Protein AF-A0A7W1VYR5-F1 (afdb_monomer)

Radius of gyration: 37.73 Å; Cα contacts (8 Å, |Δi|>4): 1889; chains: 1; bounding box: 134×68×99 Å

pLDDT: mean 78.48, std 17.94, range [24.28, 98.81]

Secondary structure (DSSP, 8-state):
------------------------PPPEEEEEEE-TTS-EEEEEEE--TTTTT-TT--EEEEEEE--GGG---SSTTGGGGGSSHHHHHHHTT---EEEETTEEEE-EEEEEPPPTT-SS--HHHHHHHHHHHHHHS-EEEEEEEEEEETHHHHHHHHHTTS--SS-S-S-SEEEEES--S----SHHHHHHT--EEEEEETT-SSS-HHHHHHHHHHHHTT--SSPPEEEEESS--TTTHHHHHT-SSSSS-SS--HHHHHHH--TTSPPPPPPB----S-EEE-SEEEEEE-TT-B-SSS-EEEEEEEEEES-TT-EETTSEESSSEEEEEEE-SSEEEEEEEEEEETTS-EEEEEEEEEE-SS-PPPPPPPTT-PPPB------EEESS-S-EEEE-TT-B-SSS-EEEEEEEEEES-S--EES-TTSSEEEEE---SEEEEEEEEEEETTS-EEEEEEEEEE-----------PPPPPPB------EEESS-S-EEEE-TT-B-SSS-EEEEEEEEEES-S--EES-TTSSEEEEESPPSEEEEEEEEEEETTS-EEEEEEEEEEPPPPP--S------B----S-EEEETTT-EEEEE-TT-B-SSS-EEEEEEEEEES-S--EES-TTSSEEEEES--SEEEEEEEEEEETTS-EEEEEEEEEEE---PPPP-PPP----------PPPEEEEESSSBSSEEEEEEE-S--EEEEEEEEETTS-EEEEEEEEE-SSEEEEEEE-TTSPSEEEEEEEEETTEEEEEEEEEE-

Mean predicted aligned error: 21.12 Å

Sequence (777 aa):
MKNLYPVVRHILLCLVVIPCFSIIYGQQVPKSIRTTAGDMVGFLEFKPPDYDKDVSTRYPLIIFLHGIGERGNGNTDLPLVTTWGIPSKIKSGYTMHFTWNGKTETFLVLSPQLPVKYGMWPSAMIDDLISYAKTNLRVDPDRIMLTGLSMGGGGVLRYISDALPDDPKTIAAAVSISSPCTFRTGQYAALAHLPIWCFHAQDDPTAPVTCTLNAINGLKQWNPAVTPLLTLWPSGGHNVWDRLYGDTSYQFQDVVNIYEWFLAQNKSLPANQLPVSNAGVDITAAPGTVQLNGSASYDPDGKIVRYVWKQISGPASATITSARSTAPVTMANGLTKKGIYVFELAVADNRASFTRDQVNITVSDTLIPAPAPTPGNSPPVANAGDDETLNGWNVCLLNATLSKDHDGWISSGGWTKISGPSACSIDLSTVLNTHVRNLVAGVYVFRATVTDNKGASAYDDKTITVLSPGPALPVSPGANIPPVAKAGEDVTLNGWNSCLLNATLSKDSDGWISSVSWTKFSGPSIYSISSPAVLNTHATNLVSGVYVFRVTVTDNKGASSYDDKTITVLSAGPSTPGTNIPPVANAGTDQKASLSWNQCMLNSSLSIDADGWLTAIKWDKISGPSTYSIQNPTSLVTNAQHLVEGIYLFQVTVTDNKGATSSDKVQLTVNKVGVSQNFELDDEVAGSHSLKEEVKAGIYPNPATGFIQLNVDYKDIGKTVVNVYDAGGRLMKAVSVPKPQRLLQTGIDISDLKNGIYAVQVVTGKLVCHIMKFIKI

Structure (mmCIF, N/CA/C/O backbone):
data_AF-A0A7W1VYR5-F1
#
_entry.id   AF-A0A7W1VYR5-F1
#
loop_
_atom_site.group_PDB
_atom_site.id
_atom_site.type_symbol
_atom_site.label_atom_id
_atom_site.label_alt_id
_atom_site.label_comp_id
_atom_site.label_asym_id
_atom_site.label_entity_id
_atom_site.label_seq_id
_atom_site.pdbx_PDB_ins_code
_atom_site.Cartn_x
_atom_site.Cartn_y
_atom_site.Cartn_z
_atom_site.occupancy
_atom_site.B_iso_or_equiv
_atom_site.auth_seq_id
_atom_site.auth_comp_id
_atom_site.auth_asym_id
_atom_site.auth_atom_id
_atom_site.pdbx_PDB_model_num
ATOM 1 N N . MET A 1 1 ? 80.549 -12.784 30.805 1.00 34.53 1 MET A N 1
ATOM 2 C CA . MET A 1 1 ? 81.103 -13.751 29.830 1.00 34.53 1 MET A CA 1
ATOM 3 C C . MET A 1 1 ? 80.113 -14.903 29.688 1.00 34.53 1 MET A C 1
ATOM 5 O O . MET A 1 1 ? 79.693 -15.371 30.732 1.00 34.53 1 MET A O 1
ATOM 9 N N . LYS A 1 2 ? 79.725 -15.263 28.445 1.00 37.84 2 LYS A N 1
ATOM 10 C CA . LYS A 1 2 ? 79.472 -16.629 27.895 1.00 37.84 2 LYS A CA 1
ATOM 11 C C . LYS A 1 2 ? 78.899 -17.686 28.875 1.00 37.84 2 LYS A C 1
ATOM 13 O O . LYS A 1 2 ? 79.530 -17.934 29.886 1.00 37.84 2 LYS A O 1
ATOM 18 N N . ASN A 1 3 ? 77.807 -18.430 28.671 1.00 36.75 3 ASN A N 1
ATOM 19 C CA . ASN A 1 3 ? 77.202 -19.099 27.504 1.00 36.75 3 ASN A CA 1
ATOM 20 C C . ASN A 1 3 ? 75.825 -19.663 27.965 1.00 36.75 3 ASN A C 1
ATOM 22 O O . ASN A 1 3 ? 75.715 -20.096 29.105 1.00 36.75 3 ASN A O 1
ATOM 26 N N . LEU A 1 4 ? 74.731 -19.497 27.208 1.00 37.53 4 LEU A N 1
ATOM 27 C CA . LEU A 1 4 ? 74.086 -20.490 26.314 1.00 37.53 4 LEU A CA 1
ATOM 28 C C . LEU A 1 4 ? 73.628 -21.821 26.958 1.00 37.53 4 LEU A C 1
ATOM 30 O O . LEU A 1 4 ? 74.452 -22.698 27.184 1.00 37.53 4 LEU A O 1
ATOM 34 N N . TYR A 1 5 ? 72.308 -21.925 27.202 1.00 40.69 5 TYR A N 1
ATOM 35 C CA . TYR A 1 5 ? 71.303 -22.972 26.858 1.00 40.69 5 TYR A CA 1
ATOM 36 C C . TYR A 1 5 ? 70.077 -22.778 27.788 1.00 40.69 5 TYR A C 1
ATOM 38 O O . TYR A 1 5 ? 70.283 -22.505 28.971 1.00 40.69 5 TYR A O 1
ATOM 46 N N . PRO A 1 6 ? 68.813 -22.865 27.305 1.00 48.41 6 PRO A N 1
ATOM 47 C CA . PRO A 1 6 ? 68.187 -24.189 27.215 1.00 48.41 6 PRO A CA 1
ATOM 48 C C . PRO A 1 6 ? 67.150 -24.406 26.087 1.00 48.41 6 PRO A C 1
ATOM 50 O O . PRO A 1 6 ? 66.455 -23.505 25.638 1.00 48.41 6 PRO A O 1
ATOM 53 N N . VAL A 1 7 ? 67.037 -25.686 25.720 1.00 38.19 7 VAL A N 1
ATOM 54 C CA . VAL A 1 7 ? 65.804 -26.447 25.440 1.00 38.19 7 VAL A CA 1
ATOM 55 C C . VAL A 1 7 ? 64.843 -25.902 24.373 1.00 38.19 7 VAL A C 1
ATOM 57 O O . VAL A 1 7 ? 64.005 -25.030 24.584 1.00 38.19 7 VAL A O 1
ATOM 60 N N . VAL A 1 8 ? 64.906 -26.585 23.232 1.00 36.44 8 VAL A N 1
ATOM 61 C CA . VAL A 1 8 ? 63.932 -26.605 22.143 1.00 36.44 8 VAL A CA 1
ATOM 62 C C . VAL A 1 8 ? 62.552 -27.038 22.657 1.00 36.44 8 VAL A C 1
ATOM 64 O O . VAL A 1 8 ? 62.380 -28.166 23.118 1.00 36.44 8 VAL A O 1
ATOM 67 N N . ARG A 1 9 ? 61.544 -26.174 22.503 1.00 40.59 9 ARG A N 1
ATOM 68 C CA . ARG A 1 9 ? 60.122 -26.535 22.586 1.00 40.59 9 ARG A CA 1
ATOM 69 C C . ARG A 1 9 ? 59.476 -26.155 21.254 1.00 40.59 9 ARG A C 1
ATOM 71 O O . ARG A 1 9 ? 59.311 -24.978 20.954 1.00 40.59 9 ARG A O 1
ATOM 78 N N . HIS A 1 10 ? 59.177 -27.160 20.434 1.00 35.72 10 HIS A N 1
ATOM 79 C CA . HIS A 1 10 ? 58.469 -26.986 19.169 1.00 35.72 10 HIS A CA 1
ATOM 80 C C . HIS A 1 10 ? 57.034 -26.529 19.463 1.00 35.72 10 HIS A C 1
ATOM 82 O O . HIS A 1 10 ? 56.204 -27.325 19.900 1.00 35.72 10 HIS A O 1
ATOM 88 N N . ILE A 1 11 ? 56.751 -25.245 19.246 1.00 39.69 11 ILE A N 1
ATOM 89 C CA . ILE A 1 11 ? 55.386 -24.731 19.122 1.00 39.69 11 ILE A CA 1
ATOM 90 C C . ILE A 1 11 ? 54.993 -24.930 17.659 1.00 39.69 11 ILE A C 1
ATOM 92 O O . ILE A 1 11 ? 55.528 -24.277 16.765 1.00 39.69 11 ILE A O 1
ATOM 96 N N . LEU A 1 12 ? 54.089 -25.881 17.425 1.00 36.47 12 LEU A N 1
ATOM 97 C CA . LEU A 1 12 ? 53.440 -26.093 16.139 1.00 36.47 12 LEU A CA 1
ATOM 98 C C . LEU A 1 12 ? 52.576 -24.853 15.847 1.00 36.47 12 LEU A C 1
ATOM 100 O O . LEU A 1 12 ? 51.561 -24.623 16.504 1.00 36.47 12 LEU A O 1
ATOM 104 N N . LEU A 1 13 ? 53.010 -24.020 14.902 1.00 37.19 13 LEU A N 1
ATOM 105 C CA . LEU A 1 13 ? 52.244 -22.877 14.418 1.00 37.19 13 LEU A CA 1
ATOM 106 C C . LEU A 1 13 ? 51.101 -23.421 13.541 1.00 37.19 13 LEU A C 1
ATOM 108 O O . LEU A 1 13 ? 51.298 -23.715 12.364 1.00 37.19 13 LEU A O 1
ATOM 112 N N . CYS A 1 14 ? 49.910 -23.607 14.117 1.00 36.69 14 CYS A N 1
ATOM 113 C CA . CYS A 1 14 ? 48.697 -23.861 13.342 1.00 36.69 14 CYS A CA 1
ATOM 114 C C . CYS A 1 14 ? 48.372 -22.610 12.514 1.00 36.69 14 CYS A C 1
ATOM 116 O O . CYS A 1 14 ? 47.752 -21.667 13.003 1.00 36.69 14 CYS A O 1
ATOM 118 N N . LEU A 1 15 ? 48.808 -22.609 11.253 1.00 38.00 15 LEU A N 1
ATOM 119 C CA . LEU A 1 15 ? 48.298 -21.737 10.198 1.00 38.00 15 LEU A CA 1
ATOM 120 C C . LEU A 1 15 ? 46.801 -22.028 10.036 1.00 38.00 15 LEU A C 1
ATOM 122 O O . LEU A 1 15 ? 46.401 -22.954 9.332 1.00 38.00 15 LEU A O 1
ATOM 126 N N . VAL A 1 16 ? 45.965 -21.252 10.725 1.00 39.38 16 VAL A N 1
ATOM 127 C CA . VAL A 1 16 ? 44.535 -21.179 10.429 1.00 39.38 16 VAL A CA 1
ATOM 128 C C . VAL A 1 16 ? 44.418 -20.514 9.063 1.00 39.38 16 VAL A C 1
ATOM 130 O O . VAL A 1 16 ? 44.479 -19.293 8.934 1.00 39.38 16 VAL A O 1
ATOM 133 N N . VAL A 1 17 ? 44.301 -21.338 8.023 1.00 39.12 17 VAL A N 1
ATOM 134 C CA . VAL A 1 17 ? 43.844 -20.906 6.704 1.00 39.12 17 VAL A CA 1
ATOM 135 C C . VAL A 1 17 ? 42.383 -20.508 6.877 1.00 39.12 17 VAL A C 1
ATOM 137 O O . VAL A 1 17 ? 41.489 -21.349 6.848 1.00 39.12 17 VAL A O 1
ATOM 140 N N . ILE A 1 18 ? 42.142 -19.224 7.131 1.00 39.69 18 ILE A N 1
ATOM 141 C CA . ILE A 1 18 ? 40.804 -18.646 7.027 1.00 39.69 18 ILE A CA 1
ATOM 142 C C . ILE A 1 18 ? 40.431 -18.755 5.543 1.00 39.69 18 ILE A C 1
ATOM 144 O O . ILE A 1 18 ? 41.138 -18.172 4.715 1.00 39.69 18 ILE A O 1
ATOM 148 N N . PRO A 1 19 ? 39.375 -19.498 5.161 1.00 39.91 19 PRO A N 1
ATOM 149 C CA . PRO A 1 19 ? 38.913 -19.478 3.789 1.00 39.91 19 PRO A CA 1
ATOM 150 C C . PRO A 1 19 ? 38.414 -18.061 3.519 1.00 39.91 19 PRO A C 1
ATOM 152 O O . PRO A 1 19 ? 37.386 -17.628 4.039 1.00 39.91 19 PRO A O 1
ATOM 155 N N . CYS A 1 20 ? 39.191 -17.314 2.739 1.00 34.41 20 CYS A N 1
ATOM 156 C CA . CYS A 1 20 ? 38.769 -16.047 2.178 1.00 34.41 20 CYS A CA 1
ATOM 157 C C . CYS A 1 20 ? 37.644 -16.372 1.187 1.00 34.41 20 CYS A C 1
ATOM 159 O O . CYS A 1 20 ? 37.893 -16.651 0.014 1.00 34.41 20 CYS A O 1
ATOM 161 N N . PHE A 1 21 ? 36.404 -16.443 1.680 1.00 35.62 21 PHE A N 1
ATOM 162 C CA . PHE A 1 21 ? 35.223 -16.519 0.833 1.00 35.62 21 PHE A CA 1
ATOM 163 C C . PHE A 1 21 ? 35.174 -15.218 0.042 1.00 35.62 21 PHE A C 1
ATOM 165 O O . PHE A 1 21 ? 34.707 -14.185 0.518 1.00 35.62 21 PHE A O 1
ATOM 172 N N . SER A 1 22 ? 35.713 -15.267 -1.171 1.00 34.69 22 SER A N 1
ATOM 173 C CA . SER A 1 22 ? 35.492 -14.225 -2.158 1.00 34.69 22 SER A CA 1
ATOM 174 C C . SER A 1 22 ? 33.999 -14.235 -2.450 1.00 34.69 22 SER A C 1
ATOM 176 O O . SER A 1 22 ? 33.487 -15.179 -3.051 1.00 34.69 22 SER A O 1
ATOM 178 N N . ILE A 1 23 ? 33.282 -13.224 -1.966 1.00 40.00 23 ILE A N 1
ATOM 179 C CA . ILE A 1 23 ? 31.903 -12.989 -2.377 1.00 40.00 23 ILE A CA 1
ATOM 180 C C . ILE A 1 23 ? 31.972 -12.686 -3.874 1.00 40.00 23 ILE A C 1
ATOM 182 O O . ILE A 1 23 ? 32.495 -11.652 -4.288 1.00 40.00 23 ILE A O 1
ATOM 186 N N . ILE A 1 24 ? 31.514 -13.627 -4.697 1.00 43.94 24 ILE A N 1
ATOM 187 C CA . ILE A 1 24 ? 31.420 -13.443 -6.143 1.00 43.94 24 ILE A CA 1
ATOM 188 C C . ILE A 1 24 ? 30.235 -12.503 -6.381 1.00 43.94 24 ILE A C 1
ATOM 190 O O . ILE A 1 24 ? 29.082 -12.931 -6.392 1.00 43.94 24 ILE A O 1
ATOM 194 N N . TYR A 1 25 ? 30.507 -11.205 -6.512 1.00 51.34 25 TYR A N 1
ATOM 195 C CA . TYR A 1 25 ? 29.514 -10.236 -6.974 1.00 51.34 25 TYR A CA 1
ATOM 196 C C . TYR A 1 25 ? 29.141 -10.542 -8.430 1.00 51.34 25 TYR A C 1
ATOM 198 O O . TYR A 1 25 ? 30.001 -10.932 -9.223 1.00 51.34 25 TYR A O 1
ATOM 206 N N . GLY A 1 26 ? 27.869 -10.355 -8.795 1.00 55.06 26 GLY A N 1
ATOM 207 C CA . GLY A 1 26 ? 27.450 -10.442 -10.194 1.00 55.06 26 GLY A CA 1
ATOM 208 C C . GLY A 1 26 ? 28.207 -9.388 -11.002 1.00 55.06 26 GLY A C 1
ATOM 209 O O . GLY A 1 26 ? 28.127 -8.197 -10.702 1.00 55.06 26 GLY A O 1
ATOM 210 N N . GLN A 1 27 ? 29.001 -9.821 -11.979 1.00 72.75 27 GLN A N 1
ATOM 211 C CA . GLN A 1 27 ? 29.814 -8.922 -12.793 1.00 72.75 27 GLN A CA 1
ATOM 212 C C . GLN A 1 27 ? 29.027 -8.455 -14.016 1.00 72.75 27 GLN A C 1
ATOM 214 O O . GLN A 1 27 ? 28.357 -9.244 -14.680 1.00 72.75 27 GLN A O 1
ATOM 219 N N . GLN A 1 28 ? 29.138 -7.162 -14.324 1.00 90.06 28 GLN A N 1
ATOM 220 C CA . GLN A 1 28 ? 28.718 -6.620 -15.613 1.00 90.06 28 GLN A CA 1
ATOM 221 C C . GLN A 1 28 ? 29.728 -7.058 -16.672 1.00 90.06 28 GLN A C 1
ATOM 223 O O . GLN A 1 28 ? 30.893 -6.662 -16.618 1.00 90.06 28 GLN A O 1
ATOM 228 N N . VAL A 1 29 ? 29.291 -7.882 -17.618 1.00 95.06 29 VAL A N 1
ATOM 229 C CA . VAL A 1 29 ? 30.141 -8.452 -18.664 1.00 95.06 29 VAL A CA 1
ATOM 230 C C . VAL A 1 29 ? 29.939 -7.672 -19.965 1.00 95.06 29 VAL A C 1
ATOM 232 O O . VAL A 1 29 ? 28.806 -7.579 -20.440 1.00 95.06 29 VAL A O 1
ATOM 235 N N . PRO A 1 30 ? 31.008 -7.130 -20.574 1.00 97.00 30 PRO A N 1
ATOM 236 C CA . PRO A 1 30 ? 30.947 -6.553 -21.912 1.00 97.00 30 PRO A CA 1
ATOM 237 C C . PRO A 1 30 ? 30.479 -7.567 -22.959 1.00 97.00 30 PRO A C 1
ATOM 239 O O . PRO A 1 30 ? 31.010 -8.676 -23.062 1.00 97.00 30 PRO A O 1
ATOM 242 N N . LYS A 1 31 ? 29.502 -7.166 -23.766 1.00 97.62 31 LYS A N 1
ATOM 243 C CA . LYS A 1 31 ? 28.960 -7.909 -24.905 1.00 97.62 31 LYS A CA 1
ATOM 244 C C . LYS A 1 31 ? 28.758 -6.960 -26.082 1.00 97.62 31 LYS A C 1
ATOM 246 O O . LYS A 1 31 ? 28.818 -5.742 -25.931 1.00 97.62 31 LYS A O 1
ATOM 251 N N . SER A 1 32 ? 28.529 -7.517 -27.268 1.00 96.44 32 SER A N 1
ATOM 252 C CA . SER A 1 32 ? 28.170 -6.726 -28.444 1.00 96.44 32 SER A CA 1
ATOM 253 C C . SER A 1 32 ? 27.206 -7.481 -29.347 1.00 96.44 32 SER A C 1
ATOM 255 O O . SER A 1 32 ? 27.219 -8.712 -29.384 1.00 96.44 32 SER A O 1
ATOM 257 N N . ILE A 1 33 ? 26.377 -6.730 -30.065 1.00 96.31 33 ILE A N 1
ATOM 258 C CA . ILE A 1 33 ? 25.513 -7.232 -31.133 1.00 96.31 33 ILE A CA 1
ATOM 259 C C . ILE A 1 33 ? 25.716 -6.400 -32.394 1.00 96.31 33 ILE A C 1
ATOM 261 O O . ILE A 1 33 ? 26.064 -5.219 -32.325 1.00 96.31 33 ILE A O 1
ATOM 265 N N . ARG A 1 34 ? 25.465 -7.021 -33.547 1.00 94.75 34 ARG A N 1
ATOM 266 C CA . ARG A 1 34 ? 25.243 -6.300 -34.797 1.00 94.75 34 ARG A CA 1
ATOM 267 C C . ARG A 1 34 ? 23.745 -6.037 -34.926 1.00 94.75 34 ARG A C 1
ATOM 269 O O . ARG A 1 34 ? 22.975 -6.991 -34.952 1.00 94.75 34 ARG A O 1
ATOM 276 N N . THR A 1 35 ? 23.352 -4.770 -34.968 1.00 91.12 35 THR A N 1
ATOM 277 C CA . THR A 1 35 ? 21.952 -4.353 -35.116 1.00 91.12 35 THR A CA 1
ATOM 278 C C . THR A 1 35 ? 21.435 -4.660 -36.513 1.00 91.12 35 THR A C 1
ATOM 280 O O . THR A 1 35 ? 22.212 -4.830 -37.458 1.00 91.12 35 THR A O 1
ATOM 283 N N . THR A 1 36 ? 20.115 -4.645 -36.673 1.00 87.56 36 THR A N 1
ATOM 284 C CA . THR A 1 36 ? 19.460 -4.784 -37.981 1.00 87.56 36 THR A CA 1
ATOM 285 C C . THR A 1 36 ? 19.858 -3.647 -38.938 1.00 87.56 36 THR A C 1
ATOM 287 O O . THR A 1 36 ? 19.935 -3.838 -40.149 1.00 87.56 36 THR A O 1
ATOM 290 N N . ALA A 1 37 ? 20.222 -2.476 -38.401 1.00 85.12 37 ALA A N 1
ATOM 291 C CA . ALA A 1 37 ? 20.784 -1.353 -39.159 1.00 85.12 37 ALA A CA 1
ATOM 292 C C . ALA A 1 37 ? 22.269 -1.536 -39.555 1.00 85.12 37 ALA A C 1
ATOM 294 O O . ALA A 1 37 ? 22.848 -0.665 -40.203 1.00 85.12 37 ALA A O 1
ATOM 295 N N . GLY A 1 38 ? 22.898 -2.650 -39.167 1.00 87.88 38 GLY A N 1
ATOM 296 C CA . GLY A 1 38 ? 24.280 -2.998 -39.496 1.00 87.88 38 GLY A CA 1
ATOM 297 C C . GLY A 1 38 ? 25.334 -2.458 -38.526 1.00 87.88 38 GLY A C 1
ATOM 298 O O . GLY A 1 38 ? 26.520 -2.739 -38.719 1.00 87.88 38 GLY A O 1
ATOM 299 N N . ASP A 1 39 ? 24.935 -1.739 -37.477 1.00 89.12 39 ASP A N 1
ATOM 300 C CA . ASP A 1 39 ? 25.850 -1.158 -36.496 1.00 89.12 39 ASP A CA 1
ATOM 301 C C . ASP A 1 39 ? 26.305 -2.161 -35.447 1.00 89.12 39 ASP A C 1
ATOM 303 O O . ASP A 1 39 ? 25.534 -2.998 -34.988 1.00 89.12 39 ASP A O 1
ATOM 307 N N . MET A 1 40 ? 27.557 -2.036 -35.014 1.00 92.56 40 MET A N 1
ATOM 308 C CA . MET A 1 40 ? 28.035 -2.730 -33.823 1.00 92.56 40 MET A CA 1
ATOM 309 C C . MET A 1 40 ? 27.651 -1.916 -32.586 1.00 92.56 40 MET A C 1
ATOM 311 O O . MET A 1 40 ? 28.076 -0.770 -32.443 1.00 92.56 40 MET A O 1
ATOM 315 N N . VAL A 1 41 ? 26.862 -2.512 -31.693 1.00 95.12 41 VAL A N 1
ATOM 316 C CA . VAL A 1 41 ? 26.461 -1.914 -30.414 1.00 95.12 41 VAL A CA 1
ATOM 317 C C . VAL A 1 41 ? 27.050 -2.740 -29.284 1.00 95.12 41 VAL A C 1
ATOM 319 O O . VAL A 1 41 ? 26.742 -3.924 -29.141 1.00 95.12 41 VAL A O 1
ATOM 322 N N . GLY A 1 42 ? 27.906 -2.109 -28.484 1.00 97.94 42 GLY A N 1
ATOM 323 C CA . GLY A 1 42 ? 28.396 -2.674 -27.232 1.00 97.94 42 GLY A CA 1
ATOM 324 C C . GLY A 1 42 ? 27.423 -2.445 -26.091 1.00 97.94 42 GLY A C 1
ATOM 325 O O . GLY A 1 42 ? 26.750 -1.417 -26.045 1.00 97.94 42 GLY A O 1
ATOM 326 N N . PHE A 1 43 ? 27.356 -3.382 -25.154 1.00 98.50 43 PHE A N 1
ATOM 327 C CA . PHE A 1 43 ? 26.517 -3.273 -23.966 1.00 98.50 43 PHE A CA 1
ATOM 328 C C . PHE A 1 43 ? 27.118 -4.033 -22.789 1.00 98.50 43 PHE A C 1
ATOM 330 O O . PHE A 1 43 ? 27.912 -4.959 -22.958 1.00 98.50 43 PHE A O 1
ATOM 337 N N . LEU A 1 44 ? 26.722 -3.638 -21.584 1.00 98.50 44 LEU A N 1
ATOM 338 C CA . LEU A 1 44 ? 26.997 -4.391 -20.368 1.00 98.50 44 LEU A CA 1
ATOM 339 C C . LEU A 1 44 ? 25.823 -5.322 -20.070 1.00 98.50 44 LEU A C 1
ATOM 341 O O . LEU A 1 44 ? 24.678 -4.876 -19.981 1.00 98.50 44 LEU A O 1
ATOM 345 N N . GLU A 1 45 ? 26.125 -6.608 -19.918 1.00 98.06 45 GLU A N 1
ATOM 346 C CA . GLU A 1 45 ? 25.188 -7.650 -19.509 1.00 98.06 45 GLU A CA 1
ATOM 347 C C . GLU A 1 45 ? 25.430 -8.005 -18.042 1.00 98.06 45 GLU A C 1
ATOM 349 O O . GLU A 1 45 ? 26.527 -8.418 -17.666 1.00 98.06 45 GLU A O 1
ATOM 354 N N . PHE A 1 46 ? 24.403 -7.868 -17.210 1.00 97.50 46 PHE A N 1
ATOM 355 C CA . PHE A 1 46 ? 24.408 -8.367 -15.842 1.00 97.50 46 PHE A CA 1
ATOM 356 C C . PHE A 1 46 ? 23.559 -9.632 -15.735 1.00 97.50 46 PHE A C 1
ATOM 358 O O . PHE A 1 46 ? 22.388 -9.649 -16.131 1.00 97.50 46 PHE A O 1
ATOM 365 N N . LYS A 1 47 ? 24.147 -10.660 -15.120 1.00 94.06 47 LYS A N 1
ATOM 366 C CA . LYS A 1 47 ? 23.471 -11.887 -14.699 1.00 94.06 47 LYS A CA 1
ATOM 367 C C . LYS A 1 47 ? 23.719 -12.102 -13.206 1.00 94.06 47 LYS A C 1
ATOM 369 O O . LYS A 1 47 ? 24.823 -11.802 -12.737 1.00 94.06 47 LYS A O 1
ATOM 374 N N . PRO A 1 48 ? 22.746 -12.640 -12.458 1.00 88.06 48 PRO A N 1
ATOM 375 C CA . PRO A 1 48 ? 22.978 -12.943 -11.059 1.00 88.06 48 PRO A CA 1
ATOM 376 C C . PRO A 1 48 ? 24.030 -14.050 -10.883 1.00 88.06 48 PRO A C 1
ATOM 378 O O . PRO A 1 48 ? 24.180 -14.896 -11.768 1.00 88.06 48 PRO A O 1
ATOM 381 N N . PRO A 1 49 ? 24.755 -14.087 -9.748 1.00 83.44 49 PRO A N 1
ATOM 382 C CA . PRO A 1 49 ? 25.791 -15.098 -9.503 1.00 83.44 49 PRO A CA 1
ATOM 383 C C . PRO A 1 49 ? 25.285 -16.544 -9.565 1.00 83.44 49 PRO A C 1
ATOM 385 O O . PRO A 1 49 ? 26.048 -17.465 -9.844 1.00 83.44 49 PRO A O 1
ATOM 388 N N . ASP A 1 50 ? 24.004 -16.754 -9.278 1.00 84.06 50 ASP A N 1
ATOM 389 C CA . ASP A 1 50 ? 23.332 -18.048 -9.301 1.00 84.06 50 ASP A CA 1
ATOM 390 C C . ASP A 1 50 ? 22.583 -18.329 -10.608 1.00 84.06 50 ASP A C 1
ATOM 392 O O . ASP A 1 50 ? 21.901 -19.348 -10.689 1.00 84.06 50 ASP A O 1
ATOM 396 N N . TYR A 1 51 ? 22.747 -17.485 -11.636 1.00 90.50 51 TYR A N 1
ATOM 397 C CA . TYR A 1 51 ? 22.055 -17.623 -12.916 1.00 90.50 51 TYR A CA 1
ATOM 398 C C . TYR A 1 51 ? 22.144 -19.050 -13.456 1.00 90.50 51 TYR A C 1
ATOM 400 O O . TYR A 1 51 ? 21.129 -19.626 -13.829 1.00 90.50 51 TYR A O 1
ATOM 408 N N . ASP A 1 52 ? 23.335 -19.652 -13.446 1.00 89.06 52 ASP A N 1
ATOM 409 C CA . ASP A 1 52 ? 23.583 -20.983 -14.012 1.00 89.06 52 ASP A CA 1
ATOM 410 C C . ASP A 1 52 ? 23.274 -22.154 -13.056 1.00 89.06 52 ASP A C 1
ATOM 412 O O . ASP A 1 52 ? 23.498 -23.305 -13.424 1.00 89.06 52 ASP A O 1
ATOM 416 N N . LYS A 1 53 ? 22.738 -21.899 -11.848 1.00 87.25 53 LYS A N 1
ATOM 417 C CA . LYS A 1 53 ? 22.379 -22.963 -10.888 1.00 87.25 53 LYS A CA 1
ATOM 418 C C . LYS A 1 53 ? 21.054 -23.649 -11.211 1.00 87.25 53 LYS A C 1
ATOM 420 O O . LYS A 1 53 ? 20.960 -24.862 -11.060 1.00 87.25 53 LYS A O 1
ATOM 425 N N . ASP A 1 54 ? 20.044 -22.890 -11.635 1.00 88.25 54 ASP A N 1
ATOM 426 C CA . ASP A 1 54 ? 18.733 -23.416 -12.022 1.00 88.25 54 ASP A CA 1
ATOM 427 C C . ASP A 1 54 ? 18.369 -22.967 -13.441 1.00 88.25 54 ASP A C 1
ATOM 429 O O . ASP A 1 54 ? 18.058 -21.806 -13.714 1.00 88.25 54 ASP A O 1
ATOM 433 N N . VAL A 1 55 ? 18.396 -23.924 -14.365 1.00 90.25 55 VAL A N 1
ATOM 434 C CA . VAL A 1 55 ? 18.128 -23.690 -15.789 1.00 90.25 55 VAL A CA 1
ATOM 435 C C . VAL A 1 55 ? 16.640 -23.522 -16.109 1.00 90.25 55 VAL A C 1
ATOM 437 O O . VAL A 1 55 ? 16.312 -23.080 -17.212 1.00 90.25 55 VAL A O 1
ATOM 440 N N . SER A 1 56 ? 15.745 -23.854 -15.171 1.00 90.75 56 SER A N 1
ATOM 441 C CA . SER A 1 56 ? 14.298 -23.673 -15.325 1.00 90.75 56 SER A CA 1
ATOM 442 C C . SER A 1 56 ? 13.840 -22.252 -14.989 1.00 90.75 56 SER A C 1
ATOM 444 O O . SER A 1 56 ? 12.837 -21.784 -15.533 1.00 90.75 56 SER A O 1
ATOM 446 N N . THR A 1 57 ? 14.605 -21.535 -14.160 1.00 92.25 57 THR A N 1
ATOM 447 C CA . THR A 1 57 ? 14.265 -20.177 -13.738 1.00 92.25 57 THR A CA 1
ATOM 448 C C . THR A 1 57 ? 14.292 -19.203 -14.922 1.00 92.25 57 THR A C 1
ATOM 450 O O . THR A 1 57 ? 15.248 -19.143 -15.703 1.00 92.25 57 THR A O 1
ATOM 453 N N . ARG A 1 58 ? 13.217 -18.417 -15.044 1.00 94.81 58 ARG A N 1
ATOM 454 C CA . ARG A 1 58 ? 13.099 -17.273 -15.955 1.00 94.81 58 ARG A CA 1
ATOM 455 C C . ARG A 1 58 ? 13.158 -15.977 -15.151 1.00 94.81 58 ARG A C 1
ATOM 457 O O . ARG A 1 58 ? 12.530 -15.874 -14.101 1.00 94.81 58 ARG A O 1
ATOM 464 N N . TYR A 1 59 ? 13.891 -14.993 -15.656 1.00 96.62 59 TYR A N 1
ATOM 465 C CA . TYR A 1 59 ? 14.197 -13.760 -14.935 1.00 96.62 59 TYR A CA 1
ATOM 466 C C . TYR A 1 59 ? 13.502 -12.552 -15.569 1.00 96.62 59 TYR A C 1
ATOM 468 O O . TYR A 1 59 ? 13.505 -12.438 -16.799 1.00 96.62 59 TYR A O 1
ATOM 476 N N . PRO A 1 60 ? 12.964 -11.613 -14.772 1.00 97.69 60 PRO A N 1
ATOM 477 C CA . PRO A 1 60 ? 12.578 -10.310 -15.293 1.00 97.69 60 PRO A CA 1
ATOM 478 C C . PRO A 1 60 ? 13.822 -9.549 -15.791 1.00 97.69 60 PRO A C 1
ATOM 480 O O . PRO A 1 60 ? 14.918 -9.687 -15.241 1.00 97.69 60 PRO A O 1
ATOM 483 N N . LEU A 1 61 ? 13.667 -8.744 -16.841 1.00 98.31 61 LEU A N 1
ATOM 484 C CA . LEU A 1 61 ? 14.765 -8.041 -17.513 1.00 98.31 61 LEU A CA 1
ATOM 485 C C . LEU A 1 61 ? 14.568 -6.532 -17.457 1.00 98.31 61 LEU A C 1
ATOM 487 O O . LEU A 1 61 ? 13.531 -6.042 -17.880 1.00 98.31 61 LEU A O 1
ATOM 491 N N . ILE A 1 62 ? 15.599 -5.793 -17.051 1.00 98.69 62 ILE A N 1
ATOM 492 C CA . ILE A 1 62 ? 15.669 -4.338 -17.209 1.00 98.69 62 ILE A CA 1
ATOM 493 C C . ILE A 1 62 ? 16.600 -3.993 -18.377 1.00 98.69 62 ILE A C 1
ATOM 495 O O . ILE A 1 62 ? 17.757 -4.411 -18.407 1.00 98.69 62 ILE A O 1
ATOM 499 N N . ILE A 1 63 ? 16.125 -3.178 -19.315 1.00 98.56 63 ILE A N 1
ATOM 500 C CA . ILE A 1 63 ? 16.960 -2.517 -20.322 1.00 98.56 63 ILE A CA 1
ATOM 501 C C . ILE A 1 63 ? 17.133 -1.056 -19.903 1.00 98.56 63 ILE A C 1
ATOM 503 O O . ILE A 1 63 ? 16.149 -0.331 -19.751 1.00 98.56 63 ILE A O 1
ATOM 507 N N . PHE A 1 64 ? 18.380 -0.629 -19.699 1.00 98.81 64 PHE A N 1
ATOM 508 C CA . PHE A 1 64 ? 18.726 0.712 -19.227 1.00 98.81 64 PHE A CA 1
ATOM 509 C C . PHE A 1 64 ? 19.363 1.559 -20.337 1.00 98.81 64 PHE A C 1
ATOM 511 O O . PHE A 1 64 ? 20.418 1.211 -20.866 1.00 98.81 64 PHE A O 1
ATOM 518 N N . LEU A 1 65 ? 18.755 2.706 -20.649 1.00 98.81 65 LEU A N 1
ATOM 519 C CA . LEU A 1 65 ? 19.243 3.674 -21.631 1.00 98.81 65 LEU A CA 1
ATOM 520 C C . LEU A 1 65 ? 19.950 4.848 -20.935 1.00 98.81 65 LEU A C 1
ATOM 522 O O . LEU A 1 65 ? 19.343 5.588 -20.153 1.00 98.81 65 LEU A O 1
ATOM 526 N N . HIS A 1 66 ? 21.231 5.044 -21.244 1.00 98.69 66 HIS A N 1
ATOM 527 C CA . HIS A 1 66 ? 22.050 6.115 -20.670 1.00 98.69 66 HIS A CA 1
ATOM 528 C C . HIS A 1 66 ? 21.780 7.501 -21.300 1.00 98.69 66 HIS A C 1
ATOM 530 O O . HIS A 1 66 ? 21.086 7.633 -22.317 1.00 98.69 66 HIS A O 1
ATOM 536 N N . GLY A 1 67 ? 22.363 8.546 -20.701 1.00 98.31 67 GLY A N 1
ATOM 537 C CA . GLY A 1 67 ? 22.250 9.939 -21.132 1.00 98.31 67 GLY A CA 1
ATOM 538 C C . GLY A 1 67 ? 23.220 10.310 -22.257 1.00 98.31 67 GLY A C 1
ATOM 539 O O . GLY A 1 67 ? 23.922 9.475 -22.816 1.00 98.31 67 GLY A O 1
ATOM 540 N N . ILE A 1 68 ? 23.269 11.584 -22.644 1.00 97.31 68 ILE A N 1
ATOM 541 C CA . ILE A 1 68 ? 24.102 12.010 -23.784 1.00 97.31 68 ILE A CA 1
ATOM 542 C C . ILE A 1 68 ? 25.614 11.839 -23.537 1.00 97.31 68 ILE A C 1
ATOM 544 O O . ILE A 1 68 ? 26.364 11.654 -24.501 1.00 97.31 68 ILE A O 1
ATOM 548 N N . GLY A 1 69 ? 26.039 11.894 -22.268 1.00 96.69 69 GLY A N 1
ATOM 549 C CA . GLY A 1 69 ? 27.440 11.871 -21.841 1.00 96.69 69 GLY A CA 1
ATOM 550 C C . GLY A 1 69 ? 28.113 10.502 -21.931 1.00 96.69 69 GLY A C 1
ATOM 551 O O . GLY A 1 69 ? 29.326 10.441 -22.086 1.00 96.69 69 GLY A O 1
ATOM 552 N N . GLU A 1 70 ? 27.344 9.411 -21.905 1.00 98.19 70 GLU A N 1
ATOM 553 C CA . GLU A 1 70 ? 27.895 8.048 -21.904 1.00 98.19 70 GLU A CA 1
ATOM 554 C C . GLU A 1 70 ? 27.959 7.419 -23.306 1.00 98.19 70 GLU A C 1
ATOM 556 O O . GLU A 1 70 ? 28.294 6.242 -23.435 1.00 98.19 70 GLU A O 1
ATOM 561 N N . ARG A 1 71 ? 27.646 8.181 -24.367 1.00 97.94 71 ARG A N 1
ATOM 562 C CA . ARG A 1 71 ? 27.803 7.727 -25.760 1.00 97.94 71 ARG A CA 1
ATOM 563 C C . ARG A 1 71 ? 29.264 7.398 -26.061 1.00 97.94 71 ARG A C 1
ATOM 565 O O . ARG A 1 71 ? 30.169 8.045 -25.547 1.00 97.94 71 ARG A O 1
ATOM 572 N N . GLY A 1 72 ? 29.489 6.442 -26.954 1.00 97.25 72 GLY A N 1
ATOM 573 C CA . GLY A 1 72 ? 30.843 6.004 -27.283 1.00 97.25 72 GLY A CA 1
ATOM 574 C C . GLY A 1 72 ? 30.877 4.979 -28.404 1.00 97.25 72 GLY A C 1
ATOM 575 O O . GLY A 1 72 ? 29.885 4.770 -29.100 1.00 97.25 72 GLY A O 1
ATOM 576 N N . ASN A 1 73 ? 32.031 4.353 -28.600 1.00 95.62 73 ASN A N 1
ATOM 577 C CA . ASN A 1 73 ? 32.242 3.376 -29.668 1.00 95.62 73 ASN A CA 1
ATOM 578 C C . ASN A 1 7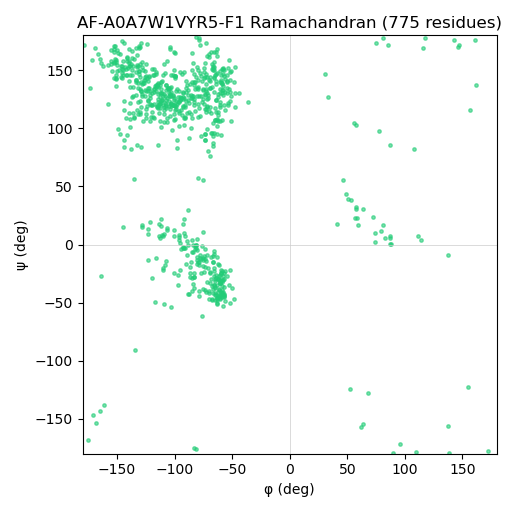3 ? 31.743 1.946 -29.367 1.00 95.62 73 ASN A C 1
ATOM 580 O O . ASN A 1 73 ? 31.898 1.066 -30.212 1.00 95.62 73 ASN A O 1
ATOM 584 N N . GLY A 1 74 ? 31.168 1.690 -28.189 1.00 94.75 74 GLY A N 1
ATOM 585 C CA . GLY A 1 74 ? 30.678 0.368 -27.786 1.00 94.75 74 GLY A CA 1
ATOM 586 C C . GLY A 1 74 ? 31.783 -0.634 -27.435 1.00 94.75 74 GLY A C 1
ATOM 587 O O . GLY A 1 74 ? 31.507 -1.818 -27.271 1.00 94.75 74 GLY A O 1
ATOM 588 N N . ASN A 1 75 ? 33.036 -0.198 -27.330 1.00 94.75 75 ASN A N 1
ATOM 589 C CA . ASN A 1 75 ? 34.165 -1.055 -26.991 1.00 94.75 75 ASN A CA 1
ATOM 590 C C . ASN A 1 75 ? 35.043 -0.388 -25.925 1.00 94.75 75 ASN A C 1
ATOM 592 O O . ASN A 1 75 ? 34.761 -0.518 -24.736 1.00 94.75 75 ASN A O 1
ATOM 596 N N . THR A 1 76 ? 36.058 0.386 -26.317 1.00 96.25 76 THR A N 1
ATOM 597 C CA . THR A 1 76 ? 36.954 1.054 -25.356 1.00 96.25 76 THR A CA 1
ATOM 598 C C . THR A 1 76 ? 36.226 2.083 -24.498 1.00 96.25 76 THR A C 1
ATOM 600 O O . THR A 1 76 ? 36.611 2.299 -23.354 1.00 96.25 76 THR A O 1
ATOM 603 N N . ASP A 1 77 ? 35.156 2.676 -25.030 1.00 97.88 77 ASP A N 1
ATOM 604 C CA . ASP A 1 77 ? 34.356 3.679 -24.326 1.00 97.88 77 ASP A CA 1
ATOM 605 C C . ASP A 1 77 ? 33.225 3.052 -23.502 1.00 97.88 77 ASP A C 1
ATOM 607 O O . ASP A 1 77 ? 32.581 3.750 -22.719 1.00 97.88 77 ASP A O 1
ATOM 611 N N . LEU A 1 78 ? 32.967 1.745 -23.641 1.00 97.69 78 LEU A N 1
ATOM 612 C CA . LEU A 1 78 ? 31.866 1.052 -22.962 1.00 97.69 78 LEU A CA 1
ATOM 613 C C . LEU A 1 78 ? 31.845 1.257 -21.432 1.00 97.69 78 LEU A C 1
ATOM 615 O O . LEU A 1 78 ? 30.751 1.385 -20.876 1.00 97.69 78 LEU A O 1
ATOM 619 N N . PRO A 1 79 ? 32.989 1.360 -20.719 1.00 96.62 79 PRO A N 1
ATOM 620 C CA . PRO A 1 79 ? 32.987 1.658 -19.288 1.00 96.62 79 PRO A CA 1
ATOM 621 C C . PRO A 1 79 ? 32.262 2.954 -18.893 1.00 96.62 79 PRO A C 1
ATOM 623 O O . PRO A 1 79 ? 31.804 3.042 -17.749 1.00 96.62 79 PRO A O 1
ATOM 626 N N . LEU A 1 80 ? 32.096 3.924 -19.807 1.00 97.94 80 LEU A N 1
ATOM 627 C CA . LEU A 1 80 ? 31.324 5.152 -19.561 1.00 97.94 80 LEU A CA 1
ATOM 628 C C . LEU A 1 80 ? 29.875 4.854 -19.154 1.00 97.94 80 LEU A C 1
ATOM 630 O O . LEU A 1 80 ? 29.313 5.586 -18.343 1.00 97.94 80 LEU A O 1
ATOM 634 N N . VAL A 1 81 ? 29.291 3.747 -19.624 1.00 97.94 81 VAL A N 1
ATOM 635 C CA . VAL A 1 81 ? 27.923 3.333 -19.264 1.00 97.94 81 VAL A CA 1
ATOM 636 C C . VAL A 1 81 ? 27.771 3.107 -17.755 1.00 97.94 81 VAL A C 1
ATOM 638 O O . VAL A 1 81 ? 26.683 3.269 -17.213 1.00 97.94 81 VAL A O 1
ATOM 641 N N . THR A 1 82 ? 28.862 2.808 -17.039 1.00 96.56 82 THR A N 1
ATOM 642 C CA . THR A 1 82 ? 28.851 2.609 -15.578 1.00 96.56 82 THR A CA 1
ATOM 643 C C . THR A 1 82 ? 28.874 3.896 -14.755 1.00 96.56 82 THR A C 1
ATOM 645 O O . THR A 1 82 ? 28.980 3.821 -13.531 1.00 96.56 82 THR A O 1
ATOM 648 N N . THR A 1 83 ? 28.807 5.069 -15.389 1.00 96.25 83 THR A N 1
ATOM 649 C CA . THR A 1 83 ? 28.908 6.357 -14.684 1.00 96.25 83 THR A CA 1
ATOM 650 C C . THR A 1 83 ? 27.664 6.630 -13.837 1.00 96.25 83 THR A C 1
ATOM 652 O O . THR A 1 83 ? 27.782 6.932 -12.650 1.00 96.25 83 THR A O 1
ATOM 655 N N . TRP A 1 84 ? 26.470 6.438 -14.406 1.00 96.75 84 TRP A N 1
ATOM 656 C CA . TRP A 1 84 ? 25.194 6.789 -13.773 1.00 96.75 84 TRP A CA 1
ATOM 657 C C . TRP A 1 84 ? 24.171 5.652 -13.831 1.00 96.75 84 TRP A C 1
ATOM 659 O O . TRP A 1 84 ? 24.362 4.643 -14.507 1.00 96.75 84 TRP A O 1
ATOM 669 N N . GLY A 1 85 ? 23.060 5.827 -13.111 1.00 96.38 85 GLY A N 1
ATOM 670 C CA . GLY A 1 85 ? 21.909 4.927 -13.156 1.00 96.38 85 GLY A CA 1
ATOM 671 C C . GLY A 1 85 ? 22.195 3.509 -12.661 1.00 96.38 85 GLY A C 1
ATOM 672 O O . GLY A 1 85 ? 23.088 3.286 -11.842 1.00 96.38 85 GLY A O 1
ATOM 673 N N . ILE A 1 86 ? 21.412 2.546 -13.150 1.00 97.31 86 ILE A N 1
ATOM 674 C CA . ILE A 1 86 ? 21.471 1.140 -12.718 1.00 97.31 86 ILE A CA 1
ATOM 675 C C . ILE A 1 86 ? 22.874 0.520 -12.895 1.00 97.31 86 ILE A C 1
ATOM 677 O O . ILE A 1 86 ? 23.354 -0.094 -11.940 1.00 97.31 86 ILE A O 1
ATOM 681 N N . PRO A 1 87 ? 23.594 0.714 -14.020 1.00 97.19 87 PRO A N 1
ATOM 682 C CA . PRO A 1 87 ? 24.945 0.165 -14.198 1.00 97.19 87 PRO A CA 1
ATOM 683 C C . PRO A 1 87 ? 25.943 0.642 -13.144 1.00 97.19 87 PRO A C 1
ATOM 685 O O . PRO A 1 87 ? 26.807 -0.120 -12.703 1.00 97.19 87 PRO A O 1
ATOM 688 N N . SER A 1 88 ? 25.814 1.898 -12.713 1.00 96.44 88 SER A N 1
ATOM 689 C CA . SER A 1 88 ? 26.612 2.460 -11.622 1.00 96.44 88 SER A CA 1
ATOM 690 C C . SER A 1 88 ? 26.278 1.788 -10.286 1.00 96.44 88 SER A C 1
ATOM 692 O O . SER A 1 88 ? 27.181 1.407 -9.540 1.00 96.44 88 SER A O 1
ATOM 694 N N . LYS A 1 89 ? 24.990 1.526 -10.008 1.00 94.94 89 LYS A N 1
ATOM 695 C CA . LYS A 1 89 ? 24.576 0.823 -8.780 1.00 94.94 89 LYS A CA 1
ATOM 696 C C . LYS A 1 89 ? 25.076 -0.622 -8.745 1.00 94.94 89 LYS A C 1
ATOM 698 O O . LYS A 1 89 ? 25.611 -1.050 -7.721 1.00 94.94 89 LYS A O 1
ATOM 703 N N . ILE A 1 90 ? 25.014 -1.341 -9.866 1.00 95.19 90 ILE A N 1
ATOM 704 C CA . ILE A 1 90 ? 25.591 -2.690 -9.982 1.00 95.19 90 ILE A CA 1
ATOM 705 C C . ILE A 1 90 ? 27.104 -2.646 -9.742 1.00 95.19 90 ILE A C 1
ATOM 707 O O . ILE A 1 90 ? 27.624 -3.425 -8.948 1.00 95.19 90 ILE A O 1
ATOM 711 N N . LYS A 1 91 ? 27.816 -1.686 -10.352 1.00 93.94 91 LYS A N 1
ATOM 712 C CA . LYS A 1 91 ? 29.255 -1.474 -10.113 1.00 93.94 91 LYS A CA 1
ATOM 713 C C . LYS A 1 91 ? 29.571 -1.185 -8.640 1.00 93.94 91 LYS A C 1
ATOM 715 O O . LYS A 1 91 ? 30.628 -1.586 -8.167 1.00 93.94 91 LYS A O 1
ATOM 720 N N . SER A 1 92 ? 28.658 -0.532 -7.918 1.00 92.31 92 SER A N 1
ATOM 721 C CA . SER A 1 92 ? 28.770 -0.282 -6.473 1.00 92.31 92 SER A CA 1
ATOM 722 C C . SER A 1 92 ? 28.351 -1.461 -5.579 1.00 92.31 92 SER A C 1
ATOM 724 O O . SER A 1 92 ? 28.430 -1.344 -4.360 1.00 92.31 92 SER A O 1
ATOM 726 N N . GLY A 1 93 ? 27.925 -2.591 -6.157 1.00 90.62 93 GLY A N 1
ATOM 727 C CA . GLY A 1 93 ? 27.624 -3.827 -5.427 1.00 90.62 93 GLY A CA 1
ATOM 728 C C . GLY A 1 93 ? 26.147 -4.226 -5.371 1.00 90.62 93 GLY A C 1
ATOM 729 O O . GLY A 1 93 ? 25.821 -5.185 -4.673 1.00 90.62 93 GLY A O 1
ATOM 730 N N . TYR A 1 94 ? 25.241 -3.544 -6.084 1.00 91.00 94 TYR A N 1
ATOM 731 C CA . TYR A 1 94 ? 23.841 -3.981 -6.151 1.00 91.00 94 TYR A CA 1
ATOM 732 C C . TYR A 1 94 ? 23.751 -5.350 -6.834 1.00 91.00 94 TYR A C 1
ATOM 734 O O . TYR A 1 94 ? 24.171 -5.520 -7.976 1.00 91.00 94 TYR A O 1
ATOM 742 N N . THR A 1 95 ? 23.143 -6.317 -6.149 1.00 90.88 95 THR A N 1
ATOM 743 C CA . THR A 1 95 ? 22.909 -7.677 -6.665 1.00 90.88 95 THR A CA 1
ATOM 744 C C . THR A 1 95 ? 21.695 -7.764 -7.588 1.00 90.88 95 THR A C 1
ATOM 746 O O . THR A 1 95 ? 21.425 -8.824 -8.145 1.00 90.88 95 THR A O 1
ATOM 749 N N . MET A 1 96 ? 20.953 -6.659 -7.726 1.00 94.25 96 MET A N 1
ATOM 750 C CA . MET A 1 96 ? 19.664 -6.569 -8.417 1.00 94.25 96 MET A CA 1
ATOM 751 C C . MET A 1 96 ? 18.594 -7.529 -7.878 1.00 94.25 96 MET A C 1
ATOM 753 O O . MET A 1 96 ? 17.646 -7.863 -8.587 1.00 94.25 96 MET A O 1
ATOM 757 N N . HIS A 1 97 ? 18.759 -7.963 -6.628 1.00 93.69 97 HIS A N 1
ATOM 758 C CA . HIS A 1 97 ? 17.880 -8.877 -5.914 1.00 93.69 97 HIS A CA 1
ATOM 759 C C . HIS A 1 97 ? 16.939 -8.079 -5.008 1.00 93.69 97 HIS A C 1
ATOM 761 O O . HIS A 1 97 ? 17.397 -7.390 -4.095 1.00 93.69 97 HIS A O 1
ATOM 767 N N . PHE A 1 98 ? 15.634 -8.150 -5.265 1.00 95.25 98 PHE A N 1
ATOM 768 C CA . PHE A 1 98 ? 14.624 -7.350 -4.570 1.00 95.25 98 PHE A CA 1
ATOM 769 C C . PHE A 1 98 ? 13.420 -8.204 -4.180 1.00 95.25 98 PHE A C 1
ATOM 771 O O . PHE A 1 98 ? 13.182 -9.265 -4.756 1.00 95.25 98 PHE A O 1
ATOM 778 N N . THR A 1 99 ? 12.651 -7.729 -3.201 1.00 94.38 99 THR A N 1
ATOM 779 C CA . THR A 1 99 ? 11.479 -8.435 -2.676 1.00 94.38 99 THR A CA 1
ATOM 780 C C . THR A 1 99 ? 10.237 -7.581 -2.836 1.00 94.38 99 THR A C 1
ATOM 782 O O . THR A 1 99 ? 10.205 -6.448 -2.366 1.00 94.38 99 THR A O 1
ATOM 785 N N . TRP A 1 100 ? 9.189 -8.154 -3.417 1.00 95.19 100 TRP A N 1
ATOM 786 C CA . TRP A 1 100 ? 7.865 -7.549 -3.472 1.00 95.19 100 TRP A CA 1
ATOM 787 C C . TRP A 1 100 ? 6.790 -8.584 -3.146 1.00 95.19 100 TRP A C 1
ATOM 789 O O . TRP A 1 100 ? 6.846 -9.710 -3.634 1.00 95.19 100 TRP A O 1
ATOM 799 N N . ASN A 1 101 ? 5.811 -8.217 -2.309 1.00 91.38 101 ASN A N 1
ATOM 800 C CA . ASN A 1 101 ? 4.679 -9.084 -1.942 1.00 91.38 101 ASN A CA 1
ATOM 801 C C . ASN A 1 101 ? 5.111 -10.508 -1.505 1.00 91.38 101 ASN A C 1
ATOM 803 O O . ASN A 1 101 ? 4.546 -11.513 -1.932 1.00 91.38 101 ASN A O 1
ATOM 807 N N . GLY A 1 102 ? 6.170 -10.593 -0.689 1.00 90.56 102 GLY A N 1
ATOM 808 C CA . GLY A 1 102 ? 6.714 -11.858 -0.178 1.00 90.56 102 GLY A CA 1
ATOM 809 C C . GLY A 1 102 ? 7.492 -12.701 -1.196 1.00 90.56 102 GLY A C 1
ATOM 810 O O . GLY A 1 102 ? 7.964 -13.777 -0.841 1.00 90.56 102 GLY A O 1
ATOM 811 N N . LYS A 1 103 ? 7.652 -12.226 -2.437 1.00 92.25 103 LYS A N 1
ATOM 812 C CA . LYS A 1 103 ? 8.422 -12.891 -3.487 1.00 92.25 103 LYS A CA 1
ATOM 813 C C . LYS A 1 103 ? 9.730 -12.148 -3.727 1.00 92.25 103 LYS A C 1
ATOM 815 O O . LYS A 1 103 ? 9.725 -10.945 -3.988 1.00 92.25 103 LYS A O 1
ATOM 820 N N . THR A 1 104 ? 10.838 -12.872 -3.651 1.00 94.56 104 THR A N 1
ATOM 821 C CA . THR A 1 104 ? 12.174 -12.336 -3.915 1.00 94.56 104 THR A CA 1
ATOM 822 C C . THR A 1 104 ? 12.666 -12.815 -5.272 1.00 94.56 104 THR A C 1
ATOM 824 O O . THR A 1 104 ? 12.633 -14.010 -5.558 1.00 94.56 104 THR A O 1
ATOM 827 N N . GLU A 1 105 ? 13.106 -11.885 -6.115 1.00 94.31 105 GLU A N 1
ATOM 828 C CA . GLU A 1 105 ? 13.565 -12.166 -7.475 1.00 94.31 105 GLU A CA 1
ATOM 829 C C . GLU A 1 105 ? 14.773 -11.296 -7.831 1.00 94.31 105 GLU A C 1
ATOM 831 O O . GLU A 1 105 ? 15.016 -10.255 -7.218 1.00 94.31 105 GLU A O 1
ATOM 836 N N . THR A 1 106 ? 15.522 -11.718 -8.850 1.00 94.62 106 THR A N 1
ATOM 837 C CA . THR A 1 106 ? 16.662 -10.962 -9.378 1.00 94.62 106 THR A CA 1
ATOM 838 C C . THR A 1 106 ? 16.390 -10.504 -10.801 1.00 94.62 106 THR A C 1
ATOM 840 O O . THR A 1 106 ? 15.894 -11.284 -11.613 1.00 94.62 106 THR A O 1
ATOM 843 N N . PHE A 1 107 ? 16.766 -9.271 -11.131 1.00 97.06 107 PHE A N 1
ATOM 844 C CA . PHE A 1 107 ? 16.717 -8.788 -12.509 1.00 97.06 107 PHE A CA 1
ATOM 845 C C . PHE A 1 107 ? 17.969 -9.176 -13.300 1.00 97.06 107 PHE A C 1
ATOM 847 O O . PHE A 1 107 ? 19.094 -9.045 -12.814 1.00 97.06 107 PHE A O 1
ATOM 854 N N . LEU A 1 108 ? 17.775 -9.563 -14.561 1.00 97.88 108 LEU A N 1
ATOM 855 C CA . LEU A 1 108 ? 18.804 -9.382 -15.587 1.00 97.88 108 LEU A CA 1
ATOM 856 C C . LEU A 1 108 ? 18.854 -7.903 -15.973 1.00 97.88 108 LEU A C 1
ATOM 858 O O . LEU A 1 108 ? 17.821 -7.230 -15.954 1.00 97.88 108 LEU A O 1
ATOM 862 N N . VAL A 1 109 ? 20.030 -7.396 -16.354 1.00 98.50 109 VAL A N 1
ATOM 863 C CA . VAL A 1 109 ? 20.160 -6.006 -16.820 1.00 98.50 109 VAL A CA 1
ATOM 864 C C . VAL A 1 109 ? 20.992 -5.934 -18.091 1.00 98.50 109 VAL A C 1
ATOM 866 O O . VAL A 1 109 ? 22.110 -6.445 -18.127 1.00 98.50 109 VAL A O 1
ATOM 869 N N . LEU A 1 110 ? 20.464 -5.266 -19.118 1.00 98.69 110 LEU A N 1
ATOM 870 C CA . LEU A 1 110 ? 21.199 -4.900 -20.327 1.00 98.69 110 LEU A CA 1
ATOM 871 C C . LEU A 1 110 ? 21.368 -3.384 -20.398 1.00 98.69 110 LEU A C 1
ATOM 873 O O . LEU A 1 110 ? 20.394 -2.639 -20.310 1.00 98.69 110 LEU A O 1
ATOM 877 N N . SER A 1 111 ? 22.609 -2.936 -20.572 1.00 98.56 111 SER A N 1
ATOM 878 C CA . SER A 1 111 ? 22.961 -1.511 -20.593 1.00 98.56 111 SER A CA 1
ATOM 879 C C . SER A 1 111 ? 23.793 -1.195 -21.837 1.00 98.56 111 SER A C 1
ATOM 881 O O . SER A 1 111 ? 25.025 -1.271 -21.784 1.00 98.56 111 SER A O 1
ATOM 883 N N . PRO A 1 112 ? 23.145 -0.942 -22.988 1.00 98.44 112 PRO A N 1
ATOM 884 C CA . PRO A 1 112 ? 23.822 -0.593 -24.235 1.00 98.44 112 PRO A CA 1
ATOM 885 C C . PRO A 1 112 ? 24.528 0.751 -24.181 1.00 98.44 112 PRO A C 1
ATOM 887 O O . PRO A 1 112 ? 24.096 1.644 -23.462 1.00 98.44 112 PRO A O 1
ATOM 890 N N . GLN A 1 113 ? 25.571 0.904 -24.997 1.00 98.44 113 GLN A N 1
ATOM 891 C CA . GLN A 1 113 ? 26.187 2.185 -25.312 1.00 98.44 113 GLN A CA 1
ATOM 892 C C . GLN A 1 113 ? 25.726 2.674 -26.688 1.00 98.44 113 GLN A C 1
ATOM 894 O O . GLN A 1 113 ? 25.974 2.022 -27.703 1.00 98.44 113 GLN A O 1
ATOM 899 N N . LEU A 1 114 ? 25.089 3.844 -26.736 1.00 97.94 114 LEU A N 1
ATOM 900 C CA . LEU A 1 114 ? 24.655 4.467 -27.982 1.00 97.94 114 LEU A CA 1
ATOM 901 C C . LEU A 1 114 ? 25.863 5.041 -28.754 1.00 97.94 114 LEU A C 1
ATOM 903 O O . LEU A 1 114 ? 26.610 5.854 -28.194 1.00 97.94 114 LEU A O 1
ATOM 907 N N . PRO A 1 115 ? 26.031 4.708 -30.050 1.00 96.06 115 PRO A N 1
ATOM 908 C CA . PRO A 1 115 ? 27.067 5.304 -30.888 1.00 96.06 115 PRO A CA 1
ATOM 909 C C . PRO A 1 115 ? 26.942 6.827 -31.014 1.00 96.06 115 PRO A C 1
ATOM 911 O O . PRO A 1 115 ? 25.851 7.361 -31.214 1.00 96.06 115 PRO A O 1
ATOM 914 N N . VAL A 1 116 ? 28.078 7.532 -30.990 1.00 94.75 116 VAL A N 1
ATOM 915 C CA . VAL A 1 116 ? 28.147 9.012 -31.014 1.00 94.75 116 VAL A CA 1
ATOM 916 C C . VAL A 1 116 ? 27.456 9.665 -32.218 1.00 94.75 116 VAL A C 1
ATOM 918 O O . VAL A 1 116 ? 27.017 10.810 -32.123 1.00 94.75 116 VAL A O 1
ATOM 921 N N . LYS A 1 117 ? 27.316 8.935 -33.333 1.00 94.00 117 LYS A N 1
ATOM 922 C CA . LYS A 1 117 ? 26.624 9.401 -34.546 1.00 94.00 117 LYS A CA 1
ATOM 923 C C . LYS A 1 117 ? 25.119 9.619 -34.344 1.00 94.00 117 LYS A C 1
ATOM 925 O O . LYS A 1 117 ? 24.498 10.329 -35.129 1.00 94.00 117 LYS A O 1
ATOM 930 N N . TYR A 1 118 ? 24.522 9.006 -33.322 1.00 94.38 118 TYR A N 1
ATOM 931 C CA . TYR A 1 118 ? 23.100 9.143 -33.032 1.00 94.38 118 TYR A CA 1
ATOM 932 C C . TYR A 1 118 ? 22.833 10.320 -32.092 1.00 94.38 118 TYR A C 1
ATOM 934 O O . TYR A 1 118 ? 23.458 10.458 -31.038 1.00 94.38 118 TYR A O 1
ATOM 942 N N . GLY A 1 119 ? 21.861 11.156 -32.471 1.00 92.12 119 GLY A N 1
ATOM 943 C CA . GLY A 1 119 ? 21.349 12.249 -31.634 1.00 92.12 119 GLY A CA 1
ATOM 944 C C . GLY A 1 119 ? 20.238 11.831 -30.661 1.00 92.12 119 GLY A C 1
ATOM 945 O O . GLY A 1 119 ? 19.917 12.580 -29.746 1.00 92.12 119 GLY A O 1
ATOM 946 N N . MET A 1 120 ? 19.640 10.653 -30.855 1.00 94.88 120 MET A N 1
ATOM 947 C CA . MET A 1 120 ? 18.619 10.067 -29.982 1.00 94.88 120 MET A CA 1
ATOM 948 C C . MET A 1 120 ? 18.618 8.545 -30.151 1.00 94.88 120 MET A C 1
ATOM 950 O O . MET A 1 120 ? 19.008 8.056 -31.213 1.00 94.88 120 MET A O 1
ATOM 954 N N . TRP A 1 121 ? 18.156 7.814 -29.136 1.00 95.75 121 TRP A N 1
ATOM 955 C CA . TRP A 1 121 ? 18.007 6.357 -29.178 1.00 95.75 121 TRP A CA 1
ATOM 956 C C . TRP A 1 121 ? 17.038 5.916 -30.292 1.00 95.75 121 TRP A C 1
ATOM 958 O O . TRP A 1 121 ? 15.875 6.330 -30.277 1.00 95.75 121 TRP A O 1
ATOM 968 N N . PRO A 1 122 ? 17.485 5.098 -31.264 1.00 93.19 122 PRO A N 1
ATOM 969 C CA . PRO A 1 122 ? 16.603 4.509 -32.269 1.00 93.19 122 PRO A CA 1
ATOM 970 C C . PRO A 1 122 ? 15.771 3.367 -31.674 1.00 93.19 122 PRO A C 1
ATOM 972 O O . PRO A 1 122 ? 16.334 2.475 -31.043 1.00 93.19 122 PRO A O 1
ATOM 975 N N . SER A 1 123 ? 14.462 3.336 -31.943 1.00 90.56 123 SER A N 1
ATOM 976 C CA . SER A 1 123 ? 13.567 2.282 -31.433 1.00 90.56 123 SER A CA 1
ATOM 977 C C . SER A 1 123 ? 13.996 0.875 -31.869 1.00 90.56 123 SER A C 1
ATOM 979 O O . SER A 1 123 ? 14.095 -0.013 -31.031 1.00 90.56 123 SER A O 1
ATOM 981 N N . ALA A 1 124 ? 14.417 0.713 -33.129 1.00 90.25 124 ALA A N 1
ATOM 982 C CA . ALA A 1 124 ? 14.906 -0.565 -33.657 1.00 90.25 124 ALA A CA 1
ATOM 983 C C . ALA A 1 124 ? 16.122 -1.129 -32.891 1.00 90.25 124 ALA A C 1
ATOM 985 O O . ALA A 1 124 ? 16.275 -2.338 -32.773 1.00 90.25 124 ALA A O 1
ATOM 986 N N . MET A 1 125 ? 16.976 -0.268 -32.321 1.00 92.94 125 MET A N 1
ATOM 987 C CA . MET A 1 125 ? 18.112 -0.724 -31.509 1.00 92.94 125 MET A CA 1
ATOM 988 C C . MET A 1 125 ? 17.648 -1.337 -30.180 1.00 92.94 125 MET A C 1
ATOM 990 O O . MET A 1 125 ? 18.277 -2.261 -29.667 1.00 92.94 125 MET A O 1
ATOM 994 N N . ILE A 1 126 ? 16.550 -0.826 -29.620 1.00 93.81 126 ILE A N 1
ATOM 995 C CA . ILE A 1 126 ? 15.928 -1.373 -28.411 1.00 93.81 126 ILE A CA 1
ATOM 996 C C . ILE A 1 126 ? 15.293 -2.731 -28.743 1.00 93.81 126 ILE A C 1
ATOM 998 O O . ILE A 1 126 ? 15.486 -3.688 -27.995 1.00 93.81 126 ILE A O 1
ATOM 1002 N N . ASP A 1 127 ? 14.632 -2.850 -29.898 1.00 91.88 127 ASP A N 1
ATOM 1003 C CA . ASP A 1 127 ? 14.061 -4.117 -30.379 1.00 91.88 127 ASP A CA 1
ATOM 1004 C C . ASP A 1 127 ? 15.136 -5.190 -30.623 1.00 91.88 127 ASP A C 1
ATOM 1006 O O . ASP A 1 127 ? 14.963 -6.350 -30.231 1.00 91.88 127 ASP A O 1
ATOM 1010 N N . ASP A 1 128 ? 16.284 -4.808 -31.193 1.00 93.81 128 ASP A N 1
ATOM 1011 C CA . ASP A 1 128 ? 17.432 -5.701 -31.387 1.00 93.81 128 ASP A CA 1
ATOM 1012 C C . ASP A 1 128 ? 17.976 -6.228 -30.040 1.00 93.81 128 ASP A C 1
ATOM 1014 O O . ASP A 1 128 ? 18.321 -7.406 -29.919 1.00 93.81 128 ASP A O 1
ATOM 1018 N N . LEU A 1 129 ? 18.004 -5.394 -28.992 1.00 95.38 129 LEU A N 1
ATOM 1019 C CA . LEU A 1 129 ? 18.420 -5.806 -27.642 1.00 95.38 129 LEU A CA 1
ATOM 1020 C C . LEU A 1 129 ? 17.405 -6.729 -26.966 1.00 95.38 129 LEU A C 1
ATOM 1022 O O . LEU A 1 129 ? 17.797 -7.702 -26.318 1.00 95.38 129 LEU A O 1
ATOM 1026 N N . ILE A 1 130 ? 16.108 -6.459 -27.128 1.00 94.31 130 ILE A N 1
ATOM 1027 C CA . ILE A 1 130 ? 15.041 -7.353 -26.656 1.00 94.31 130 ILE A CA 1
ATOM 1028 C C . ILE A 1 130 ? 15.168 -8.717 -27.347 1.00 94.31 130 ILE A C 1
ATOM 1030 O O . ILE A 1 130 ? 15.080 -9.757 -26.690 1.00 94.31 130 ILE A O 1
ATOM 1034 N N . SER A 1 131 ? 15.432 -8.722 -28.654 1.00 94.12 131 SER A N 1
ATOM 1035 C CA . SER A 1 131 ? 15.628 -9.940 -29.449 1.00 94.12 131 SER A CA 1
ATOM 1036 C C . SER A 1 131 ? 16.869 -10.717 -29.009 1.00 94.12 131 SER A C 1
ATOM 1038 O O . SER A 1 131 ? 16.799 -11.935 -28.816 1.00 94.12 131 SER A O 1
ATOM 1040 N N . TYR A 1 132 ? 17.985 -10.022 -28.757 1.00 96.31 132 TYR A N 1
ATOM 1041 C CA . TYR A 1 132 ? 19.174 -10.624 -28.154 1.00 96.31 132 TYR A CA 1
ATOM 1042 C C . TYR A 1 132 ? 18.839 -11.279 -26.813 1.00 96.31 132 TYR A C 1
ATOM 1044 O O . TYR A 1 132 ? 19.187 -12.442 -26.610 1.00 96.31 132 TYR A O 1
ATOM 1052 N N . ALA A 1 133 ? 18.136 -10.573 -25.922 1.00 96.31 133 ALA A N 1
ATOM 1053 C CA . ALA A 1 133 ? 17.812 -11.085 -24.598 1.00 96.31 133 ALA A CA 1
ATOM 1054 C C . ALA A 1 133 ? 16.925 -12.333 -24.661 1.00 96.31 133 ALA A C 1
ATOM 1056 O O . ALA A 1 133 ? 17.233 -13.328 -24.013 1.00 96.31 133 ALA A O 1
ATOM 1057 N N . LYS A 1 134 ? 15.868 -12.314 -25.483 1.00 94.56 134 LYS A N 1
ATOM 1058 C CA . LYS A 1 134 ? 14.972 -13.465 -25.693 1.00 94.56 134 LYS A CA 1
ATOM 1059 C C . LYS A 1 134 ? 15.701 -14.687 -26.260 1.00 94.56 134 LYS A C 1
ATOM 1061 O O . LYS A 1 134 ? 15.334 -15.813 -25.943 1.00 94.56 134 LYS A O 1
ATOM 1066 N N . THR A 1 135 ? 16.726 -14.466 -27.081 1.00 95.50 135 THR A N 1
ATOM 1067 C CA . THR A 1 135 ? 17.477 -15.540 -27.748 1.00 95.50 135 THR A CA 1
ATOM 1068 C C . THR A 1 135 ? 18.587 -16.112 -26.867 1.00 95.50 135 THR A C 1
ATOM 1070 O O . THR A 1 135 ? 18.818 -17.318 -26.865 1.00 95.50 135 THR A O 1
ATOM 1073 N N . ASN A 1 136 ? 19.294 -15.256 -26.127 1.00 96.00 136 ASN A N 1
ATOM 1074 C CA . ASN A 1 136 ? 20.547 -15.621 -25.460 1.00 96.00 136 ASN A CA 1
ATOM 1075 C C . ASN A 1 136 ? 20.412 -15.751 -23.938 1.00 96.00 136 ASN A C 1
ATOM 1077 O O . ASN A 1 136 ? 21.301 -16.307 -23.291 1.00 96.00 136 ASN A O 1
ATOM 1081 N N . LEU A 1 137 ? 19.319 -15.252 -23.354 1.00 96.06 137 LEU A N 1
ATOM 1082 C CA . LEU A 1 137 ? 19.096 -15.228 -21.911 1.00 96.06 137 LEU A CA 1
ATOM 1083 C C . LEU A 1 137 ? 17.779 -15.920 -21.536 1.00 96.06 137 LEU A C 1
ATOM 1085 O O . LEU A 1 137 ? 16.827 -15.986 -22.310 1.00 96.06 137 LEU A O 1
ATOM 1089 N N . ARG A 1 138 ? 17.697 -16.414 -20.297 1.00 96.25 138 ARG A N 1
ATOM 1090 C CA . ARG A 1 138 ? 16.485 -16.985 -19.692 1.00 96.25 138 ARG A CA 1
ATOM 1091 C C . ARG A 1 138 ? 15.559 -15.867 -19.212 1.00 96.25 138 ARG A C 1
ATOM 1093 O O . ARG A 1 138 ? 15.236 -15.792 -18.031 1.00 96.25 138 ARG A O 1
ATOM 1100 N N . VAL A 1 139 ? 15.164 -14.978 -20.117 1.00 95.62 139 VAL A N 1
ATOM 1101 C CA . VAL A 1 139 ? 14.262 -13.863 -19.811 1.00 95.62 139 VAL A CA 1
ATOM 1102 C C . VAL A 1 139 ? 12.807 -14.324 -19.769 1.00 95.62 139 VAL A C 1
ATOM 1104 O O . VAL A 1 139 ? 12.377 -15.155 -20.567 1.00 95.62 139 VAL A O 1
ATOM 1107 N N . ASP A 1 140 ? 12.047 -13.771 -18.834 1.00 95.62 140 ASP A N 1
ATOM 1108 C CA . ASP A 1 140 ? 10.593 -13.815 -18.842 1.00 95.62 140 ASP A CA 1
ATOM 1109 C C . ASP A 1 140 ? 10.059 -12.772 -19.849 1.00 95.62 140 ASP A C 1
ATOM 1111 O O . ASP A 1 140 ? 10.198 -11.565 -19.614 1.00 95.62 140 ASP A O 1
ATOM 1115 N N . PRO A 1 141 ? 9.474 -13.194 -20.988 1.00 92.94 141 PRO A N 1
ATOM 1116 C CA . PRO A 1 141 ? 9.054 -12.278 -22.048 1.00 92.94 141 PRO A CA 1
ATOM 1117 C C . PRO A 1 141 ? 7.899 -11.353 -21.637 1.00 92.94 141 PRO A C 1
ATOM 1119 O O . PRO A 1 141 ? 7.657 -10.352 -22.322 1.00 92.94 141 PRO A O 1
ATOM 1122 N N . ASP A 1 142 ? 7.206 -11.662 -20.538 1.00 94.12 142 ASP A N 1
ATOM 1123 C CA . ASP A 1 142 ? 6.114 -10.856 -20.000 1.00 94.12 142 ASP A CA 1
ATOM 1124 C C . ASP A 1 142 ? 6.576 -9.826 -18.962 1.00 94.12 142 ASP A C 1
ATOM 1126 O O . ASP A 1 142 ? 5.766 -9.021 -18.494 1.00 94.12 142 ASP A O 1
ATOM 1130 N N . ARG A 1 143 ? 7.877 -9.818 -18.626 1.00 96.31 143 ARG A N 1
ATOM 1131 C CA . ARG A 1 143 ? 8.497 -8.951 -17.611 1.00 96.31 143 ARG A CA 1
ATOM 1132 C C . ARG A 1 143 ? 9.808 -8.333 -18.103 1.00 96.31 143 ARG A C 1
ATOM 1134 O O . ARG A 1 143 ? 10.867 -8.489 -17.495 1.00 96.31 143 ARG A O 1
ATOM 1141 N N . ILE A 1 144 ? 9.720 -7.631 -19.231 1.00 96.94 144 ILE A N 1
ATOM 1142 C CA . ILE A 1 144 ? 10.803 -6.810 -19.788 1.00 96.94 144 ILE A CA 1
ATOM 1143 C C . ILE A 1 144 ? 10.487 -5.339 -19.509 1.00 96.94 144 ILE A C 1
ATOM 1145 O O . ILE A 1 144 ? 9.499 -4.824 -20.017 1.00 96.94 144 ILE A O 1
ATOM 1149 N N . MET A 1 145 ? 11.305 -4.644 -18.729 1.00 98.00 145 MET A N 1
ATOM 1150 C CA . MET A 1 145 ? 11.115 -3.237 -18.385 1.00 98.00 145 MET A CA 1
ATOM 1151 C C . MET A 1 145 ? 12.141 -2.379 -19.115 1.00 98.00 145 MET A C 1
ATOM 1153 O O . MET A 1 145 ? 13.323 -2.721 -19.175 1.00 98.00 145 MET A O 1
ATOM 1157 N N . LEU A 1 146 ? 11.696 -1.242 -19.640 1.00 98.12 146 LEU A N 1
ATOM 1158 C CA . LEU A 1 146 ? 12.556 -0.267 -20.297 1.00 98.12 146 LEU A CA 1
ATOM 1159 C C . LEU A 1 146 ? 12.677 0.978 -19.425 1.00 98.12 146 LEU A C 1
ATOM 1161 O O . LEU A 1 146 ? 11.671 1.546 -19.005 1.00 98.12 146 LEU A O 1
ATOM 1165 N N . THR A 1 147 ? 13.899 1.428 -19.168 1.00 98.81 147 THR A N 1
ATOM 1166 C CA . THR A 1 147 ? 14.122 2.629 -18.368 1.00 98.81 147 THR A CA 1
ATOM 1167 C C . THR A 1 147 ? 15.287 3.459 -18.877 1.00 98.81 147 THR A C 1
ATOM 1169 O O . THR A 1 147 ? 16.217 2.924 -19.475 1.00 98.81 147 THR A O 1
ATOM 1172 N N . GLY A 1 148 ? 15.276 4.768 -18.637 1.00 98.56 148 GLY A N 1
ATOM 1173 C CA . GLY A 1 148 ? 16.372 5.627 -19.072 1.00 98.56 148 GLY A CA 1
ATOM 1174 C C . GLY A 1 148 ? 16.395 7.001 -18.422 1.00 98.56 148 GLY A C 1
ATOM 1175 O O . GLY A 1 148 ? 15.388 7.482 -17.904 1.00 98.56 148 GLY A O 1
ATOM 1176 N N . LEU A 1 149 ? 17.569 7.633 -18.458 1.00 98.44 149 LEU A N 1
ATOM 1177 C CA . LEU A 1 149 ? 17.808 8.968 -17.901 1.00 98.44 149 LEU A CA 1
ATOM 1178 C C . LEU A 1 149 ? 18.180 9.978 -18.987 1.00 98.44 149 LEU A C 1
ATOM 1180 O O . LEU A 1 149 ? 18.840 9.615 -19.959 1.00 98.44 149 LEU A O 1
ATOM 1184 N N . SER A 1 150 ? 17.780 11.243 -18.836 1.00 98.19 150 SER A N 1
ATOM 1185 C CA . SER A 1 150 ? 18.123 12.326 -19.770 1.00 98.19 150 SER A CA 1
ATOM 1186 C C . SER A 1 150 ? 17.774 11.946 -21.221 1.00 98.19 150 SER A C 1
ATOM 1188 O O . SER A 1 150 ? 16.645 11.537 -21.495 1.00 98.19 150 SER A O 1
ATOM 1190 N N . MET A 1 151 ? 18.728 12.000 -22.156 1.00 98.56 151 MET A N 1
ATOM 1191 C CA . MET A 1 151 ? 18.568 11.487 -23.527 1.00 98.56 151 MET A CA 1
ATOM 1192 C C . MET A 1 151 ? 18.016 10.048 -23.574 1.00 98.56 151 MET A C 1
ATOM 1194 O O . MET A 1 151 ? 17.194 9.744 -24.431 1.00 98.56 151 MET A O 1
ATOM 1198 N N . GLY A 1 152 ? 18.417 9.171 -22.652 1.00 98.56 152 GLY A N 1
ATOM 1199 C CA . GLY A 1 152 ? 17.869 7.822 -22.495 1.00 98.56 152 GLY A CA 1
ATOM 1200 C C . GLY A 1 152 ? 16.415 7.805 -22.041 1.00 98.56 152 GLY A C 1
ATOM 1201 O O . GLY A 1 152 ? 15.633 7.025 -22.574 1.00 98.56 152 GLY A O 1
ATOM 1202 N N . GLY A 1 153 ? 16.017 8.710 -21.143 1.00 98.25 153 GLY A N 1
ATOM 1203 C CA . GLY A 1 153 ? 14.609 8.919 -20.781 1.00 98.25 153 GLY A CA 1
ATOM 1204 C C . GLY A 1 153 ? 13.785 9.360 -21.993 1.00 98.25 153 GLY A C 1
ATOM 1205 O O . GLY A 1 153 ? 12.700 8.837 -22.237 1.00 98.25 153 GLY A O 1
ATOM 1206 N N . GLY A 1 154 ? 14.366 10.220 -22.834 1.00 97.88 154 GLY A N 1
ATOM 1207 C CA . GLY A 1 154 ? 13.774 10.588 -24.119 1.00 97.88 154 GLY A CA 1
ATOM 1208 C C . GLY A 1 154 ? 13.694 9.429 -25.109 1.00 97.88 154 GLY A C 1
ATOM 1209 O O . GLY A 1 154 ? 12.711 9.294 -25.832 1.00 97.88 154 GLY A O 1
ATOM 1210 N N . GLY A 1 155 ? 14.684 8.537 -25.090 1.00 97.62 155 GLY A N 1
ATOM 1211 C CA . GLY A 1 155 ? 14.641 7.262 -25.800 1.00 97.62 155 GLY A CA 1
ATOM 1212 C C . GLY A 1 155 ? 13.443 6.409 -25.386 1.00 97.62 155 GLY A C 1
ATOM 1213 O O . GLY A 1 155 ? 12.740 5.902 -26.255 1.00 97.62 155 GLY A O 1
ATOM 1214 N N . VAL A 1 156 ? 13.152 6.323 -24.083 1.00 97.44 156 VAL A N 1
ATOM 1215 C CA . VAL A 1 156 ? 11.971 5.612 -23.568 1.00 97.44 156 VAL A CA 1
ATOM 1216 C C . VAL A 1 156 ? 10.676 6.262 -24.049 1.00 97.44 156 VAL A C 1
ATOM 1218 O O . VAL A 1 156 ? 9.824 5.572 -24.603 1.00 97.44 156 VAL A O 1
ATOM 1221 N N . LEU A 1 157 ? 10.525 7.584 -23.890 1.00 96.31 157 LEU A N 1
ATOM 1222 C CA . LEU A 1 157 ? 9.311 8.291 -24.320 1.00 96.31 157 LEU A CA 1
ATOM 1223 C C . LEU A 1 157 ? 9.089 8.215 -25.832 1.00 96.31 157 LEU A C 1
ATOM 1225 O O . LEU A 1 157 ? 7.946 8.132 -26.286 1.00 96.31 157 LEU A O 1
ATOM 1229 N N . ARG A 1 158 ? 10.170 8.224 -26.611 1.00 94.38 158 ARG A N 1
ATOM 1230 C CA . ARG A 1 158 ? 10.118 7.996 -28.051 1.00 94.38 158 ARG A CA 1
ATOM 1231 C C . ARG A 1 158 ? 9.706 6.563 -28.376 1.00 94.38 158 ARG A C 1
ATOM 1233 O O . ARG A 1 158 ? 8.822 6.385 -29.203 1.00 94.38 158 ARG A O 1
ATOM 1240 N N . TYR A 1 159 ? 10.303 5.569 -27.722 1.00 92.75 159 TYR A N 1
ATOM 1241 C CA . TYR A 1 159 ? 10.009 4.156 -27.961 1.00 92.75 159 TYR A CA 1
ATOM 1242 C C . TYR A 1 159 ? 8.524 3.842 -27.761 1.00 92.75 159 TYR A C 1
ATOM 1244 O O . TYR A 1 159 ? 7.909 3.226 -28.618 1.00 92.75 159 TYR A O 1
ATOM 1252 N N . ILE A 1 160 ? 7.917 4.352 -26.684 1.00 91.88 160 ILE A N 1
ATOM 1253 C CA . ILE A 1 160 ? 6.480 4.156 -26.421 1.00 91.88 160 ILE A CA 1
ATOM 1254 C C . ILE A 1 160 ? 5.560 4.983 -27.343 1.00 91.88 160 ILE A C 1
ATOM 1256 O O . ILE A 1 160 ? 4.348 4.767 -27.346 1.00 91.88 160 ILE A O 1
ATOM 1260 N N . SER A 1 161 ? 6.118 5.953 -28.079 1.00 90.94 161 SER A N 1
ATOM 1261 C CA . SER A 1 161 ? 5.388 6.818 -29.017 1.00 90.94 161 SER A CA 1
ATOM 1262 C C . SER A 1 161 ? 5.475 6.348 -30.472 1.00 90.94 161 SER A C 1
ATOM 1264 O O . SER A 1 161 ? 4.607 6.698 -31.272 1.00 90.94 161 SER A O 1
ATOM 1266 N N . ASP A 1 162 ? 6.538 5.633 -30.840 1.00 84.38 162 ASP A N 1
ATOM 1267 C CA . ASP A 1 162 ? 6.757 5.135 -32.196 1.00 84.38 162 ASP A CA 1
ATOM 1268 C C . ASP A 1 162 ? 5.962 3.815 -32.372 1.00 84.38 162 ASP A C 1
ATOM 1270 O O . ASP A 1 162 ? 5.877 2.998 -31.458 1.00 84.38 162 ASP A O 1
ATOM 1274 N N . ALA A 1 163 ? 5.299 3.637 -33.522 1.00 59.75 163 ALA A N 1
ATOM 1275 C CA . ALA A 1 163 ? 4.408 2.499 -33.776 1.00 59.75 163 ALA A CA 1
ATOM 1276 C C . ALA A 1 163 ? 5.136 1.149 -33.629 1.00 59.75 163 ALA A C 1
ATOM 1278 O O . ALA A 1 163 ? 6.226 0.993 -34.175 1.00 59.75 163 ALA A O 1
ATOM 1279 N N . LEU A 1 164 ? 4.499 0.172 -32.969 1.00 55.81 164 LEU A N 1
ATOM 1280 C CA . LEU A 1 164 ? 4.847 -1.253 -33.036 1.00 55.81 164 LEU A CA 1
ATOM 1281 C C . LEU A 1 164 ? 4.005 -1.880 -34.165 1.00 55.81 164 LEU A C 1
ATOM 1283 O O . LEU A 1 164 ? 2.804 -2.059 -33.961 1.00 55.81 164 LEU A O 1
ATOM 1287 N N . PRO A 1 165 ? 4.563 -2.159 -35.359 1.00 43.78 165 PRO A N 1
ATOM 1288 C CA . PRO A 1 165 ? 3.753 -2.564 -36.508 1.00 43.78 165 PRO A CA 1
ATOM 1289 C C . PRO A 1 165 ? 3.278 -4.025 -36.448 1.00 43.78 165 PRO A C 1
ATOM 1291 O O . PRO A 1 165 ? 2.233 -4.305 -37.016 1.00 43.78 165 PRO A O 1
ATOM 1294 N N . ASP A 1 166 ? 3.971 -4.921 -35.723 1.00 48.34 166 ASP A N 1
ATOM 1295 C CA . ASP A 1 166 ? 3.688 -6.375 -35.739 1.00 48.34 166 ASP A CA 1
ATOM 1296 C C . ASP A 1 166 ? 3.902 -7.116 -34.388 1.00 48.34 166 ASP A C 1
ATOM 1298 O O . ASP A 1 166 ? 3.941 -8.344 -34.349 1.00 48.34 166 ASP A O 1
ATOM 1302 N N . ASP A 1 167 ? 4.015 -6.411 -33.255 1.00 54.09 167 ASP A N 1
ATOM 1303 C CA . ASP A 1 167 ? 4.014 -7.029 -31.910 1.00 54.09 167 ASP A CA 1
ATOM 1304 C C . ASP A 1 167 ? 3.370 -6.069 -30.896 1.00 54.09 167 ASP A C 1
ATOM 1306 O O . ASP A 1 167 ? 4.042 -5.165 -30.384 1.00 54.09 167 ASP A O 1
ATOM 1310 N N . PRO A 1 168 ? 2.061 -6.183 -30.600 1.00 48.31 168 PRO A N 1
ATOM 1311 C CA . PRO A 1 168 ? 1.483 -5.428 -29.507 1.00 48.31 168 PRO A CA 1
ATOM 1312 C C . PRO A 1 168 ? 2.054 -5.974 -28.188 1.00 48.31 168 PRO A C 1
ATOM 1314 O O . PRO A 1 168 ? 1.493 -6.903 -27.608 1.00 48.31 168 PRO A O 1
ATOM 1317 N N . LYS A 1 169 ? 3.117 -5.300 -27.702 1.00 56.03 169 LYS A N 1
ATOM 1318 C CA . LYS A 1 169 ? 3.743 -5.326 -26.354 1.00 56.03 169 LYS A CA 1
ATOM 1319 C C . LYS A 1 169 ? 5.108 -6.035 -26.288 1.00 56.03 169 LYS A C 1
ATOM 1321 O O . LYS A 1 169 ? 5.229 -7.146 -25.773 1.00 56.03 169 LYS A O 1
ATOM 1326 N N . THR A 1 170 ? 6.192 -5.351 -26.645 1.00 72.75 170 THR A N 1
ATOM 1327 C CA . THR A 1 170 ? 7.567 -5.855 -26.426 1.00 72.75 170 THR A CA 1
ATOM 1328 C C . THR A 1 170 ? 8.084 -5.644 -24.995 1.00 72.75 170 THR A C 1
ATOM 1330 O O . THR A 1 170 ? 9.030 -6.323 -24.591 1.00 72.75 170 THR A O 1
ATOM 1333 N N . ILE A 1 171 ? 7.442 -4.770 -24.208 1.00 91.50 171 ILE A N 1
ATOM 1334 C CA . ILE A 1 171 ? 7.804 -4.454 -22.817 1.00 91.50 171 ILE A CA 1
ATOM 1335 C C . ILE A 1 171 ? 6.587 -4.475 -21.881 1.00 91.50 171 ILE A C 1
ATOM 1337 O O . ILE A 1 171 ? 5.448 -4.282 -22.299 1.00 91.50 171 ILE A O 1
ATOM 1341 N N . ALA A 1 172 ? 6.851 -4.721 -20.604 1.00 94.56 172 ALA A N 1
ATOM 1342 C CA . ALA A 1 172 ? 5.888 -4.798 -19.516 1.00 94.56 172 ALA A CA 1
ATOM 1343 C C . ALA A 1 172 ? 5.737 -3.487 -18.743 1.00 94.56 172 ALA A C 1
ATOM 1345 O O . ALA A 1 172 ? 4.721 -3.301 -18.083 1.00 94.56 172 ALA A O 1
ATOM 1346 N N . ALA A 1 173 ? 6.736 -2.603 -18.802 1.00 96.19 173 ALA A N 1
ATOM 1347 C CA . ALA A 1 173 ? 6.701 -1.298 -18.155 1.00 96.19 173 ALA A CA 1
ATOM 1348 C C . ALA A 1 173 ? 7.748 -0.348 -18.739 1.00 96.19 173 ALA A C 1
ATOM 1350 O O . ALA A 1 173 ? 8.796 -0.794 -19.217 1.00 96.19 173 ALA A O 1
ATOM 1351 N N . ALA A 1 174 ? 7.485 0.955 -18.643 1.00 97.19 174 ALA A N 1
ATOM 1352 C CA . ALA A 1 174 ? 8.400 1.997 -19.094 1.00 97.19 174 ALA A CA 1
ATOM 1353 C C . ALA A 1 174 ? 8.624 3.078 -18.027 1.00 97.19 174 ALA A C 1
ATOM 1355 O O . ALA A 1 174 ? 7.680 3.594 -17.429 1.00 97.19 174 ALA A O 1
ATOM 1356 N N . VAL A 1 175 ? 9.886 3.451 -17.813 1.00 98.69 175 VAL A N 1
ATOM 1357 C CA . VAL A 1 175 ? 10.285 4.484 -16.850 1.00 98.69 175 VAL A CA 1
ATOM 1358 C C . VAL A 1 175 ? 11.176 5.518 -17.522 1.00 98.69 175 VAL A C 1
ATOM 1360 O O . VAL A 1 175 ? 12.154 5.198 -18.190 1.00 98.69 175 VAL A O 1
ATOM 1363 N N . SER A 1 176 ? 10.840 6.790 -17.349 1.00 98.56 176 SER A N 1
ATOM 1364 C CA . SER A 1 176 ? 11.569 7.897 -17.968 1.00 98.56 176 SER A CA 1
ATOM 1365 C C . SER A 1 176 ? 11.950 8.928 -16.916 1.00 98.56 176 SER A C 1
ATOM 1367 O O . SER A 1 176 ? 11.078 9.415 -16.197 1.00 98.56 176 SER A O 1
ATOM 1369 N N . ILE A 1 177 ? 13.229 9.308 -16.859 1.00 98.38 177 ILE A N 1
ATOM 1370 C CA . ILE A 1 177 ? 13.740 10.301 -15.902 1.00 98.38 177 ILE A CA 1
ATOM 1371 C C . ILE A 1 177 ? 14.397 11.475 -16.618 1.00 98.38 177 ILE A C 1
ATOM 1373 O O . ILE A 1 177 ? 15.215 11.267 -17.515 1.00 98.38 177 ILE A O 1
ATOM 1377 N N . SER A 1 178 ? 14.077 12.697 -16.182 1.00 97.81 178 SER A N 1
ATOM 1378 C CA . SER A 1 178 ? 14.694 13.950 -16.656 1.00 97.81 178 SER A CA 1
ATOM 1379 C C . SER A 1 178 ? 14.716 14.064 -18.188 1.00 97.81 178 SER A C 1
ATOM 1381 O O . SER A 1 178 ? 15.715 14.441 -18.798 1.00 97.81 178 SER A O 1
ATOM 1383 N N . SER A 1 179 ? 13.635 13.624 -18.838 1.00 96.50 179 SER A N 1
ATOM 1384 C CA . SER A 1 179 ? 13.616 13.417 -20.287 1.00 96.50 179 SER A CA 1
ATOM 1385 C C . SER A 1 179 ? 13.499 14.726 -21.076 1.00 96.50 179 SER A C 1
ATOM 1387 O O . SER A 1 179 ? 12.660 15.563 -20.733 1.00 96.50 179 SER A O 1
ATOM 1389 N N . PRO A 1 180 ? 14.205 14.866 -22.217 1.00 96.25 180 PRO A N 1
ATOM 1390 C CA . PRO A 1 180 ? 13.920 15.909 -23.197 1.00 96.25 180 PRO A CA 1
ATOM 1391 C C . PRO A 1 180 ? 12.572 15.678 -23.906 1.00 96.25 180 PRO A C 1
ATOM 1393 O O . PRO A 1 180 ? 11.992 14.586 -23.867 1.00 96.25 180 PRO A O 1
ATOM 1396 N N . CYS A 1 181 ? 12.087 16.710 -24.599 1.00 96.25 181 CYS A N 1
ATOM 1397 C CA . CYS A 1 181 ? 10.808 16.743 -25.318 1.00 96.25 181 CYS A CA 1
ATOM 1398 C C . CYS A 1 181 ? 10.835 15.854 -26.574 1.00 96.25 181 CYS A C 1
ATOM 1400 O O . CYS A 1 181 ? 11.053 16.321 -27.688 1.00 96.25 181 CYS A O 1
ATOM 1402 N N . THR A 1 182 ? 10.644 14.553 -26.379 1.00 95.56 182 THR A N 1
ATOM 1403 C CA . THR A 1 182 ? 10.747 13.518 -27.427 1.00 95.56 182 THR A CA 1
ATOM 1404 C C . THR A 1 182 ? 9.481 12.679 -27.578 1.00 95.56 182 THR A C 1
ATOM 1406 O O . THR A 1 182 ? 9.332 11.979 -28.579 1.00 95.56 182 THR A O 1
ATOM 1409 N N . PHE A 1 183 ? 8.569 12.772 -26.606 1.00 95.25 183 PHE A N 1
ATOM 1410 C CA . PHE A 1 183 ? 7.243 12.169 -26.663 1.00 95.25 183 PHE A CA 1
ATOM 1411 C C . PHE A 1 183 ? 6.462 12.691 -27.875 1.00 95.25 183 PHE A C 1
ATOM 1413 O O . PHE A 1 183 ? 6.488 13.892 -28.153 1.00 95.25 183 PHE A O 1
ATOM 1420 N N . ARG A 1 184 ? 5.753 11.799 -28.577 1.00 93.06 184 ARG A N 1
ATOM 1421 C CA . ARG A 1 184 ? 4.947 12.158 -29.757 1.00 93.06 184 ARG A CA 1
ATOM 1422 C C . ARG A 1 184 ? 3.462 11.886 -29.551 1.00 93.06 184 ARG A C 1
ATOM 1424 O O . ARG A 1 184 ? 2.647 12.754 -29.835 1.00 93.06 184 ARG A O 1
ATOM 1431 N N . THR A 1 185 ? 3.108 10.689 -29.086 1.00 92.00 185 THR A N 1
ATOM 1432 C CA . THR A 1 185 ? 1.714 10.258 -28.914 1.00 92.00 185 THR A CA 1
ATOM 1433 C C . THR A 1 185 ? 1.603 9.183 -27.839 1.00 92.00 185 THR A C 1
ATOM 1435 O O . THR A 1 185 ? 2.525 8.397 -27.644 1.00 92.00 185 THR A O 1
ATOM 1438 N N . GLY A 1 186 ? 0.463 9.141 -27.148 1.00 89.88 186 GLY A N 1
ATOM 1439 C CA . GLY A 1 186 ? 0.149 8.118 -26.151 1.00 89.88 186 GLY A CA 1
ATOM 1440 C C . GLY A 1 186 ? -0.649 6.934 -26.694 1.00 89.88 186 GLY A C 1
ATOM 1441 O O . GLY A 1 186 ? -0.890 5.988 -25.952 1.00 89.88 186 GLY A O 1
ATOM 1442 N N . GLN A 1 187 ? -1.049 6.974 -27.970 1.00 89.00 187 GLN A N 1
ATOM 1443 C CA . GLN A 1 187 ? -1.956 6.001 -28.584 1.00 89.00 187 GLN A CA 1
ATOM 1444 C C . GLN A 1 187 ? -1.509 4.551 -28.372 1.00 89.00 187 GLN A C 1
ATOM 1446 O O . GLN A 1 187 ? -2.292 3.715 -27.928 1.00 89.00 187 GLN A O 1
ATOM 1451 N N . TYR A 1 188 ? -0.245 4.250 -28.673 1.00 86.62 188 TYR A N 1
ATOM 1452 C CA . TYR A 1 188 ? 0.267 2.881 -28.627 1.00 86.62 188 TYR A CA 1
ATOM 1453 C C . TYR A 1 188 ? 0.439 2.379 -27.196 1.00 86.62 188 TYR A C 1
ATOM 1455 O O . TYR A 1 188 ? 0.058 1.251 -26.894 1.00 86.62 188 TYR A O 1
ATOM 1463 N N . ALA A 1 189 ? 0.928 3.233 -26.294 1.00 89.25 189 ALA A N 1
ATOM 1464 C CA . ALA A 1 189 ? 0.987 2.919 -24.871 1.00 89.25 189 ALA A CA 1
ATOM 1465 C C . ALA A 1 189 ? -0.407 2.624 -24.288 1.00 89.25 189 ALA A C 1
ATOM 1467 O O . ALA A 1 189 ? -0.563 1.669 -23.526 1.00 89.25 189 ALA A O 1
ATOM 1468 N N . ALA A 1 190 ? -1.422 3.401 -24.684 1.00 89.19 190 ALA A N 1
ATOM 1469 C CA . ALA A 1 190 ? -2.803 3.189 -24.269 1.00 89.19 190 ALA A CA 1
ATOM 1470 C C . ALA A 1 190 ? -3.358 1.857 -24.796 1.00 89.19 190 ALA A C 1
ATOM 1472 O O . ALA A 1 190 ? -3.869 1.071 -24.003 1.00 89.19 190 ALA A O 1
ATOM 1473 N N . LEU A 1 191 ? -3.181 1.553 -26.089 1.00 86.69 191 LEU A N 1
ATOM 1474 C CA . LEU A 1 191 ? -3.577 0.267 -26.689 1.00 86.69 191 LEU A CA 1
ATOM 1475 C C . LEU A 1 191 ? -2.863 -0.933 -26.046 1.00 86.69 191 LEU A C 1
ATOM 1477 O O . LEU A 1 191 ? -3.432 -2.016 -25.924 1.00 86.69 191 LEU A O 1
ATOM 1481 N N . ALA A 1 192 ? -1.616 -0.745 -25.617 1.00 84.56 192 ALA A N 1
ATOM 1482 C CA . ALA A 1 192 ? -0.823 -1.773 -24.957 1.00 84.56 192 ALA A CA 1
ATOM 1483 C C . ALA A 1 192 ? -1.195 -1.985 -23.477 1.00 84.56 192 ALA A C 1
ATOM 1485 O O . ALA A 1 192 ? -0.745 -2.970 -22.886 1.00 84.56 192 ALA A O 1
ATOM 1486 N N . HIS A 1 193 ? -2.000 -1.095 -22.883 1.00 89.56 193 HIS A N 1
ATOM 1487 C CA . HIS A 1 193 ? -2.210 -0.996 -21.434 1.00 89.56 193 HIS A CA 1
ATOM 1488 C C . HIS A 1 193 ? -0.881 -0.876 -20.667 1.00 89.56 193 HIS A C 1
ATOM 1490 O O . HIS A 1 193 ? -0.706 -1.499 -19.622 1.00 89.56 193 HIS A O 1
ATOM 1496 N N . LEU A 1 194 ? 0.082 -0.129 -21.219 1.00 91.31 194 LEU A N 1
ATOM 1497 C CA . LEU A 1 194 ? 1.455 -0.087 -20.718 1.00 91.31 194 LEU A CA 1
ATOM 1498 C C . LEU A 1 194 ? 1.557 0.737 -19.419 1.00 91.31 194 LEU A C 1
ATOM 1500 O O . LEU A 1 194 ? 1.294 1.942 -19.450 1.00 91.31 194 LEU A O 1
ATOM 1504 N N . PRO A 1 195 ? 2.016 0.146 -18.300 1.00 95.06 195 PRO A N 1
ATOM 1505 C CA . PRO A 1 195 ? 2.387 0.889 -17.102 1.00 95.06 195 PRO A CA 1
ATOM 1506 C C . PRO A 1 195 ? 3.582 1.809 -17.372 1.00 95.06 195 PRO A C 1
ATOM 1508 O O . PRO A 1 195 ? 4.649 1.367 -17.811 1.00 95.06 195 PRO A O 1
ATOM 1511 N N . ILE A 1 196 ? 3.405 3.102 -17.096 1.00 96.12 196 ILE A N 1
ATOM 1512 C CA . ILE A 1 196 ? 4.424 4.135 -17.311 1.00 96.12 196 ILE A CA 1
ATOM 1513 C C . ILE A 1 196 ? 4.593 4.953 -16.037 1.00 96.12 196 ILE A C 1
ATOM 1515 O O . ILE A 1 196 ? 3.605 5.451 -15.497 1.00 96.12 196 ILE A O 1
ATOM 1519 N N . TRP A 1 197 ? 5.838 5.160 -15.604 1.00 97.81 197 TR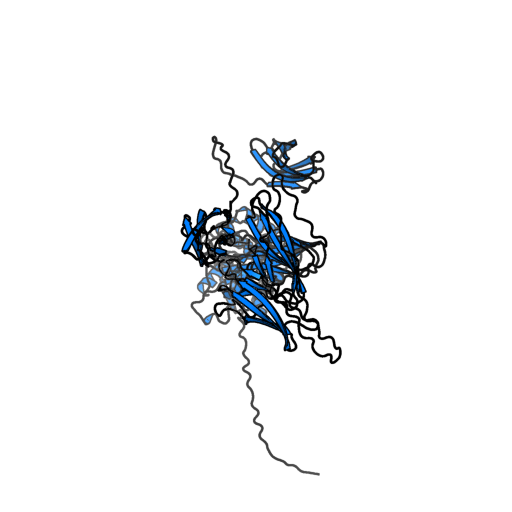P A N 1
ATOM 1520 C CA . TRP A 1 197 ? 6.157 6.056 -14.491 1.00 97.81 197 TRP A CA 1
ATOM 1521 C C . TRP A 1 197 ? 7.278 7.024 -14.869 1.00 97.81 197 TRP A C 1
ATOM 1523 O O . TRP A 1 197 ? 8.417 6.633 -15.127 1.00 97.81 197 TRP A O 1
ATOM 1533 N N . CYS A 1 198 ? 6.949 8.313 -14.930 1.00 98.38 198 CYS A N 1
ATOM 1534 C CA . CYS A 1 198 ? 7.919 9.364 -15.216 1.00 98.38 198 CYS A CA 1
ATOM 1535 C C . CYS A 1 198 ? 8.395 10.081 -13.948 1.00 98.38 198 CYS A C 1
ATOM 1537 O O . CYS A 1 198 ? 7.616 10.333 -13.028 1.00 98.38 198 CYS A O 1
ATOM 1539 N N . PHE A 1 199 ? 9.666 10.480 -13.946 1.00 98.38 199 PHE A N 1
ATOM 1540 C CA . PHE A 1 199 ? 10.317 11.198 -12.854 1.00 98.38 199 PHE A CA 1
ATOM 1541 C C . PHE A 1 199 ? 11.016 12.453 -13.383 1.00 98.38 199 PHE A C 1
ATOM 1543 O O . PHE A 1 199 ? 11.633 12.426 -14.450 1.00 98.38 199 PHE A O 1
ATOM 1550 N N . HIS A 1 200 ? 10.944 13.558 -12.645 1.00 98.19 200 HIS A N 1
ATOM 1551 C CA . HIS A 1 200 ? 11.660 14.788 -12.997 1.00 98.19 200 HIS A CA 1
ATOM 1552 C C . HIS A 1 200 ? 11.866 15.679 -11.765 1.00 98.19 200 HIS A C 1
ATOM 1554 O O . HIS A 1 200 ? 11.078 15.630 -10.819 1.00 98.19 200 HIS A O 1
ATOM 1560 N N . ALA A 1 201 ? 12.896 16.522 -11.790 1.00 97.00 201 ALA A N 1
ATOM 1561 C CA . ALA A 1 201 ? 13.016 17.653 -10.875 1.00 97.00 201 ALA A CA 1
ATOM 1562 C C . ALA A 1 201 ? 12.355 18.899 -11.482 1.00 97.00 201 ALA A C 1
ATOM 1564 O O . ALA A 1 201 ? 12.474 19.144 -12.680 1.00 97.00 201 ALA A O 1
ATOM 1565 N N . GLN A 1 202 ? 11.668 19.707 -10.678 1.00 96.25 202 GLN A N 1
ATOM 1566 C CA . GLN A 1 202 ? 11.096 20.971 -11.152 1.00 96.25 202 GLN A CA 1
ATOM 1567 C C . GLN A 1 202 ? 12.179 22.003 -11.495 1.00 96.25 202 GLN A C 1
ATOM 1569 O O . GLN A 1 202 ? 11.976 22.819 -12.390 1.00 96.25 202 GLN A O 1
ATOM 1574 N N . ASP A 1 203 ? 13.320 21.942 -10.811 1.00 95.31 203 ASP A N 1
ATOM 1575 C CA . ASP A 1 203 ? 14.476 22.825 -10.973 1.00 95.31 203 ASP A CA 1
ATOM 1576 C C . ASP A 1 203 ? 15.531 22.282 -11.956 1.00 95.31 203 ASP A C 1
ATOM 1578 O O . ASP A 1 203 ? 16.675 22.732 -11.917 1.00 95.31 203 ASP A O 1
ATOM 1582 N N . ASP A 1 204 ? 15.190 21.313 -12.817 1.00 97.88 204 ASP A N 1
ATOM 1583 C CA . ASP A 1 204 ? 16.118 20.787 -13.826 1.00 97.88 204 ASP A CA 1
ATOM 1584 C C . ASP A 1 204 ? 16.529 21.901 -14.817 1.00 97.88 204 ASP A C 1
ATOM 1586 O O . ASP A 1 204 ? 15.690 22.391 -15.581 1.00 97.88 204 ASP A O 1
ATOM 1590 N N . PRO A 1 205 ? 17.815 22.316 -14.838 1.00 95.69 205 PRO A N 1
ATOM 1591 C CA . PRO A 1 205 ? 18.274 23.401 -15.700 1.00 95.69 205 PRO A CA 1
ATOM 1592 C C . PRO A 1 205 ? 18.621 22.933 -17.122 1.00 95.69 205 PRO A C 1
ATOM 1594 O O . PRO A 1 205 ? 18.968 23.754 -17.967 1.00 95.69 205 PRO A O 1
ATOM 1597 N N . THR A 1 206 ? 18.603 21.623 -17.381 1.00 96.38 206 THR A N 1
ATOM 1598 C CA . THR A 1 206 ? 19.088 21.006 -18.624 1.00 96.38 206 THR A CA 1
ATOM 1599 C C . THR A 1 206 ? 17.936 20.483 -19.472 1.00 96.38 206 THR A C 1
ATOM 1601 O O . THR A 1 206 ? 17.847 20.804 -20.657 1.00 96.38 206 THR A O 1
ATOM 1604 N N . ALA A 1 207 ? 17.045 19.687 -18.879 1.00 95.25 207 ALA A N 1
ATOM 1605 C CA . ALA A 1 207 ? 15.834 19.203 -19.526 1.00 95.25 207 ALA A CA 1
ATOM 1606 C C . ALA A 1 207 ? 14.623 19.896 -18.887 1.00 95.25 207 ALA A C 1
ATOM 1608 O O . ALA A 1 207 ? 14.396 19.737 -17.694 1.00 95.25 207 ALA A O 1
ATOM 1609 N N . PRO A 1 208 ? 13.821 20.671 -19.638 1.00 94.12 208 PRO A N 1
ATOM 1610 C CA . PRO A 1 208 ? 12.657 21.323 -19.055 1.00 94.12 208 PRO A CA 1
ATOM 1611 C C . PRO A 1 208 ? 11.640 20.304 -18.523 1.00 94.12 208 PRO A C 1
ATOM 1613 O O . PRO A 1 208 ? 11.172 19.437 -19.267 1.00 94.12 208 PRO A O 1
ATOM 1616 N N . VAL A 1 209 ? 11.201 20.472 -17.270 1.00 95.69 209 VAL A N 1
ATOM 1617 C CA . VAL A 1 209 ? 10.155 19.635 -16.644 1.00 95.69 209 VAL A CA 1
ATOM 1618 C C . VAL A 1 209 ? 8.856 19.586 -17.463 1.00 95.69 209 VAL A C 1
ATOM 1620 O O . VAL A 1 209 ? 8.128 18.588 -17.448 1.00 95.69 209 VAL A O 1
ATOM 1623 N N . THR A 1 210 ? 8.586 20.634 -18.248 1.00 96.19 210 THR A N 1
ATOM 1624 C CA . THR A 1 210 ? 7.449 20.714 -19.176 1.00 96.19 210 THR A CA 1
ATOM 1625 C C . THR A 1 210 ? 7.441 19.580 -20.200 1.00 96.19 210 THR A C 1
ATOM 1627 O O . THR A 1 210 ? 6.364 19.137 -20.587 1.00 96.19 210 THR A O 1
ATOM 1630 N N . CYS A 1 211 ? 8.599 19.039 -20.588 1.00 96.06 211 CYS A N 1
ATOM 1631 C CA . CYS A 1 211 ? 8.683 17.888 -21.485 1.00 96.06 211 CYS A CA 1
ATOM 1632 C C . CYS A 1 211 ? 8.020 16.643 -20.879 1.00 96.06 211 CYS A C 1
ATOM 1634 O O . CYS A 1 211 ? 7.238 15.966 -21.548 1.00 96.06 211 CYS A O 1
ATOM 1636 N N . THR A 1 212 ? 8.273 16.364 -19.598 1.00 97.38 212 THR A N 1
ATOM 1637 C CA . THR A 1 212 ? 7.650 15.238 -18.890 1.00 97.38 212 THR A CA 1
ATOM 1638 C C . THR A 1 212 ? 6.181 15.503 -18.576 1.00 97.38 212 THR A C 1
ATOM 1640 O O . THR A 1 212 ? 5.359 14.605 -18.748 1.00 97.38 212 THR A O 1
ATOM 1643 N N . LEU A 1 213 ? 5.821 16.729 -18.186 1.00 96.88 213 LEU A N 1
ATOM 1644 C CA . LEU A 1 213 ? 4.419 17.113 -17.983 1.00 96.88 213 LEU A CA 1
ATOM 1645 C C . LEU A 1 213 ? 3.588 16.931 -19.261 1.00 96.88 213 LEU A C 1
ATOM 1647 O O . LEU A 1 213 ? 2.506 16.347 -19.219 1.00 96.88 213 LEU A O 1
ATOM 1651 N N . ASN A 1 214 ? 4.116 17.372 -20.405 1.00 96.25 214 ASN A N 1
ATOM 1652 C CA . ASN A 1 214 ? 3.464 17.214 -21.702 1.00 96.25 214 ASN A CA 1
ATOM 1653 C C . ASN A 1 214 ? 3.336 15.742 -22.101 1.00 96.25 214 ASN A C 1
ATOM 1655 O O . ASN A 1 214 ? 2.297 15.360 -22.630 1.00 96.25 214 ASN A O 1
ATOM 1659 N N . ALA A 1 215 ? 4.336 14.906 -21.805 1.00 96.94 215 ALA A N 1
ATOM 1660 C CA . ALA A 1 215 ? 4.246 13.466 -22.039 1.00 96.94 215 ALA A CA 1
ATOM 1661 C C . ALA A 1 215 ? 3.142 12.810 -21.194 1.00 96.94 215 ALA A C 1
ATOM 1663 O O . ALA A 1 215 ? 2.315 12.078 -21.729 1.00 96.94 215 ALA A O 1
ATOM 1664 N N . ILE A 1 216 ? 3.063 13.123 -19.895 1.00 97.56 216 ILE A N 1
ATOM 1665 C CA . ILE A 1 216 ? 2.006 12.606 -19.008 1.00 97.56 216 ILE A CA 1
ATOM 1666 C C . ILE A 1 216 ? 0.620 13.059 -19.473 1.00 97.56 216 ILE A C 1
ATOM 1668 O O . ILE A 1 216 ? -0.300 12.246 -19.546 1.00 97.56 216 ILE A O 1
ATOM 1672 N N . ASN A 1 217 ? 0.465 14.336 -19.826 1.00 95.50 217 ASN A N 1
ATOM 1673 C CA . ASN A 1 217 ? -0.800 14.855 -20.343 1.00 95.50 217 ASN A CA 1
ATOM 1674 C C . ASN A 1 217 ? -1.169 14.205 -21.681 1.00 95.50 217 ASN A C 1
ATOM 1676 O O . ASN A 1 217 ? -2.310 13.789 -21.865 1.00 95.50 217 ASN A O 1
ATOM 1680 N N . GLY A 1 218 ? -0.202 14.062 -22.587 1.00 94.75 218 GLY A N 1
ATOM 1681 C CA . GLY A 1 218 ? -0.393 13.417 -23.881 1.00 94.75 218 GLY A CA 1
ATOM 1682 C C . GLY A 1 218 ? -0.720 11.928 -23.775 1.00 94.75 218 GLY A C 1
ATOM 1683 O O . GLY A 1 218 ? -1.490 11.428 -24.583 1.00 94.75 218 GLY A O 1
ATOM 1684 N N . LEU A 1 219 ? -0.212 11.221 -22.761 1.00 94.00 219 LEU A N 1
ATOM 1685 C CA . LEU A 1 219 ? -0.627 9.850 -22.441 1.00 94.00 219 LEU A CA 1
ATOM 1686 C C . LEU A 1 219 ? -2.076 9.808 -21.938 1.00 94.00 219 LEU A C 1
ATOM 1688 O O . LEU A 1 219 ? -2.877 9.023 -22.439 1.00 94.00 219 LEU A O 1
ATOM 1692 N N . LYS A 1 220 ? -2.439 10.686 -20.993 1.00 93.12 220 LYS A N 1
ATOM 1693 C CA . LYS A 1 220 ? -3.794 10.751 -20.411 1.00 93.12 220 LYS A CA 1
ATOM 1694 C C . LYS A 1 220 ? -4.881 11.099 -21.431 1.00 93.12 220 LYS A C 1
ATOM 1696 O O . LYS A 1 220 ? -6.007 10.637 -21.283 1.00 93.12 220 LYS A O 1
ATOM 1701 N N . GLN A 1 221 ? -4.555 11.861 -22.478 1.00 94.38 221 GLN A N 1
ATOM 1702 C CA . GLN A 1 221 ? -5.490 12.205 -23.561 1.00 94.38 221 GLN A CA 1
ATOM 1703 C C . GLN A 1 221 ? -6.070 10.984 -24.292 1.00 94.38 221 GLN A C 1
ATOM 1705 O O . GLN A 1 221 ? -7.147 11.087 -24.869 1.00 94.38 221 GLN A O 1
ATOM 1710 N N . TRP A 1 222 ? -5.394 9.833 -24.243 1.00 90.94 222 TRP A N 1
ATOM 1711 C CA . TRP A 1 222 ? -5.859 8.587 -24.858 1.00 90.94 222 TRP A CA 1
ATOM 1712 C C . TRP A 1 222 ? -6.706 7.712 -23.925 1.00 90.94 222 TRP A C 1
ATOM 1714 O O . TRP A 1 222 ? -7.029 6.588 -24.295 1.00 90.94 222 TRP A O 1
ATOM 1724 N N . ASN A 1 223 ? -7.058 8.211 -22.732 1.00 88.69 223 ASN A N 1
ATOM 1725 C CA . ASN A 1 223 ? -7.821 7.487 -21.711 1.00 88.69 223 ASN A CA 1
ATOM 1726 C C . ASN A 1 223 ? -7.301 6.048 -21.476 1.00 88.69 223 ASN A C 1
ATOM 1728 O O . ASN A 1 223 ? -8.047 5.082 -21.656 1.00 88.69 223 ASN A O 1
ATOM 1732 N N . PRO A 1 224 ? -6.003 5.882 -21.157 1.00 89.50 224 PRO A N 1
ATOM 1733 C CA . PRO A 1 224 ? -5.403 4.561 -21.032 1.00 89.50 224 PRO A CA 1
ATOM 1734 C C . PRO A 1 224 ? -6.014 3.792 -19.856 1.00 89.50 224 PRO A C 1
ATOM 1736 O O . PRO A 1 224 ? -6.267 4.367 -18.800 1.00 89.50 224 PRO A O 1
ATOM 1739 N N . ALA A 1 225 ? -6.174 2.474 -20.012 1.00 88.62 225 ALA A N 1
ATOM 1740 C CA . ALA A 1 225 ? -6.661 1.606 -18.936 1.00 88.62 225 ALA A CA 1
ATOM 1741 C C . ALA A 1 225 ? -5.740 1.619 -17.701 1.00 88.62 225 ALA A C 1
ATOM 1743 O O . ALA A 1 225 ? -6.212 1.504 -16.576 1.00 88.62 225 ALA A O 1
ATOM 1744 N N . VAL A 1 226 ? -4.428 1.792 -17.911 1.00 89.81 226 VAL A N 1
ATOM 1745 C CA . VAL A 1 226 ? -3.444 1.992 -16.840 1.00 89.81 226 VAL A CA 1
ATOM 1746 C C . VAL A 1 226 ? -3.072 3.470 -16.787 1.00 89.81 226 VAL A C 1
ATOM 1748 O O . VAL A 1 226 ? -2.550 4.028 -17.754 1.00 89.81 226 VAL A O 1
ATOM 1751 N N . THR A 1 227 ? -3.330 4.114 -15.650 1.00 89.56 227 THR A N 1
ATOM 1752 C CA . THR A 1 227 ? -3.031 5.541 -15.472 1.00 89.56 227 THR A CA 1
ATOM 1753 C C . THR A 1 227 ? -1.514 5.766 -15.382 1.00 89.56 227 THR A C 1
ATOM 1755 O O . THR A 1 227 ? -0.871 5.163 -14.523 1.00 89.56 227 THR A O 1
ATOM 1758 N N . PRO A 1 228 ? -0.913 6.647 -16.210 1.00 93.75 228 PRO A N 1
ATOM 1759 C CA . PRO A 1 228 ? 0.514 6.942 -16.125 1.00 93.75 228 PRO A CA 1
ATOM 1760 C C . PRO A 1 228 ? 0.844 7.717 -14.842 1.00 93.75 228 PRO A C 1
ATOM 1762 O O . PRO A 1 228 ? 0.176 8.701 -14.500 1.00 93.75 228 PRO A O 1
ATOM 1765 N N . LEU A 1 229 ? 1.909 7.296 -14.162 1.00 94.44 229 LEU A N 1
ATOM 1766 C CA . LEU A 1 229 ? 2.383 7.869 -12.907 1.00 94.44 229 LEU A CA 1
ATOM 1767 C C . LEU A 1 229 ? 3.430 8.960 -13.146 1.00 94.44 229 LEU A C 1
ATOM 1769 O O . LEU A 1 229 ? 4.232 8.905 -14.083 1.00 94.44 229 LEU A O 1
ATOM 1773 N N . LEU A 1 230 ? 3.443 9.950 -12.256 1.00 95.25 230 LEU A N 1
ATOM 1774 C CA . LEU A 1 230 ? 4.395 11.051 -12.273 1.00 95.25 230 LEU A CA 1
ATOM 1775 C C . LEU A 1 230 ? 4.891 11.338 -10.859 1.00 95.25 230 LEU A C 1
ATOM 1777 O O . LEU A 1 230 ? 4.096 11.622 -9.966 1.00 95.25 230 LEU A O 1
ATOM 1781 N N . THR A 1 231 ? 6.208 11.366 -10.691 1.00 95.12 231 THR A N 1
ATOM 1782 C CA . THR A 1 231 ? 6.857 11.902 -9.493 1.00 95.12 231 THR A CA 1
ATOM 1783 C C . THR A 1 231 ? 7.652 13.144 -9.870 1.00 95.12 231 THR A C 1
ATOM 1785 O O . THR A 1 231 ? 8.594 13.080 -10.661 1.00 95.12 231 THR A O 1
ATOM 1788 N N . LEU A 1 232 ? 7.269 14.284 -9.293 1.00 94.88 232 LEU A N 1
ATOM 1789 C CA . LEU A 1 232 ? 7.998 15.541 -9.422 1.00 94.88 232 LEU A CA 1
ATOM 1790 C C . LEU A 1 232 ? 8.647 15.898 -8.094 1.00 94.88 232 LEU A C 1
ATOM 1792 O O . LEU A 1 232 ? 7.953 16.102 -7.098 1.00 94.88 232 LEU A O 1
ATOM 1796 N N . TRP A 1 233 ? 9.970 16.019 -8.092 1.00 94.06 233 TRP A N 1
ATOM 1797 C CA . TRP A 1 233 ? 10.681 16.570 -6.946 1.00 94.06 233 TRP A CA 1
ATOM 1798 C C . TRP A 1 233 ? 10.811 18.090 -7.090 1.00 94.06 233 TRP A C 1
ATOM 1800 O O . TRP A 1 233 ? 11.189 18.549 -8.167 1.00 94.06 233 TRP A O 1
ATOM 1810 N N . PRO A 1 234 ? 10.549 18.885 -6.035 1.00 91.69 234 PRO A N 1
ATOM 1811 C CA . PRO A 1 234 ? 10.678 20.344 -6.108 1.00 91.69 234 PRO A CA 1
ATOM 1812 C C . PRO A 1 234 ? 12.095 20.815 -6.439 1.00 91.69 234 PRO A C 1
ATOM 1814 O O . PRO A 1 234 ? 12.275 21.854 -7.063 1.00 91.69 234 PRO A O 1
ATOM 1817 N N . SER A 1 235 ? 13.096 20.044 -6.011 1.00 92.62 235 SER A N 1
ATOM 1818 C CA . SER A 1 235 ? 14.505 20.315 -6.266 1.00 92.62 235 SER A CA 1
ATOM 1819 C C . SER A 1 235 ? 15.279 19.043 -6.592 1.00 92.62 235 SER A C 1
ATOM 1821 O O . SER A 1 235 ? 14.795 17.942 -6.318 1.00 92.62 235 SER A O 1
ATOM 1823 N N . GLY A 1 236 ? 16.508 19.175 -7.082 1.00 92.38 236 GLY A N 1
ATOM 1824 C CA . GLY A 1 236 ? 17.426 18.061 -7.350 1.00 92.38 236 GLY A CA 1
ATOM 1825 C C . GLY A 1 236 ? 18.187 18.179 -8.666 1.00 92.38 236 GLY A C 1
ATOM 1826 O O . GLY A 1 236 ? 19.124 17.409 -8.885 1.00 92.38 236 GLY A O 1
ATOM 1827 N N . GLY A 1 237 ? 17.819 19.152 -9.501 1.00 96.12 237 GLY A N 1
ATOM 1828 C CA . GLY A 1 237 ? 18.460 19.432 -10.775 1.00 96.12 237 GLY A CA 1
ATOM 1829 C C . GLY A 1 237 ? 18.358 18.267 -11.759 1.00 96.12 237 GLY A C 1
ATOM 1830 O O . GLY A 1 237 ? 17.489 17.402 -11.656 1.00 96.12 237 GLY A O 1
ATOM 1831 N N . HIS A 1 238 ? 19.282 18.228 -12.719 1.00 97.00 238 HIS A N 1
ATOM 1832 C CA . HIS A 1 238 ? 19.216 17.255 -13.811 1.00 97.00 238 HIS A CA 1
ATOM 1833 C C . HIS A 1 238 ? 19.374 15.798 -13.344 1.00 97.00 238 HIS A C 1
ATOM 1835 O O . HIS A 1 238 ? 18.671 14.907 -13.821 1.00 97.00 238 HIS A O 1
ATOM 1841 N N . ASN A 1 239 ? 20.231 15.556 -12.347 1.00 95.69 239 ASN A N 1
ATOM 1842 C CA . ASN A 1 239 ? 20.724 14.223 -11.981 1.00 95.69 239 ASN A CA 1
ATOM 1843 C C . ASN A 1 239 ? 19.840 13.466 -10.967 1.00 95.69 239 ASN A C 1
ATOM 1845 O O . ASN A 1 239 ? 20.327 12.640 -10.192 1.00 95.69 239 ASN A O 1
ATOM 1849 N N . VAL A 1 240 ? 18.526 13.708 -10.944 1.00 96.19 240 VAL A N 1
ATOM 1850 C CA . VAL A 1 240 ? 17.614 13.061 -9.976 1.00 96.19 240 VAL A CA 1
ATOM 1851 C C . VAL A 1 240 ? 17.461 11.544 -10.146 1.00 96.19 240 VAL A C 1
ATOM 1853 O O . VAL A 1 240 ? 16.880 10.882 -9.289 1.00 96.19 240 VAL A O 1
ATOM 1856 N N . TRP A 1 241 ? 18.045 10.949 -11.186 1.00 96.50 241 TRP A N 1
ATOM 1857 C CA . TRP A 1 241 ? 18.148 9.494 -11.324 1.00 96.50 241 TRP A CA 1
ATOM 1858 C C . TRP A 1 241 ? 18.916 8.819 -10.180 1.00 96.50 241 TRP A C 1
ATOM 1860 O O . TRP A 1 241 ? 18.665 7.646 -9.909 1.00 96.50 241 TRP A O 1
ATOM 1870 N N . ASP A 1 242 ? 19.805 9.525 -9.472 1.00 92.44 242 ASP A N 1
ATOM 1871 C CA . ASP A 1 242 ? 20.458 8.961 -8.284 1.00 92.44 242 ASP A CA 1
ATOM 1872 C C . ASP A 1 242 ? 19.487 8.747 -7.126 1.00 92.44 242 ASP A C 1
ATOM 1874 O O . ASP A 1 242 ? 19.589 7.734 -6.431 1.00 92.44 242 ASP A O 1
ATOM 1878 N N . ARG A 1 243 ? 18.509 9.650 -6.972 1.00 94.94 243 ARG A N 1
ATOM 1879 C CA . ARG A 1 243 ? 17.414 9.493 -6.008 1.00 94.94 243 ARG A CA 1
ATOM 1880 C C . ARG A 1 243 ? 16.522 8.316 -6.363 1.00 94.94 243 ARG A C 1
ATOM 1882 O O . ARG A 1 243 ? 16.014 7.658 -5.473 1.00 94.94 243 ARG A O 1
ATOM 1889 N N . LEU A 1 244 ? 16.323 8.054 -7.652 1.00 96.56 244 LEU A N 1
ATOM 1890 C CA . LEU A 1 244 ? 15.467 6.961 -8.094 1.00 96.56 244 LEU A CA 1
ATOM 1891 C C . LEU A 1 244 ? 16.152 5.598 -7.948 1.00 96.56 244 LEU A C 1
ATOM 1893 O O . LEU A 1 244 ? 15.674 4.718 -7.239 1.00 96.56 244 LEU A O 1
ATOM 1897 N N . TYR A 1 245 ? 17.273 5.403 -8.641 1.00 96.81 245 TYR A N 1
ATOM 1898 C CA . TYR A 1 245 ? 17.889 4.081 -8.751 1.00 96.81 245 TYR A CA 1
ATOM 1899 C C . TYR A 1 245 ? 18.696 3.688 -7.510 1.00 96.81 245 TYR A C 1
ATOM 1901 O O . TYR A 1 245 ? 19.014 2.511 -7.349 1.00 96.81 245 TYR A O 1
ATOM 1909 N N . GLY A 1 246 ? 19.056 4.653 -6.657 1.00 93.69 246 GLY A N 1
ATOM 1910 C CA . GLY A 1 246 ? 19.779 4.413 -5.407 1.00 93.69 246 GLY A CA 1
ATOM 1911 C C . GLY A 1 246 ? 18.891 4.233 -4.174 1.00 93.69 246 GLY A C 1
ATOM 1912 O O . GLY A 1 246 ? 19.419 3.998 -3.091 1.00 93.69 246 GLY A O 1
ATOM 1913 N N . ASP A 1 247 ? 17.572 4.370 -4.301 1.00 92.69 247 ASP A N 1
ATOM 1914 C CA . ASP A 1 247 ? 16.691 4.434 -3.138 1.00 92.69 247 ASP A CA 1
ATOM 1915 C C . ASP A 1 247 ? 16.040 3.095 -2.798 1.00 92.69 247 ASP A C 1
ATOM 1917 O O . ASP A 1 247 ? 14.896 2.805 -3.145 1.00 92.69 247 ASP A O 1
ATOM 1921 N N . THR A 1 248 ? 16.795 2.275 -2.073 1.00 87.25 248 THR A N 1
ATOM 1922 C CA . THR A 1 248 ? 16.309 1.023 -1.479 1.00 87.25 248 THR A CA 1
ATOM 1923 C C . THR A 1 248 ? 15.806 1.203 -0.043 1.00 87.25 248 THR A C 1
ATOM 1925 O O . THR A 1 248 ? 15.361 0.236 0.571 1.00 87.25 248 THR A O 1
ATOM 1928 N N . SER A 1 249 ? 15.903 2.415 0.515 1.00 87.69 249 SER A N 1
ATOM 1929 C CA . SER A 1 249 ? 15.539 2.745 1.901 1.00 87.69 249 SER A CA 1
ATOM 1930 C C . SER A 1 249 ? 14.337 3.689 2.013 1.00 87.69 249 SER A C 1
ATOM 1932 O O . SER A 1 249 ? 13.978 4.081 3.123 1.00 87.69 249 SER A O 1
ATOM 1934 N N . TYR A 1 250 ? 13.676 3.987 0.892 1.00 90.56 250 TYR A N 1
ATOM 1935 C CA . TYR A 1 250 ? 12.478 4.824 0.788 1.00 90.56 250 TYR A CA 1
ATOM 1936 C C . TYR A 1 250 ? 12.697 6.284 1.206 1.00 90.56 250 TYR A C 1
ATOM 1938 O O . TYR A 1 250 ? 11.796 6.937 1.735 1.00 90.56 250 TYR A O 1
ATOM 1946 N N . GLN A 1 251 ? 13.910 6.798 1.004 1.00 90.00 251 GLN A N 1
ATOM 1947 C CA . GLN A 1 251 ? 14.260 8.186 1.304 1.00 90.00 251 GLN A CA 1
ATOM 1948 C C . GLN A 1 251 ? 13.629 9.172 0.319 1.00 90.00 251 GLN A C 1
ATOM 1950 O O . GLN A 1 251 ? 13.304 10.297 0.701 1.00 90.00 251 GLN A O 1
ATOM 1955 N N . PHE A 1 252 ? 13.457 8.766 -0.939 1.00 90.88 252 PHE A N 1
ATOM 1956 C CA . PHE A 1 252 ? 12.949 9.615 -2.018 1.00 90.88 252 PHE A CA 1
ATOM 1957 C C . PHE A 1 252 ? 11.653 9.078 -2.635 1.00 90.88 252 PHE A C 1
ATOM 1959 O O . PHE A 1 252 ? 10.844 9.864 -3.130 1.00 90.88 252 PHE A O 1
ATOM 1966 N N . GLN A 1 253 ? 11.466 7.760 -2.595 1.00 90.69 253 GLN A N 1
ATOM 1967 C CA . GLN A 1 253 ? 10.310 6.997 -3.042 1.00 90.69 253 GLN A CA 1
ATOM 1968 C C . GLN A 1 253 ? 9.626 6.412 -1.813 1.00 90.69 253 GLN A C 1
ATOM 1970 O O . GLN A 1 253 ? 10.075 5.442 -1.210 1.00 90.69 253 GLN A O 1
ATOM 1975 N N . ASP A 1 254 ? 8.543 7.042 -1.396 1.00 85.31 254 ASP A N 1
ATOM 1976 C CA . ASP A 1 254 ? 7.958 6.842 -0.079 1.00 85.31 254 ASP A CA 1
ATOM 1977 C C . ASP A 1 254 ? 7.032 5.624 0.032 1.00 85.31 254 ASP A C 1
ATOM 1979 O O . ASP A 1 254 ? 6.943 5.064 1.115 1.00 85.31 254 ASP A O 1
ATOM 1983 N N . VAL A 1 255 ? 6.356 5.162 -1.025 1.00 92.50 255 VAL A N 1
ATOM 1984 C CA . VAL A 1 255 ? 5.402 4.028 -0.929 1.00 92.50 255 VAL A CA 1
ATOM 1985 C C . VAL A 1 255 ? 5.991 2.732 -1.472 1.00 92.50 255 VAL A C 1
ATOM 1987 O O . VAL A 1 255 ? 6.056 1.721 -0.763 1.00 92.50 255 VAL A O 1
ATOM 1990 N N . VAL A 1 256 ? 6.474 2.772 -2.706 1.00 94.50 256 VAL A N 1
ATOM 1991 C CA . VAL A 1 256 ? 7.154 1.671 -3.391 1.00 94.50 256 VAL A CA 1
ATOM 1992 C C . VAL A 1 256 ? 8.404 2.229 -4.046 1.00 94.50 256 VAL A C 1
ATOM 1994 O O . VAL A 1 256 ? 8.367 3.338 -4.579 1.00 94.50 256 VAL A O 1
ATOM 1997 N N . ASN A 1 257 ? 9.509 1.489 -3.990 1.00 95.31 257 ASN A N 1
ATOM 1998 C CA . ASN A 1 257 ? 10.684 1.858 -4.776 1.00 95.31 257 ASN A CA 1
ATOM 1999 C C . ASN A 1 257 ? 10.584 1.292 -6.201 1.00 95.31 257 ASN A C 1
ATOM 2001 O O . ASN A 1 257 ? 9.792 0.392 -6.483 1.00 95.31 257 ASN A O 1
ATOM 2005 N N . ILE A 1 258 ? 11.412 1.806 -7.106 1.00 97.31 258 ILE A N 1
ATOM 2006 C CA . ILE A 1 258 ? 11.336 1.478 -8.530 1.00 97.31 258 ILE A CA 1
ATOM 2007 C C . ILE A 1 258 ? 11.534 -0.009 -8.835 1.00 97.31 258 ILE A C 1
ATOM 2009 O O . ILE A 1 258 ? 10.917 -0.537 -9.756 1.00 97.31 258 ILE A O 1
ATOM 2013 N N . TYR A 1 259 ? 12.365 -0.703 -8.056 1.00 97.62 259 TYR A N 1
ATOM 2014 C CA . TYR A 1 259 ? 12.634 -2.122 -8.264 1.00 97.62 259 TYR A CA 1
ATOM 2015 C C . TYR A 1 259 ? 11.468 -2.989 -7.788 1.00 97.62 259 TYR A C 1
ATOM 2017 O O . TYR A 1 259 ? 11.106 -3.947 -8.467 1.00 97.62 259 TYR A O 1
ATOM 2025 N N . GLU A 1 260 ? 10.838 -2.625 -6.670 1.00 97.25 260 GLU A N 1
ATOM 2026 C CA . GLU A 1 260 ? 9.575 -3.227 -6.231 1.00 97.25 260 GLU A CA 1
ATOM 2027 C C . GLU A 1 260 ? 8.470 -3.013 -7.264 1.00 97.25 260 GLU A C 1
ATOM 2029 O O . GLU A 1 260 ? 7.762 -3.956 -7.617 1.00 97.25 260 GLU A O 1
ATOM 2034 N N . TRP A 1 261 ? 8.366 -1.791 -7.797 1.00 97.50 261 TRP A N 1
ATOM 2035 C CA . TRP A 1 261 ? 7.403 -1.479 -8.843 1.00 97.50 261 TRP A CA 1
ATOM 2036 C C . TRP A 1 261 ? 7.640 -2.329 -10.087 1.00 97.50 261 TRP A C 1
ATOM 2038 O O . TRP A 1 261 ? 6.697 -2.952 -10.565 1.00 97.50 261 TRP A O 1
ATOM 2048 N N . PHE A 1 262 ? 8.887 -2.446 -10.559 1.00 98.06 262 PHE A N 1
ATOM 2049 C CA . PHE A 1 262 ? 9.242 -3.318 -11.679 1.00 98.06 262 PHE A CA 1
ATOM 2050 C C . PHE A 1 262 ? 8.900 -4.792 -11.436 1.00 98.06 262 PHE A C 1
ATOM 2052 O O . PHE A 1 262 ? 8.372 -5.431 -12.343 1.00 98.06 262 PHE A O 1
ATOM 2059 N N . LEU A 1 263 ? 9.154 -5.334 -10.237 1.00 97.62 263 LEU A N 1
ATOM 2060 C CA . LEU A 1 263 ? 8.820 -6.730 -9.914 1.00 97.62 263 LEU A CA 1
ATOM 2061 C C . LEU A 1 263 ? 7.321 -7.012 -10.018 1.00 97.62 263 LEU A C 1
ATOM 2063 O O . LEU A 1 263 ? 6.917 -8.131 -10.336 1.00 97.62 263 LEU A O 1
ATOM 2067 N N . ALA A 1 264 ? 6.502 -6.000 -9.751 1.00 96.62 264 ALA A N 1
ATOM 2068 C CA . ALA A 1 264 ? 5.059 -6.117 -9.787 1.00 96.62 264 ALA A CA 1
ATOM 2069 C C . ALA A 1 264 ? 4.478 -6.067 -11.212 1.00 96.62 264 ALA A C 1
ATOM 2071 O O . ALA A 1 264 ? 3.327 -6.469 -11.411 1.00 96.62 264 ALA A O 1
ATOM 2072 N N . GLN A 1 265 ? 5.254 -5.623 -12.211 1.00 95.19 265 GLN A N 1
ATOM 2073 C CA . GLN A 1 265 ? 4.784 -5.486 -13.590 1.00 95.19 265 GLN A CA 1
ATOM 2074 C C . GLN A 1 265 ? 4.836 -6.819 -14.333 1.00 95.19 265 GLN A C 1
ATOM 2076 O O . GLN A 1 265 ? 5.808 -7.568 -14.280 1.00 95.19 265 GLN A O 1
ATOM 2081 N N . ASN A 1 266 ? 3.748 -7.114 -15.037 1.00 93.50 266 ASN A N 1
ATOM 2082 C CA . ASN A 1 266 ? 3.600 -8.295 -15.877 1.00 93.50 266 ASN A CA 1
ATOM 2083 C C . ASN A 1 266 ? 2.513 -7.991 -16.907 1.00 93.50 266 ASN A C 1
ATOM 2085 O O . ASN A 1 266 ? 1.386 -7.667 -16.516 1.00 93.50 266 ASN A O 1
ATOM 2089 N N . LYS A 1 267 ? 2.871 -8.069 -18.190 1.00 89.81 267 LYS A N 1
ATOM 2090 C CA . LYS A 1 267 ? 1.991 -7.704 -19.306 1.00 89.81 267 LYS A CA 1
ATOM 2091 C C . LYS A 1 267 ? 0.961 -8.781 -19.668 1.00 89.81 267 LYS A C 1
ATOM 2093 O O . LYS A 1 267 ? 0.036 -8.478 -20.418 1.00 89.81 267 LYS A O 1
ATOM 2098 N N . SER A 1 268 ? 1.135 -10.015 -19.182 1.00 90.81 268 SER A N 1
ATOM 2099 C CA . SER A 1 268 ? 0.179 -11.110 -19.396 1.00 90.81 268 SER A CA 1
ATOM 2100 C C . SER A 1 268 ? -1.075 -10.965 -18.533 1.00 90.81 268 SER A C 1
ATOM 2102 O O . SER A 1 268 ? -2.105 -11.571 -18.824 1.00 90.81 268 SER A O 1
ATOM 2104 N N . LEU A 1 269 ? -0.993 -10.155 -17.475 1.00 90.88 269 LEU A N 1
ATOM 2105 C CA . LEU A 1 269 ? -2.110 -9.878 -16.584 1.00 90.88 269 LEU A CA 1
ATOM 2106 C C . LEU A 1 269 ? -3.005 -8.762 -17.148 1.00 90.88 269 LEU A C 1
ATOM 2108 O O . LEU A 1 269 ? -2.532 -7.926 -17.927 1.00 90.88 269 LEU A O 1
ATOM 2112 N N . PRO A 1 270 ? -4.287 -8.713 -16.741 1.00 89.69 270 PRO A N 1
ATOM 2113 C CA . PRO A 1 270 ? -5.160 -7.583 -17.031 1.00 89.69 270 PRO A CA 1
ATOM 2114 C C . PRO A 1 270 ? -4.550 -6.240 -16.603 1.00 89.69 270 PRO A C 1
ATOM 2116 O O . PRO A 1 270 ? -3.651 -6.174 -15.756 1.00 89.69 270 PRO A O 1
ATOM 2119 N N . ALA A 1 271 ? -5.051 -5.160 -17.208 1.00 89.25 271 ALA A N 1
ATOM 2120 C CA . ALA A 1 271 ? -4.705 -3.806 -16.792 1.00 89.25 271 ALA A CA 1
ATOM 2121 C C . ALA A 1 271 ? -5.067 -3.623 -15.312 1.00 89.25 271 ALA A C 1
ATOM 2123 O O . ALA A 1 271 ? -6.190 -3.928 -14.923 1.00 89.25 271 ALA A O 1
ATOM 2124 N N . ASN A 1 272 ? -4.106 -3.145 -14.523 1.00 90.25 272 ASN A N 1
ATOM 2125 C CA . ASN A 1 272 ? -4.286 -2.952 -13.090 1.00 90.25 272 ASN A CA 1
ATOM 2126 C C . ASN A 1 272 ? -5.193 -1.755 -12.809 1.00 90.25 272 ASN A C 1
ATOM 2128 O O . ASN A 1 272 ? -4.957 -0.675 -13.361 1.00 90.25 272 ASN A O 1
ATOM 2132 N N . GLN A 1 273 ? -6.154 -1.914 -11.908 1.00 83.81 273 GLN A N 1
ATOM 2133 C CA . GLN A 1 273 ? -6.910 -0.799 -11.346 1.00 83.81 273 GLN A CA 1
ATOM 2134 C C . GLN A 1 273 ? -6.148 -0.198 -10.162 1.00 83.81 273 GLN A C 1
ATOM 2136 O O . GLN A 1 273 ? -5.328 -0.856 -9.540 1.00 83.81 273 GLN A O 1
ATOM 2141 N N . LEU A 1 274 ? -6.307 1.101 -9.905 1.00 85.75 274 LEU A N 1
ATOM 2142 C CA . LEU A 1 274 ? -5.662 1.709 -8.738 1.00 85.75 274 LEU A CA 1
ATOM 2143 C C . LEU A 1 274 ? -6.405 1.271 -7.466 1.00 85.75 274 LEU A C 1
ATOM 2145 O O . LEU A 1 274 ? -7.639 1.211 -7.496 1.00 85.75 274 LEU A O 1
ATOM 2149 N N . PRO A 1 275 ? -5.697 1.052 -6.343 1.00 90.62 275 PRO A N 1
ATOM 2150 C CA . PRO A 1 275 ? -6.365 0.793 -5.081 1.00 90.62 275 PRO A CA 1
ATOM 2151 C C . PRO A 1 275 ? -7.141 2.032 -4.618 1.00 90.62 275 PRO A C 1
ATOM 2153 O O . PRO A 1 275 ? -6.936 3.145 -5.099 1.00 90.62 275 PRO A O 1
ATOM 2156 N N . VAL A 1 276 ? -8.026 1.849 -3.646 1.00 85.06 276 VAL A N 1
ATOM 2157 C CA . VAL A 1 276 ? -8.734 2.927 -2.959 1.00 85.06 276 VAL A CA 1
ATOM 2158 C C . VAL A 1 276 ? -8.196 3.024 -1.539 1.00 85.06 276 VAL A C 1
ATOM 2160 O O . VAL A 1 276 ? -8.397 2.131 -0.716 1.00 85.06 276 VAL A O 1
ATOM 2163 N N . SER A 1 277 ? -7.509 4.124 -1.249 1.00 78.81 277 SER A N 1
ATOM 2164 C CA . SER A 1 277 ? -7.075 4.506 0.098 1.00 78.81 277 SER A CA 1
ATOM 2165 C C . SER A 1 277 ? -8.229 5.139 0.866 1.00 78.81 277 SER A C 1
ATOM 2167 O O . SER A 1 277 ? -8.899 6.025 0.343 1.00 78.81 277 SER A O 1
ATOM 2169 N N . ASN A 1 278 ? -8.414 4.720 2.114 1.00 79.50 278 ASN A N 1
ATOM 2170 C CA . ASN A 1 278 ? -9.340 5.329 3.062 1.00 79.50 278 ASN A CA 1
ATOM 2171 C C . ASN A 1 278 ? -8.635 5.462 4.417 1.00 79.50 278 ASN A C 1
ATOM 2173 O O . ASN A 1 278 ? -8.366 4.452 5.069 1.00 79.50 278 ASN A O 1
ATOM 2177 N N . ALA A 1 279 ? -8.304 6.692 4.808 1.00 73.38 279 ALA A N 1
ATOM 2178 C CA . ALA A 1 279 ? -7.596 7.022 6.044 1.00 73.38 279 ALA A CA 1
ATOM 2179 C C . ALA A 1 279 ? -8.520 7.081 7.277 1.00 73.38 279 ALA A C 1
ATOM 2181 O O . ALA A 1 279 ? -8.039 7.257 8.400 1.00 73.38 279 ALA A O 1
ATOM 2182 N N . GLY A 1 280 ? -9.829 6.900 7.081 1.00 69.44 280 GLY A N 1
ATOM 2183 C CA . GLY A 1 280 ? -10.857 7.057 8.100 1.00 69.44 280 GLY A CA 1
ATOM 2184 C C . GLY A 1 280 ? -11.410 8.480 8.171 1.00 69.44 280 GLY A C 1
ATOM 2185 O O . GLY A 1 280 ? -11.036 9.367 7.411 1.00 69.44 280 GLY A O 1
ATOM 2186 N N . VAL A 1 281 ? -12.350 8.687 9.091 1.00 64.19 281 VAL A N 1
ATOM 2187 C CA . VAL A 1 281 ? -12.931 10.010 9.358 1.00 64.19 281 VAL A CA 1
ATOM 2188 C C . VAL A 1 281 ? -12.017 10.836 10.262 1.00 64.19 281 VAL A C 1
ATOM 2190 O O . VAL A 1 281 ? -11.294 10.276 11.086 1.00 64.19 281 VAL A O 1
ATOM 2193 N N . ASP A 1 282 ? -12.091 12.163 10.146 1.00 70.56 282 ASP A N 1
ATOM 2194 C CA . ASP A 1 282 ? -11.375 13.096 11.022 1.00 70.56 282 ASP A CA 1
ATOM 2195 C C . ASP A 1 282 ? -11.683 12.839 12.510 1.00 70.56 282 ASP A C 1
ATOM 2197 O O . ASP A 1 282 ? -12.819 12.551 12.897 1.00 70.56 282 ASP A O 1
ATOM 2201 N N . ILE A 1 283 ? -10.661 12.961 13.361 1.00 66.38 283 ILE A N 1
ATOM 2202 C CA . ILE A 1 283 ? -10.710 12.595 14.783 1.00 66.38 283 ILE A CA 1
ATOM 2203 C C . ILE A 1 283 ? -10.479 13.838 15.644 1.00 66.38 283 ILE A C 1
ATOM 2205 O O . ILE A 1 283 ? -9.554 14.607 15.400 1.00 66.38 283 ILE A O 1
ATOM 2209 N N . THR A 1 284 ? -11.270 14.010 16.706 1.00 70.31 284 THR A N 1
ATOM 2210 C CA . THR A 1 284 ? -10.957 14.948 17.799 1.00 70.31 284 THR A CA 1
ATOM 2211 C C . THR A 1 284 ? -10.548 14.163 19.040 1.00 70.31 284 THR A C 1
ATOM 2213 O O . THR A 1 284 ? -11.290 13.289 19.492 1.00 70.31 284 THR A O 1
ATOM 2216 N N . ALA A 1 285 ? -9.366 14.452 19.582 1.00 64.31 285 ALA A N 1
ATOM 2217 C CA . ALA A 1 285 ? -8.777 13.707 20.691 1.00 64.31 285 ALA A CA 1
ATOM 2218 C C . ALA A 1 285 ? -8.108 14.628 21.721 1.00 64.31 285 ALA A C 1
ATOM 2220 O O . ALA A 1 285 ? -7.649 15.724 21.405 1.00 64.31 285 ALA A O 1
ATOM 2221 N N . ALA A 1 286 ? -8.027 14.158 22.966 1.00 70.31 286 ALA A N 1
ATOM 2222 C CA . ALA A 1 286 ? -7.179 14.774 23.982 1.00 70.31 286 ALA A CA 1
ATOM 2223 C C . ALA A 1 286 ? -5.687 14.532 23.662 1.00 70.31 286 ALA A C 1
ATOM 2225 O O . ALA A 1 286 ? -5.367 13.609 22.901 1.00 70.31 286 ALA A O 1
ATOM 2226 N N . PRO A 1 287 ? -4.756 15.314 24.243 1.00 78.12 287 PRO A N 1
ATOM 2227 C CA . PRO A 1 287 ? -3.332 15.079 24.056 1.00 78.12 287 PRO A CA 1
ATOM 2228 C C . PRO A 1 287 ? -2.921 13.648 24.428 1.00 78.12 287 PRO A C 1
ATOM 2230 O O . PRO A 1 287 ? -3.251 13.162 25.509 1.00 78.12 287 PRO A O 1
ATOM 2233 N N . GLY A 1 288 ? -2.181 12.967 23.549 1.00 77.62 288 GLY A N 1
ATOM 2234 C CA . GLY A 1 288 ? -1.786 11.577 23.790 1.00 77.62 288 GLY A CA 1
ATOM 2235 C C . GLY A 1 288 ? -1.496 10.770 22.530 1.00 77.62 288 GLY A C 1
ATOM 2236 O O . GLY A 1 288 ? -0.603 11.111 21.750 1.00 77.62 288 GLY A O 1
ATOM 2237 N N . THR A 1 289 ? -2.221 9.665 22.374 1.00 75.25 289 THR A N 1
ATOM 2238 C CA . THR A 1 289 ? -2.057 8.705 21.282 1.00 75.25 289 THR A CA 1
ATOM 2239 C C . THR A 1 289 ? -3.401 8.475 20.599 1.00 75.25 289 THR A C 1
ATOM 2241 O O . THR A 1 289 ? -4.414 8.335 21.272 1.00 75.25 289 THR A O 1
ATOM 2244 N N . VAL A 1 290 ? -3.408 8.389 19.270 1.00 78.25 290 VAL A N 1
ATOM 2245 C CA . VAL A 1 290 ? -4.593 8.089 18.456 1.00 78.25 290 VAL A CA 1
ATOM 2246 C C . VAL A 1 290 ? -4.303 6.909 17.533 1.00 78.25 290 VAL A C 1
ATOM 2248 O O . VAL A 1 290 ? -3.202 6.775 17.002 1.00 78.25 290 VAL A O 1
ATOM 2251 N N . GLN A 1 291 ? -5.288 6.033 17.348 1.00 81.75 291 GLN A N 1
ATOM 2252 C CA . GLN A 1 291 ? -5.213 4.944 16.379 1.00 81.75 291 GLN A CA 1
ATOM 2253 C C . GLN A 1 291 ? -5.529 5.471 14.976 1.00 81.75 291 GLN A C 1
ATOM 2255 O O . GLN A 1 291 ? -6.572 6.079 14.757 1.00 81.75 291 GLN A O 1
ATOM 2260 N N . LEU A 1 292 ? -4.645 5.197 14.022 1.00 81.25 292 LEU A N 1
ATOM 2261 C CA . LEU A 1 292 ? -4.872 5.442 12.601 1.00 81.25 292 LEU A CA 1
ATOM 2262 C C . LEU A 1 292 ? -5.347 4.133 11.964 1.00 81.25 292 LEU A C 1
ATOM 2264 O O . LEU A 1 292 ? -4.705 3.092 12.142 1.00 81.25 292 LEU A O 1
ATOM 2268 N N . ASN A 1 293 ? -6.479 4.167 11.258 1.00 79.19 293 ASN A N 1
ATOM 2269 C CA . ASN A 1 293 ? -7.120 2.965 10.733 1.00 79.19 293 ASN A CA 1
ATOM 2270 C C . ASN A 1 293 ? -7.400 3.071 9.231 1.00 79.19 293 ASN A C 1
ATOM 2272 O O . ASN A 1 293 ? -8.344 3.725 8.810 1.00 79.19 293 ASN A O 1
ATOM 2276 N N . GLY A 1 294 ? -6.599 2.354 8.444 1.00 75.50 294 GLY A N 1
ATOM 2277 C CA . GLY A 1 294 ? -6.745 2.240 6.999 1.00 75.50 294 GLY A CA 1
ATOM 2278 C C . GLY A 1 294 ? -7.588 1.052 6.535 1.00 75.50 294 GLY A C 1
ATOM 2279 O O . GLY A 1 294 ? -7.570 0.747 5.346 1.00 75.50 294 GLY A O 1
ATOM 2280 N N . SER A 1 295 ? -8.284 0.332 7.427 1.00 77.31 295 SER A N 1
ATOM 2281 C CA . SER A 1 295 ? -8.919 -0.964 7.117 1.00 77.31 295 SER A CA 1
ATOM 2282 C C . SER A 1 295 ? -10.070 -0.890 6.116 1.00 77.31 295 SER A C 1
ATOM 2284 O O . SER A 1 295 ? -10.490 -1.923 5.609 1.00 77.31 295 SER A O 1
ATOM 2286 N N . ALA A 1 296 ? -10.597 0.308 5.854 1.00 71.62 296 ALA A N 1
ATOM 2287 C CA . ALA A 1 296 ? -11.596 0.550 4.817 1.00 71.62 296 ALA A CA 1
ATOM 2288 C C . ALA A 1 296 ? -10.977 0.713 3.414 1.00 71.62 296 ALA A C 1
ATOM 2290 O O . ALA A 1 296 ? -11.710 0.856 2.436 1.00 71.62 296 ALA A O 1
ATOM 2291 N N . SER A 1 297 ? -9.645 0.707 3.307 1.00 76.69 297 SER A N 1
ATOM 2292 C CA . SER A 1 297 ? -8.950 0.693 2.022 1.00 76.69 297 SER A CA 1
ATOM 2293 C C . SER A 1 297 ? -9.132 -0.660 1.339 1.00 76.69 297 SER A C 1
ATOM 2295 O O . SER A 1 297 ? -9.089 -1.702 1.994 1.00 76.69 297 SER A O 1
ATOM 2297 N N . TYR A 1 298 ? -9.300 -0.660 0.022 1.00 81.69 298 TYR A N 1
ATOM 2298 C CA . TYR A 1 298 ? -9.503 -1.880 -0.755 1.00 81.69 298 TYR A CA 1
ATOM 2299 C C . TYR A 1 298 ? -8.903 -1.747 -2.149 1.00 81.69 298 TYR A C 1
ATOM 2301 O O . TYR A 1 298 ? -8.596 -0.649 -2.599 1.00 81.69 298 TYR A O 1
ATOM 2309 N N . ASP A 1 299 ? -8.732 -2.876 -2.825 1.00 85.56 299 ASP A N 1
ATOM 2310 C CA . ASP A 1 299 ? -8.228 -2.932 -4.190 1.00 85.56 299 ASP A CA 1
ATOM 2311 C C . ASP A 1 299 ? -9.278 -3.607 -5.092 1.00 85.56 299 ASP A C 1
ATOM 2313 O O . ASP A 1 299 ? -9.678 -4.732 -4.777 1.00 85.56 299 ASP A O 1
ATOM 2317 N N . PRO A 1 300 ? -9.799 -2.941 -6.144 1.00 81.50 300 PRO A N 1
ATOM 2318 C CA . PRO A 1 300 ? -10.891 -3.478 -6.959 1.00 81.50 300 PRO A CA 1
ATOM 2319 C C . PRO A 1 300 ? -10.582 -4.789 -7.696 1.00 81.50 300 PRO A C 1
ATOM 2321 O O . PRO A 1 300 ? -11.500 -5.569 -7.948 1.00 81.50 300 PRO A O 1
ATOM 2324 N N . ASP A 1 301 ? -9.325 -5.030 -8.070 1.00 83.38 301 ASP A N 1
ATOM 2325 C CA . ASP A 1 301 ? -8.895 -6.191 -8.863 1.00 83.38 301 ASP A CA 1
ATOM 2326 C C . ASP A 1 301 ? -7.806 -7.038 -8.181 1.00 83.38 301 ASP A C 1
ATOM 2328 O O . ASP A 1 301 ? -7.283 -7.987 -8.777 1.00 83.38 301 ASP A O 1
ATOM 2332 N N . GLY A 1 302 ? -7.512 -6.759 -6.910 1.00 88.06 302 GLY A N 1
ATOM 2333 C CA . GLY A 1 302 ? -6.451 -7.428 -6.169 1.00 88.06 302 GLY A CA 1
ATOM 2334 C C . GLY A 1 302 ? -6.572 -7.304 -4.651 1.00 88.06 302 GLY A C 1
ATOM 2335 O O . GLY A 1 302 ? -7.630 -7.520 -4.058 1.00 88.06 302 GLY A O 1
ATOM 2336 N N . LYS A 1 303 ? -5.440 -7.061 -3.989 1.00 88.75 303 LYS A N 1
ATOM 2337 C CA . LYS A 1 303 ? -5.341 -6.917 -2.533 1.00 88.75 303 LYS A CA 1
ATOM 2338 C C . LYS A 1 303 ? -4.345 -5.828 -2.159 1.00 88.75 303 LYS A C 1
ATOM 2340 O O . LYS A 1 303 ? -3.271 -5.717 -2.746 1.00 88.75 303 LYS A O 1
ATOM 2345 N N . ILE A 1 304 ? -4.631 -5.126 -1.067 1.00 92.06 304 ILE A N 1
ATOM 2346 C CA . ILE A 1 304 ? -3.659 -4.232 -0.434 1.00 92.06 304 ILE A CA 1
ATOM 2347 C C . ILE A 1 304 ? -2.560 -5.061 0.237 1.00 92.06 304 ILE A C 1
ATOM 2349 O O . ILE A 1 304 ? -2.839 -5.964 1.027 1.00 92.06 304 ILE A O 1
ATOM 2353 N N . VAL A 1 305 ? -1.301 -4.745 -0.065 1.00 95.44 305 VAL A N 1
ATOM 2354 C CA . VAL A 1 305 ? -0.124 -5.439 0.492 1.00 95.44 305 VAL A CA 1
ATOM 2355 C C . VAL A 1 305 ? 0.746 -4.538 1.357 1.00 95.44 305 VAL A C 1
ATOM 2357 O O . VAL A 1 305 ? 1.639 -5.033 2.047 1.00 95.44 305 VAL A O 1
ATOM 2360 N N . ARG A 1 306 ? 0.517 -3.221 1.335 1.00 95.81 306 ARG A N 1
ATOM 2361 C CA . ARG A 1 306 ? 1.295 -2.265 2.122 1.00 95.81 306 ARG A CA 1
ATOM 2362 C C . ARG A 1 306 ? 0.476 -1.034 2.487 1.00 95.81 306 ARG A C 1
ATOM 2364 O O . ARG A 1 306 ? -0.172 -0.448 1.629 1.00 95.81 306 ARG A O 1
ATOM 2371 N N . TYR A 1 307 ? 0.606 -0.618 3.739 1.00 96.06 307 TYR A N 1
ATOM 2372 C CA . TYR A 1 307 ? 0.104 0.631 4.299 1.00 96.06 307 TYR A CA 1
ATOM 2373 C C . TYR A 1 307 ? 1.303 1.485 4.705 1.00 96.06 307 TYR A C 1
ATOM 2375 O O . TYR A 1 307 ? 2.209 0.997 5.391 1.00 96.06 307 TYR A O 1
ATOM 2383 N N . VAL A 1 308 ? 1.323 2.745 4.276 1.00 96.94 308 VAL A N 1
ATOM 2384 C CA . VAL A 1 308 ? 2.342 3.728 4.643 1.00 96.94 308 VAL A CA 1
ATOM 2385 C C . VAL A 1 308 ? 1.661 4.951 5.233 1.00 96.94 308 VAL A C 1
ATOM 2387 O O . VAL A 1 308 ? 0.914 5.635 4.547 1.00 96.94 308 VAL A O 1
ATOM 2390 N N . TRP A 1 309 ? 1.932 5.227 6.500 1.00 96.38 309 TRP A N 1
ATOM 2391 C CA . TRP A 1 309 ? 1.422 6.388 7.212 1.00 96.38 309 TRP A CA 1
ATOM 2392 C C . TRP A 1 309 ? 2.521 7.424 7.395 1.00 96.38 309 TRP A C 1
ATOM 2394 O O . TRP A 1 309 ? 3.630 7.102 7.832 1.00 96.38 309 TRP A O 1
ATOM 2404 N N . LYS A 1 310 ? 2.201 8.686 7.114 1.00 94.25 310 LYS A N 1
ATOM 2405 C CA . LYS A 1 310 ? 3.115 9.814 7.294 1.00 94.25 310 LYS A CA 1
ATOM 2406 C C . LYS A 1 310 ? 2.377 11.010 7.875 1.00 94.25 310 LYS A C 1
ATOM 2408 O O . LYS A 1 310 ? 1.313 11.375 7.395 1.00 94.25 310 LYS A O 1
ATOM 2413 N N . GLN A 1 311 ? 2.970 11.672 8.865 1.00 93.81 311 GLN A N 1
ATOM 2414 C CA . GLN A 1 311 ? 2.519 13.008 9.239 1.00 93.81 311 GLN A CA 1
ATOM 2415 C C . GLN A 1 311 ? 3.022 14.010 8.194 1.00 93.81 311 GLN A C 1
ATOM 2417 O O . GLN A 1 311 ? 4.228 14.118 7.965 1.00 93.81 311 GLN A O 1
ATOM 2422 N N . ILE A 1 312 ? 2.106 14.742 7.567 1.00 89.62 312 ILE A N 1
ATOM 2423 C CA . ILE A 1 312 ? 2.431 15.718 6.516 1.00 89.62 312 ILE A CA 1
ATOM 2424 C C . ILE A 1 312 ? 2.264 17.170 6.978 1.00 89.62 312 ILE A C 1
ATOM 2426 O O . ILE A 1 312 ? 2.823 18.070 6.357 1.00 89.62 312 ILE A O 1
ATOM 2430 N N . SER A 1 313 ? 1.528 17.406 8.070 1.00 89.94 313 SER A N 1
ATOM 2431 C CA . SER A 1 313 ? 1.352 18.733 8.670 1.00 89.94 313 SER A CA 1
ATOM 2432 C C . SER A 1 313 ? 1.018 18.645 10.166 1.00 89.94 313 SER A C 1
ATOM 2434 O O . SER A 1 313 ? 0.695 17.578 10.697 1.00 89.94 313 SER A O 1
ATOM 2436 N N . GLY A 1 314 ? 1.092 19.784 10.853 1.00 90.50 314 GLY A N 1
ATOM 2437 C CA . GLY A 1 314 ? 0.816 19.928 12.280 1.00 90.50 314 GLY A CA 1
ATOM 2438 C C . GLY A 1 314 ? 2.063 19.876 13.170 1.00 90.50 314 GLY A C 1
ATOM 2439 O O . GLY A 1 314 ? 3.194 19.915 12.678 1.00 90.50 314 GLY A O 1
ATOM 2440 N N . PRO A 1 315 ? 1.884 19.827 14.501 1.00 89.56 315 PRO A N 1
ATOM 2441 C CA . PRO A 1 315 ? 3.003 19.820 15.436 1.00 89.56 315 PRO A CA 1
ATOM 2442 C C . PRO A 1 315 ? 3.933 18.610 15.246 1.00 89.56 315 PRO A C 1
ATOM 2444 O O . PRO A 1 315 ? 3.484 17.472 15.173 1.00 89.56 315 PRO A O 1
ATOM 2447 N N . ALA A 1 316 ? 5.247 18.842 15.233 1.00 88.50 316 ALA A N 1
ATOM 2448 C CA . ALA A 1 316 ? 6.260 17.817 14.940 1.00 88.50 316 ALA A CA 1
ATOM 2449 C C . ALA A 1 316 ? 6.527 16.809 16.081 1.00 88.50 316 ALA A C 1
ATOM 2451 O O . ALA A 1 316 ? 7.519 16.088 16.045 1.00 88.50 316 ALA A O 1
ATOM 2452 N N . SER A 1 317 ? 5.698 16.789 17.131 1.00 81.44 317 SER A N 1
ATOM 2453 C CA . SER A 1 317 ? 5.868 15.870 18.264 1.00 81.44 317 SER A CA 1
ATOM 2454 C C . SER A 1 317 ? 5.328 14.466 17.990 1.00 81.44 317 SER A C 1
ATOM 2456 O O . SER A 1 317 ? 5.621 13.553 18.763 1.00 81.44 317 SER A O 1
ATOM 2458 N N . ALA A 1 318 ? 4.541 14.284 16.922 1.00 88.81 318 ALA A N 1
ATOM 2459 C CA . ALA A 1 318 ? 3.915 13.003 16.655 1.00 88.81 318 ALA A CA 1
ATOM 2460 C C . ALA A 1 318 ? 4.911 11.969 16.114 1.00 88.81 318 ALA A C 1
ATOM 2462 O O . ALA A 1 318 ? 5.797 12.272 15.318 1.00 88.81 318 ALA A O 1
ATOM 2463 N N . THR A 1 319 ? 4.731 10.717 16.522 1.00 90.81 319 THR A N 1
ATOM 2464 C CA . THR A 1 319 ? 5.479 9.561 16.008 1.00 90.81 319 THR A CA 1
ATOM 2465 C C . THR A 1 319 ? 4.513 8.450 15.628 1.00 90.81 319 THR A C 1
ATOM 2467 O O . THR A 1 319 ? 3.456 8.319 16.238 1.00 90.81 319 THR A O 1
ATOM 2470 N N . ILE A 1 320 ? 4.858 7.636 14.630 1.00 93.56 320 ILE A N 1
ATOM 2471 C CA . ILE A 1 320 ? 3.998 6.548 14.147 1.00 93.56 320 ILE A CA 1
ATOM 2472 C C . ILE A 1 320 ? 4.679 5.213 14.454 1.00 93.56 320 ILE A C 1
ATOM 2474 O O . ILE A 1 320 ? 5.779 4.968 13.963 1.00 93.56 320 ILE A O 1
ATOM 2478 N N . THR A 1 321 ? 4.039 4.350 15.252 1.00 89.56 321 THR A N 1
ATOM 2479 C CA . THR A 1 321 ? 4.640 3.085 15.733 1.00 89.56 321 THR A CA 1
ATOM 2480 C C . THR A 1 321 ? 5.076 2.168 14.589 1.00 89.56 321 THR A C 1
ATOM 2482 O O . THR A 1 321 ? 6.133 1.544 14.640 1.00 89.56 321 THR A O 1
ATOM 2485 N N . SER A 1 322 ? 4.265 2.074 13.537 1.00 90.62 322 SER A N 1
ATOM 2486 C CA . SER A 1 322 ? 4.576 1.299 12.334 1.00 90.62 322 SER A CA 1
ATOM 2487 C C . SER A 1 322 ? 4.161 2.101 11.112 1.00 90.62 322 SER A C 1
ATOM 2489 O O . SER A 1 322 ? 3.062 1.935 10.590 1.00 90.62 322 SER A O 1
ATOM 2491 N N . ALA A 1 323 ? 5.033 3.027 10.706 1.00 92.38 323 ALA A N 1
ATOM 2492 C CA . ALA A 1 323 ? 4.793 3.922 9.576 1.00 92.38 323 ALA A CA 1
ATOM 2493 C C . ALA A 1 323 ? 4.726 3.183 8.230 1.00 92.38 323 ALA A C 1
ATOM 2495 O O . ALA A 1 323 ? 4.113 3.688 7.306 1.00 92.38 323 ALA A O 1
ATOM 2496 N N . ARG A 1 324 ? 5.321 1.990 8.112 1.00 93.19 324 ARG A N 1
ATOM 2497 C CA . ARG A 1 324 ? 5.181 1.085 6.961 1.00 93.19 324 ARG A CA 1
ATOM 2498 C C . ARG A 1 324 ? 4.842 -0.308 7.478 1.00 93.19 324 ARG A C 1
ATOM 2500 O O . ARG A 1 324 ? 5.589 -0.848 8.288 1.00 93.19 324 ARG A O 1
ATOM 2507 N N . SER A 1 325 ? 3.729 -0.873 7.025 1.00 92.19 325 SER A N 1
ATOM 2508 C CA . SER A 1 325 ? 3.148 -2.094 7.591 1.00 92.19 325 SER A CA 1
ATOM 2509 C C . SER A 1 325 ? 2.348 -2.874 6.545 1.00 92.19 325 SER A C 1
ATOM 2511 O O . SER A 1 325 ? 1.929 -2.315 5.534 1.00 92.19 325 SER A O 1
ATOM 2513 N N . THR A 1 326 ? 2.118 -4.164 6.784 1.00 90.12 326 THR A N 1
ATOM 2514 C CA . THR A 1 326 ? 1.092 -4.956 6.079 1.00 90.12 326 THR A CA 1
ATOM 2515 C C . THR A 1 326 ? -0.259 -4.922 6.802 1.00 90.12 326 THR A C 1
ATOM 2517 O O . THR A 1 326 ? -1.281 -5.244 6.204 1.00 90.12 326 THR A O 1
ATOM 2520 N N . ALA A 1 327 ? -0.280 -4.518 8.075 1.00 82.75 327 ALA A N 1
ATOM 2521 C CA . ALA A 1 327 ? -1.495 -4.329 8.855 1.00 82.75 327 ALA A CA 1
ATOM 2522 C C . ALA A 1 327 ? -2.113 -2.942 8.582 1.00 82.75 327 ALA A C 1
ATOM 2524 O O . ALA A 1 327 ? -1.375 -1.953 8.540 1.00 82.75 327 ALA A O 1
ATOM 2525 N N . PRO A 1 328 ? -3.452 -2.847 8.470 1.00 76.56 328 PRO A N 1
ATOM 2526 C CA . PRO A 1 328 ? -4.150 -1.596 8.160 1.00 76.56 328 PRO A CA 1
ATOM 2527 C C . PRO A 1 328 ? -4.175 -0.586 9.313 1.00 76.56 328 PRO A C 1
ATOM 2529 O O . PRO A 1 328 ? -4.518 0.577 9.110 1.00 76.56 328 PRO A O 1
ATOM 2532 N N . VAL A 1 329 ? -3.838 -1.020 10.527 1.00 76.12 329 VAL A N 1
ATOM 2533 C CA . VAL A 1 329 ? -3.942 -0.228 11.755 1.00 76.12 329 VAL A CA 1
ATOM 2534 C C . VAL A 1 329 ? -2.554 0.087 12.304 1.00 76.12 329 VAL A C 1
ATOM 2536 O O . VAL A 1 329 ? -1.691 -0.787 12.369 1.00 76.12 329 VAL A O 1
ATOM 2539 N N . THR A 1 330 ? -2.353 1.330 12.745 1.00 86.00 330 THR A N 1
ATOM 2540 C CA . THR A 1 330 ? -1.145 1.780 13.452 1.00 86.00 330 THR A CA 1
ATOM 2541 C C . THR A 1 330 ? -1.499 2.834 14.507 1.00 86.00 330 THR A C 1
ATOM 2543 O O . THR A 1 330 ? -2.650 3.254 14.608 1.00 86.00 330 THR A O 1
ATOM 2546 N N . MET A 1 331 ? -0.522 3.272 15.303 1.00 82.88 331 MET A N 1
ATOM 2547 C CA . MET A 1 331 ? -0.724 4.298 16.335 1.00 82.88 331 MET A CA 1
ATOM 2548 C C . MET A 1 331 ? 0.091 5.551 16.021 1.00 82.88 331 MET A C 1
ATOM 2550 O O . MET A 1 331 ? 1.292 5.451 15.763 1.00 82.88 331 MET A O 1
ATOM 2554 N N . ALA A 1 332 ? -0.552 6.715 16.106 1.00 86.88 332 ALA A N 1
ATOM 2555 C CA . ALA A 1 332 ? 0.080 8.025 16.188 1.00 86.88 332 ALA A CA 1
ATOM 2556 C C . ALA A 1 332 ? 0.236 8.418 17.663 1.00 86.88 332 ALA A C 1
ATOM 2558 O O . ALA A 1 332 ? -0.750 8.667 18.348 1.00 86.88 332 ALA A O 1
ATOM 2559 N N . ASN A 1 333 ? 1.465 8.464 18.164 1.00 87.12 333 ASN A N 1
ATOM 2560 C CA . ASN A 1 333 ? 1.799 8.805 19.549 1.00 87.12 333 ASN A CA 1
ATOM 2561 C C . ASN A 1 333 ? 2.359 10.223 19.642 1.00 87.12 333 ASN A C 1
ATOM 2563 O O . ASN A 1 333 ? 2.767 10.790 18.634 1.00 87.12 333 ASN A O 1
ATOM 2567 N N . GLY A 1 334 ? 2.486 10.764 20.854 1.00 83.3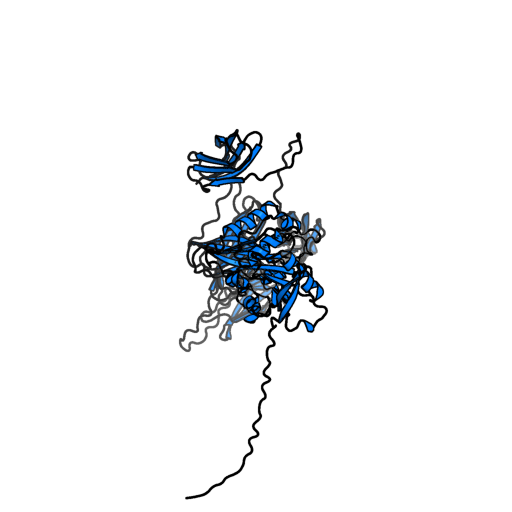1 334 GLY A N 1
ATOM 2568 C CA . GLY A 1 334 ? 3.188 12.035 21.068 1.00 83.31 334 GLY A CA 1
ATOM 2569 C C . GLY A 1 334 ? 2.409 13.256 20.572 1.00 83.31 334 GLY A C 1
ATOM 2570 O O . GLY A 1 334 ? 2.992 14.309 20.307 1.00 83.31 334 GLY A O 1
ATOM 2571 N N . LEU A 1 335 ? 1.085 13.141 20.475 1.00 84.88 335 LEU A N 1
ATOM 2572 C CA . LEU A 1 335 ? 0.168 14.225 20.133 1.00 84.88 335 LEU A CA 1
ATOM 2573 C C . LEU A 1 335 ? -0.016 15.167 21.336 1.00 84.88 335 LEU A C 1
ATOM 2575 O O . LEU A 1 335 ? -1.116 15.344 21.838 1.00 84.88 335 LEU A O 1
ATOM 2579 N N . THR A 1 336 ? 1.076 15.708 21.877 1.00 82.50 336 THR A N 1
ATOM 2580 C CA . THR A 1 336 ? 1.090 16.439 23.158 1.00 82.50 336 THR A CA 1
ATOM 2581 C C . THR A 1 336 ? 0.764 17.920 23.021 1.00 82.50 336 THR A C 1
ATOM 2583 O O . THR A 1 336 ? 0.412 18.570 24.001 1.00 82.50 336 THR A O 1
ATOM 2586 N N . LYS A 1 337 ? 0.896 18.477 21.814 1.00 83.56 337 LYS A N 1
ATOM 2587 C CA . LYS A 1 337 ? 0.587 19.881 21.533 1.00 83.56 337 LYS A CA 1
ATOM 2588 C C . LYS A 1 337 ? -0.809 19.996 20.941 1.00 83.56 337 LYS A C 1
ATOM 2590 O O . LYS A 1 337 ? -1.121 19.283 19.990 1.00 83.56 337 LYS A O 1
ATOM 2595 N N . LYS A 1 338 ? -1.605 20.940 21.442 1.00 83.62 338 LYS A N 1
ATOM 2596 C CA . LYS A 1 338 ? -2.873 21.319 20.811 1.00 83.62 338 LYS A CA 1
ATOM 2597 C C . LYS A 1 338 ? -2.667 21.771 19.363 1.00 83.62 338 LYS A C 1
ATOM 2599 O O . LYS A 1 338 ? -1.664 22.418 19.049 1.00 83.62 338 LYS A O 1
ATOM 2604 N N . GLY A 1 339 ? -3.628 21.461 18.504 1.00 80.75 339 GLY A N 1
ATOM 2605 C CA . GLY A 1 339 ? -3.595 21.797 17.083 1.00 80.75 339 GLY A CA 1
ATOM 2606 C C . GLY A 1 339 ? -4.087 20.660 16.196 1.00 80.75 339 GLY A C 1
ATOM 2607 O O . GLY A 1 339 ? -4.468 19.597 16.679 1.00 80.75 339 GLY A O 1
ATOM 2608 N N . ILE A 1 340 ? -4.077 20.902 14.888 1.00 84.06 340 ILE A N 1
ATOM 2609 C CA . ILE A 1 340 ? -4.480 19.920 13.880 1.00 84.06 340 ILE A CA 1
ATOM 2610 C C . ILE A 1 340 ? -3.224 19.221 13.357 1.00 84.06 340 ILE A C 1
ATOM 2612 O O . ILE A 1 340 ? -2.302 19.876 12.865 1.00 84.06 340 ILE A O 1
ATOM 2616 N N . TYR A 1 341 ? -3.194 17.898 13.473 1.00 90.19 341 TYR A N 1
ATOM 2617 C CA . TYR A 1 341 ? -2.193 17.021 12.874 1.00 90.19 341 TYR A CA 1
ATOM 2618 C C . TYR A 1 341 ? -2.810 16.392 11.635 1.00 90.19 341 TYR A C 1
ATOM 2620 O O . TYR A 1 341 ? -3.898 15.830 11.718 1.00 90.19 341 TYR A O 1
ATOM 2628 N N . VAL A 1 342 ? -2.123 16.466 10.501 1.00 91.19 342 VAL A N 1
ATOM 2629 C CA . VAL A 1 342 ? -2.603 15.850 9.259 1.00 91.19 342 VAL A CA 1
ATOM 2630 C C . VAL A 1 342 ? -1.745 14.630 8.976 1.00 91.19 342 VAL A C 1
ATOM 2632 O O . VAL A 1 342 ? -0.528 14.755 8.781 1.00 91.19 342 VAL A O 1
ATOM 2635 N N . PHE A 1 343 ? -2.378 13.461 8.975 1.00 91.31 343 PHE A N 1
ATOM 2636 C CA . PHE A 1 343 ? -1.751 12.199 8.605 1.00 91.31 343 PHE A CA 1
ATOM 2637 C C . PHE A 1 343 ? -2.230 11.778 7.224 1.00 91.31 343 PHE A C 1
ATOM 2639 O O . PHE A 1 343 ? -3.417 11.825 6.930 1.00 91.31 343 PHE A O 1
ATOM 2646 N N . GLU A 1 344 ? -1.298 11.348 6.387 1.00 95.38 344 GLU A N 1
ATOM 2647 C CA . GLU A 1 344 ? -1.565 10.758 5.084 1.00 95.38 344 GLU A CA 1
ATOM 2648 C C . GLU A 1 344 ? -1.372 9.244 5.168 1.00 95.38 344 GLU A C 1
ATOM 2650 O O . GLU A 1 344 ? -0.331 8.773 5.641 1.00 95.38 344 GLU A O 1
ATOM 2655 N N . LEU A 1 345 ? -2.368 8.501 4.695 1.00 96.25 345 LEU A N 1
ATOM 2656 C CA . LEU A 1 345 ? -2.281 7.083 4.396 1.00 96.25 345 LEU A CA 1
ATOM 2657 C C . LEU A 1 345 ? -2.026 6.910 2.904 1.00 96.25 345 LEU A C 1
ATOM 2659 O O . LEU A 1 345 ? -2.857 7.297 2.091 1.00 96.25 345 LEU A O 1
ATOM 2663 N N . ALA A 1 346 ? -0.943 6.230 2.550 1.00 96.25 346 ALA A N 1
ATOM 2664 C CA . ALA A 1 346 ? -0.782 5.624 1.241 1.00 96.25 346 ALA A CA 1
ATOM 2665 C C . ALA A 1 346 ? -0.981 4.109 1.331 1.00 96.25 346 ALA A C 1
ATOM 2667 O O . ALA A 1 346 ? -0.398 3.455 2.200 1.00 96.25 346 ALA A O 1
ATOM 2668 N N . VAL A 1 347 ? -1.760 3.535 0.416 1.00 92.81 347 VAL A N 1
ATOM 2669 C CA . VAL A 1 347 ? -1.908 2.077 0.293 1.00 92.81 347 VAL A CA 1
ATOM 2670 C C . VAL A 1 347 ? -1.375 1.617 -1.049 1.00 92.81 347 VAL A C 1
ATOM 2672 O O . VAL A 1 347 ? -1.630 2.274 -2.054 1.00 92.81 347 VAL A O 1
ATOM 2675 N N . ALA A 1 348 ? -0.635 0.509 -1.061 1.00 96.38 348 ALA A N 1
ATOM 2676 C CA . ALA A 1 348 ? -0.183 -0.131 -2.289 1.00 96.38 348 ALA A CA 1
ATOM 2677 C C . ALA A 1 348 ? -0.818 -1.511 -2.457 1.00 96.38 348 ALA A C 1
ATOM 2679 O O . ALA A 1 348 ? -0.863 -2.303 -1.506 1.00 96.38 348 ALA A O 1
ATOM 2680 N N . ASP A 1 349 ? -1.277 -1.786 -3.671 1.00 94.56 349 ASP A N 1
ATOM 2681 C CA . ASP A 1 349 ? -1.820 -3.078 -4.081 1.00 94.56 349 ASP A CA 1
ATOM 2682 C C . ASP A 1 349 ? -0.717 -4.108 -4.373 1.00 94.56 349 ASP A C 1
ATOM 2684 O O . ASP A 1 349 ? 0.475 -3.804 -4.355 1.00 94.56 349 ASP A O 1
ATOM 2688 N N . ASN A 1 350 ? -1.081 -5.353 -4.683 1.00 94.19 350 ASN A N 1
ATOM 2689 C CA . ASN A 1 350 ? -0.124 -6.400 -5.058 1.00 94.19 350 ASN A CA 1
ATOM 2690 C C . ASN A 1 350 ? 0.611 -6.144 -6.387 1.00 94.19 350 ASN A C 1
ATOM 2692 O O . ASN A 1 350 ? 1.554 -6.877 -6.703 1.00 94.19 350 ASN A O 1
ATOM 2696 N N . ARG A 1 351 ? 0.218 -5.121 -7.145 1.00 93.25 351 ARG A N 1
ATOM 2697 C CA . ARG A 1 351 ? 0.779 -4.697 -8.435 1.00 93.25 351 ARG A CA 1
ATOM 2698 C C . ARG A 1 351 ? 1.609 -3.406 -8.311 1.00 93.25 351 ARG A C 1
ATOM 2700 O O . ARG A 1 351 ? 2.045 -2.851 -9.321 1.00 93.25 351 ARG A O 1
ATOM 2707 N N . ALA A 1 352 ? 1.919 -3.018 -7.068 1.00 95.00 352 ALA A N 1
ATOM 2708 C CA . ALA A 1 352 ? 2.723 -1.860 -6.677 1.00 95.00 352 ALA A CA 1
ATOM 2709 C C . ALA A 1 352 ? 2.167 -0.509 -7.149 1.00 95.00 352 ALA A C 1
ATOM 2711 O O . ALA A 1 352 ? 2.880 0.495 -7.123 1.00 95.00 352 ALA A O 1
ATOM 2712 N N . SER A 1 353 ? 0.899 -0.465 -7.545 1.00 91.56 353 SER A N 1
ATOM 2713 C CA . SER A 1 353 ? 0.155 0.775 -7.717 1.00 91.56 353 SER A CA 1
ATOM 2714 C C . SER A 1 353 ? -0.322 1.257 -6.353 1.00 91.56 353 SER A C 1
ATOM 2716 O O . SER A 1 353 ? -0.520 0.465 -5.431 1.00 91.56 353 SER A O 1
ATOM 2718 N N . PHE A 1 354 ? -0.453 2.571 -6.189 1.00 93.88 354 PHE A N 1
ATOM 2719 C CA . PHE A 1 354 ? -0.781 3.157 -4.896 1.00 93.88 354 PHE A CA 1
ATOM 2720 C C . PHE A 1 354 ? -1.609 4.430 -5.016 1.00 93.88 354 PHE A C 1
ATOM 2722 O O . PHE A 1 354 ? -1.467 5.203 -5.964 1.00 93.88 354 PHE A O 1
ATOM 2729 N N . THR A 1 355 ? -2.430 4.671 -3.999 1.00 87.75 355 THR A N 1
ATOM 2730 C CA . THR A 1 355 ? -3.204 5.904 -3.813 1.00 87.75 355 THR A CA 1
ATOM 2731 C C . THR A 1 355 ? -3.024 6.434 -2.401 1.00 87.75 355 THR A C 1
ATOM 2733 O O . THR A 1 355 ? -2.438 5.762 -1.548 1.00 87.75 355 THR A O 1
ATOM 2736 N N . ARG A 1 356 ? -3.490 7.664 -2.168 1.00 91.19 356 ARG A N 1
ATOM 2737 C CA . ARG A 1 356 ? -3.354 8.368 -0.894 1.00 91.19 356 ARG A CA 1
ATOM 2738 C C . ARG A 1 356 ? -4.678 8.942 -0.432 1.00 91.19 356 ARG A C 1
ATOM 2740 O O . ARG A 1 356 ? -5.471 9.391 -1.254 1.00 91.19 356 ARG A O 1
ATOM 2747 N N . ASP A 1 357 ? -4.857 8.964 0.876 1.00 83.00 357 ASP A N 1
ATOM 2748 C CA . ASP A 1 357 ? -5.941 9.649 1.566 1.00 83.00 357 ASP A CA 1
ATOM 2749 C C . ASP A 1 357 ? -5.408 10.286 2.855 1.00 83.00 357 ASP A C 1
ATOM 2751 O O . ASP A 1 357 ? -4.319 9.936 3.318 1.00 83.00 357 ASP A O 1
ATOM 2755 N N . GLN A 1 358 ? -6.131 11.245 3.422 1.00 89.06 358 GLN A N 1
ATOM 2756 C CA . GLN A 1 358 ? -5.697 11.997 4.596 1.00 89.06 358 GLN A CA 1
ATOM 2757 C C . GLN A 1 358 ? -6.750 11.970 5.696 1.00 89.06 358 GLN A C 1
ATOM 2759 O O . GLN A 1 358 ? -7.944 11.931 5.429 1.00 89.06 358 GLN A O 1
ATOM 2764 N N . VAL A 1 359 ? -6.285 12.042 6.941 1.00 81.00 359 VAL A N 1
ATOM 2765 C CA . VAL A 1 359 ? -7.127 12.199 8.126 1.00 81.00 359 VAL A CA 1
ATOM 2766 C C . VAL A 1 359 ? -6.570 13.308 9.009 1.00 81.00 359 VAL A C 1
ATOM 2768 O O . VAL A 1 359 ? -5.361 13.378 9.275 1.00 81.00 359 VAL A O 1
ATOM 2771 N N . ASN A 1 360 ? -7.457 14.182 9.475 1.00 80.62 360 ASN A N 1
ATOM 2772 C CA . ASN A 1 360 ? -7.117 15.239 10.414 1.00 80.62 360 ASN A CA 1
ATOM 2773 C C . ASN A 1 360 ? -7.356 14.767 11.844 1.00 80.62 360 ASN A C 1
ATOM 2775 O O . ASN A 1 360 ? -8.431 14.280 12.187 1.00 80.62 360 ASN A O 1
ATOM 2779 N N . ILE A 1 361 ? -6.365 14.981 12.704 1.00 79.31 361 ILE A N 1
ATOM 2780 C CA . ILE A 1 361 ? -6.453 14.729 14.138 1.00 79.31 361 ILE A CA 1
ATOM 2781 C C . ILE A 1 361 ? -6.391 16.072 14.856 1.00 79.31 361 ILE A C 1
ATOM 2783 O O . ILE A 1 361 ? -5.337 16.707 14.932 1.00 79.31 361 ILE A O 1
ATOM 2787 N N . THR A 1 362 ? -7.530 16.518 15.373 1.00 80.25 362 THR A N 1
ATOM 2788 C CA . THR A 1 362 ? -7.645 17.747 16.158 1.00 80.25 362 THR A CA 1
ATOM 2789 C C . THR A 1 362 ? -7.376 17.439 17.622 1.00 80.25 362 THR A C 1
ATOM 2791 O O . THR A 1 362 ? -8.149 16.735 18.269 1.00 80.25 362 THR A O 1
ATOM 2794 N N . VAL A 1 363 ? -6.279 17.980 18.149 1.00 78.62 363 VAL A N 1
ATOM 2795 C CA . VAL A 1 363 ? -5.903 17.854 19.558 1.00 78.62 363 VAL A CA 1
ATOM 2796 C C . VAL A 1 363 ? -6.313 19.112 20.312 1.00 78.62 363 VAL A C 1
ATOM 2798 O O . VAL A 1 363 ? -5.820 20.203 20.003 1.00 78.62 363 VAL A O 1
ATOM 2801 N N . SER A 1 364 ? -7.183 18.969 21.311 1.00 72.44 364 SER A N 1
ATOM 2802 C CA . SER A 1 364 ? -7.669 20.070 22.153 1.00 72.44 364 SER A CA 1
ATOM 2803 C C . SER A 1 364 ? -7.632 19.722 23.644 1.00 72.44 364 SER A C 1
ATOM 2805 O O . SER A 1 364 ? -7.835 18.577 24.035 1.00 72.44 364 SER A O 1
ATOM 2807 N N . ASP A 1 365 ? -7.402 20.739 24.486 1.00 54.50 365 ASP A N 1
ATOM 2808 C CA . ASP A 1 365 ? -7.392 20.617 25.959 1.00 54.50 365 ASP A CA 1
ATOM 2809 C C . ASP A 1 365 ? -8.811 20.481 26.552 1.00 54.50 365 ASP A C 1
ATOM 2811 O O . ASP A 1 365 ? -8.994 20.201 27.732 1.00 54.50 365 ASP A O 1
ATOM 2815 N N . THR A 1 366 ? -9.830 20.699 25.723 1.00 44.94 366 THR A N 1
ATOM 2816 C CA . THR A 1 366 ? -11.253 20.559 26.038 1.00 44.94 366 THR A CA 1
ATOM 2817 C C . THR A 1 366 ? -11.830 19.538 25.069 1.00 44.94 366 THR A C 1
ATOM 2819 O O . THR A 1 366 ? -11.739 19.724 23.854 1.00 44.94 366 THR A O 1
ATOM 2822 N N . LEU A 1 367 ? -12.397 18.447 25.587 1.00 40.28 367 LEU A N 1
ATOM 2823 C CA . LEU A 1 367 ? -13.222 17.533 24.800 1.00 40.28 367 LEU A CA 1
ATOM 2824 C C . LEU A 1 367 ? -14.444 18.333 24.320 1.00 40.28 367 LEU A C 1
ATOM 2826 O O . LEU A 1 367 ? -15.336 18.628 25.112 1.00 40.28 367 LEU A O 1
ATOM 2830 N N . ILE A 1 368 ? -14.456 18.771 23.060 1.00 37.41 368 ILE A N 1
ATOM 2831 C CA . ILE A 1 368 ? -15.629 19.440 22.484 1.00 37.41 368 ILE A CA 1
ATOM 2832 C C . ILE A 1 368 ? -16.706 18.359 22.271 1.00 37.41 368 ILE A C 1
ATOM 2834 O O . ILE A 1 368 ? -16.380 17.320 21.692 1.00 37.41 368 ILE A O 1
ATOM 2838 N N . PRO A 1 369 ? -17.960 18.564 22.718 1.00 38.12 369 PRO A N 1
ATOM 2839 C CA . PRO A 1 369 ? -19.061 17.647 22.432 1.00 38.12 369 PRO A CA 1
ATOM 2840 C C . PRO A 1 369 ? -19.273 17.467 20.921 1.00 38.12 369 PRO A C 1
ATOM 2842 O O . PRO A 1 369 ? -19.001 18.376 20.136 1.00 38.12 369 PRO A O 1
ATOM 2845 N N . ALA A 1 370 ? -19.778 16.291 20.539 1.00 42.69 370 ALA A N 1
ATOM 2846 C CA . ALA A 1 370 ? -20.094 15.884 19.169 1.00 42.69 370 ALA A CA 1
ATOM 2847 C C . ALA A 1 370 ? -20.897 16.945 18.370 1.00 42.69 370 ALA A C 1
ATOM 2849 O O . ALA A 1 370 ? -21.634 17.740 18.962 1.00 42.69 370 ALA A O 1
ATOM 2850 N N . PRO A 1 371 ? -20.773 16.968 17.025 1.00 36.97 371 PRO A N 1
ATOM 2851 C CA . PRO A 1 371 ? -21.438 17.952 16.172 1.00 36.97 371 PRO A CA 1
ATOM 2852 C C . PRO A 1 371 ? -22.961 17.962 16.374 1.00 36.97 371 PRO A C 1
ATOM 2854 O O . PRO A 1 371 ? -23.586 16.924 16.574 1.00 36.97 371 PRO A O 1
ATOM 2857 N N . ALA A 1 372 ? -23.547 19.161 16.322 1.00 38.69 372 ALA A N 1
ATOM 2858 C CA . ALA A 1 372 ? -24.965 19.391 16.583 1.00 38.69 372 ALA A CA 1
ATOM 2859 C C . ALA A 1 372 ? -25.890 18.611 15.614 1.00 38.69 372 ALA A C 1
ATOM 2861 O O . ALA A 1 372 ? -25.553 18.460 14.436 1.00 38.69 372 ALA A O 1
ATOM 2862 N N . PRO A 1 373 ? -27.062 18.147 16.094 1.00 34.44 373 PRO A N 1
ATOM 2863 C CA . PRO A 1 373 ? -27.954 17.252 15.359 1.00 34.44 373 PRO A CA 1
ATOM 2864 C C . PRO A 1 373 ? -28.580 17.895 14.113 1.00 34.44 373 PRO A C 1
ATOM 2866 O O . PRO A 1 373 ? -28.864 19.094 14.066 1.00 34.44 373 PRO A O 1
ATOM 2869 N N . THR A 1 374 ? -28.857 17.058 13.112 1.00 40.88 374 THR A N 1
ATOM 2870 C CA . THR A 1 374 ? -29.791 17.346 12.016 1.00 40.88 374 THR A CA 1
ATOM 2871 C C . THR A 1 374 ? -31.228 17.470 12.552 1.00 40.88 374 THR A C 1
ATOM 2873 O O . THR A 1 374 ? -31.575 16.819 13.539 1.00 40.88 374 THR A O 1
ATOM 2876 N N . PRO A 1 375 ? -32.111 18.280 11.933 1.00 43.47 375 PRO A N 1
ATOM 2877 C CA . PRO A 1 375 ? -33.478 18.442 12.428 1.00 43.47 375 PRO A CA 1
ATOM 2878 C C . PRO A 1 375 ? -34.257 17.117 12.347 1.00 43.47 375 PRO A C 1
ATOM 2880 O O . PRO A 1 375 ? -34.525 16.634 11.249 1.00 43.47 375 PRO A O 1
ATOM 2883 N N . GLY A 1 376 ? -34.633 16.545 13.497 1.00 58.59 376 GLY A N 1
ATOM 2884 C CA . GLY A 1 376 ? -35.524 15.377 13.594 1.00 58.59 376 GLY A CA 1
ATOM 2885 C C . GLY A 1 376 ? -34.920 14.077 14.149 1.00 58.59 376 GLY A C 1
ATOM 2886 O O . GLY A 1 376 ? -35.638 13.078 14.187 1.00 58.59 376 GLY A O 1
ATOM 2887 N N . ASN A 1 377 ? -33.654 14.070 14.583 1.00 69.31 377 ASN A N 1
ATOM 2888 C CA . ASN A 1 377 ? -33.048 12.950 15.316 1.00 69.31 377 ASN A CA 1
ATOM 2889 C C . ASN A 1 377 ? -32.451 13.420 16.655 1.00 69.31 377 ASN A C 1
ATOM 2891 O O . ASN A 1 377 ? -31.723 14.417 16.660 1.00 69.31 377 ASN A O 1
ATOM 2895 N N . SER A 1 378 ? -32.734 12.731 17.767 1.00 71.56 378 SER A N 1
ATOM 2896 C CA . SER A 1 378 ? -32.053 13.000 19.042 1.00 71.56 378 SER A CA 1
ATOM 2897 C C . SER A 1 378 ? -30.885 12.027 19.187 1.00 71.56 378 SER A C 1
ATOM 2899 O O . SER A 1 378 ? -31.106 10.829 19.123 1.00 71.56 378 SER A O 1
ATOM 2901 N N . PRO A 1 379 ? -29.639 12.490 19.382 1.00 69.69 379 PRO A N 1
ATOM 2902 C CA . PRO A 1 379 ? -28.521 11.567 19.536 1.00 69.69 379 PRO A CA 1
ATOM 2903 C C . PRO A 1 379 ? -28.728 10.601 20.714 1.00 69.69 379 PRO A C 1
ATOM 2905 O O . PRO A 1 379 ? -29.356 10.984 21.712 1.00 69.69 379 PRO A O 1
ATOM 2908 N N . PRO A 1 380 ? -28.145 9.391 20.660 1.00 81.00 380 PRO A N 1
ATOM 2909 C CA . PRO A 1 380 ? -28.220 8.466 21.777 1.00 81.00 380 PRO A CA 1
ATOM 2910 C C . PRO A 1 380 ? -27.522 9.040 23.018 1.00 81.00 380 PRO A C 1
ATOM 2912 O O . PRO A 1 380 ? -26.700 9.948 22.947 1.00 81.00 380 PRO A O 1
ATOM 2915 N N . VAL A 1 381 ? -27.818 8.488 24.187 1.00 80.38 381 VAL A N 1
ATOM 2916 C CA . VAL A 1 381 ? -27.088 8.731 25.432 1.00 80.38 381 VAL A CA 1
ATOM 2917 C C . VAL A 1 381 ? -26.160 7.546 25.656 1.00 80.38 381 VAL A C 1
ATOM 2919 O O . VAL A 1 381 ? -26.612 6.448 25.990 1.00 80.38 381 VAL A O 1
ATOM 2922 N N . ALA A 1 382 ? -24.866 7.768 25.453 1.00 77.88 382 ALA A N 1
ATOM 2923 C CA . ALA A 1 382 ? -23.832 6.813 25.821 1.00 77.88 382 ALA A CA 1
ATOM 2924 C C . ALA A 1 382 ? -23.671 6.768 27.347 1.00 77.88 382 ALA A C 1
ATOM 2926 O O . ALA A 1 382 ? -23.800 7.791 28.015 1.00 77.88 382 ALA A O 1
ATOM 2927 N N . ASN A 1 383 ? -23.394 5.587 27.889 1.00 80.00 383 ASN A N 1
ATOM 2928 C CA . ASN A 1 383 ? -23.048 5.394 29.293 1.00 80.00 383 ASN A CA 1
ATOM 2929 C C . ASN A 1 383 ? -21.919 4.366 29.357 1.00 80.00 383 ASN A C 1
ATOM 2931 O O . ASN A 1 383 ? -22.149 3.217 28.997 1.00 80.00 383 ASN A O 1
ATOM 2935 N N . ALA A 1 384 ? -20.725 4.780 29.768 1.00 73.75 384 ALA A N 1
ATOM 2936 C CA . ALA A 1 384 ? -19.520 3.962 29.886 1.00 73.75 384 ALA A CA 1
ATOM 2937 C C . ALA A 1 384 ? -19.365 3.328 31.286 1.00 73.75 384 ALA A C 1
ATOM 2939 O O . ALA A 1 384 ? -18.450 2.533 31.519 1.00 73.75 384 ALA A O 1
ATOM 2940 N N . GLY A 1 385 ? -20.276 3.636 32.210 1.00 74.06 385 GLY A N 1
ATOM 2941 C CA . GLY A 1 385 ? -20.167 3.288 33.622 1.00 74.06 385 GLY A CA 1
ATOM 2942 C C . GLY A 1 385 ? -19.163 4.167 34.372 1.00 74.06 385 GLY A C 1
ATOM 2943 O O . GLY A 1 385 ? -18.454 4.975 33.780 1.00 74.06 385 GLY A O 1
ATOM 2944 N N . ASP A 1 386 ? -19.109 3.996 35.692 1.00 69.50 386 ASP A N 1
ATOM 2945 C CA . ASP A 1 386 ? -18.267 4.820 36.563 1.00 69.50 386 ASP A CA 1
ATOM 2946 C C . ASP A 1 386 ? -16.759 4.588 36.332 1.00 69.50 386 ASP A C 1
ATOM 2948 O O . ASP A 1 386 ? -16.322 3.482 35.984 1.00 69.50 386 ASP A O 1
ATOM 2952 N N . ASP A 1 387 ? -15.962 5.629 36.592 1.00 67.94 387 ASP A N 1
ATOM 2953 C CA . ASP A 1 387 ? -14.498 5.567 36.632 1.00 67.94 387 ASP A CA 1
ATOM 2954 C C . ASP A 1 387 ? -13.999 4.536 37.659 1.00 67.94 387 ASP A C 1
ATOM 2956 O O . ASP A 1 387 ? -14.579 4.340 38.729 1.00 67.94 387 ASP A O 1
ATOM 2960 N N . GLU A 1 388 ? -12.871 3.891 37.362 1.00 71.62 388 GLU A N 1
ATOM 2961 C CA . GLU A 1 388 ? -12.351 2.770 38.143 1.00 71.62 388 GLU A CA 1
ATOM 2962 C C . GLU A 1 388 ? -10.866 2.958 38.495 1.00 71.62 388 GLU A C 1
ATOM 2964 O O . GLU A 1 388 ? -10.078 3.489 37.716 1.00 71.62 388 GLU A O 1
ATOM 2969 N N . THR A 1 389 ? -10.445 2.519 39.684 1.00 69.38 389 THR A N 1
ATOM 2970 C CA . THR A 1 389 ? -9.026 2.490 40.084 1.00 69.38 389 THR A CA 1
ATOM 2971 C C . THR A 1 389 ? -8.609 1.058 40.391 1.00 69.38 389 THR A C 1
ATOM 2973 O O . THR A 1 389 ? -9.153 0.421 41.289 1.00 69.38 389 THR A O 1
ATOM 2976 N N . LEU A 1 390 ? -7.620 0.558 39.654 1.00 65.69 390 LEU A N 1
ATOM 2977 C CA . LEU A 1 390 ? -7.054 -0.775 39.787 1.00 65.69 390 LEU A CA 1
ATOM 2978 C C . LEU A 1 390 ? -5.753 -0.718 40.593 1.00 65.69 390 LEU A C 1
ATOM 2980 O O . LEU A 1 390 ? -4.751 -0.152 40.151 1.00 65.69 390 LEU A O 1
ATOM 2984 N N . ASN A 1 391 ? -5.741 -1.350 41.766 1.00 57.53 391 ASN A N 1
ATOM 2985 C CA . ASN A 1 391 ? -4.543 -1.464 42.596 1.00 57.53 391 ASN A CA 1
ATOM 2986 C C . ASN A 1 391 ? -3.857 -2.826 42.376 1.00 57.53 391 ASN A C 1
ATOM 2988 O O . ASN A 1 391 ? -4.197 -3.803 43.041 1.00 57.53 391 ASN A O 1
ATOM 2992 N N . GLY A 1 392 ? -2.934 -2.905 41.409 1.00 51.34 392 GLY A N 1
ATOM 2993 C CA . GLY A 1 392 ? -2.182 -4.132 41.090 1.00 51.34 392 GLY A CA 1
ATOM 2994 C C . GLY A 1 392 ? -2.846 -5.094 40.089 1.00 51.34 392 GLY A C 1
ATOM 2995 O O . GLY A 1 392 ? -2.316 -6.177 39.851 1.00 51.34 392 GLY A O 1
ATOM 2996 N N . TRP A 1 393 ? -3.968 -4.708 39.472 1.00 51.06 393 TRP A N 1
ATOM 2997 C CA . TRP A 1 393 ? -4.709 -5.528 38.499 1.00 51.06 393 TRP A CA 1
ATOM 2998 C C . TRP A 1 393 ? -4.412 -5.131 37.058 1.00 51.06 393 TRP A C 1
ATOM 3000 O O . TRP A 1 393 ? -4.276 -3.948 36.751 1.00 51.06 393 TRP A O 1
ATOM 3010 N N . ASN A 1 394 ? -4.387 -6.122 36.164 1.00 65.69 394 ASN A N 1
ATOM 3011 C CA . ASN A 1 394 ? -4.163 -5.915 34.735 1.00 65.69 394 ASN A CA 1
ATOM 3012 C C . ASN A 1 394 ? -5.402 -6.192 33.860 1.00 65.69 394 ASN A C 1
ATOM 3014 O O . ASN A 1 394 ? -5.279 -6.195 32.638 1.00 65.69 394 ASN A O 1
ATOM 3018 N N . VAL A 1 395 ? -6.584 -6.427 34.442 1.00 62.34 395 VAL A N 1
ATOM 3019 C CA . VAL A 1 395 ? -7.844 -6.671 33.712 1.00 62.34 395 VAL A CA 1
ATOM 3020 C C . VAL A 1 395 ? -8.983 -5.844 34.315 1.00 62.34 395 VAL A C 1
ATOM 3022 O O . VAL A 1 395 ? -9.065 -5.734 35.534 1.00 62.34 395 VAL A O 1
ATOM 3025 N N . CYS A 1 396 ? -9.875 -5.301 33.483 1.00 74.69 396 CYS A N 1
ATOM 3026 C CA . CYS A 1 396 ? -11.091 -4.586 33.892 1.00 74.69 396 CYS A CA 1
ATOM 3027 C C . CYS A 1 396 ? -12.251 -4.850 32.913 1.00 74.69 396 CYS A C 1
ATOM 3029 O O . CYS A 1 396 ? -12.023 -5.097 31.726 1.00 74.69 396 CYS A O 1
ATOM 3031 N N . LEU A 1 397 ? -13.492 -4.814 33.412 1.00 70.62 397 LEU A N 1
ATOM 3032 C CA . LEU A 1 397 ? -14.703 -4.882 32.595 1.00 70.62 397 LEU A CA 1
ATOM 3033 C C . LEU A 1 397 ? -15.077 -3.487 32.070 1.00 70.62 397 LEU A C 1
ATOM 3035 O O . LEU A 1 397 ? -15.258 -2.533 32.831 1.00 70.62 397 LEU A O 1
ATOM 3039 N N . LEU A 1 398 ? -15.263 -3.402 30.759 1.00 75.56 398 LEU A N 1
ATOM 3040 C CA . LEU A 1 398 ? -15.815 -2.249 30.066 1.00 75.56 398 LEU A CA 1
ATOM 3041 C C . LEU A 1 398 ? -17.264 -2.569 29.686 1.00 75.56 398 LEU A C 1
ATOM 3043 O O . LEU A 1 398 ? -17.507 -3.435 28.844 1.00 75.56 398 LEU A O 1
ATOM 3047 N N . ASN A 1 399 ? -18.226 -1.899 30.323 1.00 69.44 399 ASN A N 1
ATOM 3048 C CA . ASN A 1 399 ? -19.647 -2.168 30.125 1.00 69.44 399 ASN A CA 1
ATOM 3049 C C . ASN A 1 399 ? -20.442 -0.888 29.837 1.00 69.44 399 ASN A C 1
ATOM 3051 O O . ASN A 1 399 ? -20.615 -0.051 30.714 1.00 69.44 399 ASN A O 1
ATOM 3055 N N . ALA A 1 400 ? -20.944 -0.784 28.609 1.00 73.12 400 ALA A N 1
ATOM 3056 C CA . ALA A 1 400 ? -21.743 0.323 28.112 1.00 73.12 400 ALA A CA 1
ATOM 3057 C C . ALA A 1 400 ? -23.191 -0.064 27.780 1.00 73.12 400 ALA A C 1
ATOM 3059 O O . ALA A 1 400 ? -23.885 0.647 27.049 1.00 73.12 400 ALA A O 1
ATOM 3060 N N . THR A 1 401 ? -23.678 -1.198 28.298 1.00 64.75 401 THR A N 1
ATOM 3061 C CA . THR A 1 401 ? -25.029 -1.708 28.001 1.00 64.75 401 THR A CA 1
ATOM 3062 C C . THR A 1 401 ? -26.155 -0.833 28.552 1.00 64.75 401 THR A C 1
ATOM 3064 O O . THR A 1 401 ? -27.310 -1.064 28.217 1.00 64.75 401 THR A O 1
ATOM 3067 N N . LEU A 1 402 ? -25.843 0.156 29.395 1.00 69.56 402 LEU A N 1
ATOM 3068 C CA . LEU A 1 402 ? -26.802 1.150 29.889 1.00 69.56 402 LEU A CA 1
ATOM 3069 C C . LEU A 1 402 ? -27.001 2.332 28.924 1.00 69.56 402 LEU A C 1
ATOM 3071 O O . LEU A 1 402 ? -27.790 3.233 29.216 1.00 69.56 402 LEU A O 1
ATOM 3075 N N . SER A 1 403 ? -26.298 2.337 27.787 1.00 67.38 403 SER A N 1
ATOM 3076 C CA . SER A 1 403 ? -26.509 3.317 26.722 1.00 67.38 403 SER A CA 1
ATOM 3077 C C . SER A 1 403 ? -27.907 3.167 26.117 1.00 67.38 403 SER A C 1
ATOM 3079 O O . SER A 1 403 ? -28.388 2.051 25.919 1.00 67.38 403 SER A O 1
ATOM 3081 N N . LYS A 1 404 ? -28.568 4.283 25.807 1.00 72.94 404 LYS A N 1
ATOM 3082 C CA . LYS A 1 404 ? -29.971 4.306 25.361 1.00 72.94 404 LYS A CA 1
ATOM 3083 C C . LYS A 1 404 ? -30.202 5.354 24.286 1.00 72.94 404 LYS A C 1
ATOM 3085 O O . LYS A 1 404 ? -29.549 6.385 24.291 1.00 72.94 404 LYS A O 1
ATOM 3090 N N . ASP A 1 405 ? -31.166 5.115 23.412 1.00 69.56 405 ASP A N 1
ATOM 3091 C CA . ASP A 1 405 ? -31.651 6.100 22.448 1.00 69.56 405 ASP A CA 1
ATOM 3092 C C . ASP A 1 405 ? -33.108 6.450 22.781 1.00 69.56 405 ASP A C 1
ATOM 3094 O O . ASP A 1 405 ? -33.883 5.577 23.175 1.00 69.56 405 ASP A O 1
ATOM 3098 N N . HIS A 1 406 ? -33.458 7.734 22.710 1.00 68.69 406 HIS A N 1
ATOM 3099 C CA . HIS A 1 406 ? -34.780 8.218 23.086 1.00 68.69 406 HIS A CA 1
ATOM 3100 C C . HIS A 1 406 ? -35.802 8.077 21.948 1.00 68.69 406 HIS A C 1
ATOM 3102 O O . HIS A 1 406 ? -36.977 7.825 22.230 1.00 68.69 406 HIS A O 1
ATOM 3108 N N . ASP A 1 407 ? -35.388 8.223 20.688 1.00 60.78 407 ASP A N 1
ATOM 3109 C CA . ASP A 1 407 ? -36.277 8.208 19.516 1.00 60.78 407 ASP A CA 1
ATOM 3110 C C . ASP A 1 407 ? -35.936 7.111 18.494 1.00 60.78 407 ASP A C 1
ATOM 3112 O O . ASP A 1 407 ? -36.383 7.155 17.338 1.00 60.78 407 ASP A O 1
ATOM 3116 N N . GLY A 1 408 ? -35.197 6.096 18.941 1.00 68.94 408 GLY A N 1
ATOM 3117 C CA . GLY A 1 408 ? -34.707 5.007 18.110 1.00 68.94 408 GLY A CA 1
ATOM 3118 C C . GLY A 1 408 ? -34.071 3.858 18.898 1.00 68.94 408 GLY A C 1
ATOM 3119 O O . GLY A 1 408 ? -34.525 3.493 19.984 1.00 68.94 408 GLY A O 1
ATOM 3120 N N . TRP A 1 409 ? -33.058 3.222 18.313 1.00 55.88 409 TRP A N 1
ATOM 3121 C CA . TRP A 1 409 ? -32.261 2.171 18.946 1.00 55.88 409 TRP A CA 1
ATOM 3122 C C . TRP A 1 409 ? -30.784 2.317 18.592 1.00 55.88 409 TRP A C 1
ATOM 3124 O O . TRP A 1 409 ? -30.430 2.784 17.512 1.00 55.88 409 TRP A O 1
ATOM 3134 N N . ILE A 1 410 ? -29.910 1.818 19.466 1.00 63.31 410 ILE A N 1
ATOM 3135 C CA . ILE A 1 410 ? -28.470 1.762 19.204 1.00 63.31 410 ILE A CA 1
ATOM 3136 C C . ILE A 1 410 ? -28.193 0.743 18.089 1.00 63.31 410 ILE A C 1
ATOM 3138 O O . ILE A 1 410 ? -28.419 -0.455 18.256 1.00 63.31 410 ILE A O 1
ATOM 3142 N N . SER A 1 411 ? -27.727 1.216 16.936 1.00 55.28 411 SER A N 1
ATOM 3143 C CA . SER A 1 411 ? -27.396 0.412 15.755 1.00 55.28 411 SER A CA 1
ATOM 3144 C C . SER A 1 411 ? -25.985 -0.169 15.793 1.00 55.28 411 SER A C 1
ATOM 3146 O O . SER A 1 411 ? -25.733 -1.222 15.206 1.00 55.28 411 SER A O 1
ATOM 3148 N N . SER A 1 412 ? -25.058 0.517 16.461 1.00 52.22 412 SER A N 1
ATOM 3149 C CA . SER A 1 412 ? -23.680 0.072 16.638 1.00 52.22 412 SER A CA 1
ATOM 3150 C C . SER A 1 412 ? -23.066 0.697 17.884 1.00 52.22 412 SER A C 1
ATOM 3152 O O . SER A 1 412 ? -23.513 1.738 18.360 1.00 52.22 412 SER A O 1
ATOM 3154 N N . GLY A 1 413 ? -22.022 0.077 18.418 1.00 66.50 413 GLY A N 1
ATOM 3155 C CA . GLY A 1 413 ? -21.229 0.687 19.467 1.00 66.50 413 GLY A CA 1
ATOM 3156 C C . GLY A 1 413 ? -20.078 -0.196 19.905 1.00 66.50 413 GLY A C 1
ATOM 3157 O O . GLY A 1 413 ? -19.954 -1.331 19.455 1.00 66.50 413 GLY A O 1
ATOM 3158 N N . GLY A 1 414 ? -19.204 0.342 20.739 1.00 71.62 414 GLY A N 1
ATOM 3159 C CA . GLY A 1 414 ? -17.977 -0.338 21.112 1.00 71.62 414 GLY A CA 1
ATOM 3160 C C . GLY A 1 414 ? -17.045 0.539 21.926 1.00 71.62 414 GLY A C 1
ATOM 3161 O O . GLY A 1 414 ? -17.358 1.684 22.249 1.00 71.62 414 GLY A O 1
ATOM 3162 N N . TRP A 1 415 ? -15.894 -0.030 22.244 1.00 84.12 415 TRP A N 1
ATOM 3163 C CA . TRP A 1 415 ? -14.890 0.533 23.120 1.00 84.12 415 TRP A CA 1
ATOM 3164 C C . TRP A 1 415 ? -13.613 0.848 22.366 1.00 84.12 415 TRP A C 1
ATOM 3166 O O . TRP A 1 415 ? -12.986 -0.033 21.777 1.00 84.12 415 TRP A O 1
ATOM 3176 N N . THR A 1 416 ? -13.178 2.095 22.470 1.00 80.44 416 THR A N 1
ATOM 3177 C CA . THR A 1 416 ? -11.887 2.535 21.948 1.00 80.44 416 THR A CA 1
ATOM 3178 C C . THR A 1 416 ? -11.040 3.026 23.101 1.00 80.44 416 THR A C 1
ATOM 3180 O O . THR A 1 416 ? -11.483 3.833 23.913 1.00 80.44 416 THR A O 1
ATOM 3183 N N . LYS A 1 417 ? -9.791 2.573 23.181 1.00 86.81 417 LYS A N 1
ATOM 3184 C CA . LYS A 1 417 ? -8.837 3.185 24.100 1.00 86.81 417 LYS A CA 1
ATOM 3185 C C . LYS A 1 417 ? -8.445 4.567 23.572 1.00 86.81 417 LYS A C 1
ATOM 3187 O O . LYS A 1 417 ? -7.867 4.667 22.494 1.00 86.81 417 LYS A O 1
ATOM 3192 N N . ILE A 1 418 ? -8.717 5.604 24.353 1.00 80.69 418 ILE A N 1
ATOM 3193 C CA . ILE A 1 418 ? -8.391 6.999 24.037 1.00 80.69 418 ILE A CA 1
ATOM 3194 C C . ILE A 1 418 ? -6.995 7.365 24.530 1.00 80.69 418 ILE A C 1
ATOM 3196 O O . ILE A 1 418 ? -6.239 8.022 23.823 1.00 80.69 418 ILE A O 1
ATOM 3200 N N . SER A 1 419 ? -6.625 6.937 25.737 1.00 58.69 419 SER A N 1
ATOM 3201 C CA . SER A 1 419 ? -5.309 7.236 26.308 1.00 58.69 419 SER A CA 1
ATOM 3202 C C . SER A 1 419 ? -4.856 6.162 27.301 1.00 58.69 419 SER A C 1
ATOM 3204 O O . SER A 1 419 ? -5.612 5.257 27.661 1.00 58.69 419 SER A O 1
ATOM 3206 N N . GLY A 1 420 ? -3.583 6.225 27.690 1.00 73.44 420 GLY A N 1
ATOM 3207 C CA . GLY A 1 420 ? -2.955 5.336 28.669 1.00 73.44 420 GLY A CA 1
ATOM 3208 C C . GLY A 1 420 ? -1.830 4.456 28.107 1.00 73.44 420 GLY A C 1
ATOM 3209 O O . GLY A 1 420 ? -1.648 4.379 26.887 1.00 73.44 420 GLY A O 1
ATOM 3210 N N . PRO A 1 421 ? -1.059 3.780 28.979 1.00 77.06 421 PRO A N 1
ATOM 3211 C CA . PRO A 1 421 ? 0.124 2.986 28.613 1.00 77.06 421 PRO A CA 1
ATOM 3212 C C . PRO A 1 421 ? -0.126 1.954 27.506 1.00 77.06 421 PRO A C 1
ATOM 3214 O O . PRO A 1 421 ? -1.169 1.317 27.500 1.00 77.06 421 PRO A O 1
ATOM 3217 N N . SER A 1 422 ? 0.810 1.738 26.574 1.00 69.62 422 SER A N 1
ATOM 3218 C CA . SER A 1 422 ? 0.602 0.897 25.373 1.00 69.62 422 SER A CA 1
ATOM 3219 C C . SER A 1 422 ? 0.257 -0.572 25.651 1.00 69.62 422 SER A C 1
ATOM 3221 O O . SER A 1 422 ? -0.411 -1.198 24.831 1.00 69.62 422 SER A O 1
ATOM 3223 N N . ALA A 1 423 ? 0.671 -1.110 26.799 1.00 66.31 423 ALA A N 1
ATOM 3224 C CA . ALA A 1 423 ? 0.317 -2.452 27.236 1.00 66.31 423 ALA A CA 1
ATOM 3225 C C . ALA A 1 423 ? -1.150 -2.486 27.693 1.00 66.31 423 ALA A C 1
ATOM 3227 O O . ALA A 1 423 ? -1.462 -2.202 28.844 1.00 66.31 423 ALA A O 1
ATOM 3228 N N . CYS A 1 424 ? -2.056 -2.775 26.756 1.00 77.75 424 CYS A N 1
ATOM 3229 C CA . CYS A 1 424 ? -3.395 -3.283 27.038 1.00 77.75 424 CYS A CA 1
ATOM 3230 C C . CYS A 1 424 ? -4.029 -3.887 25.777 1.00 77.75 424 CYS A C 1
ATOM 3232 O O . CYS A 1 424 ? -3.710 -3.480 24.659 1.00 77.75 424 CYS A O 1
ATOM 3234 N N . SER A 1 425 ? -4.981 -4.797 25.944 1.00 76.00 425 SER A N 1
ATOM 3235 C CA . SER A 1 425 ? -5.758 -5.383 24.847 1.00 76.00 425 SER A CA 1
ATOM 3236 C C . SER A 1 425 ? -7.234 -5.443 25.219 1.00 76.00 425 SER A C 1
ATOM 3238 O O . SER A 1 425 ? -7.563 -5.968 26.279 1.00 76.00 425 SER A O 1
ATOM 3240 N N . ILE A 1 426 ? -8.114 -4.925 24.364 1.00 75.62 426 ILE A N 1
ATOM 3241 C CA . ILE A 1 426 ? -9.567 -5.076 24.516 1.00 75.62 426 ILE A CA 1
ATOM 3242 C C . ILE A 1 426 ? -9.964 -6.373 23.805 1.00 75.62 426 ILE A C 1
ATOM 3244 O O . ILE A 1 426 ? -9.641 -6.518 22.629 1.00 75.62 426 ILE A O 1
ATOM 3248 N N . ASP A 1 427 ? -10.631 -7.297 24.502 1.00 60.78 427 ASP A N 1
ATOM 3249 C CA . ASP A 1 427 ? -10.967 -8.629 23.969 1.00 60.78 427 ASP A CA 1
ATOM 3250 C C . ASP A 1 427 ? -11.808 -8.520 22.685 1.00 60.78 427 ASP A C 1
ATOM 3252 O O . ASP A 1 427 ? -11.441 -9.068 21.646 1.00 60.78 427 ASP A O 1
ATOM 3256 N N . LEU A 1 428 ? -12.914 -7.770 22.740 1.00 63.88 428 LEU A N 1
ATOM 3257 C CA . LEU A 1 428 ? -13.762 -7.472 21.588 1.00 63.88 428 LEU A CA 1
ATOM 3258 C C . LEU A 1 428 ? -14.199 -5.999 21.632 1.00 63.88 428 LEU A C 1
ATOM 3260 O O . LEU A 1 428 ? -15.083 -5.618 22.392 1.00 63.88 428 LEU A O 1
ATOM 3264 N N . SER A 1 429 ? -13.549 -5.137 20.848 1.00 71.38 429 SER A N 1
ATOM 3265 C CA . SER A 1 429 ? -13.764 -3.680 20.901 1.00 71.38 429 SER A CA 1
ATOM 3266 C C . SER A 1 429 ? -15.071 -3.204 20.262 1.00 71.38 429 SER A C 1
ATOM 3268 O O . SER A 1 429 ? -15.448 -2.056 20.447 1.00 71.38 429 SER A O 1
ATOM 3270 N N . THR A 1 430 ? -15.785 -4.050 19.524 1.00 65.50 430 THR A N 1
ATOM 3271 C CA . THR A 1 430 ? -17.009 -3.688 18.781 1.00 65.50 430 THR A CA 1
ATOM 3272 C C . THR A 1 430 ? -18.304 -4.095 19.486 1.00 65.50 430 THR A C 1
ATOM 3274 O O . THR A 1 430 ? -19.370 -4.089 18.873 1.00 65.50 430 THR A O 1
ATOM 3277 N N . VAL A 1 431 ? -18.220 -4.485 20.760 1.00 54.31 431 VAL A N 1
ATOM 3278 C CA . VAL A 1 431 ? -19.383 -4.812 21.592 1.00 54.31 431 VAL A CA 1
ATOM 3279 C C . VAL A 1 431 ? -19.440 -3.896 22.804 1.00 54.31 431 VAL A C 1
ATOM 3281 O O . VAL A 1 431 ? -18.412 -3.445 23.298 1.00 54.31 431 VAL A O 1
ATOM 3284 N N . LEU A 1 432 ? -20.647 -3.639 23.309 1.00 63.88 432 LEU A N 1
ATOM 3285 C CA . LEU A 1 432 ? -20.851 -2.749 24.456 1.00 63.88 432 LEU A CA 1
ATOM 3286 C C . LEU A 1 432 ? -20.365 -3.348 25.780 1.00 63.88 432 LEU A C 1
ATOM 3288 O O . LEU A 1 432 ? -20.106 -2.593 26.708 1.00 63.88 432 LEU A O 1
ATOM 3292 N N . ASN A 1 433 ? -20.204 -4.668 25.873 1.00 66.88 433 ASN A N 1
ATOM 3293 C CA . ASN A 1 433 ? -19.708 -5.347 27.068 1.00 66.88 433 ASN A CA 1
ATOM 3294 C C . ASN A 1 433 ? -18.485 -6.205 26.718 1.00 66.88 433 ASN A C 1
ATOM 3296 O O . ASN A 1 433 ? -18.609 -7.189 25.990 1.00 66.88 433 ASN A O 1
ATOM 3300 N N . THR A 1 434 ? -17.309 -5.828 27.211 1.00 63.81 434 THR A N 1
ATOM 3301 C CA . THR A 1 434 ? -16.028 -6.479 26.898 1.00 63.81 434 THR A CA 1
ATOM 3302 C C . THR A 1 434 ? -15.052 -6.353 28.066 1.00 63.81 434 THR A C 1
ATOM 3304 O O . THR A 1 434 ? -15.265 -5.573 28.988 1.00 63.81 434 THR A O 1
ATOM 3307 N N . HIS A 1 435 ? -13.952 -7.101 28.031 1.00 74.06 435 HIS A N 1
ATOM 3308 C CA . HIS A 1 435 ? -12.848 -6.927 28.971 1.00 74.06 435 HIS A CA 1
ATOM 3309 C C . HIS A 1 435 ? -11.692 -6.193 28.301 1.00 74.06 435 HIS A C 1
ATOM 3311 O O . HIS A 1 435 ? -11.403 -6.401 27.121 1.00 74.06 435 HIS A O 1
ATOM 3317 N N . VAL A 1 436 ? -10.985 -5.380 29.079 1.00 74.94 436 VAL A N 1
ATOM 3318 C CA . VAL A 1 436 ? -9.635 -4.930 28.752 1.00 74.94 436 VAL A CA 1
ATOM 3319 C C . VAL A 1 436 ? -8.634 -5.655 29.640 1.00 74.94 436 VAL A C 1
ATOM 3321 O O . VAL A 1 436 ? -8.861 -5.798 30.836 1.00 74.94 436 VAL A O 1
ATOM 3324 N N . ARG A 1 437 ? -7.540 -6.142 29.054 1.00 79.25 437 ARG A N 1
ATOM 3325 C CA . ARG A 1 437 ? -6.499 -6.950 29.700 1.00 79.25 437 ARG A CA 1
ATOM 3326 C C . ARG A 1 437 ? -5.123 -6.325 29.551 1.00 79.25 437 ARG A C 1
ATOM 3328 O O . ARG A 1 437 ? -4.935 -5.398 28.767 1.00 79.25 437 ARG A O 1
ATOM 3335 N N . ASN A 1 438 ? -4.151 -6.918 30.240 1.00 78.56 438 ASN A N 1
ATOM 3336 C CA . ASN A 1 438 ? -2.736 -6.561 30.217 1.00 78.56 438 ASN A CA 1
ATOM 3337 C C . ASN A 1 438 ? -2.442 -5.113 30.624 1.00 78.56 438 ASN A C 1
ATOM 3339 O O . ASN A 1 438 ? -1.394 -4.598 30.252 1.00 78.56 438 ASN A O 1
ATOM 3343 N N . LEU A 1 439 ? -3.340 -4.475 31.383 1.00 76.00 439 LEU A N 1
ATOM 3344 C CA . LEU A 1 439 ? -3.138 -3.120 31.875 1.00 76.00 439 LEU A CA 1
ATOM 3345 C C . LEU A 1 439 ? -1.912 -3.073 32.800 1.00 76.00 439 LEU A C 1
ATOM 3347 O O . LEU A 1 439 ? -1.808 -3.823 33.768 1.00 76.00 439 LEU A O 1
ATOM 3351 N N . VAL A 1 440 ? -0.984 -2.174 32.505 1.00 77.50 440 VAL A N 1
ATOM 3352 C CA . VAL A 1 440 ? 0.128 -1.804 33.390 1.00 77.50 440 VAL A CA 1
ATOM 3353 C C . VAL A 1 440 ? -0.169 -0.498 34.117 1.00 77.50 440 VAL A C 1
ATOM 3355 O O . VAL A 1 440 ? -1.050 0.251 33.708 1.00 77.50 440 VAL A O 1
ATOM 3358 N N . ALA A 1 441 ? 0.614 -0.203 35.147 1.00 73.25 441 ALA A N 1
ATOM 3359 C CA . ALA A 1 441 ? 0.663 1.081 35.832 1.00 73.25 441 ALA A CA 1
ATOM 3360 C C . ALA A 1 441 ? 0.483 2.307 34.910 1.00 73.25 441 ALA A C 1
ATOM 3362 O O . ALA A 1 441 ? 1.263 2.517 33.979 1.00 73.25 441 ALA A O 1
ATOM 3363 N N . GLY A 1 442 ? -0.520 3.130 35.194 1.00 68.50 442 GLY A N 1
ATOM 3364 C CA . GLY A 1 442 ? -0.852 4.356 34.481 1.00 68.50 442 GLY A CA 1
ATOM 3365 C C . GLY A 1 442 ? -2.356 4.616 34.445 1.00 68.50 442 GLY A C 1
ATOM 3366 O O . GLY A 1 442 ? -3.165 3.765 34.797 1.00 68.50 442 GLY A O 1
ATOM 3367 N N . VAL A 1 443 ? -2.739 5.809 34.002 1.00 74.31 443 VAL A N 1
ATOM 3368 C CA . VAL A 1 443 ? -4.146 6.181 33.809 1.00 74.31 443 VAL A CA 1
ATOM 3369 C C . VAL A 1 443 ? -4.539 5.882 32.366 1.00 74.31 443 VAL A C 1
ATOM 3371 O O . VAL A 1 443 ? -3.861 6.326 31.440 1.00 74.31 443 VAL A O 1
ATOM 3374 N N . TYR A 1 444 ? -5.614 5.126 32.178 1.00 81.38 444 TYR A N 1
ATOM 3375 C CA . TYR A 1 444 ? -6.228 4.819 30.893 1.00 81.38 444 TYR A CA 1
ATOM 3376 C C . TYR A 1 444 ? -7.551 5.557 30.777 1.00 81.38 444 TYR A C 1
ATOM 3378 O O . TYR A 1 444 ? -8.263 5.709 31.764 1.00 81.38 444 TYR A O 1
ATOM 3386 N N . VAL A 1 445 ? -7.912 5.944 29.561 1.00 79.94 445 VAL A N 1
ATOM 3387 C CA . VAL A 1 445 ? -9.262 6.414 29.244 1.00 79.94 445 VAL A CA 1
ATOM 3388 C C . VAL A 1 445 ? -9.801 5.530 28.132 1.00 79.94 445 VAL A C 1
ATOM 3390 O O . VAL A 1 445 ? -9.169 5.409 27.078 1.00 79.94 445 VAL A O 1
ATOM 3393 N N . PHE A 1 446 ? -10.944 4.894 28.368 1.00 81.94 446 PHE A N 1
ATOM 3394 C CA . PHE A 1 446 ? -11.667 4.086 27.391 1.00 81.94 446 PHE A CA 1
ATOM 3395 C C . PHE A 1 446 ? -12.977 4.776 27.041 1.00 81.94 446 PHE A C 1
ATOM 3397 O O . PHE A 1 446 ? -13.732 5.147 27.926 1.00 81.94 446 PHE A O 1
ATOM 3404 N N . ARG A 1 447 ? -13.263 4.918 25.751 1.00 87.88 447 ARG A N 1
ATOM 3405 C CA . ARG A 1 447 ? -14.484 5.535 25.244 1.00 87.88 447 ARG A CA 1
ATOM 3406 C C . ARG A 1 447 ? -15.466 4.481 24.794 1.00 87.88 447 ARG A C 1
ATOM 3408 O O . ARG A 1 447 ? -15.165 3.752 23.846 1.00 87.88 447 ARG A O 1
ATOM 3415 N N . ALA A 1 448 ? -16.643 4.468 25.399 1.00 78.62 448 ALA A N 1
ATOM 3416 C CA . ALA A 1 448 ? -17.810 3.824 24.830 1.00 78.62 448 ALA A CA 1
ATOM 3417 C C . ALA A 1 448 ? -18.397 4.753 23.766 1.00 78.62 448 ALA A C 1
ATOM 3419 O O . ALA A 1 448 ? -18.815 5.860 24.081 1.00 78.62 448 ALA A O 1
ATOM 3420 N N . THR A 1 449 ? -18.425 4.333 22.504 1.00 79.50 449 THR A N 1
ATOM 3421 C CA . THR A 1 449 ? -19.148 5.048 21.439 1.00 79.50 449 THR A CA 1
ATOM 3422 C C . THR A 1 449 ? -20.379 4.245 21.069 1.00 79.50 449 THR A C 1
ATOM 3424 O O . THR A 1 449 ? -20.272 3.040 20.856 1.00 79.50 449 THR A O 1
ATOM 3427 N N . VAL A 1 450 ? -21.529 4.898 20.963 1.00 68.31 450 VAL A N 1
ATOM 3428 C CA . VAL A 1 450 ? -22.778 4.314 20.474 1.00 68.31 450 VAL A CA 1
ATOM 3429 C C . VAL A 1 450 ? -23.333 5.155 19.337 1.00 68.31 450 VAL A C 1
ATOM 3431 O O . VAL A 1 450 ? -23.251 6.376 19.370 1.00 68.31 450 VAL A O 1
ATOM 3434 N N . THR A 1 451 ? -23.896 4.504 18.327 1.00 68.44 451 THR A N 1
ATOM 3435 C CA . THR A 1 451 ? -24.558 5.143 17.186 1.00 68.44 451 THR A CA 1
ATOM 3436 C C . THR A 1 451 ? -25.973 4.621 17.100 1.00 68.44 451 THR A C 1
ATOM 3438 O O . THR A 1 451 ? -26.180 3.416 17.224 1.00 68.44 451 THR A O 1
ATOM 3441 N N . ASP A 1 452 ? -26.940 5.502 16.892 1.00 70.56 452 ASP A N 1
ATOM 3442 C CA . ASP A 1 452 ? -28.339 5.143 16.719 1.00 70.56 452 ASP A CA 1
ATOM 3443 C C . ASP A 1 452 ? -28.651 4.626 15.302 1.00 70.56 452 ASP A C 1
ATOM 3445 O O . ASP A 1 452 ? -27.797 4.546 14.413 1.00 70.56 452 ASP A O 1
ATOM 3449 N N . ASN A 1 453 ? -29.901 4.238 15.077 1.00 64.81 453 ASN A N 1
ATOM 3450 C CA . ASN A 1 453 ? -30.418 3.725 13.809 1.00 64.81 453 ASN A CA 1
ATOM 3451 C C . ASN A 1 453 ? -30.618 4.781 12.717 1.00 64.81 453 ASN A C 1
ATOM 3453 O O . ASN A 1 453 ? -30.993 4.428 11.598 1.00 64.81 453 ASN A O 1
ATOM 3457 N N . LYS A 1 454 ? -30.388 6.053 13.027 1.00 63.22 454 LYS A N 1
ATOM 3458 C CA . LYS A 1 454 ? -30.453 7.189 12.104 1.00 63.22 454 LYS A CA 1
ATOM 3459 C C . LYS A 1 454 ? -29.066 7.805 11.868 1.00 63.22 454 LYS A C 1
ATOM 3461 O O . LYS A 1 454 ? -28.951 8.787 11.137 1.00 63.22 454 LYS A O 1
ATOM 3466 N N . GLY A 1 455 ? -28.018 7.185 12.415 1.00 57.38 455 GLY A N 1
ATOM 3467 C CA . GLY A 1 455 ? -26.620 7.526 12.200 1.00 57.38 455 GLY A CA 1
ATOM 3468 C C . GLY A 1 455 ? -26.063 8.603 13.131 1.00 57.38 455 GLY A C 1
ATOM 3469 O O . GLY A 1 455 ? -24.920 9.001 12.913 1.00 57.38 455 GLY A O 1
ATOM 3470 N N . ALA A 1 456 ? -26.801 9.083 14.142 1.00 61.28 456 ALA A N 1
ATOM 3471 C CA . ALA A 1 456 ? -26.199 9.965 15.142 1.00 61.28 456 ALA A CA 1
ATOM 3472 C C . ALA A 1 456 ? -25.473 9.147 16.208 1.00 61.28 456 ALA A C 1
ATOM 3474 O O . ALA A 1 456 ? -25.936 8.097 16.648 1.00 61.28 456 ALA A O 1
ATOM 3475 N N . SER A 1 457 ? -24.311 9.641 16.621 1.00 73.81 457 SER A N 1
ATOM 3476 C CA . SER A 1 457 ? -23.470 8.977 17.608 1.00 73.81 457 SER A CA 1
ATOM 3477 C C . SER A 1 457 ? -23.328 9.820 18.862 1.00 73.81 457 SER A C 1
ATOM 3479 O O . SER A 1 457 ? -23.283 11.048 18.807 1.00 73.81 457 SER A O 1
ATOM 3481 N N . ALA A 1 458 ? -23.184 9.140 19.987 1.00 74.38 458 ALA A N 1
ATOM 3482 C CA . ALA A 1 458 ? -22.753 9.714 21.245 1.00 74.38 458 ALA A CA 1
ATOM 3483 C C . ALA A 1 458 ? -21.663 8.844 21.854 1.00 74.38 458 ALA A C 1
ATOM 3485 O O . ALA A 1 458 ? -21.470 7.687 21.472 1.00 74.38 458 ALA A O 1
ATOM 3486 N N . TYR A 1 459 ? -20.939 9.409 22.804 1.00 84.62 459 TYR A N 1
ATOM 3487 C CA . TYR A 1 459 ? -19.908 8.685 23.515 1.00 84.62 459 TYR A CA 1
ATOM 3488 C C . TYR A 1 459 ? -19.889 9.068 24.986 1.00 84.62 459 TYR A C 1
ATOM 3490 O O . TYR A 1 459 ? -20.365 10.137 25.362 1.00 84.62 459 TYR A O 1
ATOM 3498 N N . ASP A 1 460 ? -19.333 8.173 25.786 1.00 74.81 460 ASP A N 1
ATOM 3499 C CA . ASP A 1 460 ? -19.035 8.390 27.190 1.00 74.81 460 ASP A CA 1
ATOM 3500 C C . ASP A 1 460 ? -17.666 7.773 27.492 1.00 74.81 460 ASP A C 1
ATOM 3502 O O . ASP A 1 460 ? -17.272 6.784 26.863 1.00 74.81 460 ASP A O 1
ATOM 3506 N N . ASP A 1 461 ? -16.917 8.386 28.399 1.00 83.88 461 ASP A N 1
ATOM 3507 C CA . ASP A 1 461 ? -15.538 8.009 28.704 1.00 83.88 461 ASP A CA 1
ATOM 3508 C C . ASP A 1 461 ? -15.471 7.402 30.110 1.00 83.88 461 ASP A C 1
ATOM 3510 O O . ASP A 1 461 ? -15.942 7.997 31.070 1.00 83.88 461 ASP A O 1
ATOM 3514 N N . LYS A 1 462 ? -14.832 6.235 30.230 1.00 83.44 462 LYS A N 1
ATOM 3515 C CA . LYS A 1 462 ? -14.481 5.589 31.497 1.00 83.44 462 LYS A CA 1
ATOM 3516 C C . LYS A 1 462 ? -12.977 5.695 31.728 1.00 83.44 462 LYS A C 1
ATOM 3518 O O . LYS A 1 462 ? -12.171 5.169 30.950 1.00 83.44 462 LYS A O 1
ATOM 3523 N N . THR A 1 463 ? -12.589 6.344 32.815 1.00 77.44 463 THR A N 1
ATOM 3524 C CA . THR A 1 463 ? -11.204 6.442 33.277 1.00 77.44 463 THR A CA 1
ATOM 3525 C C . THR A 1 463 ? -10.859 5.225 34.125 1.00 77.44 463 THR A C 1
ATOM 3527 O O . THR A 1 463 ? -11.557 4.900 35.080 1.00 77.44 463 THR A O 1
ATOM 3530 N N . ILE A 1 464 ? -9.754 4.554 33.803 1.00 78.75 464 ILE A N 1
ATOM 3531 C CA . ILE A 1 464 ? -9.201 3.450 34.587 1.00 78.75 464 ILE A CA 1
ATOM 3532 C C . ILE A 1 464 ? -7.814 3.847 35.085 1.00 78.75 464 ILE A C 1
ATOM 3534 O O . ILE A 1 464 ? -6.859 3.897 34.313 1.00 78.75 464 ILE A O 1
ATOM 3538 N N . THR A 1 465 ? -7.670 4.102 36.380 1.00 73.69 465 THR A N 1
ATOM 3539 C CA . THR A 1 465 ? -6.371 4.397 36.999 1.00 73.69 465 THR A CA 1
ATOM 3540 C C . THR A 1 465 ? -5.726 3.116 37.499 1.00 73.69 465 THR A C 1
ATOM 3542 O O . THR A 1 465 ? -6.166 2.551 38.490 1.00 73.69 465 THR A O 1
ATOM 3545 N N . VAL A 1 466 ? -4.660 2.657 36.851 1.00 75.19 466 VAL A N 1
ATOM 3546 C CA . VAL A 1 466 ? -3.845 1.536 37.329 1.00 75.19 466 VAL A CA 1
ATOM 3547 C C . VAL A 1 466 ? -2.678 2.095 38.122 1.00 75.19 466 VAL A C 1
ATOM 3549 O O . VAL A 1 466 ? -1.834 2.808 37.583 1.00 75.19 466 VAL A O 1
ATOM 3552 N N . LEU A 1 467 ? -2.614 1.810 39.414 1.00 63.69 467 LEU A N 1
ATOM 3553 C CA . LEU A 1 467 ? -1.539 2.334 40.252 1.00 63.69 467 LEU A CA 1
ATOM 3554 C C . LEU A 1 467 ? -0.217 1.613 39.944 1.00 63.69 467 LEU A C 1
ATOM 3556 O O . LEU A 1 467 ? -0.190 0.396 39.746 1.00 63.69 467 LEU A O 1
ATOM 3560 N N . SER A 1 468 ? 0.888 2.367 39.879 1.00 53.03 468 SER A N 1
ATOM 3561 C CA . SER A 1 468 ? 2.227 1.778 39.774 1.00 53.03 468 SER A CA 1
ATOM 3562 C C . SER A 1 468 ? 2.522 0.888 40.974 1.00 53.03 468 SER A C 1
ATOM 3564 O O . SER A 1 468 ? 2.215 1.305 42.092 1.00 53.03 468 SER A O 1
ATOM 3566 N N . PRO A 1 469 ? 3.200 -0.267 40.801 1.00 52.69 469 PRO A N 1
ATOM 3567 C CA . PRO A 1 469 ? 3.962 -0.817 41.909 1.00 52.69 469 PRO A CA 1
ATOM 3568 C C . PRO A 1 469 ? 4.978 0.268 42.273 1.00 52.69 469 PRO A C 1
ATOM 3570 O O . PRO A 1 469 ? 5.857 0.599 41.473 1.00 52.69 469 PRO A O 1
ATOM 3573 N N . GLY A 1 470 ? 4.772 0.937 43.407 1.00 45.75 470 GLY A N 1
ATOM 3574 C CA . GLY A 1 470 ? 5.645 2.030 43.819 1.00 45.75 470 GLY A CA 1
ATOM 3575 C C . GLY A 1 470 ? 7.100 1.546 43.859 1.00 45.75 470 GLY A C 1
ATOM 3576 O O . GLY A 1 470 ? 7.337 0.380 44.193 1.00 45.75 470 GLY A O 1
ATOM 3577 N N . PRO A 1 471 ? 8.097 2.391 43.525 1.00 38.31 471 PRO A N 1
ATOM 3578 C CA . PRO A 1 471 ? 9.470 2.064 43.876 1.00 38.31 471 PRO A CA 1
ATOM 3579 C C . PRO A 1 471 ? 9.497 1.804 45.381 1.00 38.31 471 PRO A C 1
ATOM 3581 O O . PRO A 1 471 ? 8.894 2.564 46.141 1.00 38.31 471 PRO A O 1
ATOM 3584 N N . ALA A 1 472 ? 10.164 0.729 45.801 1.00 40.84 472 ALA A N 1
ATOM 3585 C CA . ALA A 1 472 ? 10.433 0.498 47.210 1.00 40.84 472 ALA A CA 1
ATOM 3586 C C . ALA A 1 472 ? 11.068 1.776 47.774 1.00 40.84 472 ALA A C 1
ATOM 3588 O O . ALA A 1 472 ? 12.209 2.110 47.446 1.00 40.84 472 ALA A O 1
ATOM 3589 N N . LEU A 1 473 ? 10.301 2.533 48.559 1.00 34.62 473 LEU A N 1
ATOM 3590 C CA . LEU A 1 473 ? 10.847 3.644 49.316 1.00 34.62 473 LEU A CA 1
ATOM 3591 C C . LEU A 1 473 ? 11.898 3.037 50.252 1.00 34.62 473 LEU A C 1
ATOM 3593 O O . LEU A 1 473 ? 11.594 2.055 50.934 1.00 34.62 473 LEU A O 1
ATOM 3597 N N . PRO A 1 474 ? 13.128 3.570 50.312 1.00 52.72 474 PRO A N 1
ATOM 3598 C CA . PRO A 1 474 ? 14.068 3.144 51.326 1.00 52.72 474 PRO A CA 1
ATOM 3599 C C . PRO A 1 474 ? 13.601 3.750 52.648 1.00 52.72 474 PRO A C 1
ATOM 3601 O O . PRO A 1 474 ? 13.971 4.869 52.989 1.00 52.72 474 PRO A O 1
ATOM 3604 N N . VAL A 1 475 ? 12.757 3.036 53.388 1.00 35.75 475 VAL A N 1
ATOM 3605 C CA . VAL A 1 475 ? 12.435 3.373 54.775 1.00 35.75 475 VAL A CA 1
ATOM 3606 C C . VAL A 1 475 ? 12.372 2.100 55.605 1.00 35.75 475 VAL A C 1
ATOM 3608 O O . VAL A 1 475 ? 11.622 1.197 55.272 1.00 35.75 475 VAL A O 1
ATOM 3611 N N . SER A 1 476 ? 13.223 2.079 56.638 1.00 42.75 476 SER A N 1
ATOM 3612 C CA . SER A 1 476 ? 13.236 1.312 57.896 1.00 42.75 476 SER A CA 1
ATOM 3613 C C . SER A 1 476 ? 12.620 -0.098 57.968 1.00 42.75 476 SER A C 1
ATOM 3615 O O . SER A 1 476 ? 11.569 -0.353 57.402 1.00 42.75 476 SER A O 1
ATOM 3617 N N . PRO A 1 477 ? 13.178 -1.008 58.792 1.00 48.12 477 PRO A N 1
ATOM 3618 C CA . PRO A 1 477 ? 12.584 -2.317 59.065 1.00 48.12 477 PRO A CA 1
ATOM 3619 C C . PRO A 1 477 ? 11.292 -2.169 59.893 1.00 48.12 477 PRO A C 1
ATOM 3621 O O . PRO A 1 477 ? 11.277 -2.380 61.103 1.00 48.12 477 PRO A O 1
ATOM 3624 N N . GLY A 1 478 ? 10.204 -1.758 59.246 1.00 54.22 478 GLY A N 1
ATOM 3625 C CA . GLY A 1 478 ? 8.840 -1.932 59.723 1.00 54.22 478 GLY A CA 1
ATOM 3626 C C . GLY A 1 478 ? 8.330 -3.297 59.269 1.00 54.22 478 GLY A C 1
ATOM 3627 O O . GLY A 1 478 ? 8.602 -3.721 58.147 1.00 54.22 478 GLY A O 1
ATOM 3628 N N . ALA A 1 479 ? 7.634 -4.011 60.149 1.00 66.62 479 ALA A N 1
ATOM 3629 C CA . ALA A 1 479 ? 7.008 -5.284 59.809 1.00 66.62 479 ALA A CA 1
ATOM 3630 C C . ALA A 1 479 ? 5.971 -5.099 58.682 1.00 66.62 479 ALA A C 1
ATOM 3632 O O . ALA A 1 479 ? 5.241 -4.111 58.685 1.00 66.62 479 ALA A O 1
ATOM 3633 N N . ASN A 1 480 ? 5.914 -6.048 57.742 1.00 80.31 480 ASN A N 1
ATOM 3634 C CA . ASN A 1 480 ? 4.929 -6.077 56.655 1.00 80.31 480 ASN A CA 1
ATOM 3635 C C . ASN A 1 480 ? 3.496 -6.040 57.209 1.00 80.31 480 ASN A C 1
ATOM 3637 O O . ASN A 1 480 ? 3.185 -6.827 58.110 1.00 80.31 480 ASN A O 1
ATOM 3641 N N . ILE A 1 481 ? 2.636 -5.166 56.680 1.00 80.88 481 ILE A N 1
ATOM 3642 C CA . ILE A 1 481 ? 1.231 -5.088 57.095 1.00 80.88 481 ILE A CA 1
ATOM 3643 C C . ILE A 1 481 ? 0.424 -6.027 56.184 1.00 80.88 481 ILE A C 1
ATOM 3645 O O . ILE A 1 481 ? 0.437 -5.848 54.977 1.00 80.88 481 ILE A O 1
ATOM 3649 N N . PRO A 1 482 ? -0.278 -7.050 56.709 1.00 81.50 482 PRO A N 1
ATOM 3650 C CA . PRO A 1 482 ? -1.081 -7.923 55.859 1.00 81.50 482 PRO A CA 1
ATOM 3651 C C . PRO A 1 482 ? -2.152 -7.142 55.078 1.00 81.50 482 PRO A C 1
ATOM 3653 O O . PRO A 1 482 ? -2.690 -6.159 55.601 1.00 81.50 482 PRO A O 1
ATOM 3656 N N . PRO A 1 483 ? -2.548 -7.614 53.883 1.00 88.19 483 PRO A N 1
ATOM 3657 C CA . PRO A 1 483 ? -3.598 -6.970 53.102 1.00 88.19 483 PRO A CA 1
ATOM 3658 C C . PRO A 1 483 ? -4.939 -7.007 53.853 1.00 88.19 483 PRO A C 1
ATOM 3660 O O . PRO A 1 483 ? -5.119 -7.747 54.816 1.00 88.19 483 PRO A O 1
ATOM 3663 N N . VAL A 1 484 ? -5.937 -6.264 53.389 1.00 85.25 484 VAL A N 1
ATOM 3664 C CA . VAL A 1 484 ? -7.330 -6.315 53.848 1.00 85.25 484 VAL A CA 1
ATOM 3665 C C . VAL A 1 484 ? -8.182 -6.944 52.750 1.00 85.25 484 VAL A C 1
ATOM 3667 O O . VAL A 1 484 ? -8.470 -6.301 51.740 1.00 85.25 484 VAL A O 1
ATOM 3670 N N . ALA A 1 485 ? -8.595 -8.193 52.949 1.00 88.62 485 ALA A N 1
ATOM 3671 C CA . ALA A 1 485 ? -9.585 -8.860 52.113 1.00 88.62 485 ALA A CA 1
ATOM 3672 C C . ALA A 1 485 ? -10.981 -8.239 52.301 1.00 88.62 485 ALA A C 1
ATOM 3674 O O . ALA A 1 485 ? -11.346 -7.824 53.404 1.00 88.62 485 ALA A O 1
ATOM 3675 N N . LYS A 1 486 ? -11.758 -8.177 51.216 1.00 86.25 486 LYS A N 1
ATOM 3676 C CA . LYS A 1 486 ? -13.169 -7.775 51.214 1.00 86.25 486 LYS A CA 1
ATOM 3677 C C . LYS A 1 486 ? -13.958 -8.683 50.284 1.00 86.25 486 LYS A C 1
ATOM 3679 O O . LYS A 1 486 ? -13.804 -8.548 49.079 1.00 86.25 486 LYS A O 1
ATOM 3684 N N . ALA A 1 487 ? -14.790 -9.572 50.818 1.00 81.69 487 ALA A N 1
ATOM 3685 C CA . ALA A 1 487 ? -15.548 -10.573 50.057 1.00 81.69 487 ALA A CA 1
ATOM 3686 C C . ALA A 1 487 ? -16.874 -10.040 49.468 1.00 81.69 487 ALA A C 1
ATOM 3688 O O . ALA A 1 487 ? -17.538 -10.738 48.695 1.00 81.69 487 ALA A O 1
ATOM 3689 N N . GLY A 1 488 ? -17.238 -8.801 49.817 1.00 80.75 488 GLY A N 1
ATOM 3690 C CA . GLY A 1 488 ? -18.515 -8.170 49.481 1.00 80.75 488 GLY A CA 1
ATOM 3691 C C . GLY A 1 488 ? -19.622 -8.518 50.481 1.00 80.75 488 GLY A C 1
ATOM 3692 O O . GLY A 1 488 ? -19.436 -9.357 51.354 1.00 80.75 488 GLY A O 1
ATOM 3693 N N . GLU A 1 489 ? -20.773 -7.861 50.348 1.00 77.69 489 GLU A N 1
ATOM 3694 C CA . GLU A 1 489 ? -21.920 -8.061 51.245 1.00 77.69 489 GLU A CA 1
ATOM 3695 C C . GLU A 1 489 ? -22.531 -9.467 51.122 1.00 77.69 489 GLU A C 1
ATOM 3697 O O . GLU A 1 489 ? -22.512 -10.083 50.046 1.00 77.69 489 GLU A O 1
ATOM 3702 N N . ASP A 1 490 ? -23.130 -9.935 52.219 1.00 79.50 490 ASP A N 1
ATOM 3703 C CA . ASP A 1 490 ? -23.888 -11.184 52.286 1.00 79.50 490 ASP A CA 1
ATOM 3704 C C . ASP A 1 490 ? -25.121 -11.147 51.372 1.00 79.50 490 ASP A C 1
ATOM 3706 O O . ASP A 1 490 ? -25.752 -10.110 51.158 1.00 79.50 490 ASP A O 1
ATOM 3710 N N . VAL A 1 491 ? -25.489 -12.306 50.820 1.00 75.38 491 VAL A N 1
ATOM 3711 C CA . VAL A 1 491 ? -26.570 -12.417 49.831 1.00 75.38 491 VAL A CA 1
ATOM 3712 C C . VAL A 1 491 ? -27.573 -13.487 50.239 1.00 75.38 491 VAL A C 1
ATOM 3714 O O . VAL A 1 491 ? -27.203 -14.588 50.635 1.00 75.38 491 VAL A O 1
ATOM 3717 N N . THR A 1 492 ? -28.864 -13.193 50.075 1.00 74.88 492 THR A N 1
ATOM 3718 C CA . THR A 1 492 ? -29.931 -14.200 50.147 1.00 74.88 492 THR A CA 1
ATOM 3719 C C . THR A 1 492 ? -30.471 -14.475 48.747 1.00 74.88 492 THR A C 1
ATOM 3721 O O . THR A 1 492 ? -30.952 -13.570 48.070 1.00 74.88 492 THR A O 1
ATOM 3724 N N . LEU A 1 493 ? -30.381 -15.728 48.308 1.00 69.19 493 LEU A N 1
ATOM 3725 C CA . LEU A 1 493 ? -30.914 -16.212 47.043 1.00 69.19 493 LEU A CA 1
ATOM 3726 C C . LEU A 1 493 ? -32.294 -16.830 47.278 1.00 69.19 493 LEU A C 1
ATOM 3728 O O . LEU A 1 493 ? -32.420 -17.859 47.945 1.00 69.19 493 LEU A O 1
ATOM 3732 N N . ASN A 1 494 ? -33.322 -16.209 46.699 1.00 61.38 494 ASN A N 1
ATOM 3733 C CA . ASN A 1 494 ? -34.675 -16.751 46.660 1.00 61.38 494 ASN A CA 1
ATOM 3734 C C . ASN A 1 494 ? -34.948 -17.349 45.275 1.00 61.38 494 ASN A C 1
ATOM 3736 O O . ASN A 1 494 ? -35.201 -16.614 44.324 1.00 61.38 494 ASN A O 1
ATOM 3740 N N . GLY A 1 495 ? -34.817 -18.670 45.162 1.00 51.44 495 GLY A N 1
ATOM 3741 C CA . GLY A 1 495 ? -35.042 -19.403 43.916 1.00 51.44 495 GLY A CA 1
ATOM 3742 C C . GLY A 1 495 ? -33.892 -19.405 42.903 1.00 51.44 495 GLY A C 1
ATOM 3743 O O . GLY A 1 495 ? -34.098 -19.779 41.751 1.00 51.44 495 GLY A O 1
ATOM 3744 N N . TRP A 1 496 ? -32.676 -19.047 43.333 1.00 57.09 496 TRP A N 1
ATOM 3745 C CA . TRP A 1 496 ? -31.465 -19.034 42.501 1.00 57.09 496 TRP A CA 1
ATOM 3746 C C . TRP A 1 496 ? -30.403 -19.993 43.042 1.00 57.09 496 TRP A C 1
ATOM 3748 O O . TRP A 1 496 ? -30.231 -20.119 44.252 1.00 57.09 496 TRP A O 1
ATOM 3758 N N . ASN A 1 497 ? -29.637 -20.613 42.143 1.00 67.94 497 ASN A N 1
ATOM 3759 C CA . ASN A 1 497 ? -28.553 -21.545 42.479 1.00 67.94 497 ASN A CA 1
ATOM 3760 C C . ASN A 1 497 ? -27.153 -21.000 42.136 1.00 67.94 497 ASN A C 1
ATOM 3762 O O . ASN A 1 497 ? -26.189 -21.764 42.045 1.00 67.94 497 ASN A O 1
ATOM 3766 N N . SER A 1 498 ? -27.029 -19.694 41.895 1.00 71.81 498 SER A N 1
ATOM 3767 C CA . SER A 1 498 ? -25.747 -19.061 41.599 1.00 71.81 498 SER A CA 1
ATOM 3768 C C . SER A 1 498 ? -25.659 -17.633 42.128 1.00 71.81 498 SER A C 1
ATOM 3770 O O . SER A 1 498 ? -26.669 -16.956 42.304 1.00 71.81 498 SER A O 1
ATOM 3772 N N . CYS A 1 499 ? -24.437 -17.182 42.398 1.00 78.69 499 CYS A N 1
ATOM 3773 C CA . CYS A 1 499 ? -24.138 -15.844 42.898 1.00 78.69 499 CYS A CA 1
ATOM 3774 C C . CYS A 1 499 ? -22.756 -15.389 42.417 1.00 78.69 499 CYS A C 1
ATOM 3776 O O . CYS A 1 499 ? -21.843 -16.205 42.258 1.00 78.69 499 CYS A O 1
ATOM 3778 N N . LEU A 1 500 ? -22.588 -14.080 42.220 1.00 74.69 500 LEU A N 1
ATOM 3779 C CA . LEU A 1 500 ? -21.278 -13.471 42.014 1.00 74.69 500 LEU A CA 1
ATOM 3780 C C . LEU A 1 500 ? -20.518 -13.383 43.350 1.00 74.69 500 LEU A C 1
ATOM 3782 O O . LEU A 1 500 ? -20.982 -12.777 44.323 1.00 74.69 500 LEU A O 1
ATOM 3786 N N . LEU A 1 501 ? -19.316 -13.946 43.364 1.00 79.69 501 LEU A N 1
ATOM 3787 C CA . LEU A 1 501 ? -18.293 -13.710 44.374 1.00 79.69 501 LEU A CA 1
ATOM 3788 C C . LEU A 1 501 ? -17.404 -12.573 43.863 1.00 79.69 501 LEU A C 1
ATOM 3790 O O . LEU A 1 501 ? -16.822 -12.695 42.785 1.00 79.69 501 LEU A O 1
ATOM 3794 N N . ASN A 1 502 ? -17.350 -11.461 44.596 1.00 75.56 502 ASN A N 1
ATOM 3795 C CA . ASN A 1 502 ? -16.656 -10.250 44.170 1.00 75.56 502 ASN A CA 1
ATOM 3796 C C . ASN A 1 502 ? -15.766 -9.742 45.302 1.00 75.56 502 ASN A C 1
ATOM 3798 O O . ASN A 1 502 ? -16.273 -9.286 46.324 1.00 75.56 502 ASN A O 1
ATOM 3802 N N . ALA A 1 503 ? -14.452 -9.813 45.091 1.00 77.25 503 ALA A N 1
ATOM 3803 C CA . ALA A 1 503 ? -13.461 -9.366 46.055 1.00 77.25 503 ALA A CA 1
ATOM 3804 C C . ALA A 1 503 ? -12.756 -8.050 45.688 1.00 77.25 503 ALA A C 1
ATOM 3806 O O . ALA A 1 503 ? -11.721 -7.734 46.279 1.00 77.25 503 ALA A O 1
ATOM 3807 N N . THR A 1 504 ? -13.268 -7.275 44.724 1.00 72.25 504 THR A N 1
ATOM 3808 C CA . THR A 1 504 ? -12.564 -6.105 44.154 1.00 72.25 504 THR A CA 1
ATOM 3809 C C . THR A 1 504 ? -12.248 -4.995 45.149 1.00 72.25 504 THR A C 1
ATOM 3811 O O . THR A 1 504 ? -11.372 -4.180 44.881 1.00 72.25 504 THR A O 1
ATOM 3814 N N . LEU A 1 505 ? -12.902 -4.975 46.311 1.00 73.44 505 LEU A N 1
ATOM 3815 C CA . LEU A 1 505 ? -12.617 -4.022 47.387 1.00 73.44 505 LEU A CA 1
ATOM 3816 C C . LEU A 1 505 ? -11.433 -4.435 48.281 1.00 73.44 505 LEU A C 1
ATOM 3818 O O . LEU A 1 505 ? -11.097 -3.713 49.224 1.00 73.44 505 LEU A O 1
ATOM 3822 N N . SER A 1 506 ? -10.810 -5.588 48.015 1.00 76.56 506 SER A N 1
ATOM 3823 C CA . SER A 1 506 ? -9.617 -6.038 48.733 1.00 76.56 506 SER A CA 1
ATOM 3824 C C . SER A 1 506 ? -8.428 -5.134 48.405 1.00 76.56 506 SER A C 1
ATOM 3826 O O . SER A 1 506 ? -8.193 -4.806 47.242 1.00 76.56 506 SER A O 1
ATOM 3828 N N . LYS A 1 507 ? -7.659 -4.732 49.417 1.00 77.75 507 LYS A N 1
ATOM 3829 C CA . LYS A 1 507 ? -6.559 -3.767 49.264 1.00 77.75 507 LYS A CA 1
ATOM 3830 C C . LYS A 1 507 ? -5.397 -4.071 50.192 1.00 77.75 507 LYS A C 1
ATOM 3832 O O . LYS A 1 507 ? -5.603 -4.603 51.271 1.00 77.75 507 LYS A O 1
ATOM 3837 N N . ASP A 1 508 ? -4.203 -3.654 49.811 1.00 75.25 508 ASP A N 1
ATOM 3838 C CA . ASP A 1 508 ? -3.016 -3.671 50.661 1.00 75.25 508 ASP A CA 1
ATOM 3839 C C . ASP A 1 508 ? -2.563 -2.222 50.914 1.00 75.25 508 ASP A C 1
ATOM 3841 O O . ASP A 1 508 ? -2.632 -1.383 50.013 1.00 75.25 508 ASP A O 1
ATOM 3845 N N . SER A 1 509 ? -2.198 -1.908 52.158 1.00 70.12 509 SER A N 1
ATOM 3846 C CA . SER A 1 509 ? -1.782 -0.570 52.588 1.00 70.12 509 SER A CA 1
ATOM 3847 C C . SER A 1 509 ? -0.293 -0.280 52.391 1.00 70.12 509 SER A C 1
ATOM 3849 O O . SER A 1 509 ? 0.063 0.893 52.292 1.00 70.12 509 SER A O 1
ATOM 3851 N N . ASP A 1 510 ? 0.569 -1.300 52.349 1.00 64.75 510 ASP A N 1
ATOM 3852 C CA . ASP A 1 510 ? 2.030 -1.160 52.210 1.00 64.75 510 ASP A CA 1
ATOM 3853 C C . ASP A 1 510 ? 2.618 -2.025 51.075 1.00 64.75 510 ASP A C 1
ATOM 3855 O O . ASP A 1 510 ? 3.839 -2.232 50.997 1.00 64.75 510 ASP A O 1
ATOM 3859 N N . GLY A 1 511 ? 1.755 -2.493 50.171 1.00 68.38 511 GLY A N 1
ATOM 3860 C CA . GLY A 1 511 ? 2.106 -3.377 49.066 1.00 68.38 511 GLY A CA 1
ATOM 3861 C C . GLY A 1 511 ? 0.998 -3.538 48.019 1.00 68.38 511 GLY A C 1
ATOM 3862 O O . GLY A 1 511 ? 0.175 -2.645 47.800 1.00 68.38 511 GLY A O 1
ATOM 3863 N N . TRP A 1 512 ? 1.010 -4.677 47.326 1.00 63.31 512 TRP A N 1
ATOM 3864 C CA . TRP A 1 512 ? -0.021 -5.075 46.362 1.00 63.31 512 TRP A CA 1
ATOM 3865 C C . TRP A 1 512 ? -0.400 -6.542 46.555 1.00 63.31 512 TRP A C 1
ATOM 3867 O O . TRP A 1 512 ? 0.423 -7.355 46.967 1.00 63.31 512 TRP A O 1
ATOM 3877 N N . ILE A 1 513 ? -1.628 -6.908 46.182 1.00 76.06 513 ILE A N 1
ATOM 3878 C CA . ILE A 1 513 ? -2.104 -8.294 46.252 1.00 76.06 513 ILE A CA 1
ATOM 3879 C C . ILE A 1 513 ? -1.435 -9.113 45.136 1.00 76.06 513 ILE A C 1
ATOM 3881 O O . ILE A 1 513 ? -1.617 -8.838 43.953 1.00 76.06 513 ILE A O 1
ATOM 3885 N N . SER A 1 514 ? -0.642 -10.113 45.513 1.00 76.00 514 SER A N 1
ATOM 3886 C CA . SER A 1 514 ? 0.061 -11.037 44.621 1.00 76.00 514 SER A CA 1
ATOM 3887 C C . SER A 1 514 ? -0.775 -12.252 44.218 1.00 76.00 514 SER A C 1
ATOM 3889 O O . SER A 1 514 ? -0.561 -12.807 43.141 1.00 76.00 514 SER A O 1
ATOM 3891 N N . SER A 1 515 ? -1.727 -12.682 45.054 1.00 79.75 515 SER A N 1
ATOM 3892 C CA . SER A 1 515 ? -2.623 -13.794 44.726 1.00 79.75 515 SER A CA 1
ATOM 3893 C C . SER A 1 515 ? -3.972 -13.703 45.434 1.00 79.75 515 SER A C 1
ATOM 3895 O O . SER A 1 515 ? -4.107 -13.064 46.478 1.00 79.75 515 SER A O 1
ATOM 3897 N N . VAL A 1 516 ? -4.974 -14.351 44.835 1.00 85.38 516 VAL A N 1
ATOM 3898 C CA . VAL A 1 516 ? -6.345 -14.454 45.342 1.00 85.38 516 VAL A CA 1
ATOM 3899 C C . VAL A 1 516 ? -6.800 -15.901 45.232 1.00 85.38 516 VAL A C 1
ATOM 3901 O O . VAL A 1 516 ? -6.495 -16.571 44.247 1.00 85.38 516 VAL A O 1
ATOM 3904 N N . SER A 1 517 ? -7.541 -16.379 46.227 1.00 92.31 517 SER A N 1
ATOM 3905 C CA . SER A 1 517 ? -8.131 -17.715 46.219 1.00 92.31 517 SER A CA 1
ATOM 3906 C C . SER A 1 517 ? -9.503 -17.714 46.882 1.00 92.31 517 SER A C 1
ATOM 3908 O O . SER A 1 517 ? -9.623 -17.468 48.082 1.00 92.31 517 SER A O 1
ATOM 3910 N N . TRP A 1 518 ? -10.535 -18.012 46.098 1.00 95.38 518 TRP A N 1
ATOM 3911 C CA . TRP A 1 518 ? -11.876 -18.305 46.581 1.00 95.38 518 TRP A CA 1
ATOM 3912 C C . TRP A 1 518 ? -12.006 -19.780 46.935 1.00 95.38 518 TRP A C 1
ATOM 3914 O O . TRP A 1 518 ? -11.787 -20.668 46.110 1.00 95.38 518 TRP A O 1
ATOM 3924 N N . THR A 1 519 ? -12.443 -20.044 48.159 1.00 94.31 519 THR A N 1
ATOM 3925 C CA . THR A 1 519 ? -12.731 -21.391 48.653 1.00 94.31 519 THR A CA 1
ATOM 3926 C C . THR A 1 519 ? -14.090 -21.412 49.337 1.00 94.31 519 THR A C 1
ATOM 3928 O O . THR A 1 519 ? -14.564 -20.393 49.835 1.00 94.31 519 THR A O 1
ATOM 3931 N N . LYS A 1 520 ? -14.752 -22.571 49.368 1.00 95.31 520 LYS A N 1
ATOM 3932 C CA . LYS A 1 520 ? -15.921 -22.742 50.235 1.00 95.31 520 LYS A CA 1
ATOM 3933 C C . LYS A 1 520 ? -15.424 -23.082 51.637 1.00 95.31 520 LYS A C 1
ATOM 3935 O O . LYS A 1 520 ? -14.848 -24.149 51.831 1.00 95.31 520 LYS A O 1
ATOM 3940 N N . PHE A 1 521 ? -15.674 -22.196 52.592 1.00 91.44 521 PHE A N 1
ATOM 3941 C CA . PHE A 1 521 ? -15.335 -22.402 53.995 1.00 91.44 521 PHE A CA 1
ATOM 3942 C C . PHE A 1 521 ? -16.349 -23.323 54.687 1.00 91.44 521 PHE A C 1
ATOM 3944 O O . PHE A 1 521 ? -15.962 -24.255 55.389 1.00 91.44 521 PHE A O 1
ATOM 3951 N N . SER A 1 522 ? -17.648 -23.114 54.446 1.00 85.44 522 SER A N 1
ATOM 3952 C CA . SER A 1 522 ? -18.718 -23.961 54.988 1.00 85.44 522 SER A CA 1
ATOM 3953 C C . SER A 1 522 ? -19.970 -23.970 54.098 1.00 85.44 522 SER A C 1
ATOM 3955 O O . SER A 1 522 ? -20.064 -23.231 53.116 1.00 85.44 522 SER A O 1
ATOM 3957 N N . GLY A 1 523 ? -20.916 -24.859 54.407 1.00 88.31 523 GLY A N 1
ATOM 3958 C CA . GLY A 1 523 ? -22.172 -25.034 53.672 1.00 88.31 523 GLY A CA 1
ATOM 3959 C C . GLY A 1 523 ? -22.256 -26.342 52.875 1.00 88.31 523 GLY A C 1
ATOM 3960 O O . GLY A 1 523 ? -21.319 -27.154 52.912 1.00 88.31 523 GLY A O 1
ATOM 3961 N N . PRO A 1 524 ? -23.370 -26.565 52.152 1.00 86.38 524 PRO A N 1
ATOM 3962 C CA . PRO A 1 524 ? -23.658 -27.822 51.456 1.00 86.38 524 PRO A CA 1
ATOM 3963 C C . PRO A 1 524 ? -22.550 -28.294 50.500 1.00 86.38 524 PRO A C 1
ATOM 3965 O O . PRO A 1 524 ? -21.772 -27.503 49.962 1.00 86.38 524 PRO A O 1
ATOM 3968 N N . SER A 1 525 ? -22.440 -29.610 50.291 1.00 84.88 525 SER A N 1
ATOM 3969 C CA . SER A 1 525 ? -21.386 -30.226 49.463 1.00 84.88 525 SER A CA 1
ATOM 3970 C C . SER A 1 525 ? -21.529 -29.940 47.968 1.00 84.88 525 SER A C 1
ATOM 3972 O O . SER A 1 525 ? -20.528 -29.951 47.257 1.00 84.88 525 SER A O 1
ATOM 3974 N N . ILE A 1 526 ? -22.743 -29.650 47.502 1.00 79.00 526 ILE A N 1
ATOM 3975 C CA . ILE A 1 526 ? -23.033 -29.345 46.101 1.00 79.00 526 ILE A CA 1
ATOM 3976 C C . ILE A 1 526 ? -22.790 -27.850 45.873 1.00 79.00 526 ILE A C 1
ATOM 3978 O O . ILE A 1 526 ? -23.480 -27.018 46.457 1.00 79.00 526 ILE A O 1
ATOM 3982 N N . TYR A 1 527 ? -21.762 -27.527 45.091 1.00 87.62 527 TYR A N 1
ATOM 3983 C CA . TYR A 1 527 ? -21.450 -26.189 44.584 1.00 87.62 527 TYR A CA 1
ATOM 3984 C C . TYR A 1 527 ? -20.359 -26.294 43.510 1.00 87.62 527 TYR A C 1
ATOM 3986 O O . TYR A 1 527 ? -19.710 -27.330 43.344 1.00 87.62 527 TYR A O 1
ATOM 3994 N N . SER A 1 528 ? -20.109 -25.210 42.789 1.00 80.62 528 SER A N 1
ATOM 3995 C CA . SE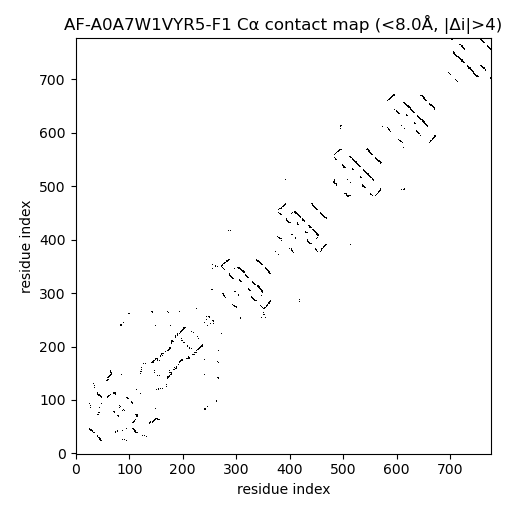R A 1 528 ? -18.937 -25.060 41.926 1.00 80.62 528 SER A CA 1
ATOM 3996 C C . SER A 1 528 ? -18.461 -23.610 41.949 1.00 80.62 528 SER A C 1
ATOM 3998 O O . SER A 1 528 ? -19.275 -22.703 42.074 1.00 80.62 528 SER A O 1
ATOM 4000 N N . ILE A 1 529 ? -17.149 -23.385 41.847 1.00 82.25 529 ILE A N 1
ATOM 4001 C CA . ILE A 1 529 ? -16.560 -22.051 41.665 1.00 82.25 529 ILE A CA 1
ATOM 4002 C C . ILE A 1 529 ? -15.888 -22.057 40.297 1.00 82.25 529 ILE A C 1
ATOM 4004 O O . ILE A 1 529 ? -15.001 -22.873 40.063 1.00 82.25 529 ILE A O 1
ATOM 4008 N N . SER A 1 530 ? -16.326 -21.178 39.397 1.00 74.31 530 SER A N 1
ATOM 4009 C CA . SER A 1 530 ? -15.914 -21.228 37.984 1.00 74.31 530 SER A CA 1
ATOM 4010 C C . SER A 1 530 ? -14.407 -20.998 37.809 1.00 74.31 530 SER A C 1
ATOM 4012 O O . SER A 1 530 ? -13.727 -21.775 37.147 1.00 74.31 530 SER A O 1
ATOM 4014 N N . SER A 1 531 ? -13.889 -19.958 38.463 1.00 74.12 531 SER A N 1
ATOM 4015 C CA . SER A 1 531 ? -12.470 -19.586 38.466 1.00 74.12 531 SER A CA 1
ATOM 4016 C C . SER A 1 531 ? -12.086 -19.116 39.871 1.00 74.12 531 SER A C 1
ATOM 4018 O O . SER A 1 531 ? -12.344 -17.962 40.201 1.00 74.12 531 SER A O 1
ATOM 4020 N N . PRO A 1 532 ? -11.547 -19.972 40.751 1.00 86.44 532 PRO A N 1
ATOM 4021 C CA . PRO A 1 532 ? -11.315 -19.595 42.147 1.00 86.44 532 PRO A CA 1
ATOM 4022 C C . PRO A 1 532 ? -10.132 -18.633 42.342 1.00 86.44 532 PRO A C 1
ATOM 4024 O O . PRO A 1 532 ? -10.071 -17.953 43.356 1.00 86.44 532 PRO A O 1
ATOM 4027 N N . ALA A 1 533 ? -9.207 -18.535 41.382 1.00 83.88 533 ALA A N 1
ATOM 4028 C CA . ALA A 1 533 ? -7.967 -17.758 41.516 1.00 83.88 533 ALA A CA 1
ATOM 4029 C C . ALA A 1 533 ? -8.060 -16.296 41.020 1.00 83.88 533 ALA A C 1
ATOM 4031 O O . ALA A 1 533 ? -7.055 -15.694 40.647 1.00 83.88 533 ALA A O 1
ATOM 4032 N N . VAL A 1 534 ? -9.267 -15.731 40.947 1.00 64.94 534 VAL A N 1
ATOM 4033 C CA . VAL A 1 534 ? -9.518 -14.361 40.464 1.00 64.94 534 VAL A CA 1
ATOM 4034 C C . VAL A 1 534 ? -10.451 -13.626 41.426 1.00 64.94 534 VAL A C 1
ATOM 4036 O O . VAL A 1 534 ? -11.258 -14.263 42.096 1.00 64.94 534 VAL A O 1
ATOM 4039 N N . LEU A 1 535 ? -10.377 -12.291 41.496 1.00 66.31 535 LEU A N 1
ATOM 4040 C CA . LEU A 1 535 ? -11.226 -11.504 42.409 1.00 66.31 535 LEU A CA 1
ATOM 4041 C C . LEU A 1 535 ? -12.722 -11.690 42.167 1.00 66.31 535 LEU A C 1
ATOM 4043 O O . LEU A 1 535 ? -13.482 -11.739 43.132 1.00 66.31 535 LEU A O 1
ATOM 4047 N N . ASN A 1 536 ? -13.121 -11.785 40.897 1.00 70.88 536 ASN A N 1
ATOM 4048 C CA . ASN A 1 536 ? -14.511 -11.919 40.481 1.00 70.88 536 ASN A CA 1
ATOM 4049 C C . ASN A 1 536 ? -14.741 -13.280 39.852 1.00 70.88 536 ASN A C 1
ATOM 4051 O O . ASN A 1 536 ? -14.122 -13.628 38.848 1.00 70.88 536 ASN A O 1
ATOM 4055 N N . THR A 1 537 ? -15.650 -14.042 40.438 1.00 76.12 537 THR A N 1
ATOM 4056 C CA . THR A 1 537 ? -15.983 -15.385 39.980 1.00 76.12 537 THR A CA 1
ATOM 4057 C C . THR A 1 537 ? -17.420 -15.720 40.339 1.00 76.12 537 THR A C 1
ATOM 4059 O O . THR A 1 537 ? -18.073 -14.991 41.080 1.00 76.12 537 THR A O 1
ATOM 4062 N N . HIS A 1 538 ? -17.937 -16.827 39.824 1.00 74.75 538 HIS A N 1
ATOM 4063 C CA . HIS A 1 538 ? -19.289 -17.273 40.139 1.00 74.75 538 HIS A CA 1
ATOM 4064 C C . HIS A 1 538 ? -19.257 -18.546 40.968 1.00 74.75 538 HIS A C 1
ATOM 4066 O O . HIS A 1 538 ? -18.611 -19.525 40.579 1.00 74.75 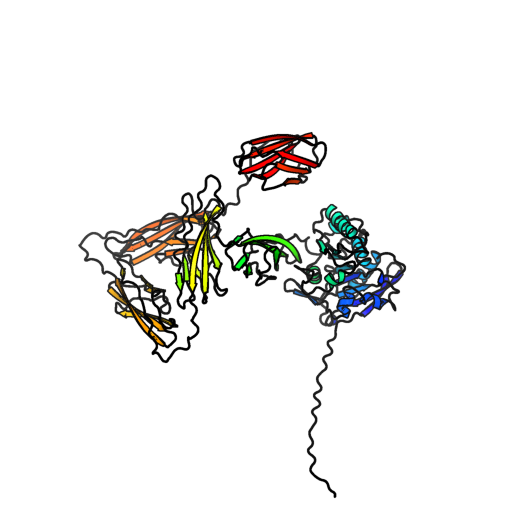538 HIS A O 1
ATOM 4072 N N . ALA A 1 539 ? -20.008 -18.520 42.069 1.00 78.19 539 ALA A N 1
ATOM 4073 C CA . ALA A 1 539 ? -20.474 -19.715 42.746 1.00 78.19 539 ALA A CA 1
ATOM 4074 C C . ALA A 1 539 ? -21.744 -20.200 42.034 1.00 78.19 539 ALA A C 1
ATOM 4076 O O . ALA A 1 539 ? -22.685 -19.427 41.864 1.00 78.19 539 ALA A O 1
ATOM 4077 N N . THR A 1 540 ? -21.769 -21.452 41.592 1.00 77.56 540 THR A N 1
ATOM 4078 C CA . THR A 1 540 ? -22.891 -22.077 40.875 1.00 77.56 540 THR A CA 1
ATOM 4079 C C . THR A 1 540 ? -23.265 -23.409 41.521 1.00 77.56 540 THR A C 1
ATOM 4081 O O . THR A 1 540 ? -22.579 -23.876 42.434 1.00 77.56 540 THR A O 1
ATOM 4084 N N . ASN A 1 541 ? -24.359 -24.026 41.063 1.00 76.00 541 ASN A N 1
ATOM 4085 C CA . ASN A 1 541 ? -24.876 -25.293 41.593 1.00 76.00 541 ASN A CA 1
ATOM 4086 C C . ASN A 1 541 ? -25.183 -25.244 43.102 1.00 76.00 541 ASN A C 1
ATOM 4088 O O . ASN A 1 541 ? -25.012 -26.236 43.805 1.00 76.00 541 ASN A O 1
ATOM 4092 N N . LEU A 1 542 ? -25.604 -24.085 43.611 1.00 80.62 542 LEU A N 1
ATOM 4093 C CA . LEU A 1 542 ? -25.949 -23.906 45.017 1.00 80.62 542 LEU A CA 1
ATOM 4094 C C . LEU A 1 542 ? -27.329 -24.518 45.306 1.00 80.62 542 LEU A C 1
ATOM 4096 O O . LEU A 1 542 ? -28.305 -24.213 44.625 1.00 80.62 542 LEU A O 1
ATOM 4100 N N . VAL A 1 543 ? -27.414 -25.377 46.316 1.00 79.06 543 VAL A N 1
ATOM 4101 C CA . VAL A 1 543 ? -28.662 -25.965 46.826 1.00 79.06 543 VAL A CA 1
ATOM 4102 C C . VAL A 1 543 ? -29.130 -25.223 48.076 1.00 79.06 543 VAL A C 1
ATOM 4104 O O . VAL A 1 543 ? -28.354 -24.491 48.679 1.00 79.06 543 VAL A O 1
ATOM 4107 N N . SER A 1 544 ? -30.386 -25.409 48.493 1.00 75.56 544 SER A N 1
ATOM 4108 C CA . SER A 1 544 ? -30.916 -24.765 49.703 1.00 75.56 544 SER A CA 1
ATOM 4109 C C . SER A 1 544 ? -30.004 -24.995 50.912 1.00 75.56 544 SER A C 1
ATOM 4111 O O . SER A 1 544 ? -29.657 -26.137 51.229 1.00 75.56 544 SER A O 1
ATOM 4113 N N . GLY A 1 545 ? -29.637 -23.918 51.593 1.00 79.19 545 GLY A N 1
ATOM 4114 C CA . GLY A 1 545 ? -28.673 -23.930 52.682 1.00 79.19 545 GLY A CA 1
ATOM 4115 C C . GLY A 1 545 ? -27.866 -22.640 52.740 1.00 79.19 545 GLY A C 1
ATOM 4116 O O . GLY A 1 545 ? -27.937 -21.789 51.857 1.00 79.19 545 GLY A O 1
ATOM 4117 N N . VAL A 1 546 ? -27.087 -22.495 53.805 1.00 86.69 546 VAL A N 1
ATOM 4118 C CA . VAL A 1 546 ? -26.202 -21.346 54.001 1.00 86.69 546 VAL A CA 1
ATOM 4119 C C . VAL A 1 546 ? -24.785 -21.757 53.610 1.00 86.69 546 VAL A C 1
ATOM 4121 O O . VAL A 1 546 ? -24.230 -22.695 54.184 1.00 86.69 546 VAL A O 1
ATOM 4124 N N . TYR A 1 547 ? -24.214 -21.081 52.617 1.00 91.12 547 TYR A N 1
ATOM 4125 C CA . TYR A 1 547 ? -22.818 -21.211 52.207 1.00 91.12 547 TYR A CA 1
ATOM 4126 C C . TYR A 1 547 ? -21.998 -20.071 52.782 1.00 91.12 547 TYR A C 1
ATOM 4128 O O . TYR A 1 547 ? -22.464 -18.937 52.819 1.00 91.12 547 TYR A O 1
ATOM 4136 N N . VAL A 1 548 ? -20.750 -20.356 53.137 1.00 93.62 548 VAL A N 1
ATOM 4137 C CA . VAL A 1 548 ? -19.750 -19.327 53.425 1.00 93.62 548 VAL A CA 1
ATOM 4138 C C . VAL A 1 548 ? -18.603 -19.512 52.444 1.00 93.62 548 VAL A C 1
ATOM 4140 O O . VAL A 1 548 ? -17.922 -20.542 52.463 1.00 93.62 548 VAL A O 1
ATOM 4143 N N . PHE A 1 549 ? -18.411 -18.536 51.562 1.00 93.94 549 PHE A N 1
ATOM 4144 C CA . PHE A 1 549 ? -17.290 -18.488 50.629 1.00 93.94 549 PHE A CA 1
ATOM 4145 C C . PHE A 1 549 ? -16.229 -17.534 51.160 1.00 93.94 549 PHE A C 1
ATOM 4147 O O . PHE A 1 549 ? -16.520 -16.378 51.441 1.00 93.94 549 PHE A O 1
ATOM 4154 N N . ARG A 1 550 ? -14.998 -18.025 51.270 1.00 96.88 550 ARG A N 1
ATOM 4155 C CA . ARG A 1 550 ? -13.844 -17.271 51.747 1.00 96.88 550 ARG A CA 1
ATOM 4156 C C . ARG A 1 550 ? -12.999 -16.821 50.577 1.00 96.88 550 ARG A C 1
ATOM 4158 O O . ARG A 1 550 ? -12.573 -17.671 49.790 1.00 96.88 550 ARG A O 1
ATOM 4165 N N . VAL A 1 551 ? -12.695 -15.531 50.514 1.00 95.69 551 VAL A N 1
ATOM 4166 C CA . VAL A 1 551 ? -11.584 -15.036 49.702 1.00 95.69 551 VAL A CA 1
ATOM 4167 C C . VAL A 1 551 ? -10.351 -14.909 50.581 1.00 95.69 551 VAL A C 1
ATOM 4169 O O . VAL A 1 551 ? -10.391 -14.253 51.616 1.00 95.69 551 VAL A O 1
ATOM 4172 N N . THR A 1 552 ? -9.252 -15.529 50.169 1.00 93.31 552 THR A N 1
ATOM 4173 C CA . THR A 1 552 ? -7.923 -15.290 50.736 1.00 93.31 552 THR A CA 1
ATOM 4174 C C . THR A 1 552 ? -7.136 -14.441 49.755 1.00 93.31 552 THR A C 1
ATOM 4176 O O . THR A 1 552 ? -7.043 -14.801 48.580 1.00 93.31 552 THR A O 1
ATOM 4179 N N . VAL A 1 553 ? -6.565 -13.335 50.226 1.00 87.19 553 VAL A N 1
ATOM 4180 C CA . VAL A 1 553 ? -5.681 -12.471 49.439 1.00 87.19 553 VAL A CA 1
ATOM 4181 C C . VAL A 1 553 ? -4.295 -12.456 50.077 1.00 87.19 553 VAL A C 1
ATOM 4183 O O . VAL A 1 553 ? -4.174 -12.323 51.294 1.00 87.19 553 VAL A O 1
ATOM 4186 N N . THR A 1 554 ? -3.255 -12.614 49.265 1.00 84.56 554 THR A N 1
ATOM 4187 C CA . THR A 1 554 ? -1.849 -12.599 49.700 1.00 84.56 554 THR A CA 1
ATOM 4188 C C . THR A 1 554 ? -1.153 -11.416 49.062 1.00 84.56 554 THR A C 1
ATOM 4190 O O . THR A 1 554 ? -1.344 -11.187 47.873 1.00 84.56 554 THR A O 1
ATOM 4193 N N . ASP A 1 555 ? -0.355 -10.674 49.819 1.00 81.69 555 ASP A N 1
ATOM 4194 C CA . ASP A 1 555 ? 0.424 -9.549 49.316 1.00 81.69 555 ASP A CA 1
ATOM 4195 C C . ASP A 1 555 ? 1.736 -9.974 48.639 1.00 81.69 555 ASP A C 1
ATOM 4197 O O . ASP A 1 555 ? 2.093 -11.152 48.541 1.00 81.69 555 ASP A O 1
ATOM 4201 N N . ASN A 1 556 ? 2.471 -8.993 48.135 1.00 75.19 556 ASN A N 1
ATOM 4202 C CA . ASN A 1 556 ? 3.750 -9.151 47.458 1.00 75.19 556 ASN A CA 1
ATOM 4203 C C . ASN A 1 556 ? 4.923 -9.526 48.371 1.00 75.19 556 ASN A C 1
ATOM 4205 O O . ASN A 1 556 ? 5.997 -9.850 47.862 1.00 75.19 556 ASN A O 1
ATOM 4209 N N . LYS A 1 557 ? 4.737 -9.494 49.691 1.00 76.81 557 LYS A N 1
ATOM 4210 C CA . LYS A 1 557 ? 5.719 -9.932 50.691 1.00 76.81 557 LYS A CA 1
ATOM 4211 C C . LYS A 1 557 ? 5.287 -11.227 51.398 1.00 76.81 557 LYS A C 1
ATOM 4213 O O . LYS A 1 557 ? 5.970 -11.681 52.313 1.00 76.81 557 LYS A O 1
ATOM 4218 N N . GLY A 1 558 ? 4.208 -11.858 50.930 1.00 81.19 558 GLY A N 1
ATOM 4219 C CA . GLY A 1 558 ? 3.717 -13.160 51.367 1.00 81.19 558 GLY A CA 1
ATOM 4220 C C . GLY A 1 558 ? 2.766 -13.139 52.565 1.00 81.19 558 GLY A C 1
ATOM 4221 O O . GLY A 1 558 ? 2.316 -14.217 52.965 1.00 81.19 558 GLY A O 1
ATOM 4222 N N . ALA A 1 559 ? 2.419 -11.983 53.146 1.00 82.56 559 ALA A N 1
ATOM 4223 C CA . ALA A 1 559 ? 1.390 -11.963 54.185 1.00 82.56 559 ALA A CA 1
ATOM 4224 C C . ALA A 1 559 ? 0.001 -12.059 53.558 1.00 82.56 559 ALA A C 1
ATOM 4226 O O . ALA A 1 559 ? -0.235 -11.631 52.433 1.00 82.56 559 ALA A O 1
ATOM 4227 N N . SER A 1 560 ? -0.925 -12.696 54.268 1.00 91.19 560 SER A N 1
ATOM 4228 C CA . SER A 1 560 ? -2.261 -12.974 53.747 1.00 91.19 560 SER A CA 1
ATOM 4229 C C . SER A 1 560 ? -3.332 -12.559 54.738 1.00 91.19 560 SER A C 1
ATOM 4231 O O . SER A 1 560 ? -3.140 -12.663 55.949 1.00 91.19 560 SER A O 1
ATOM 4233 N N . SER A 1 561 ? -4.482 -12.156 54.216 1.00 92.12 561 SER A N 1
ATOM 4234 C CA . SER A 1 561 ? -5.718 -12.013 54.978 1.00 92.12 561 SER A CA 1
ATOM 4235 C C . SER A 1 561 ? -6.873 -12.655 54.230 1.00 92.12 561 SER A C 1
ATOM 4237 O O . SER A 1 561 ? -6.741 -13.066 53.075 1.00 92.12 561 SER A O 1
ATOM 4239 N N . TYR A 1 562 ? -8.002 -12.790 54.911 1.00 95.31 562 TYR A N 1
ATOM 4240 C CA . TYR A 1 562 ? -9.200 -13.359 54.328 1.00 95.31 562 TYR A CA 1
ATOM 4241 C C . TYR A 1 562 ? -10.438 -12.600 54.779 1.00 95.31 562 TYR A C 1
ATOM 4243 O O . TYR A 1 562 ? -10.426 -11.932 55.813 1.00 95.31 562 TYR A O 1
ATOM 4251 N N . ASP A 1 563 ? -11.488 -12.719 53.980 1.00 94.31 563 ASP A N 1
ATOM 4252 C CA . ASP A 1 563 ? -12.827 -12.253 54.307 1.00 94.31 563 ASP A CA 1
ATOM 4253 C C . ASP A 1 563 ? -13.849 -13.276 53.809 1.00 94.31 563 ASP A C 1
ATOM 4255 O O . ASP A 1 563 ? -13.589 -14.013 52.849 1.00 94.31 563 ASP A O 1
ATOM 4259 N N . ASP A 1 564 ? -14.990 -13.335 54.482 1.00 94.62 564 ASP A N 1
ATOM 4260 C CA . ASP A 1 564 ? -16.026 -14.337 54.257 1.00 94.62 564 ASP A CA 1
ATOM 4261 C C . ASP A 1 564 ? -17.298 -13.672 53.730 1.00 94.62 564 ASP A C 1
ATOM 4263 O O . ASP A 1 564 ? -17.740 -12.654 54.250 1.00 94.62 564 ASP A O 1
ATOM 4267 N N . LYS A 1 565 ? -17.910 -14.285 52.715 1.00 91.56 565 LYS A N 1
ATOM 4268 C CA . LYS A 1 565 ? -19.227 -13.921 52.192 1.00 91.56 565 LYS A CA 1
ATOM 4269 C C . LYS A 1 565 ? -20.214 -15.047 52.447 1.00 91.56 565 LYS A C 1
ATOM 4271 O O . LYS A 1 565 ? -20.021 -16.175 51.975 1.00 91.56 565 LYS A O 1
ATOM 4276 N N . THR A 1 566 ? -21.297 -14.729 53.139 1.00 87.75 566 THR A N 1
ATOM 4277 C CA . THR A 1 566 ? -22.404 -15.644 53.401 1.00 87.75 566 THR A CA 1
ATOM 4278 C C . THR A 1 566 ? -23.420 -15.575 52.268 1.00 87.75 566 THR A C 1
ATOM 4280 O O . THR A 1 566 ? -23.896 -14.507 51.883 1.00 87.75 566 THR A O 1
ATOM 4283 N N . ILE A 1 567 ? -23.784 -16.736 51.732 1.00 86.69 567 ILE A N 1
ATOM 4284 C CA . ILE A 1 567 ? -24.848 -16.888 50.743 1.00 86.69 567 ILE A CA 1
ATOM 4285 C C . ILE A 1 567 ? -25.920 -17.798 51.330 1.00 86.69 567 ILE A C 1
ATOM 4287 O O . ILE A 1 567 ? -25.715 -19.002 51.470 1.00 86.69 567 ILE A O 1
ATOM 4291 N N . THR A 1 568 ? -27.077 -17.226 51.647 1.00 79.88 568 THR A N 1
ATOM 4292 C CA . THR A 1 568 ? -28.247 -17.976 52.110 1.00 79.88 568 THR A CA 1
ATOM 4293 C C . THR A 1 568 ? -29.112 -18.342 50.918 1.00 79.88 568 THR A C 1
ATOM 4295 O O . THR A 1 568 ? -29.770 -17.485 50.340 1.00 79.88 568 THR A O 1
ATOM 4298 N N . VAL A 1 569 ? -29.138 -19.617 50.549 1.00 80.69 569 VAL A N 1
ATOM 4299 C CA . VAL A 1 569 ? -30.093 -20.148 49.574 1.00 80.69 569 VAL A CA 1
ATOM 4300 C C . VAL A 1 569 ? -31.315 -20.620 50.343 1.00 80.69 569 VAL A C 1
ATOM 4302 O O . VAL A 1 569 ? -31.235 -21.588 51.103 1.00 80.69 569 VAL A O 1
ATOM 4305 N N . LEU A 1 570 ? -32.435 -19.914 50.198 1.00 67.25 570 LEU A N 1
ATOM 4306 C CA . LEU A 1 570 ? -33.651 -20.242 50.940 1.00 67.25 570 LEU A CA 1
ATOM 4307 C C . LEU A 1 570 ? -34.179 -21.625 50.532 1.00 67.25 570 LEU A C 1
ATOM 4309 O O . LEU A 1 570 ? -34.172 -21.992 49.357 1.00 67.25 570 LEU A O 1
ATOM 4313 N N . SER A 1 571 ? -34.623 -22.408 51.520 1.00 52.97 571 SER A N 1
ATOM 4314 C CA . SER A 1 571 ? -35.436 -23.599 51.270 1.00 52.97 571 SER A CA 1
ATOM 4315 C C . SER A 1 571 ? -36.841 -23.186 50.840 1.00 52.97 571 SER A C 1
ATOM 4317 O O . SER A 1 571 ? -37.269 -22.067 51.121 1.00 52.97 571 SER A O 1
ATOM 4319 N N . ALA A 1 572 ? -37.588 -24.114 50.235 1.00 51.09 572 ALA A N 1
ATOM 4320 C CA . ALA A 1 572 ? -39.023 -23.942 49.989 1.00 51.09 572 ALA A CA 1
ATOM 4321 C C . ALA A 1 572 ? -39.667 -23.444 51.275 1.00 51.09 572 ALA A C 1
ATOM 4323 O O . ALA A 1 572 ? -39.447 -24.034 52.339 1.00 51.09 572 ALA A O 1
ATOM 4324 N N . GLY A 1 573 ? -40.462 -22.379 51.178 1.00 48.00 573 GLY A N 1
ATOM 4325 C CA . GLY A 1 573 ? -41.432 -22.096 52.223 1.00 48.00 573 GLY A CA 1
ATOM 4326 C C . GLY A 1 573 ? -42.271 -23.358 52.475 1.00 48.00 573 GLY A C 1
ATOM 4327 O O . GLY A 1 573 ? -42.458 -24.159 51.553 1.00 48.00 573 GLY A O 1
ATOM 4328 N N . PRO A 1 574 ? -42.747 -23.590 53.709 1.00 42.25 574 PRO A N 1
ATOM 4329 C CA . PRO A 1 574 ? -43.616 -24.722 53.988 1.00 42.25 574 PRO A CA 1
ATOM 4330 C C . PRO A 1 574 ? -44.800 -24.668 53.024 1.00 42.25 574 PRO A C 1
ATOM 4332 O O . PRO A 1 574 ? -45.544 -23.689 52.998 1.00 42.25 574 PRO A O 1
ATOM 4335 N N . SER A 1 575 ? -44.951 -25.714 52.213 1.00 39.78 575 SER A N 1
ATOM 4336 C CA . SER A 1 575 ? -46.117 -25.887 51.364 1.00 39.78 575 SER A CA 1
ATOM 4337 C C . SER A 1 575 ? -47.342 -25.965 52.268 1.00 39.78 575 SER A C 1
ATOM 4339 O O . SER A 1 575 ? -47.581 -26.983 52.924 1.00 39.78 575 SER A O 1
ATOM 4341 N N . THR A 1 576 ? -48.142 -24.905 52.295 1.00 46.19 576 THR A N 1
ATOM 4342 C CA . THR A 1 576 ? -49.573 -25.089 52.501 1.00 46.19 576 THR A CA 1
ATOM 4343 C C . THR A 1 576 ? -50.057 -26.071 51.423 1.00 46.19 576 THR A C 1
ATOM 4345 O O . THR A 1 576 ? -49.569 -26.007 50.291 1.00 46.19 576 THR A O 1
ATOM 4348 N N . PRO A 1 577 ? -50.955 -27.025 51.732 1.00 46.88 577 PRO A N 1
ATOM 4349 C CA . PRO A 1 577 ? -51.578 -27.874 50.722 1.00 46.88 577 PRO A CA 1
ATOM 4350 C C . PRO A 1 577 ? -52.466 -26.986 49.847 1.00 46.88 577 PRO A C 1
ATOM 4352 O O . PRO A 1 577 ? -53.646 -26.776 50.108 1.00 46.88 577 PRO A O 1
ATOM 4355 N N . GLY A 1 578 ? -51.839 -26.380 48.854 1.00 55.81 578 GLY A N 1
ATOM 4356 C CA . GLY A 1 578 ? -52.419 -25.489 47.877 1.00 55.81 578 GLY A CA 1
ATOM 4357 C C . GLY A 1 578 ? -51.785 -25.816 46.537 1.00 55.81 578 GLY A C 1
ATOM 4358 O O . GLY A 1 578 ? -50.610 -26.175 46.458 1.00 55.81 578 GLY A O 1
ATOM 4359 N N . THR A 1 579 ? -52.609 -25.782 45.503 1.00 62.31 579 THR A N 1
ATOM 4360 C CA . THR A 1 579 ? -52.265 -26.021 44.103 1.00 62.31 579 THR A CA 1
ATOM 4361 C C . THR A 1 579 ? -50.962 -25.308 43.727 1.00 62.31 579 THR A C 1
ATOM 4363 O O . THR A 1 579 ? -50.833 -24.121 44.012 1.00 62.31 579 THR A O 1
ATOM 4366 N N . ASN A 1 580 ? -50.016 -26.021 43.101 1.00 77.88 580 ASN A N 1
ATOM 4367 C CA . ASN A 1 580 ? -48.768 -25.436 42.599 1.00 77.88 580 ASN A CA 1
ATOM 4368 C C . ASN A 1 580 ? -49.061 -24.210 41.725 1.00 77.88 580 ASN A C 1
ATOM 4370 O O . ASN A 1 580 ? -49.911 -24.316 40.834 1.00 77.88 580 ASN A O 1
ATOM 4374 N N . ILE A 1 581 ? -48.378 -23.089 41.957 1.00 79.19 581 ILE A N 1
ATOM 4375 C CA . ILE A 1 581 ? -48.475 -21.923 41.078 1.00 79.19 581 ILE A CA 1
ATOM 4376 C C . ILE A 1 581 ? -47.395 -22.103 40.005 1.00 79.19 581 ILE A C 1
ATOM 4378 O O . ILE A 1 581 ? -46.221 -22.091 40.337 1.00 79.19 581 ILE A O 1
ATOM 4382 N N . PRO A 1 582 ? -47.742 -22.305 38.718 1.00 79.25 582 PRO A N 1
ATOM 4383 C CA . PRO A 1 582 ? -46.721 -22.454 37.687 1.00 79.25 582 PRO A CA 1
ATOM 4384 C C . PRO A 1 582 ? -45.791 -21.234 37.649 1.00 79.25 582 PRO A C 1
ATOM 4386 O O . PRO A 1 582 ? -46.252 -20.113 37.903 1.00 79.25 582 PRO A O 1
ATOM 4389 N N . PRO A 1 583 ? -44.519 -21.409 37.254 1.00 85.31 583 PRO A N 1
ATOM 4390 C CA . PRO A 1 583 ? -43.580 -20.304 37.208 1.00 85.31 583 PRO A CA 1
ATOM 4391 C C . PRO A 1 583 ? -44.024 -19.260 36.176 1.00 85.31 583 PRO A C 1
ATOM 4393 O O . PRO A 1 583 ? -44.850 -19.510 35.296 1.00 85.31 583 PRO A O 1
ATOM 4396 N N . VAL A 1 584 ? -43.443 -18.071 36.230 1.00 79.88 584 VAL A N 1
ATOM 4397 C CA . VAL A 1 584 ? -43.609 -17.040 35.207 1.00 79.88 584 VAL A CA 1
ATOM 4398 C C . VAL A 1 584 ? -42.311 -16.964 34.417 1.00 79.88 584 VAL A C 1
ATOM 4400 O O . VAL A 1 584 ? -41.301 -16.463 34.911 1.00 79.88 584 VAL A O 1
ATOM 4403 N N . ALA A 1 585 ? -42.330 -17.494 33.192 1.00 81.00 585 ALA A N 1
ATOM 4404 C CA . ALA A 1 585 ? -41.247 -17.296 32.238 1.00 81.00 585 ALA A CA 1
ATOM 4405 C C . ALA A 1 585 ? -41.230 -15.839 31.768 1.00 81.00 585 ALA A C 1
ATOM 4407 O O . ALA A 1 585 ? -42.279 -15.246 31.526 1.00 81.00 585 ALA A O 1
ATOM 4408 N N . ASN A 1 586 ? -40.036 -15.284 31.607 1.00 74.25 586 ASN A N 1
ATOM 4409 C CA . ASN A 1 586 ? -39.831 -13.975 31.007 1.00 74.25 586 ASN A CA 1
ATOM 4410 C C . ASN A 1 586 ? -38.646 -14.087 30.048 1.00 74.25 586 ASN A C 1
ATOM 4412 O O . ASN A 1 586 ? -37.535 -14.350 30.499 1.00 74.25 586 ASN A O 1
ATOM 4416 N N . ALA A 1 587 ? -38.883 -13.944 28.745 1.00 70.94 587 ALA A N 1
ATOM 4417 C CA . ALA A 1 587 ? -37.872 -14.027 27.688 1.00 70.94 587 ALA A CA 1
ATOM 4418 C C . ALA A 1 587 ? -37.195 -12.673 27.400 1.00 70.94 587 ALA A C 1
ATOM 4420 O O . ALA A 1 587 ? -36.317 -12.586 26.535 1.00 70.94 587 ALA A O 1
ATOM 4421 N N . GLY A 1 588 ? -37.600 -11.623 28.118 1.00 66.31 588 GLY A N 1
ATOM 4422 C CA . GLY A 1 588 ? -37.255 -10.240 27.827 1.00 66.31 588 GLY A CA 1
ATOM 4423 C C . GLY A 1 588 ? -38.136 -9.635 26.732 1.00 66.31 588 GLY A C 1
ATOM 4424 O O . GLY A 1 588 ? -39.009 -10.278 26.159 1.00 66.31 588 GLY A O 1
ATOM 4425 N N . THR A 1 589 ? -37.912 -8.356 26.444 1.00 61.84 589 THR A N 1
ATOM 4426 C CA . THR A 1 589 ? -38.611 -7.649 25.364 1.00 61.84 589 THR A CA 1
ATOM 4427 C C . THR A 1 589 ? -38.082 -8.062 23.994 1.00 61.84 589 THR A C 1
ATOM 4429 O O . THR A 1 589 ? -36.893 -8.360 23.866 1.00 61.84 589 THR A O 1
ATOM 4432 N N . ASP A 1 590 ? -38.926 -7.977 22.962 1.00 61.62 590 ASP A N 1
ATOM 4433 C CA . ASP A 1 590 ? -38.526 -8.157 21.562 1.00 61.62 590 ASP A CA 1
ATOM 4434 C C . ASP A 1 590 ? -37.280 -7.341 21.201 1.00 61.62 590 ASP A C 1
ATOM 4436 O O . ASP A 1 590 ? -37.109 -6.187 21.602 1.00 61.62 590 ASP A O 1
ATOM 4440 N N . GLN A 1 591 ? -36.404 -7.959 20.417 1.00 55.25 591 GLN A N 1
ATOM 4441 C CA . GLN A 1 591 ? -35.078 -7.453 20.108 1.00 55.25 591 GLN A CA 1
ATOM 4442 C C . GLN A 1 591 ? -34.920 -7.184 18.610 1.00 55.25 591 GLN A C 1
ATOM 4444 O O . GLN A 1 591 ? -35.522 -7.829 17.747 1.00 55.25 591 GLN A O 1
ATOM 4449 N N . LYS A 1 592 ? -34.059 -6.224 18.275 1.00 52.91 592 LYS A N 1
ATOM 4450 C CA . LYS A 1 592 ? -33.642 -5.948 16.898 1.00 52.91 592 LYS A CA 1
ATOM 4451 C C . LYS A 1 592 ? -32.121 -5.985 16.834 1.00 52.91 592 LYS A C 1
ATOM 4453 O O . LYS A 1 592 ? -31.462 -5.384 17.674 1.00 52.91 592 LYS A O 1
ATOM 4458 N N . ALA A 1 593 ? -31.577 -6.676 15.840 1.00 51.53 593 ALA A N 1
ATOM 4459 C CA . ALA A 1 593 ? -30.144 -6.757 15.580 1.00 51.53 593 ALA A CA 1
ATOM 4460 C C . ALA A 1 593 ? -29.843 -6.410 14.115 1.00 51.53 593 ALA A C 1
ATOM 4462 O O . ALA A 1 593 ? -30.697 -6.519 13.234 1.00 51.53 593 ALA A O 1
ATOM 4463 N N . SER A 1 594 ? -28.613 -5.979 13.851 1.00 51.12 594 SER A N 1
ATOM 4464 C CA . SER A 1 594 ? -28.088 -5.789 12.496 1.00 51.12 594 SER A CA 1
ATOM 4465 C C . SER A 1 594 ? -27.212 -6.980 12.103 1.00 51.12 594 SER A C 1
ATOM 4467 O O . SER A 1 594 ? -26.533 -7.559 12.957 1.00 51.12 594 SER A O 1
ATOM 4469 N N . LEU A 1 595 ? -27.147 -7.299 10.805 1.00 49.81 595 LEU A N 1
ATOM 4470 C CA . LEU A 1 595 ? -26.176 -8.256 10.248 1.00 49.81 595 LEU A CA 1
ATOM 4471 C C . LEU A 1 595 ? -24.717 -7.957 10.646 1.00 49.81 595 LEU A C 1
ATOM 4473 O O . LEU A 1 595 ? -23.894 -8.868 10.647 1.00 49.81 595 LEU A O 1
ATOM 4477 N N . SER A 1 596 ? -24.397 -6.713 11.021 1.00 40.03 596 SER A N 1
ATOM 4478 C CA . SER A 1 596 ? -23.066 -6.286 11.477 1.00 40.03 596 SER A CA 1
ATOM 4479 C C . SER A 1 596 ? -22.555 -7.031 12.716 1.00 40.03 596 SER A C 1
ATOM 4481 O O . SER A 1 596 ? -21.353 -7.034 12.966 1.00 40.03 596 SER A O 1
ATOM 4483 N N . TRP A 1 597 ? -23.450 -7.624 13.511 1.00 46.75 597 TRP A N 1
ATOM 4484 C CA . TRP A 1 597 ? -23.097 -8.283 14.770 1.00 46.75 597 TRP A CA 1
ATOM 4485 C C . TRP A 1 597 ? -23.234 -9.795 14.744 1.00 46.75 597 TRP A C 1
ATOM 4487 O O . TRP A 1 597 ? -22.640 -10.421 15.609 1.00 46.75 597 TRP A O 1
ATOM 4497 N N . ASN A 1 598 ? -24.020 -10.354 13.813 1.00 60.28 598 ASN A N 1
ATOM 4498 C CA . ASN A 1 598 ? -24.374 -11.778 13.685 1.00 60.28 598 ASN A CA 1
ATOM 4499 C C . ASN A 1 598 ? -24.688 -12.529 15.005 1.00 60.28 598 ASN A C 1
ATOM 4501 O O . ASN A 1 598 ? -24.711 -13.759 15.018 1.00 60.28 598 ASN A O 1
ATOM 4505 N N . GLN A 1 599 ? -24.977 -11.817 16.100 1.00 66.19 599 GLN A N 1
ATOM 4506 C CA . GLN A 1 599 ? -25.272 -12.367 17.420 1.00 66.19 599 GLN A CA 1
ATOM 4507 C C . GLN A 1 599 ? -26.216 -11.463 18.231 1.00 66.19 599 GLN A C 1
ATOM 4509 O O . GLN A 1 599 ? -26.335 -10.270 17.957 1.00 66.19 599 GLN A O 1
ATOM 4514 N N . CYS A 1 600 ? -26.888 -12.040 19.226 1.00 64.31 600 CYS A N 1
ATOM 4515 C CA . CYS A 1 600 ? -27.870 -11.399 20.101 1.00 64.31 600 CYS A CA 1
ATOM 4516 C C . CYS A 1 600 ? -27.914 -12.118 21.460 1.00 64.31 600 CYS A C 1
ATOM 4518 O O . CYS A 1 600 ? -27.796 -13.343 21.523 1.00 64.31 600 CYS A O 1
ATOM 4520 N N . MET A 1 601 ? -28.090 -11.359 22.545 1.00 66.75 601 MET A N 1
ATOM 4521 C CA . MET A 1 601 ? -28.190 -11.899 23.900 1.00 66.75 601 MET A CA 1
ATOM 4522 C C . MET A 1 601 ? -29.648 -12.214 24.254 1.00 66.75 601 MET A C 1
ATOM 4524 O O . MET A 1 601 ? -30.507 -11.335 24.257 1.00 66.75 601 MET A O 1
ATOM 4528 N N . LEU A 1 602 ? -29.912 -13.461 24.623 1.00 71.19 602 LEU A N 1
ATOM 4529 C CA . LEU A 1 602 ? -31.184 -13.920 25.170 1.00 71.19 602 LEU A CA 1
ATOM 4530 C C . LEU A 1 602 ? -31.083 -13.905 26.698 1.00 71.19 602 LEU A C 1
ATOM 4532 O O . LEU A 1 602 ? -30.134 -14.462 27.256 1.00 71.19 602 LEU A O 1
ATOM 4536 N N . ASN A 1 603 ? -32.023 -13.244 27.375 1.00 66.12 603 ASN A N 1
ATOM 4537 C CA . ASN A 1 603 ? -31.980 -13.053 28.822 1.00 66.12 603 ASN A CA 1
ATOM 4538 C C . ASN A 1 603 ? -33.334 -13.375 29.461 1.00 66.12 603 ASN A C 1
ATOM 4540 O O . ASN A 1 603 ? -34.312 -12.671 29.233 1.00 66.12 603 ASN A O 1
ATOM 4544 N N . SER A 1 604 ? -33.356 -14.407 30.301 1.00 66.31 604 SER A N 1
ATOM 4545 C CA . SER A 1 604 ? -34.512 -14.826 31.083 1.00 66.31 604 SER A CA 1
ATOM 4546 C C . SER A 1 604 ? -34.352 -14.617 32.588 1.00 66.31 604 SER A C 1
ATOM 4548 O O . SER A 1 604 ? -35.041 -15.266 33.377 1.00 66.31 604 SER A O 1
ATOM 4550 N N . SER A 1 605 ? -33.455 -13.721 33.012 1.00 62.94 605 SER A N 1
ATOM 4551 C CA . SER A 1 605 ? -33.140 -13.441 34.423 1.00 62.94 605 SER A CA 1
ATOM 4552 C C . SER A 1 605 ? -34.305 -12.875 35.236 1.00 62.94 605 SER A C 1
ATOM 4554 O O . SER A 1 605 ? -34.196 -12.773 36.451 1.00 62.94 605 SER A O 1
ATOM 4556 N N . LEU A 1 606 ? -35.399 -12.475 34.585 1.00 64.50 606 LEU A N 1
ATOM 4557 C CA . LEU A 1 606 ? -36.629 -12.016 35.235 1.00 64.50 606 LEU A CA 1
ATOM 4558 C C . LEU A 1 606 ? -37.681 -13.125 35.371 1.00 64.50 606 LEU A C 1
ATOM 4560 O O . LEU A 1 606 ? -38.794 -12.852 35.813 1.00 64.50 606 LEU A O 1
ATOM 4564 N N . SER A 1 607 ? -37.354 -14.357 34.973 1.00 71.12 607 SER A N 1
ATOM 4565 C CA . SER A 1 607 ? -38.231 -15.500 35.217 1.00 71.12 607 SER A CA 1
ATOM 4566 C C . SER A 1 607 ? -38.251 -15.812 36.709 1.00 71.12 607 SER A C 1
ATOM 4568 O O . SER A 1 607 ? -37.199 -15.854 37.346 1.00 71.12 607 SER A O 1
ATOM 4570 N N . ILE A 1 608 ? -39.439 -16.040 37.258 1.00 71.00 608 ILE A N 1
ATOM 4571 C CA . ILE A 1 608 ? -39.646 -16.246 38.694 1.00 71.00 608 ILE A CA 1
ATOM 4572 C C . ILE A 1 608 ? -40.609 -17.399 38.937 1.00 71.00 608 ILE A C 1
ATOM 4574 O O . ILE A 1 608 ? -41.395 -17.760 38.067 1.00 71.00 608 ILE A O 1
ATOM 4578 N N . ASP A 1 609 ? -40.571 -17.938 40.143 1.00 69.12 609 ASP A N 1
ATOM 4579 C CA . ASP A 1 609 ? -41.606 -18.815 40.665 1.00 69.12 609 ASP A CA 1
ATOM 4580 C C . ASP A 1 609 ? -42.129 -18.212 41.975 1.00 69.12 609 ASP A C 1
ATOM 4582 O O . ASP A 1 609 ? -41.348 -17.742 42.804 1.00 69.12 609 ASP A O 1
ATOM 4586 N N . ALA A 1 610 ? -43.450 -18.131 42.114 1.00 63.38 610 ALA A N 1
ATOM 4587 C CA . ALA A 1 610 ? -44.100 -17.425 43.213 1.00 63.38 610 ALA A CA 1
ATOM 4588 C C . ALA A 1 610 ? -44.204 -18.281 44.485 1.00 63.38 610 ALA A C 1
ATOM 4590 O O . ALA A 1 610 ? -44.222 -17.723 45.584 1.00 63.38 610 ALA A O 1
ATOM 4591 N N . ASP A 1 611 ? -44.273 -19.609 44.352 1.00 60.97 611 ASP A N 1
ATOM 4592 C CA . ASP A 1 611 ? -44.401 -20.561 45.464 1.00 60.97 611 ASP A CA 1
ATOM 4593 C C . ASP A 1 611 ? -43.273 -21.611 45.509 1.00 60.97 611 ASP A C 1
ATOM 4595 O O . ASP A 1 611 ? -43.351 -22.582 46.274 1.00 60.97 611 ASP A O 1
ATOM 4599 N N . GLY A 1 612 ? -42.198 -21.395 44.746 1.00 66.81 612 GLY A N 1
ATOM 4600 C CA . GLY A 1 612 ? -41.062 -22.309 44.646 1.00 66.81 612 GLY A CA 1
ATOM 4601 C C . GLY A 1 612 ? -39.806 -21.694 44.014 1.00 66.81 612 GLY A C 1
ATOM 4602 O O . GLY A 1 612 ? -39.440 -20.551 44.285 1.00 66.81 612 GLY A O 1
ATOM 4603 N N . TRP A 1 613 ? -39.079 -22.495 43.233 1.00 59.16 613 TRP A N 1
ATOM 4604 C CA . TRP A 1 613 ? -37.871 -22.080 42.509 1.00 59.16 613 TRP A CA 1
ATOM 4605 C C . TRP A 1 613 ? -37.762 -22.773 41.161 1.00 59.16 613 TRP A C 1
ATOM 4607 O O . TRP A 1 613 ? -38.276 -23.872 40.970 1.00 59.16 613 TRP A O 1
ATOM 4617 N N . LEU A 1 614 ? -36.997 -22.181 40.245 1.00 69.75 614 LEU A N 1
ATOM 4618 C CA . LEU A 1 614 ? -36.763 -22.758 38.925 1.00 69.75 614 LEU A CA 1
ATOM 4619 C C . LEU A 1 614 ? -35.704 -23.870 38.989 1.00 69.75 614 LEU A C 1
ATOM 4621 O O . LEU A 1 614 ? -34.605 -23.672 39.504 1.00 69.75 614 LEU A O 1
ATOM 4625 N N . THR A 1 615 ? -36.020 -25.047 38.453 1.00 71.88 615 THR A N 1
ATOM 4626 C CA . THR A 1 615 ? -35.120 -26.207 38.358 1.00 71.88 615 THR A CA 1
ATOM 4627 C C . THR A 1 615 ? -34.503 -26.383 36.977 1.00 71.88 615 THR A C 1
ATOM 4629 O O . THR A 1 615 ? -33.421 -26.961 36.870 1.00 71.88 615 THR A O 1
ATOM 4632 N N . ALA A 1 616 ? -35.147 -25.879 35.922 1.00 76.12 616 ALA A N 1
ATOM 4633 C CA . ALA A 1 616 ? -34.632 -25.965 34.561 1.00 76.12 616 ALA A CA 1
ATOM 4634 C C . ALA A 1 616 ? -34.986 -24.729 33.736 1.00 76.12 616 ALA A C 1
ATOM 4636 O O . ALA A 1 616 ? -36.055 -24.141 33.897 1.00 76.12 616 ALA A O 1
ATOM 4637 N N . ILE A 1 617 ? -34.084 -24.376 32.822 1.00 81.56 617 ILE A N 1
ATOM 4638 C CA . ILE A 1 617 ? -34.254 -23.331 31.812 1.00 81.56 617 ILE A CA 1
ATOM 4639 C C . ILE A 1 617 ? -33.830 -23.932 30.481 1.00 81.56 617 ILE A C 1
ATOM 4641 O O . ILE A 1 617 ? -32.836 -24.659 30.417 1.00 81.56 617 ILE A O 1
ATOM 4645 N N . LYS A 1 618 ? -34.573 -23.629 29.421 1.00 91.38 618 LYS A N 1
ATOM 4646 C CA . LYS A 1 618 ? -34.246 -24.063 28.068 1.00 91.38 618 LYS A CA 1
ATOM 4647 C C . LYS A 1 618 ? -34.621 -22.992 27.057 1.00 91.38 618 LYS A C 1
ATOM 4649 O O . LYS A 1 618 ? -35.779 -22.602 26.978 1.00 91.38 618 LYS A O 1
ATOM 4654 N N . TRP A 1 619 ? -33.642 -22.560 26.278 1.00 93.00 619 TRP A N 1
ATOM 4655 C CA . TRP A 1 619 ? -33.809 -21.704 25.116 1.00 93.00 619 TRP A CA 1
ATOM 4656 C C . TRP A 1 619 ? -33.880 -22.548 23.847 1.00 93.00 619 TRP A C 1
ATOM 4658 O O . TRP A 1 619 ? -32.952 -23.296 23.536 1.00 93.00 619 TRP A O 1
ATOM 4668 N N . ASP A 1 620 ? -34.959 -22.382 23.090 1.00 93.00 620 ASP A N 1
ATOM 4669 C CA . ASP A 1 620 ? -35.174 -23.019 21.793 1.00 93.00 620 ASP A CA 1
ATOM 4670 C C . ASP A 1 620 ? -35.491 -21.967 20.722 1.00 93.00 620 ASP A C 1
ATOM 4672 O O . ASP A 1 620 ? -36.113 -20.939 20.996 1.00 93.00 620 ASP A O 1
ATOM 4676 N N . LYS A 1 621 ? -35.106 -22.237 19.467 1.00 94.88 621 LYS A N 1
ATOM 4677 C CA . LYS A 1 621 ? -35.616 -21.478 18.315 1.00 94.88 621 LYS A CA 1
ATOM 4678 C C . LYS A 1 621 ? -36.913 -22.120 17.835 1.00 94.88 621 LYS A C 1
ATOM 4680 O O . LYS A 1 621 ? -36.907 -23.275 17.420 1.00 94.88 621 LYS A O 1
ATOM 4685 N N . ILE A 1 622 ? -37.991 -21.348 17.820 1.00 94.19 622 ILE A N 1
ATOM 4686 C CA . ILE A 1 622 ? -39.313 -21.784 17.358 1.00 94.19 622 ILE A CA 1
ATOM 4687 C C . ILE A 1 622 ? -39.471 -21.573 15.853 1.00 94.19 622 ILE A C 1
ATOM 4689 O O . ILE A 1 622 ? -39.971 -22.448 15.152 1.00 94.19 622 ILE A O 1
ATOM 4693 N N . SER A 1 623 ? -39.017 -20.430 15.338 1.00 85.94 623 SER A N 1
ATOM 4694 C CA . SER A 1 623 ? -39.061 -20.112 13.908 1.00 85.94 623 SER A CA 1
ATOM 4695 C C . SER A 1 623 ? -37.947 -19.144 13.510 1.00 85.94 623 SER A C 1
ATOM 4697 O O . SER A 1 623 ? -37.312 -18.526 14.364 1.00 85.94 623 SER A O 1
ATOM 4699 N N . GLY A 1 624 ? -37.705 -19.022 12.204 1.00 88.06 624 GLY A N 1
ATOM 4700 C CA . GLY A 1 624 ? -36.689 -18.141 11.621 1.00 88.06 624 GLY A CA 1
ATOM 4701 C C . GLY A 1 624 ? -35.602 -18.895 10.847 1.00 88.06 624 GLY A C 1
ATOM 4702 O O . GLY A 1 624 ? -35.620 -20.135 10.814 1.00 88.06 624 GLY A O 1
ATOM 4703 N N . PRO A 1 625 ? -34.652 -18.168 10.230 1.00 89.19 625 PRO A N 1
ATOM 4704 C CA . PRO A 1 625 ? -33.623 -18.735 9.356 1.00 89.19 625 PRO A CA 1
ATOM 4705 C C . PRO A 1 625 ? -32.854 -19.919 9.961 1.00 89.19 625 PRO A C 1
ATOM 4707 O O . PRO A 1 625 ? -32.682 -20.028 11.178 1.00 89.19 625 PRO A O 1
ATOM 4710 N N . SER A 1 626 ? -32.395 -20.845 9.113 1.00 86.31 626 SER A N 1
ATOM 4711 C CA . SER A 1 626 ? -31.701 -22.073 9.539 1.00 86.31 626 SER A CA 1
ATOM 4712 C C . SER A 1 626 ? -30.311 -21.822 10.123 1.00 86.31 626 SER A C 1
ATOM 4714 O O . SER A 1 626 ? -29.832 -22.635 10.906 1.00 86.31 626 SER A O 1
ATOM 4716 N N . THR A 1 627 ? -29.682 -20.706 9.767 1.00 81.94 627 THR A N 1
ATOM 4717 C CA . THR A 1 627 ? -28.329 -20.347 10.199 1.00 81.94 627 THR A CA 1
ATOM 4718 C C . THR A 1 627 ? -28.383 -19.640 11.553 1.00 81.94 627 THR A C 1
ATOM 4720 O O . THR A 1 627 ? -28.750 -18.470 11.622 1.00 81.94 627 THR A O 1
ATOM 4723 N N . TYR A 1 628 ? -28.089 -20.376 12.630 1.00 88.69 628 TYR A N 1
ATOM 4724 C CA . TYR A 1 628 ? -27.937 -19.861 13.996 1.00 88.69 628 TYR A CA 1
ATOM 4725 C C . TYR A 1 628 ? -27.288 -20.918 14.910 1.00 88.69 628 TYR A C 1
ATOM 4727 O O . TYR A 1 628 ? -27.296 -22.111 14.604 1.00 88.69 628 TYR A O 1
ATOM 4735 N N . SER A 1 629 ? -26.798 -20.496 16.073 1.00 86.50 629 SER A N 1
ATOM 4736 C CA . SER A 1 629 ? -26.448 -21.377 17.196 1.00 86.50 629 SER A CA 1
ATOM 4737 C C . SER A 1 629 ? -26.721 -20.684 18.531 1.00 86.50 629 SER A C 1
ATOM 4739 O O . SER A 1 629 ? -26.488 -19.486 18.639 1.00 86.50 629 SER A O 1
ATOM 4741 N N . ILE A 1 630 ? -27.175 -21.414 19.554 1.00 83.69 630 ILE A N 1
ATOM 4742 C CA . ILE A 1 630 ? -27.305 -20.897 20.929 1.00 83.69 630 ILE A CA 1
ATOM 4743 C C . ILE A 1 630 ? -26.160 -21.484 21.749 1.00 83.69 630 ILE A C 1
ATOM 4745 O O . ILE A 1 630 ? -26.059 -22.704 21.856 1.00 83.69 630 ILE A O 1
ATOM 4749 N N . GLN A 1 631 ? -25.291 -20.634 22.298 1.00 72.31 631 GLN A N 1
ATOM 4750 C CA . GLN A 1 631 ? -24.047 -21.082 22.931 1.00 72.31 631 GLN A CA 1
ATOM 4751 C C . GLN A 1 631 ? -24.301 -21.971 24.159 1.00 72.31 631 GLN A C 1
ATOM 4753 O O . GLN A 1 631 ? -23.769 -23.072 24.241 1.00 72.31 631 GLN A O 1
ATOM 4758 N N . ASN A 1 632 ? -25.137 -21.505 25.091 1.00 75.94 632 ASN A N 1
ATOM 4759 C CA . ASN A 1 632 ? -25.508 -22.233 26.306 1.00 75.94 632 ASN A CA 1
ATOM 4760 C C . ASN A 1 632 ? -27.036 -22.183 26.478 1.00 75.94 632 ASN A C 1
ATOM 4762 O O . ASN A 1 632 ? -27.539 -21.270 27.136 1.00 75.94 632 ASN A O 1
ATOM 4766 N N . PRO A 1 633 ? -27.809 -23.089 25.857 1.00 85.19 633 PRO A N 1
ATOM 4767 C CA . PRO A 1 633 ? -29.268 -22.981 25.816 1.00 85.19 633 PRO A CA 1
ATOM 4768 C C . PRO A 1 633 ? -29.942 -23.195 27.177 1.00 85.19 633 PRO A C 1
ATOM 4770 O O . PRO A 1 633 ? -31.123 -22.912 27.314 1.00 85.19 633 PRO A O 1
ATOM 4773 N N . THR A 1 634 ? -29.223 -23.665 28.195 1.00 81.81 634 THR A N 1
ATOM 4774 C CA . THR A 1 634 ? -29.762 -23.889 29.547 1.00 81.81 634 THR A CA 1
ATOM 4775 C C . THR A 1 634 ? -29.412 -22.782 30.543 1.00 81.81 634 THR A C 1
ATOM 4777 O O . THR A 1 634 ? -29.651 -22.925 31.740 1.00 81.81 634 THR A O 1
ATOM 4780 N N . SER A 1 635 ? -28.803 -21.690 30.081 1.00 70.19 635 SER A N 1
ATOM 4781 C CA . SER A 1 635 ? -28.410 -20.559 30.925 1.00 70.19 635 SER A CA 1
ATOM 4782 C C . SER A 1 635 ? -29.486 -19.472 30.951 1.00 70.19 635 SER A C 1
ATOM 4784 O O . SER A 1 635 ? -30.138 -19.213 29.942 1.00 70.19 635 SER A O 1
ATOM 4786 N N . LEU A 1 636 ? -29.615 -18.787 32.096 1.00 53.91 636 LEU A N 1
ATOM 4787 C CA . LEU A 1 636 ? -30.477 -17.602 32.249 1.00 53.91 636 LEU A CA 1
ATOM 4788 C C . LEU A 1 636 ? -30.124 -16.499 31.250 1.00 53.91 636 LEU A C 1
ATOM 4790 O O . LEU A 1 636 ? -31.004 -15.814 30.748 1.00 53.91 636 LEU A O 1
ATOM 4794 N N . VAL A 1 637 ? -28.834 -16.334 30.965 1.00 56.88 637 VAL A N 1
ATOM 4795 C CA . VAL A 1 637 ? -28.323 -15.397 29.966 1.00 56.88 637 VAL A CA 1
ATOM 4796 C C . VAL A 1 637 ? -27.449 -16.178 28.999 1.00 56.88 637 VAL A C 1
ATOM 4798 O O . VAL A 1 637 ? -26.557 -16.914 29.425 1.00 56.88 637 VAL A O 1
ATOM 4801 N N . THR A 1 638 ? -27.714 -16.052 27.704 1.00 65.62 638 THR A N 1
ATOM 4802 C CA . THR A 1 638 ? -26.992 -16.784 26.658 1.00 65.62 638 THR A CA 1
ATOM 4803 C C . THR A 1 638 ? -26.924 -15.979 25.366 1.00 65.62 638 THR A C 1
ATOM 4805 O O . THR A 1 638 ? -27.659 -15.010 25.200 1.00 65.62 638 THR A O 1
ATOM 4808 N N . ASN A 1 639 ? -26.051 -16.373 24.438 1.00 71.19 639 ASN A N 1
ATOM 4809 C CA . ASN A 1 639 ? -25.936 -15.732 23.128 1.00 71.19 639 ASN A CA 1
ATOM 4810 C C . ASN A 1 639 ? -26.482 -16.644 22.026 1.00 71.19 639 ASN A C 1
ATOM 4812 O O . ASN A 1 639 ? -26.050 -17.791 21.886 1.00 71.19 639 ASN A O 1
ATOM 4816 N N . ALA A 1 640 ? -27.385 -16.100 21.212 1.00 73.25 640 ALA A N 1
ATOM 4817 C CA . ALA A 1 640 ? -27.673 -16.592 19.873 1.00 73.25 640 ALA A CA 1
ATOM 4818 C C . ALA A 1 640 ? -26.643 -15.989 18.904 1.00 73.25 640 ALA A C 1
ATOM 4820 O O . ALA A 1 640 ? -26.446 -14.781 18.900 1.00 73.25 640 ALA A O 1
ATOM 4821 N N . GLN A 1 641 ? -25.966 -16.810 18.107 1.00 79.31 641 GLN A N 1
ATOM 4822 C CA . GLN A 1 641 ? -24.850 -16.435 17.228 1.00 79.31 641 GLN A CA 1
ATOM 4823 C C . GLN A 1 641 ? -25.061 -16.966 15.807 1.00 79.31 641 GLN A C 1
ATOM 4825 O O . GLN A 1 641 ? -25.953 -17.782 15.570 1.00 79.31 641 GLN A O 1
ATOM 4830 N N . HIS A 1 642 ? -24.216 -16.516 14.876 1.00 78.75 642 HIS A N 1
ATOM 4831 C CA . HIS A 1 642 ? -24.266 -16.842 13.446 1.00 78.75 642 HIS A CA 1
ATOM 4832 C C . HIS A 1 642 ? -25.595 -16.475 12.773 1.00 78.75 642 HIS A C 1
ATOM 4834 O O . HIS A 1 642 ? -26.027 -17.128 11.826 1.00 78.75 642 HIS A O 1
ATOM 4840 N N . LEU A 1 643 ? -26.246 -15.428 13.274 1.00 79.38 643 LEU A N 1
ATOM 4841 C CA . LEU A 1 643 ? -27.537 -14.966 12.793 1.00 79.38 643 LEU A CA 1
ATOM 4842 C C . LEU A 1 643 ? -27.399 -14.290 11.424 1.00 79.38 643 LEU A C 1
ATOM 4844 O O . LEU A 1 643 ? -26.560 -13.410 11.231 1.00 79.38 643 LEU A O 1
ATOM 4848 N N . VAL A 1 644 ? -28.267 -14.679 10.495 1.00 80.44 644 VAL A N 1
ATOM 4849 C CA . VAL A 1 644 ? -28.469 -14.040 9.183 1.00 80.44 644 VAL A CA 1
ATOM 4850 C C . VAL A 1 644 ? -29.754 -13.210 9.158 1.00 80.44 644 VAL A C 1
ATOM 4852 O O . VAL A 1 644 ? -30.561 -13.303 10.081 1.00 80.44 644 VAL A O 1
ATOM 4855 N N . GLU A 1 645 ? -29.952 -12.419 8.101 1.00 81.06 645 GLU A N 1
ATOM 4856 C CA . GLU A 1 645 ? -31.139 -11.582 7.900 1.00 81.06 645 GLU A CA 1
ATOM 4857 C C . GLU A 1 645 ? -32.427 -12.403 8.019 1.00 81.06 645 GLU A C 1
ATOM 4859 O O . GLU A 1 645 ? -32.545 -13.494 7.456 1.00 81.06 645 GLU A O 1
ATOM 4864 N N . GLY A 1 646 ? -33.391 -11.870 8.765 1.00 77.38 646 GLY A N 1
ATOM 4865 C CA . GLY A 1 646 ? -34.682 -12.501 8.989 1.00 77.38 646 GLY A CA 1
ATOM 4866 C C . GLY A 1 646 ? -35.210 -12.297 10.404 1.00 77.38 646 GLY A C 1
ATOM 4867 O O . GLY A 1 646 ? -34.560 -11.718 11.272 1.00 77.38 646 GLY A O 1
ATOM 4868 N N . ILE A 1 647 ? -36.424 -12.788 10.634 1.00 83.12 647 ILE A N 1
ATOM 4869 C CA . ILE A 1 647 ? -37.090 -12.734 11.936 1.00 83.12 647 ILE A CA 1
ATOM 4870 C C . ILE A 1 647 ? -36.949 -14.104 12.600 1.00 83.12 647 ILE A C 1
ATOM 4872 O O . ILE A 1 647 ? -37.401 -15.114 12.058 1.00 83.12 647 ILE A O 1
ATOM 4876 N N . TYR A 1 648 ? -36.320 -14.134 13.770 1.00 88.31 648 TYR A N 1
ATOM 4877 C CA . TYR A 1 648 ? -36.221 -15.299 14.639 1.00 88.31 648 TYR A CA 1
ATOM 4878 C C . TYR A 1 648 ? -37.231 -15.163 15.767 1.00 88.31 648 TYR A C 1
ATOM 4880 O O . TYR A 1 648 ? -37.476 -14.070 16.270 1.00 88.31 648 TYR A O 1
ATOM 4888 N N . LEU A 1 649 ? -37.784 -16.289 16.193 1.00 92.94 649 LEU A N 1
ATOM 4889 C CA . LEU A 1 649 ? -38.596 -16.372 17.396 1.00 92.94 649 LEU A CA 1
ATOM 4890 C C . LEU A 1 649 ? -37.922 -17.367 18.330 1.00 92.94 649 LEU A C 1
ATOM 4892 O O . LEU A 1 649 ? -37.895 -18.565 18.036 1.00 92.94 649 LEU A O 1
ATOM 4896 N N . PHE A 1 650 ? -37.350 -16.868 19.420 1.00 91.19 650 PHE A N 1
ATOM 4897 C CA . PHE A 1 650 ? -36.757 -17.697 20.464 1.00 91.19 650 PHE A CA 1
ATOM 4898 C C . PHE A 1 650 ? -37.742 -17.835 21.622 1.00 91.19 650 PHE A C 1
ATOM 4900 O O . PHE A 1 650 ? -38.479 -16.904 21.931 1.00 91.19 650 PHE A O 1
ATOM 4907 N N . GLN A 1 651 ? -37.773 -19.005 22.246 1.00 95.62 651 GLN A N 1
ATOM 4908 C CA . GLN A 1 651 ? -38.612 -19.303 23.399 1.00 95.62 651 GLN A CA 1
ATOM 4909 C C . GLN A 1 651 ? -37.723 -19.725 24.555 1.00 95.62 651 GLN A C 1
ATOM 4911 O O . GLN A 1 651 ? -36.864 -20.588 24.371 1.00 95.62 651 GLN A O 1
ATOM 4916 N N . VAL A 1 652 ? -37.964 -19.152 25.732 1.00 91.62 652 VAL A N 1
ATOM 4917 C CA . VAL A 1 652 ? -37.477 -19.722 26.984 1.00 91.62 652 VAL A CA 1
ATOM 4918 C C . VAL A 1 652 ? -38.583 -20.556 27.608 1.00 91.62 652 VAL A C 1
ATOM 4920 O O . VAL A 1 652 ? -39.724 -20.111 27.714 1.00 91.62 652 VAL A O 1
ATOM 4923 N N . THR A 1 653 ? -38.248 -21.766 28.032 1.00 92.56 653 THR A N 1
ATOM 4924 C CA . THR A 1 653 ? -39.081 -22.600 28.894 1.00 92.56 653 THR A CA 1
ATOM 4925 C C . THR A 1 653 ? -38.402 -22.713 30.246 1.00 92.56 653 THR A C 1
ATOM 4927 O O . THR A 1 653 ? -37.253 -23.150 30.325 1.00 92.56 653 THR A O 1
ATOM 4930 N N . VAL A 1 654 ? -39.109 -22.329 31.307 1.00 83.44 654 VAL A N 1
ATOM 4931 C CA . VAL A 1 654 ? -38.656 -22.492 32.691 1.00 83.44 654 VAL A CA 1
ATOM 4932 C C . VAL A 1 654 ? -39.514 -23.541 33.388 1.00 83.44 654 VAL A C 1
ATOM 4934 O O . VAL A 1 654 ? -40.717 -23.611 33.150 1.00 83.44 654 VAL A O 1
ATOM 4937 N N . THR A 1 655 ? -38.893 -24.381 34.209 1.00 82.12 655 THR A N 1
ATOM 4938 C CA . THR A 1 655 ? -39.559 -25.431 34.998 1.00 82.12 655 THR A CA 1
ATOM 4939 C C . THR A 1 655 ? -39.349 -25.140 36.469 1.00 82.12 655 THR A C 1
ATOM 4941 O O . THR A 1 655 ? -38.219 -24.845 36.850 1.00 82.12 655 THR A O 1
ATOM 4944 N N . ASP A 1 656 ? -40.397 -25.216 37.280 1.00 80.69 656 ASP A N 1
ATOM 4945 C CA . ASP A 1 656 ? -40.304 -25.042 38.727 1.00 80.69 656 ASP A CA 1
ATOM 4946 C C . ASP A 1 656 ? -39.848 -26.321 39.453 1.00 80.69 656 ASP A C 1
ATOM 4948 O O . ASP A 1 656 ? -39.497 -27.343 38.854 1.00 80.69 656 ASP A O 1
ATOM 4952 N N . ASN A 1 657 ? -39.825 -26.266 40.779 1.00 72.44 657 ASN A N 1
ATOM 4953 C CA . ASN A 1 657 ? -39.428 -27.356 41.662 1.00 72.44 657 ASN A CA 1
ATOM 4954 C C . ASN A 1 657 ? -40.491 -28.442 41.855 1.00 72.44 657 ASN A C 1
ATOM 4956 O O . ASN A 1 657 ? -40.178 -29.493 42.416 1.00 72.44 657 ASN A O 1
ATOM 4960 N N . LYS A 1 658 ? -41.715 -28.225 41.375 1.00 77.38 658 LYS A N 1
ATOM 4961 C CA . LYS A 1 658 ? -42.809 -29.205 41.367 1.00 77.38 658 LYS A CA 1
ATOM 4962 C C . LYS A 1 658 ? -43.120 -29.714 39.953 1.00 77.38 658 LYS A C 1
ATOM 4964 O O . LYS A 1 658 ? -44.073 -30.467 39.766 1.00 77.38 658 LYS A O 1
ATOM 4969 N N . GLY A 1 659 ? -42.276 -29.369 38.980 1.00 80.06 659 GLY A N 1
ATOM 4970 C CA . GLY A 1 659 ? -42.329 -29.833 37.601 1.00 80.06 659 GLY A CA 1
ATOM 4971 C C . GLY A 1 659 ? -43.303 -29.072 36.702 1.00 80.06 659 GLY A C 1
ATOM 4972 O O . GLY A 1 659 ? -43.463 -29.479 35.551 1.00 80.06 659 GLY A O 1
ATOM 4973 N N . ALA A 1 660 ? -43.950 -27.995 37.166 1.00 83.56 660 ALA A N 1
ATOM 4974 C CA . ALA A 1 660 ? -44.741 -27.170 36.261 1.00 83.56 660 ALA A CA 1
ATOM 4975 C C . ALA A 1 660 ? -43.830 -26.273 35.427 1.00 83.56 660 ALA A C 1
ATOM 4977 O O . ALA A 1 660 ? -42.776 -25.808 35.859 1.00 83.56 660 ALA A O 1
ATOM 4978 N N . THR A 1 661 ? -44.242 -26.054 34.184 1.00 92.50 661 THR A N 1
ATOM 4979 C CA . THR A 1 661 ? -43.464 -25.307 33.204 1.00 92.50 661 THR A CA 1
ATOM 4980 C C . THR A 1 661 ? -44.207 -24.067 32.765 1.00 92.50 661 THR A C 1
ATOM 4982 O O . THR A 1 661 ? -45.420 -24.103 32.564 1.00 92.50 661 THR A O 1
ATOM 4985 N N . SER A 1 662 ? -43.457 -23.012 32.495 1.00 90.75 662 SER A N 1
ATOM 4986 C CA . SER A 1 662 ? -43.945 -21.810 31.840 1.00 90.75 662 SER A CA 1
ATOM 4987 C C . SER A 1 662 ? -43.027 -21.457 30.692 1.00 90.75 662 SER A C 1
ATOM 4989 O O . SER A 1 662 ? -41.871 -21.884 30.646 1.00 90.75 662 SER A O 1
ATOM 4991 N N . SER A 1 663 ? -43.546 -20.742 29.706 1.00 92.50 663 SER A N 1
ATOM 4992 C CA . SER A 1 663 ? -42.754 -20.326 28.560 1.00 92.50 663 SER A CA 1
ATOM 4993 C C . SER A 1 663 ? -43.104 -18.928 28.126 1.00 92.50 663 SER A C 1
ATOM 4995 O O . SER A 1 663 ? -44.266 -18.536 28.164 1.00 92.50 663 SER A O 1
ATOM 4997 N N . ASP A 1 664 ? -42.088 -18.231 27.652 1.00 86.56 664 ASP A N 1
ATOM 4998 C CA . ASP A 1 664 ? -42.219 -16.907 27.076 1.00 86.56 664 ASP A CA 1
ATOM 4999 C C . ASP A 1 664 ? -41.351 -16.809 25.821 1.00 86.56 664 ASP A C 1
ATOM 5001 O O . ASP A 1 664 ? -40.407 -17.590 25.642 1.00 86.56 664 ASP A O 1
ATOM 5005 N N . LYS A 1 665 ? -41.703 -15.902 24.913 1.00 91.75 665 LYS A N 1
ATOM 5006 C CA . LYS A 1 665 ? -41.057 -15.770 23.606 1.00 91.75 665 LYS A CA 1
ATOM 5007 C C . LYS A 1 665 ? -40.499 -14.375 23.416 1.00 91.75 665 LYS A C 1
ATOM 5009 O O . LYS A 1 665 ? -41.121 -13.395 23.794 1.00 91.75 665 LYS A O 1
ATOM 5014 N N . VAL A 1 666 ? -39.363 -14.314 22.736 1.00 80.81 666 VAL A N 1
ATOM 5015 C CA . VAL A 1 666 ? -38.739 -13.075 22.288 1.00 80.81 666 VAL A CA 1
ATOM 5016 C C . VAL A 1 666 ? -38.553 -13.133 20.777 1.00 80.81 666 VAL A C 1
ATOM 5018 O O . VAL A 1 666 ? -37.958 -14.075 20.234 1.00 80.81 666 VAL A O 1
ATOM 5021 N N . GLN A 1 667 ? -39.097 -12.142 20.074 1.00 85.25 667 GLN A N 1
ATOM 5022 C CA . GLN A 1 667 ? -38.873 -11.976 18.647 1.00 85.25 667 GLN A CA 1
ATOM 5023 C C . GLN A 1 667 ? -37.571 -11.208 18.431 1.00 85.25 667 GLN A C 1
ATOM 5025 O O . GLN A 1 667 ? -37.400 -10.101 18.931 1.00 85.25 667 GLN A O 1
ATOM 5030 N N . LEU A 1 668 ? -36.667 -11.770 17.635 1.00 80.44 668 LEU A N 1
ATOM 5031 C CA . LEU A 1 668 ? -35.454 -11.105 17.188 1.00 80.44 668 LEU A CA 1
ATOM 5032 C C . LEU A 1 668 ? -35.561 -10.777 15.700 1.00 80.44 668 LEU A C 1
ATOM 5034 O O . LEU A 1 668 ? -35.592 -11.671 14.858 1.00 80.44 668 LEU A O 1
ATOM 5038 N N . THR A 1 669 ? -35.566 -9.492 15.361 1.00 75.00 669 THR A N 1
ATOM 5039 C CA . THR A 1 669 ? -35.529 -9.038 13.962 1.00 75.00 669 THR A CA 1
ATOM 5040 C C . THR A 1 669 ? -34.096 -8.713 13.559 1.00 75.00 669 THR A C 1
ATOM 5042 O O . THR A 1 669 ? -33.524 -7.754 14.075 1.00 75.00 669 THR A O 1
ATOM 5045 N N . VAL A 1 670 ? -33.519 -9.484 12.636 1.00 71.31 670 VAL A N 1
ATOM 5046 C CA . VAL A 1 670 ? -32.182 -9.247 12.077 1.00 71.31 670 VAL A CA 1
ATOM 5047 C C . VAL A 1 670 ? -32.325 -8.561 10.724 1.00 71.31 670 VAL A C 1
ATOM 5049 O O . VAL A 1 670 ? -32.739 -9.187 9.750 1.00 71.31 670 VAL A O 1
ATOM 5052 N N . ASN A 1 671 ? -31.990 -7.274 10.665 1.00 57.22 671 ASN A N 1
ATOM 5053 C CA . ASN A 1 671 ? -32.103 -6.473 9.445 1.00 57.22 671 ASN A CA 1
ATOM 5054 C C . ASN A 1 671 ? -30.772 -6.425 8.680 1.00 57.22 671 ASN A C 1
ATOM 5056 O O . ASN A 1 671 ? -29.689 -6.418 9.279 1.00 57.22 671 ASN A O 1
ATOM 5060 N N . LYS A 1 672 ? -30.848 -6.330 7.348 1.00 45.69 672 LYS A N 1
ATOM 5061 C CA . LYS A 1 672 ? -29.702 -5.978 6.505 1.00 45.69 672 LYS A CA 1
ATOM 5062 C C . LYS A 1 672 ? -29.238 -4.553 6.802 1.00 45.69 672 LYS A C 1
ATOM 5064 O O . LYS A 1 672 ? -30.054 -3.671 7.067 1.00 45.69 672 LYS A O 1
ATOM 5069 N N . VAL A 1 673 ? -27.929 -4.312 6.709 1.00 41.09 673 VAL A N 1
ATOM 5070 C CA . VAL A 1 673 ? -27.396 -2.945 6.659 1.00 41.09 673 VAL A CA 1
ATOM 5071 C C . VAL A 1 673 ? -27.959 -2.289 5.399 1.00 41.09 673 VAL A C 1
ATOM 5073 O O . VAL A 1 673 ? -27.643 -2.706 4.283 1.00 41.09 673 VAL A O 1
ATOM 5076 N N . GLY A 1 674 ? -28.840 -1.306 5.577 1.00 32.50 674 GLY A N 1
ATOM 5077 C CA . GLY A 1 674 ? -29.398 -0.535 4.478 1.00 32.50 674 GLY A CA 1
ATOM 5078 C C . GLY A 1 674 ? -28.286 0.222 3.762 1.00 32.50 674 GLY A C 1
ATOM 5079 O O . GLY A 1 674 ? -27.791 1.225 4.267 1.00 32.50 674 GLY A O 1
ATOM 5080 N N . VAL A 1 675 ? -27.916 -0.241 2.569 1.00 26.23 675 VAL A N 1
ATOM 5081 C CA . VAL A 1 675 ? -27.409 0.664 1.536 1.00 26.23 675 VAL A CA 1
ATOM 5082 C C . VAL A 1 675 ? -28.557 1.632 1.269 1.00 26.23 675 VAL A C 1
ATOM 5084 O O . VAL A 1 675 ? -29.673 1.188 0.992 1.00 26.23 675 VAL A O 1
ATOM 5087 N N . SER A 1 676 ? -28.314 2.932 1.427 1.00 25.19 676 SER A N 1
ATOM 5088 C CA . SER A 1 676 ? -29.287 3.976 1.105 1.00 25.19 676 SER A CA 1
ATOM 5089 C C . SER A 1 676 ? -29.884 3.704 -0.274 1.00 25.19 676 SER A C 1
ATOM 5091 O O . SER A 1 676 ? -29.151 3.646 -1.263 1.00 25.19 676 SER A O 1
ATOM 5093 N N . GLN A 1 677 ? -31.198 3.487 -0.315 1.00 24.28 677 GLN A N 1
ATOM 5094 C CA . GLN A 1 677 ? -31.928 3.248 -1.548 1.00 24.28 677 GLN A CA 1
ATOM 5095 C C . GLN A 1 677 ? -31.744 4.431 -2.500 1.00 24.28 677 GLN A C 1
ATOM 5097 O O . GLN A 1 677 ? -31.889 5.592 -2.113 1.00 24.28 677 GLN A O 1
ATOM 5102 N N . ASN A 1 678 ? -31.440 4.105 -3.755 1.00 25.00 678 ASN A N 1
ATOM 5103 C CA . ASN A 1 678 ? -31.679 4.990 -4.879 1.00 25.00 678 ASN A CA 1
ATOM 5104 C C . ASN A 1 678 ? -33.154 5.402 -4.844 1.00 25.00 678 ASN A C 1
ATOM 5106 O O . ASN A 1 678 ? -34.035 4.546 -4.899 1.00 25.00 678 ASN A O 1
ATOM 5110 N N . PHE A 1 679 ? -33.417 6.702 -4.763 1.00 26.75 679 PHE A N 1
ATOM 5111 C CA . PHE A 1 679 ? -34.720 7.231 -5.132 1.00 26.75 679 PHE A CA 1
ATOM 5112 C C . PHE A 1 679 ? -34.821 7.149 -6.658 1.00 26.75 679 PHE A C 1
ATOM 5114 O O . PHE A 1 679 ? -34.254 7.982 -7.365 1.00 26.75 679 PHE A O 1
ATOM 5121 N N . GLU A 1 680 ? -35.492 6.116 -7.164 1.00 25.67 680 GLU A N 1
ATOM 5122 C CA . GLU A 1 680 ? -36.085 6.161 -8.499 1.00 25.67 680 GLU A CA 1
ATOM 5123 C C . GLU A 1 680 ? -37.250 7.154 -8.446 1.00 25.67 680 GLU A C 1
ATOM 5125 O O . GLU A 1 680 ? -38.186 7.001 -7.661 1.00 25.67 680 GLU A O 1
ATOM 5130 N N . LEU A 1 681 ? -37.147 8.215 -9.243 1.00 27.08 681 LEU A N 1
ATOM 5131 C CA . LEU A 1 681 ? -38.295 9.008 -9.654 1.00 27.08 681 LEU A CA 1
ATOM 5132 C C . LEU A 1 681 ? -38.678 8.515 -11.046 1.00 27.08 681 LEU A C 1
ATOM 5134 O O . LEU A 1 681 ? -37.839 8.514 -11.949 1.00 27.08 681 LEU A O 1
ATOM 5138 N N . ASP A 1 682 ? -39.930 8.086 -11.176 1.00 27.09 682 ASP A N 1
ATOM 5139 C CA . ASP A 1 682 ? -40.599 7.870 -12.453 1.00 27.09 682 ASP A CA 1
ATOM 5140 C C . ASP A 1 682 ? -40.471 9.129 -13.319 1.00 27.09 682 ASP A C 1
ATOM 5142 O O . ASP A 1 682 ? -40.901 10.204 -12.909 1.00 27.09 682 ASP A O 1
ATOM 5146 N N . ASP A 1 683 ? -39.916 8.982 -14.520 1.00 28.61 683 ASP A N 1
ATOM 5147 C CA . ASP A 1 683 ? -40.226 9.851 -15.654 1.00 28.61 683 ASP A CA 1
ATOM 5148 C C . ASP A 1 683 ? -40.087 9.028 -16.941 1.00 28.61 683 ASP A C 1
ATOM 5150 O O . ASP A 1 683 ? -39.004 8.760 -17.471 1.00 28.61 683 ASP A O 1
ATOM 5154 N N . GLU A 1 684 ? -41.241 8.583 -17.424 1.00 27.12 684 GLU A N 1
ATOM 5155 C CA . GLU A 1 684 ? -41.436 8.057 -18.762 1.00 27.12 684 GLU A CA 1
ATOM 5156 C C . GLU A 1 684 ? -41.395 9.224 -19.777 1.00 27.12 684 GLU A C 1
ATOM 5158 O O . GLU A 1 684 ? -41.885 10.320 -19.510 1.00 27.12 684 GLU A O 1
ATOM 5163 N N . VAL A 1 685 ? -40.883 8.945 -20.984 1.00 27.50 685 VAL A N 1
ATOM 5164 C CA . VAL A 1 685 ? -40.903 9.782 -22.208 1.00 27.50 685 VAL A CA 1
ATOM 5165 C C . VAL A 1 685 ? -39.757 10.804 -22.388 1.00 27.50 685 VAL A C 1
ATOM 5167 O O . VAL A 1 685 ? -39.909 12.001 -22.173 1.00 27.50 685 VAL A O 1
ATOM 5170 N N . ALA A 1 686 ? -38.630 10.341 -22.952 1.00 26.20 686 ALA A N 1
ATOM 5171 C CA . ALA A 1 686 ? -38.140 10.719 -24.297 1.00 26.20 686 ALA A CA 1
ATOM 5172 C C . ALA A 1 686 ? -36.616 10.520 -24.455 1.00 26.20 686 ALA A C 1
ATOM 5174 O O . ALA A 1 686 ? -35.815 11.255 -23.889 1.00 26.20 686 ALA A O 1
ATOM 5175 N N . GLY A 1 687 ? -36.232 9.603 -25.351 1.00 24.67 687 GLY A N 1
ATOM 5176 C CA . GLY A 1 687 ? -34.992 9.693 -26.131 1.00 24.67 687 GLY A CA 1
ATOM 5177 C C . GLY A 1 687 ? -33.695 9.319 -25.413 1.00 24.67 687 GLY A C 1
ATOM 5178 O O . GLY A 1 687 ? -33.037 10.146 -24.789 1.00 24.67 687 GLY A O 1
ATOM 5179 N N . SER A 1 688 ? -33.251 8.081 -25.623 1.00 31.52 688 SER A N 1
ATOM 5180 C CA . SER A 1 688 ? -31.893 7.649 -25.309 1.00 31.52 688 SER A CA 1
ATOM 5181 C C . SER A 1 688 ? -30.847 8.525 -26.014 1.00 31.52 688 SER A C 1
ATOM 5183 O O . SER A 1 688 ? -30.722 8.475 -27.235 1.00 31.52 688 SER A O 1
ATOM 5185 N N . HIS A 1 689 ? -30.035 9.247 -25.245 1.00 31.00 689 HIS A N 1
ATOM 5186 C CA . HIS A 1 689 ? -28.676 9.621 -25.637 1.00 31.00 689 HIS A CA 1
ATOM 5187 C C . HIS A 1 689 ? -27.772 9.603 -24.401 1.00 31.00 689 HIS A C 1
ATOM 5189 O O . HIS A 1 689 ? -27.603 10.590 -23.688 1.00 31.00 689 HIS A O 1
ATOM 5195 N N . SER A 1 690 ? -27.175 8.441 -24.145 1.00 32.84 690 SER A N 1
ATOM 5196 C CA . SER A 1 690 ? -26.068 8.269 -23.211 1.00 32.84 690 SER A CA 1
ATOM 5197 C C . SER A 1 690 ? -24.767 8.770 -23.847 1.00 32.84 690 SER A C 1
ATOM 5199 O O . SER A 1 690 ? -24.079 8.023 -24.537 1.00 32.84 690 SER A O 1
ATOM 5201 N N . LEU A 1 691 ? -24.430 10.034 -23.596 1.00 32.59 691 LEU A N 1
ATOM 5202 C CA . LEU A 1 691 ? -23.071 10.578 -23.675 1.00 32.59 691 LEU A CA 1
ATOM 5203 C C . LEU A 1 691 ? -22.935 11.611 -22.545 1.00 32.59 691 LEU A C 1
ATOM 5205 O O . LEU A 1 691 ? -23.183 12.796 -22.757 1.00 32.59 691 LEU A O 1
ATOM 5209 N N . LYS A 1 692 ? -22.617 11.185 -21.316 1.00 38.56 692 LYS A N 1
ATOM 5210 C CA . LYS A 1 692 ? -22.354 12.136 -20.224 1.00 38.56 692 LYS A CA 1
ATOM 5211 C C . LYS A 1 692 ? -20.875 12.529 -20.243 1.00 38.56 692 LYS A C 1
ATOM 5213 O O . LYS A 1 692 ? -20.044 11.860 -19.645 1.00 38.56 692 LYS A O 1
ATOM 5218 N N . GLU A 1 693 ? -20.563 13.608 -20.963 1.00 50.03 693 GLU A N 1
ATOM 5219 C CA . GLU A 1 693 ? -19.370 14.419 -20.683 1.00 50.03 693 GLU A CA 1
ATOM 5220 C C . GLU A 1 693 ? -19.447 14.944 -19.241 1.00 50.03 693 GLU A C 1
ATOM 5222 O O . GLU A 1 693 ? -20.511 15.346 -18.767 1.00 50.03 693 GLU A O 1
ATOM 5227 N N . GLU A 1 694 ? -18.313 14.934 -18.548 1.00 54.75 694 GLU A N 1
ATOM 5228 C CA . GLU A 1 694 ? -18.198 15.317 -17.143 1.00 54.75 694 GLU A CA 1
ATOM 5229 C C . GLU A 1 694 ? -18.366 16.842 -16.978 1.00 54.75 694 GLU A C 1
ATOM 5231 O O . GLU A 1 694 ? -17.588 17.630 -17.523 1.00 54.75 694 GLU A O 1
ATOM 5236 N N . VAL A 1 695 ? -19.393 17.277 -16.241 1.00 56.97 695 VAL A N 1
ATOM 5237 C CA . VAL A 1 695 ? -19.570 18.688 -15.861 1.00 56.97 695 VAL A CA 1
ATOM 5238 C C . VAL A 1 695 ? -18.652 18.986 -14.680 1.00 56.97 695 VAL A C 1
ATOM 5240 O O . VAL A 1 695 ? -18.802 18.380 -13.621 1.00 56.97 695 VAL A O 1
ATOM 5243 N N . LYS A 1 696 ? -17.728 19.943 -14.825 1.00 66.00 696 LYS A N 1
ATOM 5244 C CA . LYS A 1 696 ? -16.861 20.382 -13.721 1.00 66.00 696 LYS A CA 1
ATOM 5245 C C . LYS A 1 696 ? -17.400 21.676 -13.139 1.00 66.00 696 LYS A C 1
ATOM 5247 O O . LYS A 1 696 ? -17.370 22.713 -13.801 1.00 66.00 696 LYS A O 1
ATOM 5252 N N . ALA A 1 697 ? -17.885 21.626 -11.904 1.00 70.25 697 ALA A N 1
ATOM 5253 C CA . ALA A 1 697 ? -18.358 22.811 -11.207 1.00 70.25 697 ALA A CA 1
ATOM 5254 C C . ALA A 1 697 ? -17.889 22.839 -9.746 1.00 70.25 697 ALA A C 1
ATOM 5256 O O . ALA A 1 697 ? -17.745 21.797 -9.113 1.00 70.25 697 ALA A O 1
ATOM 5257 N N . GLY A 1 698 ? -17.622 24.034 -9.221 1.00 69.12 698 GLY A N 1
ATOM 5258 C CA . GLY A 1 698 ? -17.124 24.228 -7.862 1.00 69.12 698 GLY A CA 1
ATOM 5259 C C . GLY A 1 698 ? -17.509 25.583 -7.280 1.00 69.12 698 GLY A C 1
ATOM 5260 O O . GLY A 1 698 ? -17.783 26.535 -8.014 1.00 69.12 698 GLY A O 1
ATOM 5261 N N . ILE A 1 699 ? -17.518 25.656 -5.947 1.00 76.00 699 ILE A N 1
ATOM 5262 C CA . ILE A 1 699 ? -17.886 26.847 -5.175 1.00 76.00 699 ILE A CA 1
ATOM 5263 C C . ILE A 1 699 ? -16.794 27.152 -4.147 1.00 76.00 699 ILE A C 1
ATOM 5265 O O . ILE A 1 699 ? -16.359 26.253 -3.430 1.00 76.00 699 ILE A O 1
ATOM 5269 N N . TYR A 1 700 ? -16.359 28.411 -4.066 1.00 61.22 700 TYR A N 1
ATOM 5270 C CA . TYR A 1 700 ? -15.358 28.877 -3.098 1.00 61.22 700 TYR A CA 1
ATOM 5271 C C . TYR A 1 700 ? -15.647 30.318 -2.637 1.00 61.22 700 TYR A C 1
ATOM 5273 O O . TYR A 1 700 ? -16.013 31.135 -3.473 1.00 61.22 700 TYR A O 1
ATOM 5281 N N . PRO A 1 701 ? -15.423 30.700 -1.368 1.00 51.22 701 PRO A N 1
ATOM 5282 C CA . PRO A 1 701 ? -15.001 29.853 -0.257 1.00 51.22 701 PRO A CA 1
ATOM 5283 C C . PRO A 1 701 ? -16.141 28.957 0.240 1.00 51.22 701 PRO A C 1
ATOM 5285 O O . PRO A 1 701 ? -17.313 29.247 0.022 1.00 51.22 701 PRO A O 1
ATOM 5288 N N . ASN A 1 702 ? -15.795 27.841 0.876 1.00 60.72 702 ASN A N 1
ATOM 5289 C CA . ASN A 1 702 ? -16.732 27.007 1.622 1.00 60.72 702 ASN A CA 1
ATOM 5290 C C . ASN A 1 702 ? -16.004 26.493 2.879 1.00 60.72 702 ASN A C 1
ATOM 5292 O O . ASN A 1 702 ? -15.090 25.682 2.721 1.00 60.72 702 ASN A O 1
ATOM 5296 N N . PRO A 1 703 ? -16.344 26.963 4.095 1.00 69.50 703 PRO A N 1
ATOM 5297 C CA . PRO A 1 703 ? -17.487 27.822 4.435 1.00 69.50 703 PRO A CA 1
ATOM 5298 C C . PRO A 1 703 ? -17.418 29.253 3.865 1.00 69.50 703 PRO A C 1
ATOM 5300 O O . PRO A 1 703 ? -16.335 29.771 3.600 1.00 69.50 703 PRO A O 1
ATOM 5303 N N . ALA A 1 704 ? -18.573 29.895 3.683 1.00 69.88 704 ALA A N 1
ATOM 5304 C CA . ALA A 1 704 ? -18.718 31.234 3.109 1.00 69.88 704 ALA A CA 1
ATOM 5305 C C . ALA A 1 704 ? -19.434 32.191 4.073 1.00 69.88 704 ALA A C 1
ATOM 5307 O O . ALA A 1 704 ? -20.350 31.782 4.778 1.00 69.88 704 ALA A O 1
ATOM 5308 N N . THR A 1 705 ? -19.063 33.475 4.082 1.00 69.00 705 THR A N 1
ATOM 5309 C CA . THR A 1 705 ? -19.618 34.478 5.019 1.00 69.00 705 THR A CA 1
ATOM 5310 C C . THR A 1 705 ? -20.520 35.525 4.367 1.00 69.00 705 THR A C 1
ATOM 5312 O O . THR A 1 705 ? -21.357 36.109 5.050 1.00 69.00 705 THR A O 1
ATOM 5315 N N . GLY A 1 706 ? -20.398 35.765 3.058 1.00 70.62 706 GLY A N 1
ATOM 5316 C CA . GLY A 1 706 ? -21.191 36.793 2.367 1.00 70.62 706 GLY A CA 1
ATOM 5317 C C . GLY A 1 706 ? -21.218 36.683 0.845 1.00 70.62 706 GLY A C 1
ATOM 5318 O O . GLY A 1 706 ? -22.212 37.045 0.235 1.00 70.62 706 GLY A O 1
ATOM 5319 N N . PHE A 1 707 ? -20.188 36.104 0.228 1.00 77.81 707 PHE A N 1
ATOM 5320 C CA . PHE A 1 707 ? -20.158 35.830 -1.209 1.00 77.81 707 PHE A CA 1
ATOM 5321 C C . PHE A 1 707 ? -19.584 34.443 -1.475 1.00 77.81 707 PHE A C 1
ATOM 5323 O O . PHE A 1 707 ? -18.709 33.981 -0.742 1.00 77.81 707 PHE A O 1
ATOM 5330 N N . ILE A 1 708 ? -20.038 33.822 -2.560 1.00 80.19 708 ILE A N 1
ATOM 5331 C CA . ILE A 1 708 ? -19.427 32.622 -3.131 1.00 80.19 708 ILE A CA 1
ATOM 5332 C C . ILE A 1 708 ? -19.041 32.862 -4.588 1.00 80.19 708 ILE A C 1
ATOM 5334 O O . ILE A 1 708 ? -19.776 33.491 -5.339 1.00 80.19 708 ILE A O 1
ATOM 5338 N N . GLN A 1 709 ? -17.892 32.343 -4.998 1.00 73.75 709 GLN A N 1
ATOM 5339 C CA . GLN A 1 709 ? -17.453 32.260 -6.385 1.00 73.75 709 GLN A CA 1
ATOM 5340 C C . GLN A 1 709 ? -17.883 30.916 -6.953 1.00 73.75 709 GLN A C 1
ATOM 5342 O O . GLN A 1 709 ? -17.467 29.866 -6.464 1.00 73.75 709 GLN A O 1
ATOM 5347 N N . LEU A 1 710 ? -18.715 30.965 -7.984 1.00 82.19 710 LEU A N 1
ATOM 5348 C CA . LEU A 1 710 ? -19.198 29.822 -8.733 1.00 82.19 710 LEU A CA 1
ATOM 5349 C C . LEU A 1 710 ? -18.354 29.656 -9.997 1.00 82.19 710 LEU A C 1
ATOM 5351 O O . LEU A 1 710 ? -18.340 30.545 -10.846 1.00 82.19 710 LEU A O 1
ATOM 5355 N N . ASN A 1 711 ? -17.712 28.498 -10.137 1.00 78.50 711 ASN A N 1
ATOM 5356 C CA . ASN A 1 711 ? -16.998 28.083 -11.342 1.00 78.50 711 ASN A CA 1
ATOM 5357 C C . ASN A 1 711 ? -17.762 26.932 -12.004 1.00 78.50 711 ASN A C 1
ATOM 5359 O O . ASN A 1 711 ? -18.004 25.924 -11.350 1.00 78.50 711 ASN A O 1
ATOM 5363 N N . VAL A 1 712 ? -18.132 27.057 -13.279 1.00 76.31 712 VAL A N 1
ATOM 5364 C CA . VAL A 1 712 ? -18.817 26.011 -14.061 1.00 76.31 712 VAL A CA 1
ATOM 5365 C C . VAL A 1 712 ? -18.167 25.907 -15.436 1.00 76.31 712 VAL A C 1
ATOM 5367 O O . VAL A 1 712 ? -18.326 26.798 -16.269 1.00 76.31 712 VAL A O 1
ATOM 5370 N N . ASP A 1 713 ? -17.452 24.815 -15.686 1.00 79.19 713 ASP A N 1
ATOM 5371 C CA . ASP A 1 713 ? -16.900 24.457 -16.993 1.00 79.19 713 ASP A CA 1
ATOM 5372 C C . ASP A 1 713 ? -17.852 23.478 -17.687 1.00 79.19 713 ASP A C 1
ATOM 5374 O O . ASP A 1 713 ? -17.924 22.293 -17.348 1.00 79.19 713 ASP A O 1
ATOM 5378 N N . TYR A 1 714 ? -18.626 24.001 -18.640 1.00 79.00 714 TYR A N 1
ATOM 5379 C CA . TYR A 1 714 ? -19.589 23.216 -19.403 1.00 79.00 714 TYR A CA 1
ATOM 5380 C C . TYR A 1 714 ? -19.814 23.790 -20.803 1.00 79.00 714 TYR A C 1
ATOM 5382 O O . TYR A 1 714 ? -19.816 25.004 -20.989 1.00 79.00 714 TYR A O 1
ATOM 5390 N N . LYS A 1 715 ? -20.009 22.937 -21.814 1.00 73.56 715 LYS A N 1
ATOM 5391 C CA . LYS A 1 715 ? -20.044 23.367 -23.223 1.00 73.56 715 LYS A CA 1
ATOM 5392 C C . LYS A 1 715 ? -21.217 24.287 -23.583 1.00 73.56 715 LYS A C 1
ATOM 5394 O O . LYS A 1 715 ? -21.036 25.146 -24.443 1.00 73.56 715 LYS A O 1
ATOM 5399 N N . ASP A 1 716 ? -22.367 24.165 -22.916 1.00 78.31 716 ASP A N 1
ATOM 5400 C CA . ASP A 1 716 ? -23.541 24.972 -23.263 1.00 78.31 716 ASP A CA 1
ATOM 5401 C C . ASP A 1 716 ? -23.358 26.428 -22.809 1.00 78.31 716 ASP A C 1
ATOM 5403 O O . ASP A 1 716 ? -23.001 26.710 -21.659 1.00 78.31 716 ASP A O 1
ATOM 5407 N N . ILE A 1 717 ? -23.591 27.361 -23.731 1.00 79.69 717 ILE A N 1
ATOM 5408 C CA . ILE A 1 717 ? -23.524 28.814 -23.524 1.00 79.69 717 ILE A CA 1
ATOM 5409 C C . ILE A 1 717 ? -24.933 29.416 -23.560 1.00 79.69 717 ILE A C 1
ATOM 5411 O O . ILE A 1 717 ? -25.841 28.849 -24.164 1.00 79.69 717 ILE A O 1
ATOM 5415 N N . GLY A 1 718 ? -25.133 30.570 -22.924 1.00 78.00 718 GLY A N 1
ATOM 5416 C CA . GLY A 1 718 ? -26.419 31.270 -22.922 1.00 78.00 718 GLY A CA 1
ATOM 5417 C C . GLY A 1 718 ? -26.802 31.841 -21.561 1.00 78.00 718 GLY A C 1
ATOM 5418 O O . GLY A 1 718 ? -25.947 32.130 -20.726 1.00 78.00 718 GLY A O 1
ATOM 5419 N N . LYS A 1 719 ? -28.104 32.048 -21.341 1.00 79.31 719 LYS A N 1
ATOM 5420 C CA . LYS A 1 719 ? -28.629 32.510 -20.050 1.00 79.31 719 LYS A CA 1
ATOM 5421 C C . LYS A 1 719 ? -28.575 31.354 -19.048 1.00 79.31 719 LYS A C 1
ATOM 5423 O O . LYS A 1 719 ? -29.253 30.345 -19.237 1.00 79.31 719 LYS A O 1
ATOM 5428 N N . THR A 1 720 ? -27.784 31.520 -17.995 1.00 81.56 720 THR A N 1
ATOM 5429 C CA . THR A 1 720 ? -27.635 30.559 -16.902 1.00 81.56 720 THR A CA 1
ATOM 5430 C C . THR A 1 720 ? -28.394 31.066 -15.680 1.00 81.56 720 THR A C 1
ATOM 5432 O O . THR A 1 720 ? -28.305 32.242 -15.331 1.00 81.56 720 THR A O 1
ATOM 5435 N N . VAL A 1 721 ? -29.160 30.200 -15.025 1.00 80.81 721 VAL A N 1
ATOM 5436 C CA . VAL A 1 721 ? -29.849 30.499 -13.766 1.00 80.81 721 VAL A CA 1
ATOM 5437 C C . VAL A 1 721 ? -29.186 29.707 -12.648 1.00 80.81 721 VAL A C 1
ATOM 5439 O O . VAL A 1 721 ? -29.000 28.499 -12.761 1.00 80.81 721 VAL A O 1
ATOM 5442 N N . VAL A 1 722 ? -28.811 30.401 -11.579 1.00 86.00 722 VAL A N 1
ATOM 5443 C CA . VAL A 1 722 ? -28.222 29.837 -10.367 1.00 86.00 722 VAL A CA 1
ATOM 5444 C C . VAL A 1 722 ? -29.273 29.888 -9.270 1.00 86.00 722 VAL A C 1
ATOM 5446 O O . VAL A 1 722 ? -29.610 30.965 -8.784 1.00 86.00 722 VAL A O 1
ATOM 5449 N N . ASN A 1 723 ? -29.788 28.726 -8.892 1.00 82.19 723 ASN A N 1
ATOM 5450 C CA . ASN A 1 723 ? -30.759 28.559 -7.821 1.00 82.19 723 ASN A CA 1
ATOM 5451 C C . ASN A 1 723 ? -30.038 28.115 -6.547 1.00 82.19 723 ASN A C 1
ATOM 5453 O O . ASN A 1 723 ? -29.245 27.178 -6.583 1.00 82.19 723 ASN A O 1
ATOM 5457 N N . VAL A 1 724 ? -30.326 28.756 -5.422 1.00 82.81 724 VAL A N 1
ATOM 5458 C CA . VAL A 1 724 ? -29.813 28.411 -4.096 1.00 82.81 724 VAL A CA 1
ATOM 5459 C C . VAL A 1 724 ? -30.980 27.925 -3.253 1.00 82.81 724 VAL A C 1
ATOM 5461 O O . VAL A 1 724 ? -31.939 28.666 -3.046 1.00 82.81 724 VAL A O 1
ATOM 5464 N N . TYR A 1 725 ? -30.890 26.696 -2.765 1.00 71.69 725 TYR A N 1
ATOM 5465 C CA . TYR A 1 725 ? -31.890 26.038 -1.937 1.00 71.69 725 TYR A CA 1
ATOM 5466 C C . TYR A 1 725 ? -31.377 25.869 -0.513 1.00 71.69 725 TYR A C 1
ATOM 5468 O O . TYR A 1 725 ? -30.184 25.634 -0.317 1.00 71.69 725 TYR A O 1
ATOM 5476 N N . ASP A 1 726 ? -32.264 25.959 0.474 1.00 75.19 726 ASP A N 1
ATOM 5477 C CA . ASP A 1 726 ? -31.946 25.537 1.839 1.00 75.19 726 ASP A CA 1
ATOM 5478 C C . ASP A 1 726 ? -31.872 23.999 1.951 1.00 75.19 726 ASP A C 1
ATOM 5480 O O . ASP A 1 726 ? -32.181 23.261 1.011 1.00 75.19 726 ASP A O 1
ATOM 5484 N N . ALA A 1 727 ? -31.463 23.496 3.118 1.00 63.47 727 ALA A N 1
ATOM 5485 C CA . ALA A 1 727 ? -31.374 22.058 3.386 1.00 63.47 727 ALA A CA 1
ATOM 5486 C C . ALA A 1 727 ? -32.727 21.315 3.312 1.00 63.47 727 ALA A C 1
ATOM 5488 O O . ALA A 1 727 ? -32.737 20.093 3.189 1.00 63.47 727 ALA A O 1
ATOM 5489 N N . GLY A 1 728 ? -33.854 22.034 3.370 1.00 59.38 728 GLY A N 1
ATOM 5490 C CA . GLY A 1 728 ? -35.201 21.494 3.175 1.00 59.38 728 GLY A CA 1
ATOM 5491 C C . GLY A 1 728 ? -35.667 21.517 1.716 1.00 59.38 728 GLY A C 1
ATOM 5492 O O . GLY A 1 728 ? -36.813 21.163 1.446 1.00 59.38 728 GLY A O 1
ATOM 5493 N N . GLY A 1 729 ? -34.814 21.949 0.780 1.00 59.34 729 GLY A N 1
ATOM 5494 C CA . GLY A 1 729 ? -35.120 22.027 -0.648 1.00 59.34 729 GLY A CA 1
ATOM 5495 C C . GLY A 1 729 ? -35.956 23.244 -1.051 1.00 59.34 729 GLY A C 1
ATOM 5496 O O . GLY A 1 729 ? -36.432 23.302 -2.185 1.00 59.34 729 GLY A O 1
ATOM 5497 N N . ARG A 1 730 ? -36.147 24.234 -0.168 1.00 67.00 730 ARG A N 1
ATOM 5498 C CA . ARG A 1 730 ? -36.867 25.472 -0.509 1.00 67.00 730 ARG A CA 1
ATOM 5499 C C . ARG A 1 730 ? -35.943 26.419 -1.259 1.00 67.00 730 ARG A C 1
ATOM 5501 O O . ARG A 1 730 ? -34.806 26.624 -0.848 1.00 67.00 730 ARG A O 1
ATOM 5508 N N . LEU A 1 731 ? -36.429 27.011 -2.351 1.00 79.31 731 LEU A N 1
ATOM 5509 C CA . LEU A 1 731 ? -35.668 27.986 -3.134 1.00 79.31 731 LEU A CA 1
ATOM 5510 C C . LEU A 1 731 ? -35.520 29.291 -2.341 1.00 79.31 731 LEU A C 1
ATOM 5512 O O . LEU A 1 731 ? -36.501 29.987 -2.098 1.00 79.31 731 LEU A O 1
ATOM 5516 N N . MET A 1 732 ? -34.288 29.623 -1.973 1.00 84.69 732 MET A N 1
ATOM 5517 C CA . MET A 1 732 ? -33.946 30.803 -1.177 1.00 84.69 732 MET A CA 1
ATOM 5518 C C . MET A 1 732 ? -33.503 31.977 -2.045 1.00 84.69 732 MET A C 1
ATOM 5520 O O . MET A 1 732 ? -33.788 33.127 -1.722 1.00 84.69 732 MET A O 1
ATOM 5524 N N . LYS A 1 733 ? -32.805 31.702 -3.152 1.00 83.81 733 LYS A N 1
ATOM 5525 C CA . LYS A 1 733 ? -32.331 32.733 -4.081 1.00 83.81 733 LYS A CA 1
ATOM 5526 C C . LYS A 1 733 ? -32.221 32.181 -5.499 1.00 83.81 733 LYS A C 1
ATOM 5528 O O . LYS A 1 733 ? -31.804 31.045 -5.678 1.00 83.81 733 LYS A O 1
ATOM 5533 N N . ALA A 1 734 ? -32.553 32.988 -6.504 1.00 86.88 734 ALA A N 1
ATOM 5534 C CA . ALA A 1 734 ? -32.332 32.666 -7.912 1.00 86.88 734 ALA A CA 1
ATOM 5535 C C . ALA A 1 734 ? -31.668 33.855 -8.615 1.00 86.88 734 ALA A C 1
ATOM 5537 O O . ALA A 1 734 ? -32.206 34.962 -8.609 1.00 86.88 734 ALA A O 1
ATOM 5538 N N . VAL A 1 735 ? -30.498 33.635 -9.214 1.00 82.00 735 VAL A N 1
ATOM 5539 C CA . VAL A 1 735 ? -29.723 34.673 -9.907 1.00 82.00 735 VAL A CA 1
ATOM 5540 C C . VAL A 1 735 ? -29.519 34.264 -11.354 1.00 82.00 735 VAL A C 1
ATOM 5542 O O . VAL A 1 735 ? -29.023 33.179 -11.639 1.00 82.00 735 VAL A O 1
ATOM 5545 N N . SER A 1 736 ? -29.888 35.137 -12.289 1.00 86.81 736 SER A N 1
ATOM 5546 C CA . SER A 1 736 ? -29.622 34.906 -13.706 1.00 86.81 736 SER A CA 1
ATOM 5547 C C . SER A 1 736 ? -28.322 35.582 -14.127 1.00 86.81 736 SER A C 1
ATOM 5549 O O . SER A 1 736 ? -28.174 36.791 -13.968 1.00 86.81 736 SER A O 1
ATOM 5551 N N . VAL A 1 737 ? -27.414 34.806 -14.717 1.00 84.56 737 VAL A N 1
ATOM 5552 C CA . VAL A 1 737 ? -26.105 35.256 -15.199 1.00 84.56 737 VAL A CA 1
ATOM 5553 C C . VAL A 1 737 ? -25.900 34.871 -16.671 1.00 84.56 737 VAL A C 1
ATOM 5555 O O . VAL A 1 737 ? -26.286 33.774 -17.085 1.00 84.56 737 VAL A O 1
ATOM 5558 N N . PRO A 1 738 ? -25.321 35.748 -17.506 1.00 82.31 738 PRO A N 1
ATOM 5559 C CA . PRO A 1 738 ? -24.943 35.384 -18.866 1.00 82.31 738 PRO A CA 1
ATOM 5560 C C . PRO A 1 738 ? -23.673 34.518 -18.860 1.00 82.31 738 PRO A C 1
ATOM 5562 O O . PRO A 1 738 ? -22.678 34.866 -18.229 1.00 82.31 738 PRO A O 1
ATOM 5565 N N . LYS A 1 739 ? -23.686 33.412 -19.609 1.00 84.56 739 LYS A N 1
ATOM 5566 C CA . LYS A 1 739 ? -22.542 32.519 -19.831 1.00 84.56 739 LYS A CA 1
ATOM 5567 C C . LYS A 1 739 ? -22.134 32.567 -21.309 1.00 84.56 739 LYS A C 1
ATOM 5569 O O . LYS A 1 739 ? -22.615 31.755 -22.097 1.00 84.56 739 LYS A O 1
ATOM 5574 N N . PRO A 1 740 ? -21.288 33.529 -21.720 1.00 70.25 740 PRO A N 1
ATOM 5575 C CA . PRO A 1 740 ? -20.948 33.735 -23.131 1.00 70.25 740 PRO A CA 1
ATOM 5576 C C . PRO A 1 740 ? -19.966 32.690 -23.686 1.00 70.25 740 PRO A C 1
ATOM 5578 O O . PRO A 1 740 ? -19.786 32.604 -24.895 1.00 70.25 740 PRO A O 1
ATOM 5581 N N . GLN A 1 741 ? -19.321 31.907 -22.816 1.00 79.25 741 GLN A N 1
ATOM 5582 C CA . GLN A 1 741 ? -18.279 30.942 -23.167 1.00 79.25 741 GLN A CA 1
ATOM 5583 C C . GLN A 1 741 ? -18.352 29.682 -22.287 1.00 79.25 741 GLN A C 1
ATOM 5585 O O . GLN A 1 741 ? -19.155 29.598 -21.353 1.00 79.25 741 GLN A O 1
ATOM 5590 N N . ARG A 1 742 ? -17.532 28.670 -22.599 1.00 83.94 742 ARG A N 1
ATOM 5591 C CA . ARG A 1 742 ? -17.554 27.349 -21.942 1.00 83.94 742 ARG A CA 1
ATOM 5592 C C . ARG A 1 742 ? -17.367 27.427 -20.419 1.00 83.94 742 ARG A C 1
ATOM 5594 O O . ARG A 1 742 ? -18.100 26.776 -19.682 1.00 83.94 742 ARG A O 1
ATOM 5601 N N . LEU A 1 743 ? -16.444 28.257 -19.948 1.00 80.69 743 LEU A N 1
ATOM 5602 C CA . LEU A 1 743 ? -16.237 28.485 -18.521 1.00 80.69 743 LEU A CA 1
ATOM 5603 C C . LEU A 1 743 ? -17.073 29.681 -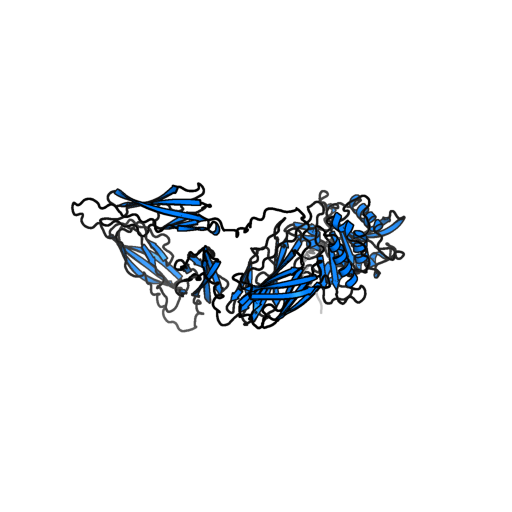18.043 1.00 80.69 743 LEU A C 1
ATOM 5605 O O . LEU A 1 743 ? -16.964 30.780 -18.586 1.00 80.69 743 LEU A O 1
ATOM 5609 N N . LEU A 1 744 ? -17.885 29.472 -17.009 1.00 80.44 744 LEU A N 1
ATOM 5610 C CA . LEU A 1 744 ? -18.542 30.524 -16.237 1.00 80.44 744 LEU A CA 1
ATOM 5611 C C . LEU A 1 744 ? -17.835 30.661 -14.893 1.00 80.44 744 LEU A C 1
ATOM 5613 O O . LEU A 1 744 ? -17.766 29.692 -14.144 1.00 80.44 744 LEU A O 1
ATOM 5617 N N . GLN A 1 745 ? -17.357 31.863 -14.584 1.00 81.06 745 GLN A N 1
ATOM 5618 C CA . GLN A 1 745 ? -16.883 32.233 -13.251 1.00 81.06 745 GLN A CA 1
ATOM 5619 C C . GLN A 1 745 ? -17.667 33.463 -12.806 1.00 81.06 745 GLN A C 1
ATOM 5621 O O . GLN A 1 745 ? -17.653 34.482 -13.497 1.00 81.06 745 GLN A O 1
ATOM 5626 N N . THR A 1 746 ? -18.413 33.364 -11.710 1.00 81.88 746 THR A N 1
ATOM 5627 C CA . THR A 1 746 ? -19.258 34.469 -11.244 1.00 81.88 746 THR A CA 1
ATOM 5628 C C . THR A 1 746 ? -19.435 34.454 -9.732 1.00 81.88 746 THR A C 1
ATOM 5630 O O . THR A 1 746 ? -19.498 33.390 -9.120 1.00 81.88 746 THR A O 1
ATOM 5633 N N . GLY A 1 747 ? -19.527 35.639 -9.129 1.00 83.00 747 GLY A N 1
ATOM 5634 C CA . GLY A 1 747 ? -19.798 35.796 -7.705 1.00 83.00 747 GLY A CA 1
ATOM 5635 C C . GLY A 1 747 ? -21.299 35.845 -7.427 1.00 83.00 747 GLY A C 1
ATOM 5636 O O . GLY A 1 747 ? -22.020 36.595 -8.081 1.00 83.00 747 GLY A O 1
ATOM 5637 N N . ILE A 1 748 ? -21.763 35.091 -6.435 1.00 86.38 748 ILE A N 1
ATOM 5638 C CA . ILE A 1 748 ? -23.138 35.128 -5.933 1.00 86.38 748 ILE A CA 1
ATOM 5639 C C . ILE A 1 748 ? -23.121 35.694 -4.513 1.00 86.38 748 ILE A C 1
ATOM 5641 O O . ILE A 1 748 ? -22.455 35.148 -3.630 1.00 86.38 748 ILE A O 1
ATOM 5645 N N . ASP A 1 749 ? -23.853 36.789 -4.305 1.00 85.56 749 ASP A N 1
ATOM 5646 C CA . ASP A 1 749 ? -24.085 37.368 -2.980 1.00 85.56 749 ASP A CA 1
ATOM 5647 C C . ASP A 1 749 ? -25.043 36.479 -2.182 1.00 85.56 749 ASP A C 1
ATOM 5649 O O . ASP A 1 749 ? -26.151 36.166 -2.633 1.00 85.56 749 ASP A O 1
ATOM 5653 N N . ILE A 1 750 ? -24.606 36.085 -0.995 1.00 91.06 750 ILE A N 1
ATOM 5654 C CA . ILE A 1 750 ? -25.328 35.234 -0.047 1.00 91.06 750 ILE A CA 1
ATOM 5655 C C . ILE A 1 750 ? -25.376 35.868 1.352 1.00 91.06 750 ILE A C 1
ATOM 5657 O O . ILE A 1 750 ? -25.633 35.175 2.335 1.00 91.06 750 ILE A O 1
ATOM 5661 N N . SER A 1 751 ? -25.070 37.160 1.471 1.00 83.88 751 SER A N 1
ATOM 5662 C CA . SER A 1 751 ? -25.016 37.881 2.749 1.00 83.88 751 SER A CA 1
ATOM 5663 C C . SER A 1 751 ? -26.369 37.957 3.464 1.00 83.88 751 SER A C 1
ATOM 5665 O O . SER A 1 751 ? -26.419 38.008 4.690 1.00 83.88 751 SER A O 1
ATOM 5667 N N . ASP A 1 752 ? -27.462 37.897 2.708 1.00 86.25 752 ASP A N 1
ATOM 5668 C CA . ASP A 1 752 ? -28.848 37.836 3.175 1.00 86.25 752 ASP A CA 1
ATOM 5669 C C . ASP A 1 752 ? -29.300 36.428 3.600 1.00 86.25 752 ASP A C 1
ATOM 5671 O O . ASP A 1 752 ? -30.363 36.276 4.208 1.00 86.25 752 ASP A O 1
ATOM 5675 N N . LEU A 1 753 ? -28.509 35.390 3.309 1.00 84.19 753 LEU A N 1
ATOM 5676 C CA . LEU A 1 753 ? -28.797 34.029 3.745 1.00 84.19 753 LEU A CA 1
ATOM 5677 C C . LEU A 1 753 ? -28.383 33.841 5.208 1.00 84.19 753 LEU A C 1
ATOM 5679 O O . LEU A 1 753 ? -27.287 34.213 5.629 1.00 84.19 753 LEU A O 1
ATOM 5683 N N . LYS A 1 754 ? -29.259 33.204 5.991 1.00 86.00 754 LYS A N 1
ATOM 5684 C CA . LYS A 1 754 ? -28.946 32.808 7.371 1.00 86.00 754 LYS A CA 1
ATOM 5685 C C . LYS A 1 754 ? -27.854 31.740 7.386 1.00 86.00 754 LYS A C 1
ATOM 5687 O O . LYS A 1 754 ? -27.703 30.996 6.419 1.00 86.00 754 LYS A O 1
ATOM 5692 N N . ASN A 1 755 ? -27.145 31.606 8.500 1.00 81.75 755 ASN A N 1
ATOM 5693 C CA . ASN A 1 755 ? -26.165 30.535 8.666 1.00 81.75 755 ASN A CA 1
ATOM 5694 C C . ASN A 1 755 ? -26.831 29.160 8.509 1.00 81.75 755 ASN A C 1
ATOM 5696 O O . ASN A 1 755 ? -27.907 28.924 9.060 1.00 81.75 755 ASN A O 1
ATOM 5700 N N . GLY A 1 756 ? -26.223 28.276 7.719 1.00 73.12 756 GLY A N 1
ATOM 5701 C CA . GLY A 1 756 ? -26.834 27.004 7.333 1.00 73.12 756 GLY A CA 1
ATOM 5702 C C . GLY A 1 756 ? -26.210 26.365 6.094 1.00 73.12 756 GLY A C 1
ATOM 5703 O O . GLY A 1 756 ? -25.312 26.926 5.467 1.00 73.12 756 GLY A O 1
ATOM 5704 N N . ILE A 1 757 ? -26.686 25.167 5.750 1.00 76.12 757 ILE A N 1
ATOM 5705 C CA . ILE A 1 757 ? -26.251 24.420 4.563 1.00 76.12 757 ILE A CA 1
ATOM 5706 C C . ILE A 1 757 ? -27.178 24.763 3.401 1.00 76.12 757 ILE A C 1
ATOM 5708 O O . ILE A 1 757 ? -28.399 24.662 3.530 1.00 76.12 757 ILE A O 1
ATOM 5712 N N . TYR A 1 758 ? -26.586 25.108 2.262 1.00 77.69 758 TYR A N 1
ATOM 5713 C CA . TYR A 1 758 ? -27.315 25.442 1.047 1.00 77.69 758 TYR A CA 1
ATOM 5714 C C . TYR A 1 758 ? -26.835 24.595 -0.127 1.00 77.69 758 TYR A C 1
ATOM 5716 O O . TYR A 1 758 ? -25.646 24.289 -0.252 1.00 77.69 758 TYR A O 1
ATOM 5724 N N . ALA A 1 759 ? -27.769 24.228 -0.999 1.00 79.25 759 ALA A N 1
ATOM 5725 C CA . ALA A 1 759 ? -27.489 23.575 -2.269 1.00 79.25 759 ALA A CA 1
ATOM 5726 C C . ALA A 1 759 ? -27.621 24.588 -3.409 1.00 79.25 759 ALA A C 1
ATOM 5728 O O . ALA A 1 759 ? -28.578 25.351 -3.464 1.00 79.25 759 ALA A O 1
ATOM 5729 N N . VAL A 1 760 ? -26.673 24.590 -4.337 1.00 79.62 760 VAL A N 1
ATOM 5730 C CA . VAL A 1 760 ? -26.657 25.464 -5.507 1.00 79.62 760 VAL A CA 1
ATOM 5731 C C . VAL A 1 760 ? -26.852 24.619 -6.750 1.00 79.62 760 VAL A C 1
ATOM 5733 O O . VAL A 1 760 ? -26.020 23.770 -7.068 1.00 79.62 760 VAL A O 1
ATOM 5736 N N . GLN A 1 761 ? -27.943 24.872 -7.457 1.00 82.25 761 GLN A N 1
ATOM 5737 C CA . GLN A 1 761 ? -28.252 24.276 -8.744 1.00 82.25 761 GLN A CA 1
ATOM 5738 C C . GLN A 1 761 ? -27.969 25.291 -9.849 1.00 82.25 761 GLN A C 1
ATOM 5740 O O . GLN A 1 761 ? -28.431 26.430 -9.794 1.00 82.25 761 GLN A O 1
ATOM 5745 N N . VAL A 1 762 ? -27.243 24.864 -10.878 1.00 77.56 762 VAL A N 1
ATOM 5746 C CA . VAL A 1 762 ? -26.962 25.698 -12.051 1.00 77.56 762 VAL A CA 1
ATOM 5747 C C . VAL A 1 762 ? -27.696 25.141 -13.260 1.00 77.56 762 VAL A C 1
ATOM 5749 O O . VAL A 1 762 ? -27.506 23.982 -13.625 1.00 77.56 762 VAL A O 1
ATOM 5752 N N . VAL A 1 763 ? -28.508 25.971 -13.905 1.00 76.25 763 VAL A N 1
ATOM 5753 C CA . VAL A 1 763 ? -29.320 25.605 -15.070 1.00 76.25 763 VAL A CA 1
ATOM 5754 C C . VAL A 1 763 ? -28.878 26.443 -16.261 1.00 76.25 763 VAL A C 1
ATOM 5756 O O . VAL A 1 763 ? -28.930 27.668 -16.201 1.00 76.25 763 VAL A O 1
ATOM 5759 N N . THR A 1 764 ? -28.432 25.805 -17.345 1.00 71.31 764 THR A N 1
ATOM 5760 C CA . THR A 1 764 ? -28.082 26.489 -18.605 1.00 71.31 764 THR A CA 1
ATOM 5761 C C . THR A 1 764 ? -28.793 25.786 -19.757 1.00 71.31 764 THR A C 1
ATOM 5763 O O . THR A 1 764 ? -28.576 24.600 -19.987 1.00 71.31 764 THR A O 1
ATOM 5766 N N . GLY A 1 765 ? -29.675 26.491 -20.471 1.00 66.50 765 GLY A N 1
ATOM 5767 C CA . GLY A 1 765 ? -30.497 25.878 -21.521 1.00 66.50 765 GLY A CA 1
ATOM 5768 C C . GLY A 1 765 ? -31.532 24.890 -20.961 1.00 66.50 765 GLY A C 1
ATOM 5769 O O . GLY A 1 765 ? -32.303 25.250 -20.077 1.00 66.50 765 GLY A O 1
ATOM 5770 N N . LYS A 1 766 ? -31.570 23.657 -21.492 1.00 50.91 766 LYS A N 1
ATOM 5771 C CA . LYS A 1 766 ? -32.488 22.578 -21.059 1.00 50.91 766 LYS A CA 1
ATOM 5772 C C . LYS A 1 766 ? -31.878 21.617 -20.024 1.00 50.91 766 LYS A C 1
ATOM 5774 O O . LYS A 1 766 ? -32.544 20.663 -19.637 1.00 50.91 766 LYS A O 1
ATOM 5779 N N . LEU A 1 767 ? -30.631 21.836 -19.596 1.00 54.81 767 LEU A N 1
ATOM 5780 C CA . LEU A 1 767 ? -29.907 20.913 -18.718 1.00 54.81 767 LEU A CA 1
ATOM 5781 C C . LEU A 1 767 ? -29.682 21.497 -17.315 1.00 54.81 767 LEU A C 1
ATOM 5783 O O . LEU A 1 767 ? -29.219 22.633 -17.158 1.00 54.81 767 LEU A O 1
ATOM 5787 N N . VAL A 1 768 ? -29.959 20.680 -16.294 1.00 57.22 768 VAL A N 1
ATOM 5788 C CA . VAL A 1 768 ? -29.507 20.900 -14.913 1.00 57.22 768 VAL A CA 1
ATOM 5789 C C . VAL A 1 768 ? -28.057 20.440 -14.838 1.00 57.22 768 VAL A C 1
ATOM 5791 O O . VAL A 1 768 ? -27.763 19.255 -14.962 1.00 57.22 768 VAL A O 1
ATOM 5794 N N . CYS A 1 769 ? -27.145 21.393 -14.694 1.00 52.00 769 CYS A N 1
ATOM 5795 C CA . CYS A 1 769 ? -25.734 21.163 -14.958 1.00 52.00 769 CYS A CA 1
ATOM 5796 C C . CYS A 1 769 ? -25.014 20.519 -13.759 1.00 52.00 769 CYS A C 1
ATOM 5798 O O . CYS A 1 769 ? -24.180 19.643 -13.953 1.00 52.00 769 CYS A O 1
ATOM 5800 N N . HIS A 1 770 ? -25.348 20.892 -12.515 1.00 55.75 770 HIS A N 1
ATOM 5801 C CA . HIS A 1 770 ? -24.805 20.257 -11.303 1.00 55.75 770 HIS A CA 1
ATOM 5802 C C . HIS A 1 770 ? -25.511 20.758 -10.028 1.00 55.75 770 HIS A C 1
ATOM 5804 O O . HIS A 1 770 ? -26.069 21.859 -10.044 1.00 55.75 770 HIS A O 1
ATOM 5810 N N . ILE A 1 771 ? -25.443 19.991 -8.928 1.00 60.47 771 ILE A N 1
ATOM 5811 C CA . ILE A 1 771 ? -25.835 20.432 -7.575 1.00 60.47 771 ILE A CA 1
ATOM 5812 C C . ILE A 1 771 ? -24.577 20.475 -6.701 1.00 60.47 771 ILE A C 1
ATOM 5814 O O . ILE A 1 771 ? -23.987 19.440 -6.407 1.00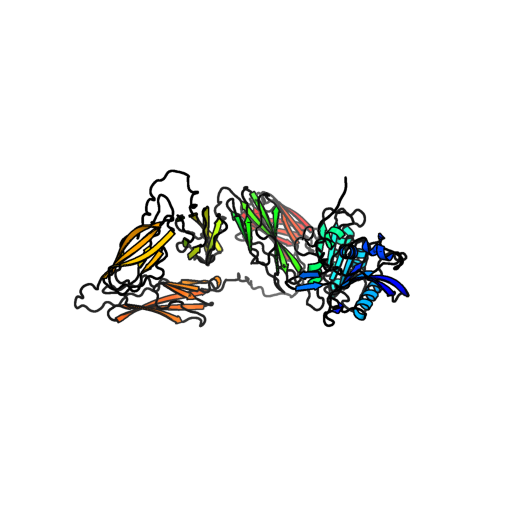 60.47 771 ILE A O 1
ATOM 5818 N N . MET A 1 772 ? -24.174 21.669 -6.275 1.00 75.19 772 MET A N 1
ATOM 5819 C CA . MET A 1 772 ? -23.047 21.893 -5.359 1.00 75.19 772 MET A CA 1
ATOM 5820 C C . MET A 1 772 ? -23.571 22.279 -3.976 1.00 75.19 772 MET A C 1
ATOM 5822 O O . MET A 1 772 ? -24.696 22.755 -3.863 1.00 75.19 772 MET A O 1
ATOM 5826 N N . LYS A 1 773 ? -22.784 22.102 -2.912 1.00 77.88 773 LYS A N 1
ATOM 5827 C CA . LYS A 1 773 ? -23.186 22.483 -1.548 1.00 77.88 773 LYS A CA 1
ATOM 5828 C C . LYS A 1 773 ? -22.177 23.442 -0.934 1.00 77.88 773 LYS A C 1
ATOM 5830 O O . LYS A 1 773 ? -20.977 23.280 -1.146 1.00 77.88 773 LYS A O 1
ATOM 5835 N N . PHE A 1 774 ? -22.659 24.405 -0.156 1.00 73.75 774 PHE A N 1
ATOM 5836 C CA . PHE A 1 774 ? -21.809 25.261 0.667 1.00 73.75 774 PHE A CA 1
ATOM 5837 C C . PHE A 1 774 ? -22.435 25.515 2.041 1.00 73.75 774 PHE A C 1
ATOM 5839 O O . PHE A 1 774 ? -23.650 25.404 2.219 1.00 73.75 774 PHE A O 1
ATOM 5846 N N . ILE A 1 775 ? -21.588 25.843 3.015 1.00 77.00 775 ILE A N 1
ATOM 5847 C CA . ILE A 1 775 ? -21.985 26.210 4.373 1.00 77.00 775 ILE A CA 1
ATOM 5848 C C . ILE A 1 775 ? -21.869 27.728 4.504 1.00 77.00 775 ILE A C 1
ATOM 5850 O O . ILE A 1 775 ? -20.785 28.282 4.327 1.00 77.00 775 ILE A O 1
ATOM 5854 N N . LYS A 1 776 ? -22.978 28.403 4.819 1.00 75.88 776 LYS A N 1
ATOM 5855 C CA . LYS A 1 776 ? -22.988 29.808 5.238 1.00 75.88 776 LYS A CA 1
ATOM 5856 C C . LYS A 1 776 ? -22.689 29.870 6.736 1.00 75.88 776 LYS A C 1
ATOM 5858 O O . LYS A 1 776 ? -23.435 29.275 7.518 1.00 75.88 776 LYS A O 1
ATOM 5863 N N . ILE A 1 777 ? -21.641 30.597 7.119 1.00 75.75 777 ILE A N 1
ATOM 5864 C CA . ILE A 1 777 ? -21.264 30.871 8.519 1.00 75.75 777 ILE A CA 1
ATOM 5865 C C . ILE A 1 777 ? -21.284 32.358 8.845 1.00 75.75 777 ILE A C 1
ATOM 5867 O O . ILE A 1 777 ? -21.192 33.179 7.896 1.00 75.75 777 ILE A O 1
#

Foldseek 3Di:
DDDDDDDDDDDDPPPPPPPPPPPPQFDFDWDWDQFPVRAIKIKTKTDAPCQVVDPPDAAFEEEEEEALQQADRNPPSHCSLCPDFPNVVSVVRDNQWDDALNDIGHYIYIGIHHHNVDPAADLSVVVRVLVCCVVPHRHDQQQYEYEYAESSLLNQLQNQQDDPPPDLDSHQEYEHELYAQNHDALQSVQVLLHEYEYEYECQAPPHHPVSVVVSLVRNVVNVHLARYHYDYHPDDYRRCSCVQRVDPPCPNPPWDHPSNLSVLTGSVDPNFDAKAWDQDEAAEAAAWKDKTARPPTAGPVFGWQKKAKDFPDDDPQWDWPPRIDRHRMTMIGRSHDFDKIKMKIWIAGSNRHIDIDIYIYGYDPDPDFDDDDDPPADAKAWDQDEAEEAEPFFKDKGAGPVIGGDPFGFAWKFKDWRHDDPQKDWPDGGDRITMIGRHAAIKTKMKIKTAGPVGHIGIDIHIYGYHHQDDPDPDDPDDADAWAWDQDEAEEDEQFFKDKGAGRVIGGDNFGFPWKAKDWPDKDPFWDWPDGTDRITMIGRHDAIKTKIKMWTAGPVGHIDIDIYIYGYHDFDPDDPDDADAKEWDQDEAEEHEPVFQKDKTARPVIGGPRFHWPWKAKDWPDKDPQWDWPDRTDRITMIGRDDAIKIKMKMWTATPVGHIDMDIYIYGYHYDDPDDDPDDDDDDDDDD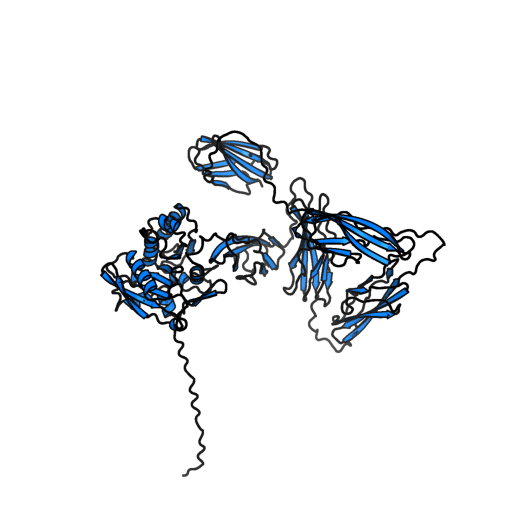PDDDDWDWDWPDFQDAWKIKIKTQAAFFAWKKKFKAAPVRHTPDIDIDGGHGRIDIDMDTCNVPDFHKIWIWMDGDPDGRDIDIGTHD

Solvent-accessible surface area (backbone atoms only — not comparable to full-atom values): 42516 Å² total; per-residue (Å²): 132,90,81,94,84,84,82,92,74,88,75,82,78,79,79,77,77,72,81,80,75,74,78,72,68,50,58,72,41,84,46,73,46,74,38,95,89,68,44,72,37,11,26,37,40,35,49,48,73,60,55,87,75,48,87,82,61,62,26,40,33,39,38,43,34,56,37,77,84,31,42,23,75,23,56,93,40,39,69,44,46,42,71,53,54,63,52,24,4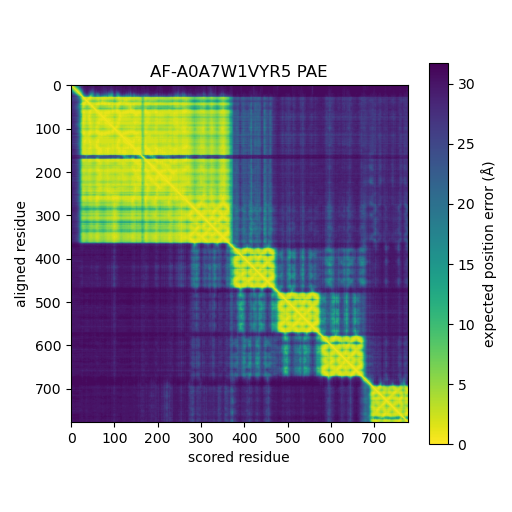2,37,75,74,65,50,66,53,65,48,67,46,94,92,44,74,52,49,45,32,37,41,36,52,26,53,48,70,91,55,93,62,64,57,55,67,59,55,52,46,50,52,50,47,38,65,73,76,43,60,51,33,79,43,25,24,33,40,32,18,34,31,50,11,4,18,23,41,39,29,43,49,33,50,86,67,91,88,54,94,60,81,52,21,32,41,32,29,24,33,22,45,82,43,56,77,45,18,60,58,33,28,77,56,38,41,44,35,45,36,38,35,19,66,51,20,84,77,29,55,43,63,32,51,53,50,39,53,51,45,32,55,73,52,68,31,70,25,76,72,44,77,49,76,36,80,59,65,27,61,67,44,50,55,52,52,69,64,31,88,81,42,83,74,36,76,85,58,32,64,67,40,34,56,71,38,39,46,56,85,52,78,68,61,68,67,33,46,43,33,32,52,77,69,42,81,42,63,62,33,42,46,79,44,45,33,71,79,34,46,31,92,84,65,42,69,57,35,33,32,50,43,78,80,46,54,74,87,60,54,45,56,82,51,34,67,32,73,56,47,62,38,41,40,32,48,38,68,64,72,45,57,33,33,36,35,30,34,31,23,26,69,54,52,39,64,30,69,26,60,25,45,39,37,24,36,101,60,88,74,78,76,82,82,73,64,96,91,59,68,58,30,47,40,33,26,54,79,66,44,75,35,76,65,51,34,65,48,80,45,46,25,78,78,38,49,38,88,82,63,42,73,62,46,38,18,49,43,78,53,42,49,61,85,54,54,48,58,76,47,42,71,38,42,68,31,44,37,29,61,39,52,56,35,56,30,32,36,30,27,37,32,24,27,72,86,70,39,59,26,60,22,70,22,42,38,36,21,47,59,85,68,77,84,70,95,68,75,98,67,80,86,64,55,28,47,41,31,30,52,80,68,44,78,33,82,49,51,37,62,47,80,43,43,27,81,77,38,49,40,90,83,60,35,59,67,47,42,40,52,44,78,75,48,51,70,89,58,60,46,63,79,46,35,68,43,54,66,30,40,41,33,63,45,59,68,39,56,32,31,39,29,35,38,30,25,26,73,86,70,39,59,28,60,24,66,22,43,37,36,22,54,62,72,70,84,78,65,100,62,83,84,60,59,27,48,39,32,31,51,74,70,43,76,43,46,51,93,63,24,49,49,80,47,42,32,80,77,40,49,38,89,78,50,26,61,70,46,48,38,54,46,78,78,49,51,67,87,55,59,47,61,78,44,39,60,47,53,63,29,44,40,30,64,41,56,68,40,56,33,33,36,32,35,39,33,23,28,73,84,70,38,64,22,65,24,62,22,45,36,38,26,39,71,80,77,72,82,74,80,83,82,73,92,78,86,90,82,81,94,75,94,73,86,76,84,64,49,68,52,71,42,56,67,68,23,68,39,52,33,38,39,39,37,44,40,82,76,59,43,69,26,39,40,36,33,20,41,82,86,68,48,81,74,45,76,47,80,44,82,24,94,44,43,64,36,76,49,77,45,82,45,61,88,55,69,72,44,53,33,38,38,38,37,35,47,83,95,43,80,63,50,80,47,76,43,37,37,91

Nearest PDB structures (foldseek):
  2yrl-assembly1_A  TM=8.295E-01  e=1.720E-07  Homo sapiens
  6jcq-assembly1_R  TM=8.889E-01  e=2.162E-05  Homo sapiens
  2ha1-assembly1_A  TM=3.118E-01  e=1.140E-03  Homo sapiens
  4pln-assembly1_D  TM=2.659E-01  e=8.228E-04  Mus musculus
  2edb-assembly1_A  TM=5.696E-01  e=1.985E-01  Homo sapiens